Protein 8OPR (pdb70)

B-factor: mean 55.08, std 34.84, range [9.9, 179.02]

Secondary structure (DSSP, 8-state):
----EEEEEEEEETTEEEEEEESGGG--GGGEEETTEE-SEEEE-TTSSEEEEE-SS-B-TTSEEEEEETTEEEEEE-------EEE---EEESS-SS-B--EEETT-SS---HHHHHHTTEEEEEEEEETTSSB---BTTTBSEESS-BBPSS--SEEEEEEEEEEETTS-EEEEEEEEEEE--S--EEEEEEEEEEE-TT-SS---SSS---TT-EE-SSSEEETT-EEEEEEEEEEETTEEEE--GGGEEEEES-TTTEEEETTEEEE-SSEEEEEEEEETTEEEEEEEEEES----EEEEEEESSEEEEEBT-EEEEEEEEEETTS-B----TTT-EEE--TT-SS-TT--------TT-TTEEEEEEEB-SSEEEEEEEE-TT--EEEEEEEEEE-----EEEEEEGGGTT-TT----EEEETTT-SEEEEEEEEE-TT--EEEEPP-TT-EEEES-TTTEEEEEETTEEEEEE-SSEEEEEEEEETTEEEEEEEEEEE-----EEEE-PPP---B-STT-EESHHHHS-EE--SSSEEESSEEESS--SSEEEE--SSTTTTEEEEESS-SSSS-TTPEEEEEEEEEE-TT-B-TT--S-TTSSEE--TT-EEEEEEEEES-TT-GGGEEEEEEEEEE-------/--EEEEE----PPTT--EEEEEEEESS-GGGSEEEEEEE-TTS-EEEEEEE-TTS-EEE-TTTTTTEEEEEETTTTEEEEEE-S--GGG-EEEEEEEE-BTTSS-TT-------EEE---/--EEEEE------TTEEEEEEEEEESS-GGGS-EEEEEE-TTS--EEEEEE-TTSS-EEE-TTTTTTEEEEEETTTTEEEEEEEEE-GGG-EEEEEEEESSTT--S-TT-GGGEEEE---EEE--

Structure (mmCIF, N/CA/C/O backbone):
data_8OPR
#
_entry.id   8OPR
#
_cell.length_a   72.927
_cell.length_b   74.297
_cell.length_c   87.649
_cell.angle_alpha   107.85
_cell.angle_beta   101.14
_cell.angle_gamma   112.42
#
_symmetry.space_group_name_H-M   'P 1'
#
loop_
_entity.id
_entity.type
_entity.pdbx_description
1 polymer 'S-layer protein EA1'
2 polymer 'Nanobody 643'
3 polymer 'Nanobody 632'
4 non-polymer 'ACETATE ION'
5 non-polymer 'CALCIUM ION'
6 non-polymer 'SULFATE ION'
7 water water
#
loop_
_atom_site.group_PDB
_atom_site.id
_atom_site.type_symbol
_atom_site.label_atom_id
_atom_site.label_alt_id
_atom_site.label_comp_id
_atom_site.label_asym_id
_atom_site.label_entity_id
_atom_site.label_seq_id
_atom_site.pdbx_PDB_ins_code
_atom_site.Cartn_x
_atom_site.Cartn_y
_atom_site.Cartn_z
_atom_site.occupancy
_atom_site.B_iso_or_equiv
_atom_site.auth_seq_id
_atom_site.auth_comp_id
_atom_site.auth_asym_id
_atom_site.auth_atom_id
_atom_site.pdbx_PDB_model_num
ATOM 1 N N . GLY A 1 15 ? -10.241 44.347 36.691 1 41.86 212 GLY A N 1
ATOM 2 C CA . GLY A 1 15 ? -10.803 43.116 36.14 1 42.28 212 GLY A CA 1
ATOM 3 C C . GLY A 1 15 ? -9.808 42.282 35.35 1 42.03 212 GLY A C 1
ATOM 4 O O . GLY A 1 15 ? -8.606 42.536 35.407 1 42.21 212 GLY A O 1
ATOM 5 N N . GLN A 1 16 ? -10.294 41.295 34.592 1 41.16 213 GLN A N 1
ATOM 6 C CA . GLN A 1 16 ? -9.417 40.414 33.821 1 40.89 213 GLN A CA 1
ATOM 7 C C . GLN A 1 16 ? -8.819 41.102 32.601 1 39.27 213 GLN A C 1
ATOM 8 O O . GLN A 1 16 ? -9.499 41.876 31.916 1 39.06 213 GLN A O 1
ATOM 14 N N . MET A 1 17 ? -7.539 40.827 32.342 1 37.63 214 MET A N 1
ATOM 15 C CA . MET A 1 17 ? -6.843 41.377 31.182 1 36.29 214 MET A CA 1
ATOM 16 C C . MET A 1 17 ? -7.402 40.708 29.917 1 35.57 214 MET A C 1
ATOM 17 O O . MET A 1 17 ? -7.213 39.507 29.709 1 36.64 214 MET A O 1
ATOM 22 N N . ALA A 1 18 ? -8.138 41.461 29.114 1 34.13 215 ALA A N 1
ATOM 23 C CA . ALA A 1 18 ? -8.639 40.969 27.838 1 33.45 215 ALA A CA 1
ATOM 24 C C . ALA A 1 18 ? -7.977 41.882 26.819 1 32.22 215 ALA A C 1
ATOM 25 O O . ALA A 1 18 ? -8.177 43.103 26.87 1 33.1 215 ALA A O 1
ATOM 27 N N . TYR A 1 19 ? -7.134 41.318 25.937 1 29.65 216 TYR A N 1
ATOM 28 C CA . TYR A 1 19 ? -6.392 42.139 24.983 1 27.28 216 TYR A CA 1
ATOM 29 C C . TYR A 1 19 ? -6.707 41.779 23.518 1 25.53 216 TYR A C 1
ATOM 30 O O . TYR A 1 19 ? -6.489 40.651 23.082 1 25.34 216 TYR A O 1
ATOM 39 N N . VAL A 1 20 ? -7.214 42.749 22.769 1 24.37 217 VAL A N 1
ATOM 40 C CA . VAL A 1 20 ? -7.573 42.551 21.384 1 24.5 217 VAL A CA 1
ATOM 41 C C . VAL A 1 20 ? -6.424 43.002 20.504 1 24.74 217 VAL A C 1
ATOM 42 O O . VAL A 1 20 ? -5.978 44.145 20.615 1 25.03 217 VAL A O 1
ATOM 46 N N . THR A 1 21 ? -5.932 42.106 19.658 1 24.63 218 THR A N 1
ATOM 47 C CA . THR A 1 21 ? -4.873 42.413 18.708 1 26.96 218 THR A CA 1
ATOM 48 C C . THR A 1 21 ? -5.407 42.674 17.27 1 29.01 218 THR A C 1
ATOM 49 O O . THR A 1 21 ? -4.689 43.25 16.447 1 29.58 218 THR A O 1
ATOM 53 N N . ASP A 1 22 ? -6.635 42.228 16.957 1 29.32 219 ASP A N 1
ATOM 54 C CA . ASP A 1 22 ? -7.202 42.433 15.631 1 30.54 219 ASP A CA 1
ATOM 55 C C . ASP A 1 22 ? -8.725 42.377 15.67 1 31.35 219 ASP A C 1
ATOM 56 O O . ASP A 1 22 ? -9.288 41.531 16.356 1 30.69 219 ASP A O 1
ATOM 61 N N . VAL A 1 23 ? -9.377 43.287 14.936 1 32.56 220 VAL A N 1
ATOM 62 C CA . VAL A 1 23 ? -10.837 43.39 14.781 1 34.48 220 VAL A CA 1
ATOM 63 C C . VAL A 1 23 ? -11.14 43.305 13.282 1 35.97 220 VAL A C 1
ATOM 64 O O . VAL A 1 23 ? -10.571 44.051 12.501 1 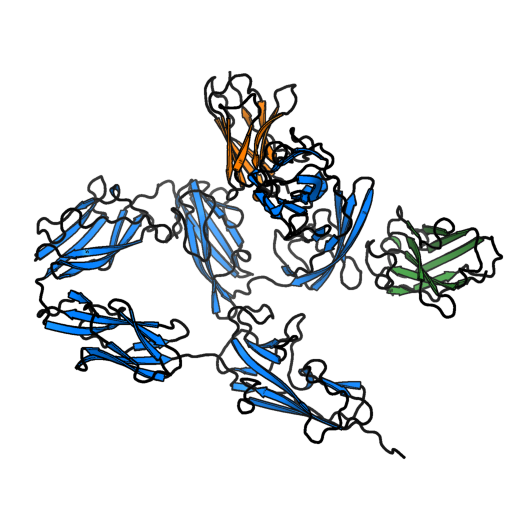35.87 220 VAL A O 1
ATOM 68 N N . LYS A 1 24 ? -12.007 42.39 12.882 1 37.56 221 LYS A N 1
ATOM 69 C CA . LYS A 1 24 ? -12.372 42.226 11.475 1 39.6 221 LYS A CA 1
ATOM 70 C C . LYS A 1 24 ? -13.894 41.982 11.364 1 40.86 221 LYS A C 1
ATOM 71 O O . LYS A 1 24 ? -14.43 41.188 12.123 1 40.29 221 LYS A O 1
ATOM 77 N N . VAL A 1 25 ? -14.588 42.667 10.439 1 42 222 VAL A N 1
ATOM 78 C CA . VAL A 1 25 ? -16.024 42.425 10.232 1 43.26 222 VAL A CA 1
ATOM 79 C C . VAL A 1 25 ? -16.075 41.25 9.265 1 44.52 222 VAL A C 1
ATOM 80 O O . VAL A 1 25 ? -15.686 41.396 8.111 1 44.88 222 VAL A O 1
ATOM 84 N N . SER A 1 26 ? -16.405 40.059 9.76 1 44.96 223 SER A N 1
ATOM 85 C CA . SER A 1 26 ? -16.365 38.854 8.922 1 45.99 223 SER A CA 1
ATOM 86 C C . SER A 1 26 ? -17.67 38.543 8.184 1 46.87 223 SER A C 1
ATOM 87 O O . SER A 1 26 ? -17.679 37.762 7.235 1 47.5 223 SER A O 1
ATOM 90 N N . GLU A 1 27 ? -18.755 39.162 8.609 1 46.72 224 GLU A N 1
ATOM 91 C CA . GLU A 1 27 ? -20.096 38.938 8.103 1 47.06 224 GLU A CA 1
ATOM 92 C C . GLU A 1 27 ? -20.903 40.219 8.281 1 46.92 224 GLU A C 1
ATOM 93 O O . GLU A 1 27 ? -20.575 41.044 9.142 1 46.77 224 GLU A O 1
ATOM 99 N N . PRO A 1 28 ? -22.022 40.379 7.544 1 46.77 225 PRO A N 1
ATOM 100 C CA . PRO A 1 28 ? -22.839 41.592 7.715 1 46.58 225 PRO A CA 1
ATOM 101 C C . PRO A 1 28 ? -23.21 41.911 9.158 1 46.55 225 PRO A C 1
ATOM 102 O O . PRO A 1 28 ? -23.299 43.085 9.51 1 46.97 225 PRO A O 1
ATOM 106 N N . THR A 1 29 ? -23.397 40.878 10.01 1 45.86 226 THR A N 1
ATOM 107 C CA . THR A 1 29 ? -23.783 41.114 11.401 1 46 226 THR A CA 1
ATOM 108 C C . THR A 1 29 ? -22.734 40.718 12.449 1 45.65 226 THR A C 1
ATOM 109 O O . THR A 1 29 ? -23.045 40.775 13.639 1 46.49 226 THR A O 1
ATOM 113 N N . LYS A 1 30 ? -21.536 40.267 12.042 1 44.27 227 LYS A N 1
ATOM 114 C CA . LYS A 1 30 ? -20.564 39.789 13.03 1 43.1 227 LYS A CA 1
ATOM 115 C C . LYS A 1 30 ? -19.127 40.295 12.891 1 41.43 227 LYS A C 1
ATOM 116 O O . LYS A 1 30 ? -18.593 40.423 11.789 1 41.42 227 LYS A O 1
ATOM 122 N N . LEU A 1 31 ? -18.493 40.534 14.05 1 39.55 228 LEU A N 1
ATOM 123 C CA . LEU A 1 31 ? -17.084 40.895 14.16 1 37.85 228 LEU A CA 1
ATOM 124 C C . LEU A 1 31 ? -16.332 39.679 14.643 1 36.5 228 LEU A C 1
ATOM 125 O O . LEU A 1 31 ? -16.833 38.967 15.512 1 36.32 228 LEU A O 1
ATOM 130 N N . THR A 1 32 ? -15.081 39.512 14.201 1 35.36 229 THR A N 1
ATOM 131 C CA . THR A 1 32 ? -14.21 38.489 14.745 1 35.51 229 THR A CA 1
ATOM 132 C C . THR A 1 32 ? -13.029 39.206 15.395 1 34.16 229 THR A C 1
ATOM 133 O O . THR A 1 32 ? -12.363 40.018 14.754 1 33.66 229 THR A O 1
ATOM 137 N N . LEU A 1 33 ? -12.839 38.975 16.69 1 33.29 230 LEU A N 1
ATOM 138 C CA . LEU A 1 33 ? -11.755 39.563 17.458 1 32.55 230 LEU A CA 1
ATOM 139 C C . LEU A 1 33 ? -10.666 38.516 17.627 1 31.39 230 LEU A C 1
ATOM 140 O O . LEU A 1 33 ? -10.951 37.344 17.789 1 31.68 230 LEU A O 1
ATOM 145 N N . THR A 1 34 ? -9.422 38.945 17.598 1 30.08 231 THR A N 1
ATOM 146 C CA . THR A 1 34 ? -8.26 38.1 17.826 1 29.25 231 THR A CA 1
ATOM 147 C C . THR A 1 34 ? -7.569 38.702 19.035 1 28.68 231 THR A C 1
ATOM 148 O O . THR A 1 34 ? -7.572 39.922 19.187 1 28.76 231 THR A O 1
ATOM 152 N N . GLY A 1 35 ? -7.013 37.872 19.899 1 28.57 232 GLY A N 1
ATOM 153 C CA . GLY A 1 35 ? -6.313 38.369 21.074 1 29.49 232 GLY A CA 1
ATOM 154 C C . GLY A 1 35 ? -6.152 37.351 22.17 1 31.2 232 GLY A C 1
ATOM 155 O O . GLY A 1 35 ? -5.997 36.162 21.907 1 31.69 232 GLY A O 1
ATOM 156 N N . THR A 1 36 ? -6.109 37.819 23.41 1 31.82 233 THR A N 1
ATOM 157 C CA . THR A 1 36 ? -5.93 36.94 24.563 1 32.59 233 THR A CA 1
ATOM 158 C C . THR A 1 36 ? -6.946 37.269 25.636 1 33.22 233 THR A C 1
ATOM 159 O O . THR A 1 36 ? -7.305 38.433 25.816 1 33.74 233 THR A O 1
ATOM 163 N N . GLY A 1 37 ? -7.368 36.254 26.373 1 33.61 234 GLY A N 1
ATOM 164 C CA . GLY A 1 37 ? -8.328 36.425 27.456 1 33.89 234 GLY A CA 1
ATOM 165 C C . GLY A 1 37 ? -9.682 36.897 26.974 1 33.98 234 GLY A C 1
ATOM 166 O O . GLY A 1 37 ? -10.406 37.548 27.731 1 34.4 234 GLY A O 1
ATOM 167 N N . LEU A 1 38 ? -10.034 36.591 25.71 1 33.29 235 LEU A N 1
ATOM 168 C CA . LEU A 1 38 ? -11.315 37.053 25.163 1 33.63 235 LEU A CA 1
ATOM 169 C C . LEU A 1 38 ? -12.524 36.295 25.763 1 35.04 235 LEU A C 1
ATOM 170 O O . LEU A 1 38 ? -13.646 36.78 25.652 1 35.39 235 LEU A O 1
ATOM 175 N N . ASP A 1 39 ? -12.286 35.164 26.462 1 35.77 236 ASP A N 1
ATOM 176 C CA . ASP A 1 39 ? -13.32 34.43 27.22 1 36.68 236 ASP A CA 1
ATOM 177 C C . ASP A 1 39 ? -13.847 35.249 28.416 1 37.57 236 ASP A C 1
ATOM 178 O O . ASP A 1 39 ? -14.902 34.937 28.957 1 37.71 236 ASP A O 1
ATOM 183 N N . LYS A 1 40 ? -13.097 36.268 28.849 1 38.35 237 LYS A N 1
ATOM 184 C CA . LYS A 1 40 ? -13.485 37.155 29.937 1 40 237 LYS A CA 1
ATOM 185 C C . LYS A 1 40 ? -14.208 38.407 29.446 1 41.21 237 LYS A C 1
ATOM 186 O O . LYS A 1 40 ? -14.49 39.293 30.258 1 41.76 237 LYS A O 1
ATOM 192 N N . LEU A 1 41 ? -14.492 38.513 28.128 1 41.16 238 LEU A N 1
ATOM 193 C CA . LEU A 1 41 ? -15.202 39.664 27.61 1 41.94 238 LEU A CA 1
ATOM 194 C C . LEU A 1 41 ? -16.687 39.37 27.612 1 43.06 238 LEU A C 1
ATOM 195 O O . LEU A 1 41 ? -17.101 38.283 27.182 1 43.52 238 LEU A O 1
ATOM 200 N N . SER A 1 42 ? -17.489 40.34 28.043 1 42.94 239 SER A N 1
ATOM 201 C CA . SER A 1 42 ? -18.935 40.216 27.927 1 43.76 239 SER A CA 1
ATOM 202 C C . SER A 1 42 ? -19.368 41.01 26.666 1 44.12 239 SER A C 1
ATOM 203 O O . SER A 1 42 ? -18.622 41.869 26.172 1 43.69 239 SER A O 1
ATOM 206 N N . ALA A 1 43 ? -20.589 40.758 26.165 1 44.52 240 ALA A N 1
ATOM 207 C CA . ALA A 1 43 ? -21.131 41.465 25.003 1 44.57 240 ALA A CA 1
ATOM 208 C C . ALA A 1 43 ? -21.098 42.993 25.207 1 44.68 240 ALA A C 1
ATOM 209 O O . ALA A 1 43 ? -20.722 43.723 24.282 1 44.53 240 ALA A O 1
ATOM 211 N N . ASP A 1 44 ? -21.39 43.446 26.451 1 44.56 241 ASP A N 1
ATOM 212 C CA . ASP A 1 44 ? -21.408 44.851 26.892 1 45.49 241 ASP A CA 1
ATOM 213 C C . ASP A 1 44 ? -20.059 45.551 26.789 1 44.48 241 ASP A C 1
ATOM 214 O O . ASP A 1 44 ? -20.004 46.787 26.775 1 44.46 241 ASP A O 1
ATOM 219 N N . ASP A 1 45 ? -18.964 44.775 26.787 1 43.26 242 ASP A N 1
ATOM 220 C CA . ASP A 1 45 ? -17.621 45.339 26.683 1 42.39 242 ASP A CA 1
ATOM 221 C C . ASP A 1 45 ? -17.282 45.826 25.263 1 41.82 242 ASP A C 1
ATOM 222 O O . ASP A 1 45 ? -16.337 46.602 25.107 1 41.76 242 ASP A O 1
ATOM 227 N N . VAL A 1 46 ? -18.038 45.361 24.238 1 41.25 243 VAL A N 1
ATOM 228 C CA . VAL A 1 46 ? -17.806 45.679 22.827 1 41.67 243 VAL A CA 1
ATOM 229 C C . VAL A 1 46 ? -18.894 46.612 22.288 1 43.07 243 VAL A C 1
ATOM 230 O O . VAL A 1 46 ? -20.086 46.333 22.444 1 43.26 243 VAL A O 1
ATOM 234 N N . THR A 1 47 ? -18.492 47.761 21.728 1 43.51 244 THR A N 1
ATOM 235 C CA . THR A 1 47 ? -19.442 48.716 21.179 1 44.69 244 THR A CA 1
ATOM 236 C C . THR A 1 47 ? -19.034 49.084 19.753 1 45.47 244 THR A C 1
ATOM 237 O O . THR A 1 47 ? -17.877 49.405 19.506 1 44.93 244 THR A O 1
ATOM 241 N N . LEU A 1 48 ? -19.973 49.01 18.817 1 46.43 245 LEU A N 1
ATOM 242 C CA . LEU A 1 48 ? -19.716 49.39 17.433 1 48.06 245 LEU A CA 1
ATOM 243 C C . LEU A 1 48 ? -20.664 50.524 17.103 1 49.71 245 LEU A C 1
ATOM 244 O O . LEU A 1 48 ? -21.878 50.401 17.325 1 50.02 245 LEU A O 1
ATOM 249 N N . GLU A 1 49 ? -20.101 51.655 16.648 1 50.43 246 GLU A N 1
ATOM 250 C CA . GLU A 1 49 ? -20.839 52.878 16.299 1 51.29 246 GLU A CA 1
ATOM 251 C C . GLU A 1 49 ? -21.879 53.322 17.352 1 51.47 246 GLU A C 1
ATOM 252 O O . GLU A 1 49 ? -22.912 53.89 16.995 1 51.71 246 GLU A O 1
ATOM 258 N N . GLY A 1 50 ? -21.586 53.081 18.632 1 50.77 247 GLY A N 1
ATOM 259 C CA . GLY A 1 50 ? -22.463 53.497 19.718 1 50.5 247 GLY A CA 1
ATOM 260 C C . GLY A 1 50 ? -23.378 52.431 20.288 1 50 247 GLY A C 1
ATOM 261 O O . GLY A 1 50 ? -24.039 52.661 21.309 1 50.23 247 GLY A O 1
ATOM 262 N N . ASP A 1 51 ? -23.439 51.263 19.64 1 49.01 248 ASP A N 1
ATOM 263 C CA . ASP A 1 51 ? -24.294 50.18 20.121 1 48.66 248 ASP A CA 1
ATOM 264 C C . ASP A 1 51 ? -23.477 49.035 20.7 1 47.55 248 ASP A C 1
ATOM 265 O O . ASP A 1 51 ? -22.541 48.56 20.056 1 47.11 248 ASP A O 1
ATOM 270 N N . LYS A 1 52 ? -23.856 48.565 21.891 1 46.64 249 LYS A N 1
ATOM 271 C CA . LYS A 1 52 ? -23.197 47.413 22.481 1 46.99 249 LYS A CA 1
ATOM 272 C C . LYS A 1 52 ? -23.56 46.164 21.655 1 46.42 249 LYS A C 1
ATOM 273 O O . LYS A 1 52 ? -24.629 46.108 21.023 1 46.47 249 LYS A O 1
ATOM 279 N N . ALA A 1 53 ? -22.646 45.196 21.605 1 45.3 250 ALA A N 1
ATOM 280 C CA . ALA A 1 53 ? -22.897 43.944 20.9 1 45.3 250 ALA A CA 1
ATOM 281 C C . ALA A 1 53 ? -24.041 43.18 21.604 1 45.67 250 ALA A C 1
ATOM 282 O O . ALA A 1 53 ? -24.301 43.409 22.798 1 45.89 250 ALA A O 1
ATOM 284 N N . VAL A 1 54 ? -24.727 42.288 20.875 1 45.3 251 VAL A N 1
ATOM 285 C CA . VAL A 1 54 ? -25.835 41.551 21.478 1 45.5 251 VAL A CA 1
ATOM 286 C C . VAL A 1 54 ? -25.396 40.16 21.991 1 45.37 251 VAL A C 1
ATOM 287 O O . VAL A 1 54 ? -25.944 39.678 22.977 1 45.75 251 VAL A O 1
ATOM 291 N N . ALA A 1 55 ? -24.374 39.563 21.382 1 44.48 252 ALA A N 1
ATOM 292 C CA . ALA A 1 55 ? -23.854 38.281 21.82 1 44.24 252 ALA A CA 1
ATOM 293 C C . ALA A 1 55 ? -22.343 38.195 21.551 1 44.24 252 ALA A C 1
ATOM 294 O O . ALA A 1 55 ? -21.826 38.878 20.672 1 44.04 252 ALA A O 1
ATOM 296 N N . ILE A 1 56 ? -21.636 37.4 22.345 1 43.89 253 ILE A N 1
ATOM 297 C CA . ILE A 1 56 ? -20.206 37.185 22.188 1 44.16 253 ILE A CA 1
ATOM 298 C C . ILE A 1 56 ? -19.931 35.717 22.453 1 45.85 253 ILE A C 1
ATOM 299 O O . ILE A 1 56 ? -20.4 35.162 23.447 1 46.29 253 ILE A O 1
ATOM 304 N N . GLU A 1 57 ? -19.224 35.078 21.54 1 46.53 254 GLU A N 1
ATOM 305 C CA . GLU A 1 57 ? -18.881 33.679 21.661 1 47.79 254 GLU A CA 1
ATOM 306 C C . GLU A 1 57 ? -17.375 33.525 21.478 1 47.94 254 GLU A C 1
ATOM 307 O O . GLU A 1 57 ? -16.877 33.523 20.354 1 47.69 254 GLU A O 1
ATOM 313 N N . ALA A 1 58 ? -16.649 33.418 22.592 1 47.92 255 ALA A N 1
ATOM 314 C CA . ALA A 1 58 ? -15.205 33.246 22.556 1 47.86 255 ALA A CA 1
ATOM 315 C C . ALA A 1 58 ? -14.84 31.786 22.343 1 49.08 255 ALA A C 1
ATOM 316 O O . ALA A 1 58 ? -15.621 30.895 22.688 1 49.82 255 ALA A O 1
ATOM 318 N N . SER A 1 59 ? -13.634 31.527 21.811 1 49.02 256 SER A N 1
ATOM 319 C CA . SER A 1 59 ? -13.125 30.162 21.692 1 49.6 256 SER A CA 1
ATOM 320 C C . SER A 1 59 ? -12.728 29.658 23.114 1 50.28 256 SER A C 1
ATOM 321 O O . SER A 1 59 ? -12.69 30.465 24.054 1 49.82 256 SER A O 1
ATOM 324 N N . THR A 1 60 ? -12.453 28.34 23.29 1 51.21 257 THR A N 1
ATOM 325 C CA . THR A 1 60 ? -12.101 27.829 24.632 1 52.29 257 THR A CA 1
ATOM 326 C C . THR A 1 60 ? -10.748 28.39 25.112 1 50.93 257 THR A C 1
ATOM 327 O O . THR A 1 60 ? -10.617 28.717 26.292 1 50.98 257 THR A O 1
ATOM 331 N N . ASP A 1 61 ? -9.774 28.565 24.196 1 49.38 258 ASP A N 1
ATOM 332 C CA . ASP A 1 61 ? -8.482 29.152 24.573 1 48.46 258 ASP A CA 1
ATOM 333 C C . ASP A 1 61 ? -8.521 30.697 24.782 1 46.78 258 ASP A C 1
ATOM 334 O O . ASP A 1 61 ? -7.513 31.29 25.176 1 46.94 258 ASP A O 1
ATOM 339 N N . GLY A 1 62 ? -9.655 31.321 24.469 1 44.76 259 GLY A N 1
ATOM 340 C CA . GLY A 1 62 ? -9.854 32.76 24.575 1 43.67 259 GLY A CA 1
ATOM 341 C C . GLY A 1 62 ? -9.047 33.577 23.575 1 41.92 259 GLY A C 1
ATOM 342 O O . GLY A 1 62 ? -8.821 34.766 23.81 1 41.7 259 GLY A O 1
ATOM 343 N N . THR A 1 63 ? -8.553 32.954 22.488 1 40.44 260 THR A N 1
ATOM 344 C CA . THR A 1 63 ? -7.743 33.694 21.508 1 40.11 260 THR A CA 1
ATOM 345 C C . THR A 1 63 ? -8.561 34.352 20.376 1 40.1 260 THR A C 1
ATOM 346 O O . THR A 1 63 ? -8.023 35.152 19.605 1 39.65 260 THR A O 1
ATOM 350 N N . SER A 1 64 ? -9.829 33.986 20.251 1 40.37 261 SER A N 1
ATOM 351 C CA . SER A 1 64 ? -10.737 34.576 19.275 1 41.27 261 SER A CA 1
ATOM 352 C C . SER A 1 64 ? -12.152 34.621 19.84 1 41.39 261 SER A C 1
ATOM 353 O O . SER A 1 64 ? -12.459 33.936 20.826 1 41.88 261 SER A O 1
ATOM 356 N N . ALA A 1 65 ? -12.995 35.467 19.256 1 40.48 262 ALA A N 1
ATOM 357 C CA . ALA A 1 65 ? -14.36 35.643 19.701 1 40.23 262 ALA A CA 1
ATOM 358 C C . ALA A 1 65 ? -15.204 36.171 18.558 1 40.02 262 ALA A C 1
ATOM 359 O O . ALA A 1 65 ? -14.78 37.065 17.818 1 40.02 262 ALA A O 1
ATOM 361 N N . VAL A 1 66 ? -16.404 35.619 18.411 1 39.45 263 VAL A N 1
ATOM 362 C CA . VAL A 1 66 ? -17.346 36.085 17.404 1 39.06 263 VAL A CA 1
ATOM 363 C C . VAL A 1 66 ? -18.337 36.955 18.131 1 38.35 263 VAL A C 1
ATOM 364 O O . VAL A 1 66 ? -18.904 36.558 19.145 1 37.85 263 VAL A O 1
ATOM 368 N N . VAL A 1 67 ? -18.473 38.184 17.67 1 38.21 264 VAL A N 1
ATOM 369 C CA . VAL A 1 67 ? -19.329 39.163 18.297 1 38.04 264 VAL A CA 1
ATOM 370 C C . VAL A 1 67 ? -20.516 39.413 17.382 1 39.4 264 VAL A C 1
ATOM 371 O O . VAL A 1 67 ? -20.33 39.806 16.233 1 40.05 264 VAL A O 1
ATOM 375 N N . THR A 1 68 ? -21.732 39.152 17.874 1 39.35 265 THR A N 1
ATOM 376 C CA . THR A 1 68 ? -22.95 39.385 17.111 1 39.77 265 THR A CA 1
ATOM 377 C C . THR A 1 68 ? -23.427 40.808 17.385 1 38.97 265 THR A C 1
ATOM 378 O O . THR A 1 68 ? -23.56 41.202 18.538 1 38.33 265 THR A O 1
ATOM 382 N N . LEU A 1 69 ? -23.635 41.583 16.32 1 38.66 266 LEU A N 1
ATOM 383 C CA . LEU A 1 69 ? -24.095 42.961 16.388 1 39.23 266 LEU A CA 1
ATOM 384 C C . LEU A 1 69 ? -25.63 43.012 16.275 1 39.56 266 LEU A C 1
ATOM 385 O O . LEU A 1 69 ? -26.234 42.146 15.635 1 39.88 266 LEU A O 1
ATOM 390 N N . GLY A 1 70 ? -26.234 44.053 16.831 1 39.1 267 GLY A N 1
ATOM 391 C CA . GLY A 1 70 ? -27.673 44.266 16.721 1 39.7 267 GLY A CA 1
ATOM 392 C C . GLY A 1 70 ? -28.1 44.913 15.405 1 40.04 267 GLY A C 1
ATOM 393 O O . GLY A 1 70 ? -28.881 45.864 15.397 1 39.99 267 GLY A O 1
ATOM 394 N N . GLY A 1 71 ? -27.596 44.399 14.284 1 39.77 268 GLY A N 1
ATOM 395 C CA . GLY A 1 71 ? -27.925 44.927 12.968 1 39.96 268 GLY A CA 1
ATOM 396 C C . GLY A 1 71 ? -26.932 44.523 11.897 1 40.36 268 GLY A C 1
ATOM 397 O O . GLY A 1 71 ? -25.996 43.757 12.157 1 40.11 268 GLY A O 1
ATOM 398 N N . LYS A 1 72 ? -27.156 45.002 10.659 1 40.34 269 LYS A N 1
ATOM 399 C CA . LYS A 1 72 ? -26.244 44.738 9.55 1 40.69 269 LYS A CA 1
ATOM 400 C C . LYS A 1 72 ? -25.339 45.956 9.351 1 41.85 269 LYS A C 1
ATOM 401 O O . LYS A 1 72 ? -25.704 47.072 9.75 1 41.41 269 LYS A O 1
ATOM 407 N N . VAL A 1 73 ? -24.13 45.742 8.79 1 43.11 270 VAL A N 1
ATOM 408 C CA . VAL A 1 73 ? -23.219 46.869 8.555 1 44.54 270 VAL A CA 1
ATOM 409 C C . VAL A 1 73 ? -23.153 47.197 7.053 1 45.62 270 VAL A C 1
ATOM 410 O O . VAL A 1 73 ? -23.298 46.315 6.206 1 45.37 270 VAL A O 1
ATOM 414 N N . ALA A 1 74 ? -22.93 48.471 6.74 1 46.79 271 ALA A N 1
ATOM 415 C CA . ALA A 1 74 ? -22.768 48.945 5.365 1 47.91 271 ALA A CA 1
ATOM 416 C C . ALA A 1 74 ? -21.322 48.685 4.994 1 49.57 271 ALA A C 1
ATOM 417 O O . ALA A 1 74 ? -20.427 49.111 5.724 1 49.62 271 ALA A O 1
ATOM 419 N N . PRO A 1 75 ? -21.062 47.926 3.917 1 50.69 272 PRO A N 1
ATOM 420 C CA . PRO A 1 75 ? -19.662 47.649 3.533 1 51.3 272 PRO A CA 1
ATOM 421 C C . PRO A 1 75 ? -18.916 48.91 3.086 1 51.63 272 PRO A C 1
ATOM 422 O O . PRO A 1 75 ? -19.548 49.867 2.627 1 51.68 272 PRO A O 1
ATOM 426 N N . ASN A 1 76 ? -17.567 48.909 3.241 1 51.41 273 ASN A N 1
ATOM 427 C CA . ASN A 1 76 ? -16.662 50.012 2.865 1 51.23 273 ASN A CA 1
ATOM 428 C C . ASN A 1 76 ? -16.986 51.338 3.581 1 50.28 273 ASN A C 1
ATOM 429 O O . ASN A 1 76 ? -16.79 52.412 3.02 1 50.49 273 ASN A O 1
ATOM 431 N N . LYS A 1 77 ? -17.474 51.257 4.817 1 49 274 LYS A N 1
ATOM 432 C CA . LYS A 1 77 ? -17.753 52.44 5.626 1 48.76 274 LYS A CA 1
ATOM 433 C C . LYS A 1 77 ? -16.964 52.318 6.949 1 47.81 274 LYS A C 1
ATOM 434 O O . LYS A 1 77 ? -16.919 51.236 7.55 1 46.67 274 LYS A O 1
ATOM 440 N N . ASP A 1 78 ? -16.322 53.415 7.376 1 47.4 275 ASP A N 1
ATOM 441 C CA . ASP A 1 78 ? -15.521 53.43 8.594 1 47.28 275 ASP A CA 1
ATOM 442 C C . ASP A 1 78 ? -16.346 53.136 9.826 1 46.5 275 ASP A C 1
ATOM 443 O O . ASP A 1 78 ? -17.289 53.87 10.121 1 46.69 275 ASP A O 1
ATOM 448 N N . LEU A 1 79 ? -15.95 52.091 10.582 1 45.24 276 LEU A N 1
ATOM 449 C CA . LEU A 1 79 ? -16.649 51.687 11.795 1 44.32 276 LEU A CA 1
ATOM 450 C C . LEU A 1 79 ? -15.716 51.829 12.985 1 43.27 276 LEU A C 1
ATOM 451 O O . LEU A 1 79 ? -14.591 51.341 12.935 1 42.9 276 LEU A O 1
ATOM 456 N N . THR A 1 80 ? -16.183 52.465 14.062 1 42.56 277 THR A N 1
ATOM 457 C CA . THR A 1 80 ? -15.384 52.579 15.277 1 42.67 277 THR A CA 1
ATOM 458 C C . THR A 1 80 ? -15.83 51.478 16.226 1 41.61 277 THR A C 1
ATOM 459 O O . THR A 1 80 ? -17.003 51.396 16.586 1 41.54 277 THR A O 1
ATOM 463 N N . VAL A 1 81 ? -14.909 50.604 16.588 1 40.72 278 VAL A N 1
ATOM 464 C CA . VAL A 1 81 ? -15.186 49.502 17.482 1 40.18 278 VAL A CA 1
ATOM 465 C C . VAL A 1 81 ? -14.385 49.745 18.752 1 40.81 278 VAL A C 1
ATOM 466 O O . VAL A 1 81 ? -13.188 50.028 18.691 1 41.05 278 VAL A O 1
ATOM 470 N N . LYS A 1 82 ? -15.039 49.657 19.901 1 40.65 279 LYS A N 1
ATOM 471 C CA . LYS A 1 82 ? -14.376 49.838 21.189 1 41.05 279 LYS A CA 1
ATOM 472 C C . LYS A 1 82 ? -14.533 48.571 21.96 1 40.53 279 LYS A C 1
ATOM 473 O O . LYS A 1 82 ? -15.632 48.038 22.032 1 40.95 279 LYS A O 1
ATOM 479 N N . VAL A 1 83 ? -13.437 48.055 22.524 1 39.54 280 VAL A N 1
ATOM 480 C CA . VAL A 1 83 ? -13.495 46.865 23.368 1 38.69 280 VAL A CA 1
ATOM 481 C C . VAL A 1 83 ? -12.785 47.319 24.633 1 38.73 280 VAL A C 1
ATOM 482 O O . VAL A 1 83 ? -11.588 47.587 24.569 1 38.5 280 VAL A O 1
ATOM 486 N N . LYS A 1 84 ? -13.532 47.534 25.749 1 38.74 281 LYS A N 1
ATOM 487 C CA . LYS A 1 84 ? -12.988 48.065 27.005 1 39.05 281 LYS A CA 1
ATOM 488 C C . LYS A 1 84 ? -12.253 49.42 26.726 1 39.81 281 LYS A C 1
ATOM 489 O O . LYS A 1 84 ? -12.837 50.256 26.04 1 40.05 281 LYS A O 1
ATOM 495 N N . ASN A 1 85 ? -10.987 49.617 27.148 1 40.32 282 ASN A N 1
ATOM 496 C CA . ASN A 1 85 ? -10.268 50.866 26.868 1 40.85 282 ASN A CA 1
ATOM 497 C C . ASN A 1 85 ? -9.615 50.906 25.471 1 40.55 282 ASN A C 1
ATOM 498 O O . ASN A 1 85 ? -9.025 51.93 25.106 1 41.03 282 ASN A O 1
ATOM 500 N N . GLN A 1 86 ? -9.733 49.822 24.672 1 39.39 283 GLN A N 1
ATOM 501 C CA . GLN A 1 86 ? -9.126 49.799 23.338 1 38.58 283 GLN A CA 1
ATOM 502 C C . GLN A 1 86 ? -10.072 50.266 22.268 1 38.5 283 GLN A C 1
ATOM 503 O O . GLN A 1 86 ? -11.262 49.971 22.332 1 39.21 283 GLN A O 1
ATOM 509 N N . SER A 1 87 ? -9.546 50.953 21.264 1 37.95 284 SER A N 1
ATOM 510 C CA . SER A 1 87 ? -10.358 51.478 20.17 1 38.54 284 SER A CA 1
ATOM 511 C C . SER A 1 87 ? -9.754 51.113 18.795 1 37.14 284 SER A C 1
ATOM 512 O O . SER A 1 87 ? -8.542 51.147 18.629 1 36.74 284 SER A O 1
ATOM 515 N N . PHE A 1 88 ? -10.609 50.765 17.825 1 36.25 285 PHE A N 1
ATOM 516 C CA . PHE A 1 88 ? -10.216 50.345 16.487 1 36.27 285 PHE A CA 1
ATOM 517 C C . PHE A 1 88 ? -11.091 50.977 15.42 1 37.68 285 PHE A C 1
ATOM 518 O O . PHE A 1 88 ? -12.28 51.18 15.625 1 37.64 285 PHE A O 1
ATOM 526 N N . VAL A 1 89 ? -10.511 51.247 14.267 1 38.67 286 VAL A N 1
ATOM 527 C CA . VAL A 1 89 ? -11.25 51.731 13.116 1 39.65 286 VAL A CA 1
ATOM 528 C C . VAL A 1 89 ? -11.127 50.647 12.068 1 39.62 286 VAL A C 1
ATOM 529 O O . VAL A 1 89 ? -10.021 50.285 11.701 1 39.87 286 VAL A O 1
ATOM 533 N N . THR A 1 90 ? -12.245 50.073 11.651 1 39.39 287 THR A N 1
ATOM 534 C CA . THR A 1 90 ? -12.244 49.015 10.651 1 39.76 287 THR A CA 1
ATOM 535 C C . THR A 1 90 ? -13.26 49.345 9.517 1 40.67 287 THR A C 1
ATOM 536 O O . THR A 1 90 ? -13.943 50.365 9.563 1 41.12 287 THR A O 1
ATOM 540 N N . LYS A 1 91 ? -13.293 48.52 8.476 1 41.11 288 LYS A N 1
ATOM 541 C CA . LYS A 1 91 ? -14.18 48.644 7.327 1 42.07 288 LYS A CA 1
ATOM 542 C C . LYS A 1 91 ? -14.556 47.236 6.911 1 43.24 288 LYS A C 1
ATOM 543 O O . LYS A 1 91 ? -13.698 46.343 6.865 1 43.15 288 LYS A O 1
ATOM 549 N N . PHE A 1 92 ? -15.834 47.022 6.603 1 44.16 289 PHE A N 1
ATOM 550 C CA . PHE A 1 92 ? -16.279 45.704 6.153 1 45 289 PHE A CA 1
ATOM 551 C C . PHE A 1 92 ? -16.04 45.555 4.638 1 46.67 289 PHE A C 1
ATOM 552 O O . PHE A 1 92 ? -16.691 46.234 3.834 1 46.78 289 PHE A O 1
ATOM 560 N N . VAL A 1 93 ? -15.101 44.679 4.261 1 47.76 290 VAL A N 1
ATOM 561 C CA . VAL A 1 93 ? -14.894 44.396 2.85 1 49.95 290 VAL A CA 1
ATOM 562 C C . VAL A 1 93 ? -15.541 43.041 2.553 1 50.67 290 VAL A C 1
ATOM 563 O O . VAL A 1 93 ? -15.002 41.992 2.906 1 51.15 290 VAL A O 1
ATOM 567 N N . TYR A 1 94 ? -16.78 43.083 2.041 1 50.69 291 TYR A N 1
ATOM 568 C CA . TYR A 1 94 ? -17.527 41.867 1.768 1 51.39 291 TYR A CA 1
ATOM 569 C C . TYR A 1 94 ? -16.931 41.139 0.587 1 51.92 291 TYR A C 1
ATOM 570 O O . TYR A 1 94 ? -17.119 41.563 -0.56 1 52.98 291 TYR A O 1
ATOM 579 N N . GLU A 1 95 ? -16.217 40.052 0.854 1 51.12 292 GLU A N 1
ATOM 580 C CA . GLU A 1 95 ? -15.624 39.279 -0.217 1 51.5 292 GLU A CA 1
ATOM 581 C C . GLU A 1 95 ? -16.31 37.937 -0.324 1 51.78 292 GLU A C 1
ATOM 582 O O . GLU A 1 95 ? -16.133 37.071 0.537 1 52.23 292 GLU A O 1
ATOM 584 N N . VAL A 1 96 ? -17.117 37.771 -1.367 1 51.38 293 VAL A N 1
ATOM 585 C CA . VAL A 1 96 ? -17.776 36.503 -1.61 1 51.76 293 VAL A CA 1
ATOM 586 C C . VAL A 1 96 ? -16.733 35.591 -2.261 1 52.2 293 VAL A C 1
ATOM 587 O O . VAL A 1 96 ? -16.192 35.92 -3.315 1 52.13 293 VAL A O 1
ATOM 591 N N . LYS A 1 97 ? -16.376 34.505 -1.571 1 52.11 294 LYS A N 1
ATOM 592 C CA . LYS A 1 97 ? -15.374 33.542 -2.016 1 52.42 294 LYS A CA 1
ATOM 593 C C . LYS A 1 97 ? -16.061 32.243 -2.47 1 52.82 294 LYS A C 1
ATOM 594 O O . LYS A 1 97 ? -15.644 31.628 -3.456 1 52.94 294 LYS A O 1
ATOM 596 N N . LYS A 1 98 ? -17.114 31.826 -1.748 1 52.59 295 LYS A N 1
ATOM 597 C CA . LYS A 1 98 ? -17.842 30.606 -2.076 1 52.56 295 LYS A CA 1
ATOM 598 C C . LYS A 1 98 ? -19.358 30.771 -1.883 1 51.85 295 LYS A C 1
ATOM 599 O O . LYS A 1 98 ? -19.823 31.723 -1.253 1 51.28 295 LYS A O 1
ATOM 605 N N . LEU A 1 99 ? -20.118 29.83 -2.427 1 51.67 296 LEU A N 1
ATOM 606 C CA . LEU A 1 99 ? -21.568 29.872 -2.417 1 52.13 296 LEU A CA 1
ATOM 607 C C . LEU A 1 99 ? -22.111 28.445 -2.382 1 51.94 296 LEU A C 1
ATOM 608 O O . LEU A 1 99 ? -21.559 27.561 -3.031 1 51.69 296 LEU A O 1
ATOM 613 N N . ALA A 1 100 ? -23.215 28.229 -1.671 1 52.23 297 ALA A N 1
ATOM 614 C CA . ALA A 1 100 ? -23.858 26.917 -1.621 1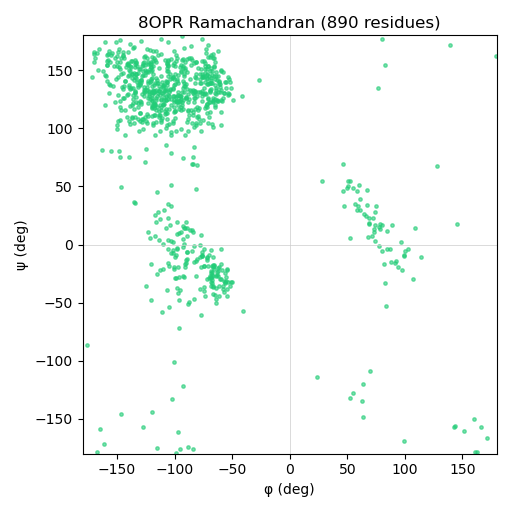 53.09 297 ALA A CA 1
ATOM 615 C C . ALA A 1 100 ? -25.371 27.054 -1.863 1 53.65 297 ALA A C 1
ATOM 616 O O . ALA A 1 100 ? -26.05 27.758 -1.125 1 53.35 297 ALA A O 1
ATOM 618 N N . VAL A 1 101 ? -25.891 26.385 -2.893 1 54.09 298 VAL A N 1
ATOM 619 C CA . VAL A 1 101 ? -27.319 26.421 -3.198 1 55.06 298 VAL A CA 1
ATOM 620 C C . VAL A 1 101 ? -28.001 25.319 -2.382 1 56.98 298 VAL A C 1
ATOM 621 O O . VAL A 1 101 ? -27.583 24.16 -2.466 1 57.64 298 VAL A O 1
ATOM 625 N N . GLU A 1 102 ? -29.02 25.662 -1.579 1 57.82 299 GLU A N 1
ATOM 626 C CA . GLU A 1 102 ? -29.696 24.662 -0.76 1 59.31 299 GLU A CA 1
ATOM 627 C C . GLU A 1 102 ? -30.507 23.654 -1.553 1 61.13 299 GLU A C 1
ATOM 628 O O . GLU A 1 102 ? -31.173 24.014 -2.523 1 61.19 299 GLU A O 1
ATOM 634 N N . LYS A 1 103 ? -30.44 22.376 -1.142 1 62.27 300 LYS A N 1
ATOM 635 C CA . LYS A 1 103 ? -31.177 21.294 -1.792 1 63.87 300 LYS A CA 1
ATOM 636 C C . LYS A 1 103 ? -32.578 21.27 -1.186 1 65.15 300 LYS A C 1
ATOM 637 O O . LYS A 1 103 ? -32.92 20.358 -0.432 1 65.75 300 LYS A O 1
ATOM 643 N N . LEU A 1 104 ? -33.38 22.301 -1.484 1 65.49 301 LEU A N 1
ATOM 644 C CA . LEU A 1 104 ? -34.713 22.453 -0.913 1 66.1 301 LEU A CA 1
ATOM 645 C C . LEU A 1 104 ? -35.817 21.847 -1.753 1 67.2 301 LEU A C 1
ATOM 646 O O . LEU A 1 104 ? -35.644 21.632 -2.951 1 67.44 301 LEU A O 1
ATOM 651 N N . THR A 1 105 ? -36.964 21.581 -1.114 1 67.83 302 THR A N 1
ATOM 652 C CA . THR A 1 105 ? -38.157 21.085 -1.78 1 69.04 302 THR A CA 1
ATOM 653 C C . THR A 1 105 ? -39.222 22.177 -1.694 1 69.93 302 THR A C 1
ATOM 654 O O . THR A 1 105 ? -39.431 22.768 -0.632 1 70.07 302 THR A O 1
ATOM 658 N N . PHE A 1 106 ? -39.855 22.477 -2.827 1 70.33 303 PHE A N 1
ATOM 659 C CA . PHE A 1 106 ? -40.873 23.513 -2.942 1 71.11 303 PHE A CA 1
ATOM 660 C C . PHE A 1 106 ? -42.231 22.935 -3.382 1 72.18 303 PHE A C 1
ATOM 661 O O . PHE A 1 106 ? -42.314 21.789 -3.831 1 72.46 303 PHE A O 1
ATOM 669 N N . ASP A 1 107 ? -43.298 23.742 -3.242 1 72.43 304 ASP A N 1
ATOM 670 C CA . ASP A 1 107 ? -44.656 23.388 -3.636 1 72.88 304 ASP A CA 1
ATOM 671 C C . ASP A 1 107 ? -44.885 23.803 -5.094 1 73.18 304 ASP A C 1
ATOM 672 O O . ASP A 1 107 ? -44.333 24.807 -5.558 1 72.93 304 ASP A O 1
ATOM 677 N N . ASP A 1 108 ? -45.72 23.045 -5.811 1 73.58 305 ASP A N 1
ATOM 678 C CA . ASP A 1 108 ? -46.036 23.352 -7.21 1 74.41 305 ASP A CA 1
ATOM 679 C C . ASP A 1 108 ? -47.019 24.524 -7.392 1 74.46 305 ASP A C 1
ATOM 680 O O . ASP A 1 108 ? -47.203 24.989 -8.514 1 74.81 305 ASP A O 1
ATOM 685 N N . ASP A 1 109 ? -47.632 25.007 -6.3 1 73.94 306 ASP A N 1
ATOM 686 C CA . ASP A 1 109 ? -48.582 26.117 -6.319 1 73.78 306 ASP A CA 1
ATOM 687 C C . ASP A 1 109 ? -48.605 26.787 -4.937 1 72.81 306 ASP A C 1
ATOM 688 O O . ASP A 1 109 ? -49.483 26.485 -4.124 1 73.13 306 ASP A O 1
ATOM 693 N N . ARG A 1 110 ? -47.615 27.655 -4.65 1 71.25 307 ARG A N 1
ATOM 694 C CA . ARG A 1 110 ? -47.531 28.362 -3.365 1 69.76 307 ARG A CA 1
ATOM 695 C C . ARG A 1 110 ? -46.785 29.686 -3.531 1 67.93 307 ARG A C 1
ATOM 696 O O . ARG A 1 110 ? -45.785 29.752 -4.243 1 68.17 307 ARG A O 1
ATOM 704 N N . ALA A 1 111 ? -47.297 30.75 -2.915 1 65.98 308 ALA A N 1
ATOM 705 C CA . ALA A 1 111 ? -46.674 32.069 -3.003 1 64.43 308 ALA A CA 1
ATOM 706 C C . ALA A 1 111 ? -45.635 32.259 -1.881 1 62.52 308 ALA A C 1
ATOM 707 O O . ALA A 1 111 ? -45.662 31.544 -0.875 1 62.66 308 ALA A O 1
ATOM 709 N N . GLY A 1 112 ? -44.715 33.198 -2.071 1 60.66 309 GLY A N 1
ATOM 710 C CA . GLY A 1 112 ? -43.686 33.475 -1.08 1 59.5 309 GLY A CA 1
ATOM 711 C C . GLY A 1 112 ? -42.572 32.444 -1.007 1 57.76 309 GLY A C 1
ATOM 712 O O . GLY A 1 112 ? -42.021 32.205 0.069 1 58.01 309 GLY A O 1
ATOM 713 N N . GLN A 1 113 ? -42.214 31.842 -2.144 1 55.84 310 GLN A N 1
ATOM 714 C CA . GLN A 1 113 ? -41.131 30.864 -2.187 1 54.77 310 GLN A CA 1
ATOM 715 C C . GLN A 1 113 ? -39.931 31.442 -2.929 1 53.96 310 GLN A C 1
ATOM 716 O O . GLN A 1 113 ? -40.109 32.065 -3.965 1 54.61 310 GLN A O 1
ATOM 722 N N . ALA A 1 114 ? -38.719 31.264 -2.399 1 52.48 311 ALA A N 1
ATOM 723 C CA . ALA A 1 114 ? -37.514 31.765 -3.059 1 51.48 311 ALA A CA 1
ATOM 724 C C . ALA A 1 114 ? -36.375 30.74 -2.987 1 50.68 311 ALA A C 1
ATOM 725 O O . ALA A 1 114 ? -36.339 29.905 -2.078 1 50.82 311 ALA A O 1
ATOM 727 N N . ILE A 1 115 ? -35.464 30.787 -3.963 1 49.53 312 ILE A N 1
ATOM 728 C CA . ILE A 1 115 ? -34.301 29.912 -4.007 1 48.85 312 ILE A CA 1
ATOM 729 C C . ILE A 1 115 ? -33.375 30.395 -2.907 1 48.34 312 ILE A C 1
ATOM 730 O O . ILE A 1 115 ? -32.975 31.569 -2.909 1 48.32 312 ILE A O 1
ATOM 735 N N . ALA A 1 116 ? -33.059 29.504 -1.951 1 47.44 313 ALA A N 1
ATOM 736 C CA . ALA A 1 116 ? -32.166 29.861 -0.862 1 47.09 313 ALA A CA 1
ATOM 737 C C . ALA A 1 116 ? -30.722 29.471 -1.181 1 46.24 313 ALA A C 1
ATOM 738 O O . ALA A 1 116 ? -30.476 28.504 -1.904 1 45.74 313 ALA A O 1
ATOM 740 N N . PHE A 1 117 ? -29.774 30.242 -0.646 1 45.75 314 PHE A N 1
ATOM 741 C CA . PHE A 1 117 ? -28.344 29.989 -0.812 1 45.77 314 PHE A CA 1
ATOM 742 C C . PHE A 1 117 ? -27.54 30.615 0.333 1 45.88 314 PHE A C 1
ATOM 743 O O . PHE A 1 117 ? -28.019 31.528 1.008 1 45.92 314 PHE A O 1
ATOM 751 N N . LYS A 1 118 ? -26.333 30.098 0.581 1 45.55 315 LYS A N 1
ATOM 752 C CA . LYS A 1 118 ? -25.484 30.623 1.646 1 45.44 315 LYS A CA 1
ATOM 753 C C . LYS A 1 118 ? -24.151 31.054 1.073 1 44.82 315 LYS A C 1
ATOM 754 O O . LYS A 1 118 ? -23.599 30.376 0.212 1 44.4 315 LYS A O 1
ATOM 760 N N . LEU A 1 119 ? -23.627 32.167 1.568 1 44.86 316 LEU A N 1
ATOM 761 C CA . LEU A 1 119 ? -22.345 32.671 1.122 1 45.96 316 LEU A CA 1
ATOM 762 C C . LEU A 1 119 ? -21.255 32.343 2.125 1 46.81 316 LEU A C 1
ATOM 763 O O . LEU A 1 119 ? -21.506 32.37 3.328 1 46.72 316 LEU A O 1
ATOM 768 N N . ASN A 1 120 ? -20.039 32.048 1.631 1 47.13 317 ASN A N 1
ATOM 769 C CA . ASN A 1 120 ? -18.872 31.787 2.466 1 47.83 317 ASN A CA 1
ATOM 770 C C . ASN A 1 120 ? -19.174 30.699 3.545 1 49.31 317 ASN A C 1
ATOM 771 O O . ASN A 1 120 ? -19.744 29.672 3.173 1 49.75 317 ASN A O 1
ATOM 776 N N . ASP A 1 121 ? -18.837 30.906 4.841 1 49.63 318 ASP A N 1
ATOM 777 C CA . ASP A 1 121 ? -19.177 29.93 5.88 1 51 318 ASP A CA 1
ATOM 778 C C . ASP A 1 121 ? -20.276 30.514 6.778 1 52.17 318 ASP A C 1
ATOM 779 O O . ASP A 1 121 ? -20.319 30.209 7.974 1 52.85 318 ASP A O 1
ATOM 784 N N . GLU A 1 122 ? -21.138 31.384 6.226 1 51.82 319 GLU A N 1
ATOM 785 C CA . GLU A 1 122 ? -22.186 32.01 7.003 1 51.93 319 GLU A CA 1
ATOM 786 C C . GLU A 1 122 ? -23.253 31.005 7.335 1 52.09 319 GLU A C 1
ATOM 787 O O . GLU A 1 122 ? -23.53 30.084 6.554 1 51.79 319 GLU A O 1
ATOM 793 N N . LYS A 1 123 ? -23.84 31.188 8.509 1 52.32 320 LYS A N 1
ATOM 794 C CA . LYS A 1 123 ? -24.981 30.419 8.96 1 53.36 320 LYS A CA 1
ATOM 795 C C . LYS A 1 123 ? -26.192 31.221 8.471 1 53.79 320 LYS A C 1
ATOM 796 O O . LYS A 1 123 ? -26.202 32.473 8.524 1 54.36 320 LYS A O 1
ATOM 802 N N . GLY A 1 124 ? -27.185 30.516 7.963 1 52.98 321 GLY A N 1
ATOM 803 C CA . GLY A 1 124 ? -28.382 31.188 7.473 1 52.7 321 GLY A CA 1
ATOM 804 C C . GLY A 1 124 ? -28.253 31.717 6.064 1 51.52 321 GLY A C 1
ATOM 805 O O . GLY A 1 124 ? -27.157 32.005 5.578 1 51.99 321 GLY A O 1
ATOM 806 N N . ASN A 1 125 ? -29.389 31.843 5.412 1 50 322 ASN A N 1
ATOM 807 C CA . ASN A 1 125 ? -29.491 32.258 4.029 1 49.3 322 ASN A CA 1
ATOM 808 C C . ASN A 1 125 ? -29.044 33.689 3.736 1 47.63 322 ASN A C 1
ATOM 809 O O . ASN A 1 125 ? -29.195 34.591 4.566 1 47.31 322 ASN A O 1
ATOM 814 N N . ALA A 1 126 ? -28.447 33.868 2.548 1 46.18 323 ALA A N 1
ATOM 815 C CA . ALA A 1 126 ? -28.037 35.168 2.045 1 45.82 323 ALA A CA 1
ATOM 816 C C . ALA A 1 126 ? -29.305 35.996 1.729 1 44.96 323 ALA A C 1
ATOM 817 O O . ALA A 1 126 ? -30.336 35.454 1.298 1 43.93 323 ALA A O 1
ATOM 819 N N . ASP A 1 127 ? -29.219 37.302 1.995 1 44.54 324 ASP A N 1
ATOM 820 C CA . ASP A 1 127 ? -30.308 38.232 1.774 1 44.87 324 ASP A CA 1
ATOM 821 C C . ASP A 1 127 ? -29.973 38.973 0.468 1 43.93 324 ASP A C 1
ATOM 822 O O . ASP A 1 127 ? -29.064 39.795 0.465 1 43.9 324 ASP A O 1
ATOM 827 N N . VAL A 1 128 ? -30.681 38.662 -0.642 1 43.08 325 VAL A N 1
ATOM 828 C CA . VAL A 1 128 ? -30.429 39.262 -1.959 1 42.82 325 VAL A CA 1
ATOM 829 C C . VAL A 1 128 ? -30.527 40.786 -1.929 1 42.88 325 VAL A C 1
ATOM 830 O O . VAL A 1 128 ? -29.667 41.46 -2.48 1 42.21 325 VAL A O 1
ATOM 834 N N . GLU A 1 129 ? -31.511 41.324 -1.202 1 43.79 326 GLU A N 1
ATOM 835 C CA . GLU A 1 129 ? -31.687 42.768 -1.019 1 44.99 326 GLU A CA 1
ATOM 836 C C . GLU A 1 129 ? -30.46 43.358 -0.319 1 45.24 326 GLU A C 1
ATOM 837 O O . GLU A 1 129 ? -29.945 44.375 -0.775 1 44.99 326 GLU A O 1
ATOM 843 N N . TYR A 1 130 ? -29.945 42.682 0.74 1 45.6 327 TYR A N 1
ATOM 844 C CA . TYR A 1 130 ? -28.736 43.146 1.429 1 46.18 327 TYR A CA 1
ATOM 845 C C . TYR A 1 130 ? -27.519 43.073 0.489 1 45.8 327 TYR A C 1
ATOM 846 O O . TYR A 1 130 ? -26.727 44.012 0.443 1 45.53 327 TYR A O 1
ATOM 855 N N . LEU A 1 131 ? -27.383 41.974 -0.27 1 45.77 328 LEU A N 1
ATOM 856 C CA . LEU A 1 131 ? -26.306 41.807 -1.249 1 46.39 328 LEU A CA 1
ATOM 857 C C . LEU A 1 131 ? -26.327 42.921 -2.281 1 46.81 328 LEU A C 1
ATOM 858 O O . LEU A 1 131 ? -25.269 43.415 -2.626 1 47.2 328 LEU A O 1
ATOM 863 N N . ASN A 1 132 ? -27.525 43.372 -2.718 1 46.85 329 ASN A N 1
ATOM 864 C CA . ASN A 1 132 ? -27.676 44.496 -3.649 1 47.45 329 ASN A CA 1
ATOM 865 C C . ASN A 1 132 ? -27.154 45.795 -3.004 1 48.17 329 ASN A C 1
ATOM 866 O O . ASN A 1 132 ? -26.371 46.506 -3.631 1 48.29 329 ASN A O 1
ATOM 871 N N . LEU A 1 133 ? -27.534 46.071 -1.743 1 48.56 330 LEU A N 1
ATOM 872 C CA . LEU A 1 133 ? -27.029 47.232 -0.994 1 49.99 330 LEU A CA 1
ATOM 873 C C . LEU A 1 133 ? -25.496 47.124 -0.752 1 50.86 330 LEU A C 1
ATOM 874 O O . LEU A 1 133 ? -24.835 48.146 -0.58 1 51.26 330 LEU A O 1
ATOM 879 N N . ALA A 1 134 ? -24.949 45.89 -0.71 1 50.94 331 ALA A N 1
ATOM 880 C CA . ALA A 1 134 ? -23.521 45.613 -0.517 1 51.9 331 ALA A CA 1
ATOM 881 C C . ALA A 1 134 ? -22.733 45.541 -1.848 1 52.65 331 ALA A C 1
ATOM 882 O O . ALA A 1 134 ? -21.629 44.981 -1.885 1 52.48 331 ALA A O 1
ATOM 884 N N . ASN A 1 135 ? -23.311 46.123 -2.925 1 52.84 332 ASN A N 1
ATOM 885 C CA . ASN A 1 135 ? -22.779 46.226 -4.279 1 53.12 332 ASN A CA 1
ATOM 886 C C . ASN A 1 135 ? -22.531 44.883 -4.953 1 52.52 332 ASN A C 1
ATOM 887 O O . ASN A 1 135 ? -21.584 44.74 -5.718 1 52.63 332 ASN A O 1
ATOM 892 N N . HIS A 1 136 ? -23.43 43.926 -4.733 1 51.78 333 HIS A N 1
ATOM 893 C CA . HIS A 1 136 ? -23.347 42.609 -5.359 1 51.41 333 HIS A CA 1
ATOM 894 C C . HIS A 1 136 ? -24.658 42.296 -6.091 1 50.48 333 HIS A C 1
ATOM 895 O O . HIS A 1 136 ? -25.733 42.443 -5.513 1 51.26 333 HIS A O 1
ATOM 902 N N . ASP A 1 137 ? -24.575 41.852 -7.34 1 48.58 334 ASP A N 1
ATOM 903 C CA . ASP A 1 137 ? -25.757 41.459 -8.098 1 47.73 334 ASP A CA 1
ATOM 904 C C . ASP A 1 137 ? -25.915 39.942 -8.091 1 46.13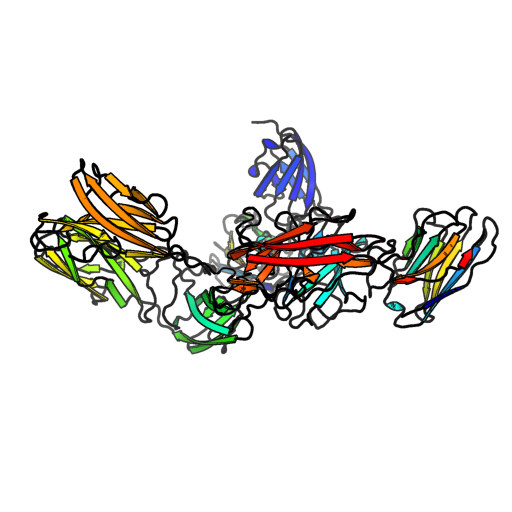 334 ASP A C 1
ATOM 905 O O . ASP A 1 137 ? -24.918 39.212 -8.058 1 45.96 334 ASP A O 1
ATOM 910 N N . VAL A 1 138 ? -27.163 39.46 -8.097 1 44.6 335 VAL A N 1
ATOM 911 C CA . VAL A 1 138 ? -27.402 38.016 -8.045 1 43.79 335 VAL A CA 1
ATOM 912 C C . VAL A 1 138 ? -28.215 37.547 -9.251 1 43.52 335 VAL A C 1
ATOM 913 O O . VAL A 1 138 ? -29.216 38.173 -9.595 1 43.88 335 VAL A O 1
ATOM 917 N N . LYS A 1 139 ? -27.78 36.47 -9.909 1 43.08 336 LYS A N 1
ATOM 918 C CA . LYS A 1 139 ? -28.503 35.927 -11.05 1 43.85 336 LYS A CA 1
ATOM 919 C C . LYS A 1 139 ? -28.781 34.458 -10.828 1 44.4 336 LYS A C 1
ATOM 920 O O . LYS A 1 139 ? -27.917 33.726 -10.383 1 44.7 336 LYS A O 1
ATOM 926 N N . PHE A 1 140 ? -30.004 34.044 -11.076 1 44.57 337 PHE A N 1
ATOM 927 C CA . PHE A 1 140 ? -30.438 32.679 -10.875 1 45.24 337 PHE A CA 1
ATOM 928 C C . PHE A 1 140 ? -30.761 32.082 -12.24 1 47.63 337 PHE A C 1
ATOM 929 O O . PHE A 1 140 ? -31.338 32.771 -13.091 1 48.33 337 PHE A O 1
ATOM 937 N N . VAL A 1 141 ? -30.336 30.833 -12.49 1 48.46 338 VAL A N 1
ATOM 938 C CA . VAL A 1 141 ? -30.607 30.182 -13.768 1 49.84 338 VAL A CA 1
ATOM 939 C C . VAL A 1 141 ? -31.191 28.806 -13.516 1 51.68 338 VAL A C 1
ATOM 940 O O . VAL A 1 141 ? -30.493 27.944 -12.989 1 52.08 338 VAL A O 1
ATOM 944 N N . ALA A 1 142 ? -32.462 28.591 -13.869 1 52.74 339 ALA A N 1
ATOM 945 C CA . ALA A 1 142 ? -33.09 27.288 -13.664 1 54.32 339 ALA A CA 1
ATOM 946 C C . ALA A 1 142 ? -32.926 26.411 -14.892 1 56.27 339 ALA A C 1
ATOM 947 O O . ALA A 1 142 ? -32.903 26.902 -16.019 1 56.38 339 ALA A O 1
ATOM 949 N N . ASN A 1 143 ? -32.797 25.108 -14.673 1 57.46 340 ASN A N 1
ATOM 950 C CA . ASN A 1 143 ? -32.621 24.155 -15.756 1 59.13 340 ASN A CA 1
ATOM 951 C C . ASN A 1 143 ? -33.278 22.844 -15.41 1 60.77 340 ASN A C 1
ATOM 952 O O . ASN A 1 143 ? -33.265 22.424 -14.255 1 60.88 340 ASN A O 1
ATOM 957 N N . ASN A 1 144 ? -33.804 22.16 -16.416 1 62.19 341 ASN A N 1
ATOM 958 C CA . ASN A 1 144 ? -34.306 20.803 -16.241 1 64.31 341 ASN A CA 1
ATOM 959 C C . ASN A 1 144 ? -33.038 19.923 -16.138 1 66.11 341 ASN A C 1
ATOM 960 O O . ASN A 1 144 ? -31.969 20.336 -16.608 1 66.47 341 ASN A O 1
ATOM 965 N N . LEU A 1 145 ? -33.13 18.723 -15.536 1 66.97 342 LEU A N 1
ATOM 966 C CA . LEU A 1 145 ? -31.943 17.867 -15.385 1 67.99 342 LEU A CA 1
ATOM 967 C C . LEU A 1 145 ? -31.238 17.575 -16.728 1 68.78 342 LEU A C 1
ATOM 968 O O . LEU A 1 145 ? -30.012 17.477 -16.759 1 69.05 342 LEU A O 1
ATOM 973 N N . ASP A 1 146 ? -31.991 17.581 -17.844 1 69.11 343 ASP A N 1
ATOM 974 C CA . ASP A 1 146 ? -31.418 17.386 -19.184 1 69.89 343 ASP A CA 1
ATOM 975 C C . ASP A 1 146 ? -30.697 18.62 -19.764 1 70.05 343 ASP A C 1
ATOM 976 O O . ASP A 1 146 ? -30.342 18.618 -20.938 1 70.2 343 ASP A O 1
ATOM 981 N N . GLY A 1 147 ? -30.511 19.657 -18.958 1 69.9 344 GLY A N 1
ATOM 982 C CA . GLY A 1 147 ? -29.812 20.867 -19.369 1 70.06 344 GLY A CA 1
ATOM 983 C C . GLY A 1 147 ? -30.637 21.96 -20.019 1 69.81 344 GLY A C 1
ATOM 984 O O . GLY A 1 147 ? -30.147 23.079 -20.164 1 69.93 344 GLY A O 1
ATOM 985 N N . SER A 1 148 ? -31.863 21.659 -20.454 1 69.4 345 SER A N 1
ATOM 986 C CA . SER A 1 148 ? -32.713 22.658 -21.117 1 69.51 345 SER A CA 1
ATOM 987 C C . SER A 1 148 ? -33.283 23.685 -20.113 1 69.18 345 SER A C 1
ATOM 988 O O . SER A 1 148 ? -33.431 23.353 -18.937 1 69.25 345 SER A O 1
ATOM 991 N N . PRO A 1 149 ? -33.62 24.925 -20.536 1 68.52 346 PRO A N 1
ATOM 992 C CA . PRO A 1 149 ? -34.164 25.901 -19.574 1 68.32 346 PRO A CA 1
ATOM 993 C C . PRO A 1 149 ? -35.459 25.463 -18.874 1 68.31 346 PRO A C 1
ATOM 994 O O . PRO A 1 149 ? -36.264 24.721 -19.438 1 68.59 346 PRO A O 1
ATOM 998 N N . ALA A 1 150 ? -35.654 25.917 -17.634 1 67.66 347 ALA A N 1
ATOM 999 C CA . ALA A 1 150 ? -36.854 25.593 -16.871 1 67.42 347 ALA A CA 1
ATOM 1000 C C . ALA A 1 150 ? -37.556 26.885 -16.446 1 66.84 347 ALA A C 1
ATOM 1001 O O . ALA A 1 150 ? -36.951 27.702 -15.765 1 67.18 347 ALA A O 1
ATOM 1003 N N . ASN A 1 151 ? -38.82 27.078 -16.838 1 65.77 348 ASN A N 1
ATOM 1004 C CA . ASN A 1 151 ? -39.565 28.292 -16.487 1 64.97 348 ASN A CA 1
ATOM 1005 C C . ASN A 1 151 ? -40.205 28.217 -15.084 1 63.74 348 ASN A C 1
ATOM 1006 O O . ASN A 1 151 ? -41.431 28.155 -14.959 1 63.74 348 ASN A O 1
ATOM 1011 N N . ILE A 1 152 ? -39.374 28.246 -14.027 1 62.4 349 ILE A N 1
ATOM 1012 C CA . ILE A 1 152 ? -39.877 28.129 -12.661 1 61.38 349 ILE A CA 1
ATOM 1013 C C . ILE A 1 152 ? -39.866 29.435 -11.868 1 59.8 349 ILE A C 1
ATOM 1014 O O . ILE A 1 152 ? -40.501 29.498 -10.821 1 59.69 349 ILE A O 1
ATOM 1019 N N . PHE A 1 153 ? -39.137 30.452 -12.326 1 58.71 350 PHE A N 1
ATOM 1020 C CA . PHE A 1 153 ? -39.091 31.739 -11.637 1 58.2 350 PHE A CA 1
ATOM 1021 C C . PHE A 1 153 ? -40.303 32.596 -11.976 1 58.22 350 PHE A C 1
ATOM 1022 O O . PHE A 1 153 ? -40.926 32.415 -13.025 1 58.22 350 PHE A O 1
ATOM 1030 N N . GLU A 1 154 ? -40.621 33.559 -11.086 1 57.76 351 GLU A N 1
ATOM 1031 C CA . GLU A 1 154 ? -41.716 34.524 -11.201 1 57.7 351 GLU A CA 1
ATOM 1032 C C . GLU A 1 154 ? -41.85 35.083 -12.621 1 57.17 351 GLU A C 1
ATOM 1033 O O . GLU A 1 154 ? -40.847 35.475 -13.227 1 57.08 351 GLU A O 1
ATOM 1039 N N . GLY A 1 155 ? -43.062 35 -13.167 1 56.38 352 GLY A N 1
ATOM 1040 C CA . GLY A 1 155 ? -43.334 35.418 -14.537 1 56.24 352 GLY A CA 1
ATOM 1041 C C . GLY A 1 155 ? -43.138 34.317 -15.566 1 56 352 GLY A C 1
ATOM 1042 O O . GLY A 1 155 ? -43.044 34.605 -16.756 1 56.48 352 GLY A O 1
ATOM 1043 N N . GLY A 1 156 ? -43.084 33.058 -15.117 1 55.57 353 GLY A N 1
ATOM 1044 C CA . GLY A 1 156 ? -42.864 31.896 -15.978 1 55.25 353 GLY A CA 1
ATOM 1045 C C . GLY A 1 156 ? -41.532 31.992 -16.69 1 54.43 353 GLY A C 1
ATOM 1046 O O . GLY A 1 156 ? -41.466 31.896 -17.918 1 54.78 353 GLY A O 1
ATOM 1047 N N . GLU A 1 157 ? -40.461 32.24 -15.923 1 53.2 354 GLU A N 1
ATOM 1048 C CA . GLU A 1 157 ? -39.145 32.484 -16.488 1 52.61 354 GLU A CA 1
ATOM 1049 C C . GLU A 1 157 ? -38.051 31.527 -16.054 1 52.61 354 GLU A C 1
ATOM 1050 O O . GLU A 1 157 ? -38.131 30.899 -14.994 1 52.96 354 GLU A O 1
ATOM 1056 N N . ALA A 1 158 ? -37.013 31.425 -16.885 1 52.08 355 ALA A N 1
ATOM 1057 C CA . ALA A 1 158 ? -35.854 30.582 -16.606 1 51.6 355 ALA A CA 1
ATOM 1058 C C . ALA A 1 158 ? -34.758 31.333 -15.86 1 50.75 355 ALA A C 1
ATOM 1059 O O . ALA A 1 158 ? -33.89 30.686 -15.289 1 51.11 355 ALA A O 1
ATOM 1061 N N . THR A 1 159 ? -34.757 32.684 -15.884 1 49.65 356 THR A N 1
ATOM 1062 C CA . THR A 1 159 ? -33.775 33.445 -15.113 1 49.03 356 THR A CA 1
ATOM 1063 C C . THR A 1 159 ? -34.463 34.373 -14.079 1 47.9 356 THR A C 1
ATOM 1064 O O . THR A 1 159 ? -35.667 34.652 -14.18 1 48.17 356 THR A O 1
ATOM 1068 N N . SER A 1 160 ? -33.693 34.816 -13.064 1 46.19 357 SER A N 1
ATOM 1069 C CA . SER A 1 160 ? -34.186 35.689 -12 1 44.77 357 SER A CA 1
ATOM 1070 C C . SER A 1 160 ? -33.074 36.539 -11.409 1 44.08 357 SER A C 1
ATOM 1071 O O . SER A 1 160 ? -31.905 36.148 -11.437 1 44.51 357 SER A O 1
ATOM 1074 N N . THR A 1 161 ? -33.431 37.698 -10.868 1 43.13 358 THR A N 1
ATOM 1075 C CA . THR A 1 161 ? -32.488 38.561 -10.142 1 42.87 358 THR A CA 1
ATOM 1076 C C . THR A 1 161 ? -32.8 38.585 -8.631 1 42.53 358 THR A C 1
ATOM 1077 O O . THR A 1 161 ? -32.136 39.315 -7.896 1 42.73 358 THR A O 1
ATOM 1081 N N . THR A 1 162 ? -33.836 37.84 -8.177 1 41.99 359 THR A N 1
ATOM 1082 C CA . THR A 1 162 ? -34.302 37.829 -6.799 1 42.29 359 THR A CA 1
ATOM 1083 C C . THR A 1 162 ? -34.337 36.417 -6.198 1 42.59 359 THR A C 1
ATOM 1084 O O . THR A 1 162 ? -34.124 36.252 -5.002 1 42.25 359 THR A O 1
ATOM 1088 N N . GLY A 1 163 ? -34.67 35.433 -7.027 1 43.19 360 GLY A N 1
ATOM 1089 C CA . GLY A 1 163 ? -34.802 34.039 -6.625 1 44.4 360 GLY A CA 1
ATOM 1090 C C . GLY A 1 163 ? -36.232 33.583 -6.391 1 45.82 360 GLY A C 1
ATOM 1091 O O . GLY A 1 163 ? -36.479 32.395 -6.152 1 45.69 360 GLY A O 1
ATOM 1092 N N . LYS A 1 164 ? -37.192 34.514 -6.461 1 46.92 361 LYS A N 1
ATOM 1093 C CA . LYS A 1 164 ? -38.602 34.22 -6.236 1 48.48 361 LYS A CA 1
ATOM 1094 C C . LYS A 1 164 ? -39.188 33.271 -7.288 1 49.85 361 LYS A C 1
ATOM 1095 O O . LYS A 1 164 ? -38.989 33.453 -8.494 1 49.88 361 LYS A O 1
ATOM 1101 N N . LEU A 1 165 ? -39.868 32.224 -6.817 1 50.69 362 LEU A N 1
ATOM 1102 C CA . LEU A 1 165 ? -40.464 31.232 -7.693 1 52.46 362 LEU A CA 1
ATOM 1103 C C . LEU A 1 165 ? -41.892 31.583 -8.071 1 54.85 362 LEU A C 1
ATOM 1104 O O . LEU A 1 165 ? -42.623 32.18 -7.286 1 55.12 362 LEU A O 1
ATOM 1109 N N . ALA A 1 166 ? -42.295 31.16 -9.261 1 56.42 363 ALA A N 1
ATOM 1110 C CA . ALA A 1 166 ? -43.625 31.367 -9.814 1 58.53 363 ALA A CA 1
ATOM 1111 C C . ALA A 1 166 ? -44.689 30.548 -9.054 1 61.12 363 ALA A C 1
ATOM 1112 O O . ALA A 1 166 ? -44.357 29.611 -8.318 1 61.38 363 ALA A O 1
ATOM 1114 N N . VAL A 1 167 ? -45.966 30.928 -9.194 1 62.82 364 VAL A N 1
ATOM 1115 C CA . VAL A 1 167 ? -47.055 30.194 -8.556 1 64.87 364 VAL A CA 1
ATOM 1116 C C . VAL A 1 167 ? -47.694 29.378 -9.669 1 67.18 364 VAL A C 1
ATOM 1117 O O . VAL A 1 167 ? -48.499 29.899 -10.444 1 67.57 364 VAL A O 1
ATOM 1121 N N . GLY A 1 168 ? -47.249 28.133 -9.796 1 68.5 365 GLY A N 1
ATOM 1122 C CA . GLY A 1 168 ? -47.699 27.234 -10.85 1 70.02 365 GLY A CA 1
ATOM 1123 C C . GLY A 1 168 ? -46.516 26.644 -11.586 1 71.39 365 GLY A C 1
ATOM 1124 O O . GLY A 1 168 ? -46.283 26.959 -12.753 1 71.77 365 GLY A O 1
ATOM 1125 N N . ILE A 1 169 ? -45.745 25.799 -10.895 1 72.1 366 ILE A N 1
ATOM 1126 C CA . ILE A 1 169 ? -44.545 25.174 -11.444 1 73.3 366 ILE A CA 1
ATOM 1127 C C . ILE A 1 169 ? -44.799 23.702 -11.795 1 74.04 366 ILE A C 1
ATOM 1128 O O . ILE A 1 169 ? -45.379 22.988 -10.987 1 74.32 366 ILE A O 1
ATOM 1133 N N . LYS A 1 170 ? -44.366 23.244 -12.988 1 74.26 367 LYS A N 1
ATOM 1134 C CA . LYS A 1 170 ? -44.526 21.842 -13.398 1 74.8 367 LYS A CA 1
ATOM 1135 C C . LYS A 1 170 ? -43.655 20.989 -12.48 1 74.74 367 LYS A C 1
ATOM 1136 O O . LYS A 1 170 ? -42.47 21.277 -12.349 1 74.77 367 LYS A O 1
ATOM 1142 N N . GLN A 1 171 ? -44.235 19.989 -11.806 1 74.41 368 GLN A N 1
ATOM 1143 C CA . GLN A 1 171 ? -43.48 19.148 -10.876 1 74.48 368 GLN A CA 1
ATOM 1144 C C . GLN A 1 171 ? -42.292 18.385 -11.503 1 73.83 368 GLN A C 1
ATOM 1145 O O . GLN A 1 171 ? -42.309 18.03 -12.685 1 73.71 368 GLN A O 1
ATOM 1151 N N . GLY A 1 172 ? -41.278 18.146 -10.678 1 73 369 GLY A N 1
ATOM 1152 C CA . GLY A 1 172 ? -40.07 17.44 -11.073 1 72.64 369 GLY A CA 1
ATOM 1153 C C . GLY A 1 172 ? -38.858 17.878 -10.276 1 71.79 369 GLY A C 1
ATOM 1154 O O . GLY A 1 172 ? -38.99 18.428 -9.181 1 71.77 369 GLY A O 1
ATOM 1155 N N . ASP A 1 173 ? -37.663 17.615 -10.809 1 70.61 370 ASP A N 1
ATOM 1156 C CA . ASP A 1 173 ? -36.421 18.042 -10.177 1 69.76 370 ASP A CA 1
ATOM 1157 C C . ASP A 1 173 ? -35.776 19.116 -11.051 1 68.2 370 ASP A C 1
ATOM 1158 O O . ASP A 1 173 ? -35.896 19.067 -12.284 1 68.44 370 ASP A O 1
ATOM 1163 N N . TYR A 1 174 ? -35.11 20.101 -10.429 1 66.46 371 TYR A N 1
ATOM 1164 C CA . TYR A 1 174 ? -34.482 21.184 -11.189 1 65.25 371 TYR A CA 1
ATOM 1165 C C . TYR A 1 174 ? -33.068 21.485 -10.735 1 63.59 371 TYR A C 1
ATOM 1166 O O . TYR A 1 174 ? -32.767 21.393 -9.549 1 63.87 371 TYR A O 1
ATOM 1175 N N . LYS A 1 175 ? -32.213 21.89 -11.674 1 61.91 372 LYS A N 1
ATOM 1176 C CA . LYS A 1 175 ? -30.843 22.285 -11.375 1 60.82 372 LYS A CA 1
ATOM 1177 C C . LYS A 1 175 ? -30.8 23.797 -11.469 1 58.34 372 LYS A C 1
ATOM 1178 O O . LYS A 1 175 ? -31.043 24.343 -12.539 1 58.3 372 LYS A O 1
ATOM 1184 N N . VAL A 1 176 ? -30.519 24.474 -10.359 1 56.03 373 VAL A N 1
ATOM 1185 C CA . VAL A 1 176 ? -30.489 25.929 -10.333 1 54.54 373 VAL A CA 1
ATOM 1186 C C . VAL A 1 176 ? -29.085 26.431 -10.044 1 52.72 373 VAL A C 1
ATOM 1187 O O . VAL A 1 176 ? -28.404 25.897 -9.172 1 52.75 373 VAL A O 1
ATOM 1191 N N . GLU A 1 177 ? -28.664 27.479 -10.741 1 51.22 374 GLU A N 1
ATOM 1192 C CA . GLU A 1 177 ? -27.359 28.078 -10.509 1 50.39 374 GLU A CA 1
ATOM 1193 C C . GLU A 1 177 ? -27.507 29.479 -9.945 1 49.51 374 GLU A C 1
ATOM 1194 O O . GLU A 1 177 ? -28.266 30.272 -10.491 1 49.66 374 GLU A O 1
ATOM 1200 N N . VAL A 1 178 ? -26.771 29.796 -8.88 1 48.38 375 VAL A N 1
ATOM 1201 C CA . VAL A 1 178 ? -26.779 31.143 -8.324 1 47.96 375 VAL A CA 1
ATOM 1202 C C . VAL A 1 178 ? -25.427 31.774 -8.632 1 48.43 375 VAL A C 1
ATOM 1203 O O . VAL A 1 178 ? -24.401 31.17 -8.344 1 49.14 375 VAL A O 1
ATOM 1207 N N . GLN A 1 179 ? -25.417 32.958 -9.24 1 47.93 376 GLN A N 1
ATOM 1208 C CA . GLN A 1 179 ? -24.189 33.673 -9.561 1 48.15 376 GLN A CA 1
ATOM 1209 C C . GLN A 1 179 ? -24.211 35.013 -8.84 1 48.88 376 GLN A C 1
ATOM 1210 O O . GLN A 1 179 ? -25.091 35.834 -9.092 1 48.85 376 GLN A O 1
ATOM 1216 N N . VAL A 1 180 ? -23.253 35.239 -7.948 1 49.1 377 VAL A N 1
ATOM 1217 C CA . VAL A 1 180 ? -23.154 36.497 -7.219 1 49.7 377 VAL A CA 1
ATOM 1218 C C . VAL A 1 180 ? -21.941 37.238 -7.752 1 50.71 377 VAL A C 1
ATOM 1219 O O . VAL A 1 180 ? -20.841 36.701 -7.709 1 50.77 377 VAL A O 1
ATOM 1223 N N . THR A 1 181 ? -22.133 38.448 -8.28 1 51.43 378 THR A N 1
ATOM 1224 C CA . THR A 1 181 ? -21.021 39.21 -8.837 1 52.7 378 THR A CA 1
ATOM 1225 C C . THR A 1 181 ? -20.876 40.568 -8.147 1 54.27 378 THR A C 1
ATOM 1226 O O . THR A 1 181 ? -21.835 41.318 -8.031 1 54.31 378 THR A O 1
ATOM 1230 N N . LYS A 1 182 ? -19.665 40.862 -7.674 1 55.65 379 LYS A N 1
ATOM 1231 C CA . LYS A 1 182 ? -19.306 42.143 -7.069 1 57.47 379 LYS A CA 1
ATOM 1232 C C . LYS A 1 182 ? -19.333 43.174 -8.217 1 58.98 379 LYS A C 1
ATOM 1233 O O . LYS A 1 182 ? -18.804 42.879 -9.29 1 58.77 379 LYS A O 1
ATOM 1239 N N . ARG A 1 183 ? -19.991 44.338 -8.029 1 60.08 380 ARG A N 1
ATOM 1240 C CA . ARG A 1 183 ? -20.09 45.349 -9.089 1 61.62 380 ARG A CA 1
ATOM 1241 C C . ARG A 1 183 ? -18.709 45.842 -9.531 1 63.28 380 ARG A C 1
ATOM 1242 O O . ARG A 1 183 ? -17.964 46.42 -8.737 1 63.68 380 ARG A O 1
ATOM 1250 N N . GLY A 1 184 ? -18.361 45.527 -10.778 1 64.04 381 GLY A N 1
ATOM 1251 C CA . GLY A 1 184 ? -17.051 45.829 -11.349 1 65.17 381 GLY A CA 1
ATOM 1252 C C . GLY A 1 184 ? -15.941 44.887 -10.904 1 65.98 381 GLY A C 1
ATOM 1253 O O . GLY A 1 184 ? -14.76 45.19 -11.093 1 66.59 381 GLY A O 1
ATOM 1254 N N . GLY A 1 185 ? -16.323 43.741 -10.33 1 65.77 382 GLY A N 1
ATOM 1255 C CA . GLY A 1 185 ? -15.424 42.714 -9.816 1 66.11 382 GLY A CA 1
ATOM 1256 C C . GLY A 1 185 ? -15.714 41.325 -10.354 1 66.39 382 GLY A C 1
ATOM 1257 O O . GLY A 1 185 ? -16.319 41.185 -11.416 1 66.48 382 GLY A O 1
ATOM 1258 N N . LEU A 1 186 ? -15.292 40.278 -9.63 1 66.38 383 LEU A N 1
ATOM 1259 C CA . LEU A 1 186 ? -15.461 38.899 -10.106 1 66.72 383 LEU A CA 1
ATOM 1260 C C . LEU A 1 186 ? -16.782 38.223 -9.668 1 65.54 383 LEU A C 1
ATOM 1261 O O . LEU A 1 186 ? -17.416 38.639 -8.7 1 65.6 383 LEU A O 1
ATOM 1266 N N . THR A 1 187 ? -17.202 37.195 -10.43 1 64.25 384 THR A N 1
ATOM 1267 C CA . THR A 1 187 ? -18.427 36.436 -10.191 1 63.32 384 THR A CA 1
ATOM 1268 C C . THR A 1 187 ? -18.086 35.133 -9.497 1 62.53 384 THR A C 1
ATOM 1269 O O . THR A 1 187 ? -17.126 34.464 -9.872 1 62.41 384 THR A O 1
ATOM 1273 N N . VAL A 1 188 ? -18.884 34.77 -8.489 1 61.78 385 VAL A N 1
ATOM 1274 C CA . VAL A 1 188 ? -18.766 33.526 -7.743 1 61.32 385 VAL A CA 1
ATOM 1275 C C . VAL A 1 188 ? -20.076 32.797 -7.942 1 61.3 385 VAL A C 1
ATOM 1276 O O . VAL A 1 188 ? -21.136 33.359 -7.687 1 61.11 385 VAL A O 1
ATOM 1280 N N . SER A 1 189 ? -20.013 31.571 -8.453 1 61.38 386 SER A N 1
ATOM 1281 C CA . SER A 1 189 ? -21.211 30.811 -8.763 1 61.87 386 SER A CA 1
ATOM 1282 C C . SER A 1 189 ? -21.117 29.347 -8.394 1 61.97 386 SER A C 1
ATOM 1283 O O . SER A 1 189 ? -20.045 28.751 -8.433 1 62.2 386 SER A O 1
ATOM 1286 N N . ASN A 1 190 ? -22.257 28.763 -8.059 1 61.67 387 ASN A N 1
ATOM 1287 C CA . ASN A 1 190 ? -22.363 27.348 -7.746 1 61.88 387 ASN A CA 1
ATOM 1288 C C . ASN A 1 190 ? -23.752 26.84 -8.132 1 62.63 387 ASN A C 1
ATOM 1289 O O . ASN A 1 190 ? -24.682 27.624 -8.326 1 62.66 387 ASN A O 1
ATOM 1294 N N . THR A 1 191 ? -23.883 25.526 -8.253 1 63.06 388 THR A N 1
ATOM 1295 C CA . THR A 1 191 ? -25.119 24.892 -8.657 1 63.91 388 THR A CA 1
ATOM 1296 C C . THR A 1 191 ? -25.753 24.074 -7.517 1 64.6 388 THR A C 1
ATOM 1297 O O . THR A 1 191 ? -25.11 23.785 -6.501 1 64.77 388 THR A O 1
ATOM 1301 N N . GLY A 1 192 ? -27.028 23.745 -7.679 1 64.9 389 GLY A N 1
ATOM 1302 C CA . GLY A 1 192 ? -27.769 22.974 -6.691 1 65.84 389 GLY A CA 1
ATOM 1303 C C . GLY A 1 192 ? -28.986 22.291 -7.277 1 66.91 389 GLY A C 1
ATOM 1304 O O . GLY A 1 192 ? -29.483 22.71 -8.32 1 67.21 389 GLY A O 1
ATOM 1305 N N . ILE A 1 193 ? -29.471 21.226 -6.629 1 67.56 390 ILE A N 1
ATOM 1306 C CA . ILE A 1 193 ? -30.655 20.519 -7.109 1 68.87 390 ILE A CA 1
ATOM 1307 C C . ILE A 1 193 ? -31.818 20.713 -6.156 1 70.15 390 ILE A C 1
ATOM 1308 O O . ILE A 1 193 ? -31.752 20.318 -4.988 1 70.27 390 ILE A O 1
ATOM 1313 N N . ILE A 1 194 ? -32.892 21.32 -6.665 1 70.86 391 ILE A N 1
ATOM 1314 C CA . ILE A 1 194 ? -34.115 21.543 -5.912 1 71.85 391 ILE A CA 1
ATOM 1315 C C . ILE A 1 194 ? -35.205 20.579 -6.403 1 72.91 391 ILE A C 1
ATOM 1316 O O . ILE A 1 194 ? -35.15 20.085 -7.533 1 72.91 391 ILE A O 1
ATOM 1321 N N . THR A 1 195 ? -36.19 20.306 -5.551 1 73.59 392 THR A N 1
ATOM 1322 C CA . THR A 1 195 ? -37.281 19.407 -5.903 1 74.85 392 THR A CA 1
ATOM 1323 C C . THR A 1 195 ? -38.617 20.158 -5.872 1 75.92 392 THR A C 1
ATOM 1324 O O . THR A 1 195 ? -38.894 20.862 -4.911 1 75.88 392 THR A O 1
ATOM 1328 N N . VAL A 1 196 ? -39.434 20.034 -6.923 1 76.61 393 VAL A N 1
ATOM 1329 C CA . VAL A 1 196 ? -40.762 20.648 -6.946 1 77.58 393 VAL A CA 1
ATOM 1330 C C . VAL A 1 196 ? -41.797 19.536 -6.768 1 78.72 393 VAL A C 1
ATOM 1331 O O . VAL A 1 196 ? -42.042 18.737 -7.675 1 78.97 393 VAL A O 1
ATOM 1335 N N . LYS A 1 197 ? -42.337 19.448 -5.557 1 79.12 394 LYS A N 1
ATOM 1336 C CA . LYS A 1 197 ? -43.292 18.422 -5.161 1 80.11 394 LYS A CA 1
ATOM 1337 C C . LYS A 1 197 ? -44.673 19.051 -4.831 1 80.99 394 LYS A C 1
ATOM 1338 O O . LYS A 1 197 ? -44.892 20.249 -5.055 1 81.14 394 LYS A O 1
ATOM 1344 N N . ASN A 1 198 ? -45.62 18.224 -4.352 1 81.11 395 ASN A N 1
ATOM 1345 C CA . ASN A 1 198 ? -46.932 18.674 -3.933 1 81.49 395 ASN A CA 1
ATOM 1346 C C . ASN A 1 198 ? -46.881 18.677 -2.414 1 81.11 395 ASN A C 1
ATOM 1347 O O . ASN A 1 198 ? -47.317 17.711 -1.785 1 81.5 395 ASN A O 1
ATOM 1352 N N . LEU A 1 199 ? -46.257 19.72 -1.825 1 80.18 396 LEU A N 1
ATOM 1353 C CA . LEU A 1 199 ? -46.132 19.84 -0.365 1 79.49 396 LEU A CA 1
ATOM 1354 C C . LEU A 1 199 ? -47.514 19.932 0.288 1 78.16 396 LEU A C 1
ATOM 1355 O O . LEU A 1 199 ? -47.705 19.387 1.384 1 78.52 396 LEU A O 1
ATOM 1360 N N . ASP A 1 200 ? -48.475 20.617 -0.408 1 76.17 397 ASP A N 1
ATOM 1361 C CA . ASP A 1 200 ? -49.883 20.842 -0.053 1 74.68 397 ASP A CA 1
ATOM 1362 C C . ASP A 1 200 ? -50.478 19.774 0.856 1 72.21 397 ASP A C 1
ATOM 1363 O O . ASP A 1 200 ? -50.185 18.578 0.709 1 72.18 397 ASP A O 1
ATOM 1368 N N . THR A 1 201 ? -51.317 20.212 1.798 1 69.7 398 THR A N 1
ATOM 1369 C CA . THR A 1 201 ? -51.996 19.285 2.692 1 67.47 398 THR A CA 1
ATOM 1370 C C . THR A 1 201 ? -53.084 18.566 1.87 1 64.16 398 THR A C 1
ATOM 1371 O O . THR A 1 201 ? -53.937 19.227 1.26 1 64.06 398 THR A O 1
ATOM 1375 N N . PRO A 1 202 ? -52.992 17.217 1.764 1 60.84 399 PRO A N 1
ATOM 1376 C CA . PRO A 1 202 ? -53.972 16.473 0.947 1 58.41 399 PRO A CA 1
ATOM 1377 C C . PRO A 1 202 ? -55.272 16.263 1.717 1 55.05 399 PRO A C 1
ATOM 1378 O O . PRO A 1 202 ? -55.597 15.139 2.138 1 55.43 399 PRO A O 1
ATOM 1382 N N . ALA A 1 203 ? -56 17.361 1.948 1 51.32 400 ALA A N 1
ATOM 1383 C CA . ALA A 1 203 ? -57.201 17.311 2.748 1 48.13 400 ALA A CA 1
ATOM 1384 C C . ALA A 1 203 ? -58.405 16.947 1.93 1 45.46 400 ALA A C 1
ATOM 1385 O O . ALA A 1 203 ? -58.513 17.331 0.769 1 45.62 400 ALA A O 1
ATOM 1387 N N . SER A 1 204 ? -59.297 16.164 2.525 1 43.27 401 SER A N 1
ATOM 1388 C CA . SER A 1 204 ? -60.562 15.773 1.909 1 41.56 401 SER A CA 1
ATOM 1389 C C . SER A 1 204 ? -61.748 16.625 2.455 1 39.88 401 SER A C 1
ATOM 1390 O O . SER A 1 204 ? -62.796 16.682 1.815 1 40.06 401 SER A O 1
ATOM 1393 N N . ALA A 1 205 ? -61.592 17.237 3.647 1 38.15 402 ALA A N 1
ATOM 1394 C CA . ALA A 1 205 ? -62.625 18.057 4.28 1 37.65 402 ALA A CA 1
ATOM 1395 C C . ALA A 1 205 ? -62.015 19.009 5.291 1 37.47 402 ALA A C 1
ATOM 1396 O O . ALA A 1 205 ? -60.976 18.706 5.865 1 37.68 402 ALA A O 1
ATOM 1398 N N . ILE A 1 206 ? -62.687 20.14 5.552 1 36.6 403 ILE A N 1
ATOM 1399 C CA . ILE A 1 206 ? -62.296 21.079 6.594 1 36 403 ILE A CA 1
ATOM 1400 C C . ILE A 1 206 ? -63.363 20.972 7.676 1 37.05 403 ILE A C 1
ATOM 1401 O O . ILE A 1 206 ? -64.552 21.103 7.401 1 37.9 403 ILE A O 1
ATOM 1406 N N . LYS A 1 207 ? -62.951 20.617 8.868 1 37.06 404 LYS A N 1
ATOM 1407 C CA . LYS A 1 207 ? -63.841 20.464 9.995 1 38.22 404 LYS A CA 1
ATOM 1408 C C . LYS A 1 207 ? -63.868 21.823 10.741 1 39.15 404 LYS A C 1
ATOM 1409 O O . LYS A 1 207 ? -64.172 22.844 10.126 1 40.43 404 LYS A O 1
ATOM 1415 N N . ASN A 1 208 ? -63.507 21.853 12.01 1 38.6 405 ASN A N 1
ATOM 1416 C CA . ASN A 1 208 ? -63.469 23.016 12.868 1 38.35 405 ASN A CA 1
ATOM 1417 C C . ASN A 1 208 ? -62.491 24.099 12.392 1 36.59 405 ASN A C 1
ATOM 1418 O O . ASN A 1 208 ? -61.343 23.804 12.111 1 36.23 405 ASN A O 1
ATOM 1423 N N . VAL A 1 209 ? -62.946 25.358 12.334 1 35.51 406 VAL A N 1
ATOM 1424 C CA . VAL A 1 209 ? -62.112 26.512 12.007 1 34.6 406 VAL A CA 1
ATOM 1425 C C . VAL A 1 209 ? -62.261 27.446 13.189 1 33.51 406 VAL A C 1
ATOM 1426 O O . VAL A 1 209 ? -63.355 27.972 13.421 1 34.86 406 VAL A O 1
ATOM 1430 N N . VAL A 1 210 ? -61.203 27.61 13.976 1 30.27 407 VAL A N 1
ATOM 1431 C CA . VAL A 1 210 ? -61.263 28.444 15.156 1 27.53 407 VAL A CA 1
ATOM 1432 C C . VAL A 1 210 ? -60.485 29.713 14.964 1 25.64 407 VAL A C 1
ATOM 1433 O O . VAL A 1 210 ? -59.263 29.686 14.841 1 24.36 407 VAL A O 1
ATOM 1437 N N . PHE A 1 211 ? -61.206 30.842 14.962 1 24.89 408 PHE A N 1
ATOM 1438 C CA . PHE A 1 211 ? -60.604 32.168 14.89 1 23.92 408 PHE A CA 1
ATOM 1439 C C . PHE A 1 211 ? -60.432 32.693 16.302 1 21.18 408 PHE A C 1
ATOM 1440 O O . PHE A 1 211 ? -61.211 32.359 17.188 1 21.98 408 PHE A O 1
ATOM 1448 N N . ALA A 1 212 ? -59.41 33.489 16.523 1 18.66 409 ALA A N 1
ATOM 1449 C CA . ALA A 1 212 ? -59.146 34.101 17.799 1 17.96 409 ALA A CA 1
ATOM 1450 C C . ALA A 1 212 ? -58.924 35.578 17.613 1 18.68 409 ALA A C 1
ATOM 1451 O O . ALA A 1 212 ? -58.224 35.984 16.691 1 19.18 409 ALA A O 1
ATOM 1453 N N . LEU A 1 213 ? -59.498 36.389 18.503 1 18.73 410 LEU A N 1
ATOM 1454 C CA . LEU A 1 213 ? -59.313 37.824 18.481 1 18.48 410 LEU A CA 1
ATOM 1455 C C . LEU A 1 213 ? -57.923 38.179 18.991 1 19.29 410 LEU A C 1
ATOM 1456 O O . LEU A 1 213 ? -57.533 37.72 20.056 1 19.35 410 LEU A O 1
ATOM 1461 N N . ASP A 1 214 ? -57.232 39.07 18.312 1 19.68 411 ASP A N 1
ATOM 1462 C CA . ASP A 1 214 ? -55.988 39.637 18.807 1 20.09 411 ASP A CA 1
ATOM 1463 C C . ASP A 1 214 ? -56.482 40.773 19.706 1 21.21 411 ASP A C 1
ATOM 1464 O O . ASP A 1 214 ? -56.492 41.951 19.305 1 20.78 411 ASP A O 1
ATOM 1469 N N . ALA A 1 215 ? -56.981 40.401 20.887 1 22.73 412 ALA A N 1
ATOM 1470 C CA . ALA A 1 215 ? -57.638 41.32 21.803 1 23.85 412 ALA A CA 1
ATOM 1471 C C . ALA A 1 215 ? -56.743 42.376 22.389 1 26.51 412 ALA A C 1
ATOM 1472 O O . ALA A 1 215 ? -57.236 43.434 22.752 1 27.71 412 ALA A O 1
ATOM 1474 N N . ASP A 1 216 ? -55.445 42.106 22.504 1 27.58 413 ASP A N 1
ATOM 1475 C CA . ASP A 1 216 ? -54.508 43.116 22.999 1 28.96 413 ASP A CA 1
ATOM 1476 C C . ASP A 1 216 ? -53.8 43.875 21.862 1 30.07 413 ASP A C 1
ATOM 1477 O O . ASP A 1 216 ? -52.841 44.588 22.128 1 31.13 413 ASP A O 1
ATOM 1482 N N . ASN A 1 217 ? -54.236 43.695 20.601 1 29.84 414 ASN A N 1
ATOM 1483 C CA . ASN A 1 217 ? -53.698 44.359 19.431 1 29.93 414 ASN A CA 1
ATOM 1484 C C . ASN A 1 217 ? -52.138 44.344 19.395 1 30.99 414 ASN A C 1
ATOM 1485 O O . ASN A 1 217 ? -51.521 45.372 19.154 1 32.2 414 ASN A O 1
ATOM 1490 N N . ASP A 1 218 ? -51.51 43.186 19.669 1 30.09 415 ASP A N 1
ATOM 1491 C CA . ASP A 1 218 ? -50.053 43.086 19.67 1 30.05 415 ASP A CA 1
ATOM 1492 C C . ASP A 1 218 ? -49.463 42.41 18.401 1 30.69 415 ASP A C 1
ATOM 1493 O O . ASP A 1 218 ? -48.247 42.215 18.335 1 31.02 415 ASP A O 1
ATOM 1498 N N . GLY A 1 219 ? -50.316 42.055 17.435 1 30 416 GLY A N 1
ATOM 1499 C CA . GLY A 1 219 ? -49.888 41.386 16.214 1 30.36 416 GLY A CA 1
ATOM 1500 C C . GLY A 1 219 ? -49.596 39.903 16.375 1 30.54 416 GLY A C 1
ATOM 1501 O O . GLY A 1 219 ? -49.224 39.236 15.41 1 31.38 416 GLY A O 1
ATOM 1502 N N . VAL A 1 220 ? -49.732 39.367 17.587 1 29.45 417 VAL A N 1
ATOM 1503 C CA . VAL A 1 220 ? -49.46 37.962 17.861 1 28.79 417 VAL A CA 1
ATOM 1504 C C . VAL A 1 220 ? -50.751 37.242 18.2 1 27.45 417 VAL A C 1
ATOM 1505 O O . VAL A 1 220 ? -51.407 37.631 19.162 1 27.3 417 VAL A O 1
ATOM 1509 N N . VAL A 1 221 ? -51.078 36.151 17.472 1 26.3 418 VAL A N 1
ATOM 1510 C CA . VAL A 1 221 ? -52.216 35.286 17.787 1 26.16 418 VAL A CA 1
ATOM 1511 C C . VAL A 1 221 ? -51.671 33.895 17.664 1 26.66 418 VAL A C 1
ATOM 1512 O O . VAL A 1 221 ? -51.366 33.46 16.543 1 26.7 418 VAL A O 1
ATOM 1516 N N . ASN A 1 222 ? -51.512 33.188 18.806 1 26.64 419 ASN A N 1
ATOM 1517 C CA . ASN A 1 222 ? -50.972 31.84 18.764 1 27.1 419 ASN A CA 1
ATOM 1518 C C . ASN A 1 222 ? -51.862 30.888 18.006 1 27.57 419 ASN A C 1
ATOM 1519 O O . ASN A 1 222 ? -53.092 30.919 18.13 1 28.16 419 ASN A O 1
ATOM 1524 N N . TYR A 1 223 ? -51.22 30.007 17.26 1 26.99 420 TYR A N 1
ATOM 1525 C CA . TYR A 1 223 ? -51.833 28.941 16.499 1 27.74 420 TYR A CA 1
ATOM 1526 C C . TYR A 1 223 ? -51.291 27.615 17.068 1 30.33 420 TYR A C 1
ATOM 1527 O O . TYR A 1 223 ? -50.087 27.505 17.325 1 30.92 420 TYR A O 1
ATOM 1536 N N . GLY A 1 224 ? -52.173 26.628 17.24 1 31.1 421 GLY A N 1
ATOM 1537 C CA . GLY A 1 224 ? -51.821 25.29 17.694 1 32.5 421 GLY A CA 1
ATOM 1538 C C . GLY A 1 224 ? -51.41 25.177 19.149 1 34.77 421 GLY A C 1
ATOM 1539 O O . GLY A 1 224 ? -50.987 24.108 19.604 1 35.93 421 GLY A O 1
ATOM 1540 N N . SER A 1 225 ? -51.552 26.268 19.899 1 34.86 422 SER A N 1
ATOM 1541 C CA . SER A 1 225 ? -51.237 26.274 21.307 1 35.39 422 SER A CA 1
ATOM 1542 C C . SER A 1 225 ? -52.176 27.258 22.049 1 35.22 422 SER A C 1
ATOM 1543 O O . SER A 1 225 ? -53.016 27.925 21.432 1 35.29 422 SER A O 1
ATOM 1546 N N . LYS A 1 226 ? -52.056 27.319 23.371 1 34.55 423 LYS A N 1
ATOM 1547 C CA . LYS A 1 226 ? -52.846 28.214 24.188 1 34.36 423 LYS A CA 1
ATOM 1548 C C . LYS A 1 226 ? -52.562 29.679 23.806 1 32.49 423 LYS A C 1
ATOM 1549 O O . LYS A 1 226 ? -51.417 30.06 23.549 1 32.84 423 LYS A O 1
ATOM 1555 N N . LEU A 1 227 ? -53.614 30.474 23.732 1 29.77 424 LEU A N 1
ATOM 1556 C CA . LEU A 1 227 ? -53.516 31.884 23.435 1 27.43 424 LEU A CA 1
ATOM 1557 C C . LEU A 1 227 ? -52.788 32.626 24.563 1 27.23 424 LEU A C 1
ATOM 1558 O O . LEU A 1 227 ? -52.678 32.125 25.672 1 26.95 424 LEU A O 1
ATOM 1563 N N . SER A 1 228 ? -52.277 33.805 24.269 1 27.18 425 SER A N 1
ATOM 1564 C CA . SER A 1 228 ? -51.492 34.58 25.222 1 27.57 425 SER A CA 1
ATOM 1565 C C . SER A 1 228 ? -52.082 35.978 25.373 1 26.91 425 SER A C 1
ATOM 1566 O O . SER A 1 228 ? -52.826 36.437 24.51 1 27.41 425 SER A O 1
ATOM 1569 N N . GLY A 1 229 ? -51.727 36.663 26.441 1 25.94 426 GLY A N 1
ATOM 1570 C CA . GLY A 1 229 ? -52.238 37.998 26.703 1 25.99 426 GLY A CA 1
ATOM 1571 C C . GLY A 1 229 ? -53.748 37.991 26.9 1 25.96 426 GLY A C 1
ATOM 1572 O O . GLY A 1 229 ? -54.299 37.087 27.549 1 25.75 426 GLY A O 1
ATOM 1573 N N . LYS A 1 230 ? -54.427 38.95 26.244 1 25.03 427 LYS A N 1
ATOM 1574 C CA . LYS A 1 230 ? -55.88 39.111 26.287 1 24.06 427 LYS A CA 1
ATOM 1575 C C . LYS A 1 230 ? -56.618 38.296 25.197 1 23.15 427 LYS A C 1
ATOM 1576 O O . LYS A 1 230 ? -57.845 38.256 25.223 1 24.56 427 LYS A O 1
ATOM 1582 N N . ASP A 1 231 ? -55.896 37.652 24.277 1 20.97 428 ASP A N 1
ATOM 1583 C CA . ASP A 1 231 ? -56.476 36.875 23.187 1 20.49 428 ASP A CA 1
ATOM 1584 C C . ASP A 1 231 ? -57.429 35.776 23.604 1 21.14 428 ASP A C 1
ATOM 1585 O O . ASP A 1 231 ? -57.197 35.06 24.58 1 21.55 428 ASP A O 1
ATOM 1590 N N . PHE A 1 232 ? -58.514 35.633 22.839 1 20.49 429 PHE A N 1
ATOM 1591 C CA . PHE A 1 232 ? -59.51 34.612 23.119 1 19.4 429 PHE A CA 1
ATOM 1592 C C . PHE A 1 232 ? -60.044 34.022 21.834 1 19.38 429 PHE A C 1
ATOM 1593 O O . PHE A 1 232 ? -60.055 34.689 20.792 1 19.05 429 PHE A O 1
ATOM 1601 N N . ALA A 1 233 ? -60.495 32.773 21.905 1 19.11 430 ALA A N 1
ATOM 1602 C CA . ALA A 1 233 ? -61.037 32.108 20.736 1 18.96 430 ALA A CA 1
ATOM 1603 C C . ALA A 1 233 ? -62.485 32.558 20.609 1 18.72 430 ALA A C 1
ATOM 1604 O O . ALA A 1 233 ? -63.217 32.574 21.598 1 20.42 430 ALA A O 1
ATOM 1606 N N . LEU A 1 234 ? -62.879 32.966 19.428 1 17.03 431 LEU A N 1
ATOM 1607 C CA . LEU A 1 234 ? -64.241 33.396 19.184 1 17.37 431 LEU A CA 1
ATOM 1608 C C . LEU A 1 234 ? -65.136 32.169 19.122 1 18.21 431 LEU A C 1
ATOM 1609 O O . LEU A 1 234 ? -64.768 31.134 18.554 1 18.86 431 LEU A O 1
ATOM 1614 N N . ASN A 1 235 ? -66.332 32.325 19.605 1 18.19 432 ASN A N 1
ATOM 1615 C CA . ASN A 1 235 ? -67.403 31.342 19.474 1 19.12 432 ASN A CA 1
ATOM 1616 C C . ASN A 1 235 ? -68.268 31.712 18.244 1 20.67 432 ASN A C 1
ATOM 1617 O O . ASN A 1 235 ? -68.652 30.833 17.47 1 22.6 432 ASN A O 1
ATOM 1622 N N . SER A 1 236 ? -68.504 33.016 18.044 1 18.83 433 SER A N 1
ATOM 1623 C CA . SER A 1 236 ? -69.297 33.59 16.963 1 19.15 433 SER A CA 1
ATOM 1624 C C . SER A 1 236 ? -68.465 34.002 15.72 1 19.9 433 SER A C 1
ATOM 1625 O O . SER A 1 236 ? -67.233 33.87 15.677 1 19.34 433 SER A O 1
ATOM 1628 N N . GLN A 1 237 ? -69.168 34.523 14.696 1 21.39 434 GLN A N 1
ATOM 1629 C CA . GLN A 1 237 ? -68.537 35.033 13.496 1 21.8 434 GLN A CA 1
ATOM 1630 C C . GLN A 1 237 ? -68.815 36.531 13.42 1 21.47 434 GLN A C 1
ATOM 1631 O O . GLN A 1 237 ? -69.2 37.036 12.361 1 21.29 434 GLN A O 1
ATOM 1637 N N . ASN A 1 238 ? -68.64 37.244 14.562 1 19.86 435 ASN A N 1
ATOM 1638 C CA . ASN A 1 238 ? -68.83 38.686 14.612 1 19.25 435 ASN A CA 1
ATOM 1639 C C . ASN A 1 238 ? -67.538 39.362 15.011 1 18.6 435 ASN A C 1
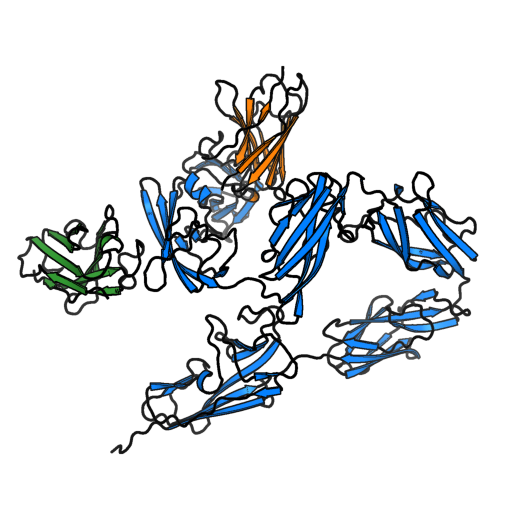ATOM 1640 O O . ASN A 1 238 ? -66.91 38.963 15.998 1 19.27 435 ASN A O 1
ATOM 1645 N N . LEU A 1 239 ? -67.16 40.406 14.278 1 16.65 436 LEU A N 1
ATOM 1646 C CA . LEU A 1 239 ? -66.068 41.265 14.694 1 16.25 436 LEU A CA 1
ATOM 1647 C C . LEU A 1 239 ? -66.676 42.663 14.942 1 17.18 436 LEU A C 1
ATOM 1648 O O . LEU A 1 239 ? -67.727 43.009 14.4 1 17.88 436 LEU A O 1
ATOM 1653 N N . VAL A 1 240 ? -66.015 43.464 15.745 1 16.36 437 VAL A N 1
ATOM 1654 C CA . VAL A 1 240 ? -66.377 44.857 15.915 1 16.03 437 VAL A CA 1
ATOM 1655 C C . VAL A 1 240 ? -65.372 45.595 15.047 1 17.38 437 VAL A C 1
ATOM 1656 O O . VAL A 1 240 ? -64.193 45.237 14.972 1 15.9 437 VAL A O 1
ATOM 1660 N N . VAL A 1 241 ? -65.819 46.662 14.376 1 19.22 438 VAL A N 1
ATOM 1661 C CA . VAL A 1 241 ? -64.948 47.479 13.533 1 20.4 438 VAL A CA 1
ATOM 1662 C C . VAL A 1 241 ? -63.673 47.905 14.31 1 20.14 438 VAL A C 1
ATOM 1663 O O . VAL A 1 241 ? -63.754 48.152 15.513 1 19.75 438 VAL A O 1
ATOM 1667 N N . GLY A 1 242 ? -62.512 47.779 13.679 1 19.99 439 GLY A N 1
ATOM 1668 C CA . GLY A 1 242 ? -61.255 48.061 14.353 1 19.96 439 GLY A CA 1
ATOM 1669 C C . GLY A 1 242 ? -60.597 46.844 14.969 1 19.98 439 GLY A C 1
ATOM 1670 O O . GLY A 1 242 ? -59.405 46.901 15.245 1 21.46 439 GLY A O 1
ATOM 1671 N N . GLU A 1 243 ? -61.342 45.73 15.211 1 18 440 GLU A N 1
ATOM 1672 C CA . GLU A 1 243 ? -60.721 44.526 15.756 1 16.97 440 GLU A CA 1
ATOM 1673 C C . GLU A 1 243 ? -59.93 43.767 14.709 1 18.21 440 GLU A C 1
ATOM 1674 O O . GLU A 1 243 ? -60.153 43.914 13.516 1 18.33 440 GLU A O 1
ATOM 1680 N N . LYS A 1 244 ? -58.982 42.951 15.18 1 19.2 441 LYS A N 1
ATOM 1681 C CA . LYS A 1 244 ? -58.122 42.096 14.377 1 19.46 441 LYS A CA 1
ATOM 1682 C C . LYS A 1 244 ? -58.227 40.671 14.925 1 18.58 441 LYS A C 1
ATOM 1683 O O . LYS A 1 244 ? -58.452 40.472 16.108 1 17.43 441 LYS A O 1
ATOM 1689 N N . ALA A 1 245 ? -58.071 39.691 14.049 1 18.57 442 ALA A N 1
ATOM 1690 C CA . ALA A 1 245 ? -58.223 38.292 14.414 1 18.55 442 ALA A CA 1
ATOM 1691 C C . ALA A 1 245 ? -57.308 37.393 13.539 1 20.15 442 ALA A C 1
ATOM 1692 O O . ALA A 1 245 ? -56.767 37.828 12.513 1 19.7 442 ALA A O 1
ATOM 1694 N N . SER A 1 246 ? -57.116 36.146 13.95 1 21.41 443 SER A N 1
ATOM 1695 C CA . SER A 1 246 ? -56.284 35.173 13.216 1 22.78 443 SER A CA 1
ATOM 1696 C C . SER A 1 246 ? -56.703 33.745 13.644 1 23.17 443 SER A C 1
ATOM 1697 O O . SER A 1 246 ? -57.351 33.608 14.672 1 23.15 443 SER A O 1
ATOM 1700 N N . LEU A 1 247 ? -56.358 32.694 12.891 1 23.88 444 LEU A N 1
ATOM 1701 C CA . LEU A 1 247 ? -56.705 31.322 13.323 1 24.71 444 LEU A CA 1
ATOM 1702 C C . LEU A 1 247 ? -55.895 30.849 14.546 1 25.58 444 LEU A C 1
ATOM 1703 O O . LEU A 1 247 ? -54.723 31.149 14.672 1 26.21 444 LEU A O 1
ATOM 1708 N N . ASN A 1 248 ? -56.544 30.17 15.48 1 26.06 445 ASN A N 1
ATOM 1709 C CA . ASN A 1 248 ? -55.867 29.514 16.596 1 26.54 445 ASN A CA 1
ATOM 1710 C C . ASN A 1 248 ? -55.719 28.005 16.221 1 27.11 445 ASN A C 1
ATOM 1711 O O . ASN A 1 248 ? -54.77 27.368 16.67 1 27.97 445 ASN A O 1
ATOM 1716 N N . LYS A 1 249 ? -56.641 27.451 15.389 1 26.07 446 LYS A N 1
ATOM 1717 C CA . LYS A 1 249 ? -56.58 26.103 14.864 1 26.31 446 LYS A CA 1
ATOM 1718 C C . LYS A 1 249 ? -57.552 25.887 13.719 1 26.14 446 LYS A C 1
ATOM 1719 O O . LYS A 1 249 ? -58.58 26.541 13.637 1 26.35 446 LYS A O 1
ATOM 1725 N N . LEU A 1 250 ? -57.196 25.005 12.81 1 25.31 447 LEU A N 1
ATOM 1726 C CA . LEU A 1 250 ? -58.055 24.567 11.74 1 25.97 447 LEU A CA 1
ATOM 1727 C C . LEU A 1 250 ? -57.863 23.04 11.683 1 27.37 447 LEU A C 1
ATOM 1728 O O . LEU A 1 250 ? -56.73 22.538 11.592 1 26.75 447 LEU A O 1
ATOM 1733 N N . VAL A 1 251 ? -58.971 22.305 11.769 1 27.94 448 VAL A N 1
ATOM 1734 C CA . VAL A 1 251 ? -58.926 20.86 11.685 1 28.73 448 VAL A CA 1
ATOM 1735 C C . VAL A 1 251 ? -59.349 20.465 10.308 1 29.97 448 VAL A C 1
ATOM 1736 O O . VAL A 1 251 ? -60.382 20.923 9.847 1 30.62 448 VAL A O 1
ATOM 1740 N N . ALA A 1 252 ? -58.556 19.649 9.625 1 30.51 449 ALA A N 1
ATOM 1741 C CA . ALA A 1 252 ? -58.943 19.104 8.336 1 32.16 449 ALA A CA 1
ATOM 1742 C C . ALA A 1 252 ? -58.79 17.563 8.361 1 33.95 449 ALA A C 1
ATOM 1743 O O . ALA A 1 252 ? -58.016 17.02 9.161 1 33.26 449 ALA A O 1
ATOM 1745 N N . THR A 1 253 ? -59.532 16.869 7.482 1 35.32 450 THR A N 1
ATOM 1746 C CA . THR A 1 253 ? -59.406 15.434 7.359 1 37.35 450 THR A CA 1
ATOM 1747 C C . THR A 1 253 ? -58.303 15.154 6.346 1 38.38 450 THR A C 1
ATOM 1748 O O . THR A 1 253 ? -58.467 15.429 5.156 1 38.54 450 THR A O 1
ATOM 1752 N N . ILE A 1 254 ? -57.148 14.681 6.829 1 38.7 451 ILE A N 1
ATOM 1753 C CA . ILE A 1 254 ? -56.02 14.344 5.968 1 39.34 451 ILE A CA 1
ATOM 1754 C C . ILE A 1 254 ? -55.754 12.842 5.988 1 40.24 451 ILE A C 1
ATOM 1755 O O . ILE A 1 254 ? -55.368 12.292 7.034 1 39.95 451 ILE A O 1
ATOM 1760 N N . ALA A 1 255 ? -55.961 12.19 4.815 1 40.61 452 ALA A N 1
ATOM 1761 C CA . ALA A 1 255 ? -55.805 10.742 4.607 1 40.75 452 ALA A CA 1
ATOM 1762 C C . ALA A 1 255 ? -56.572 9.944 5.668 1 40.58 452 ALA A C 1
ATOM 1763 O O . ALA A 1 255 ? -56.009 9.089 6.352 1 40.75 452 ALA A O 1
ATOM 1765 N N . GLY A 1 256 ? -57.837 10.299 5.829 1 40.08 453 GLY A N 1
ATOM 1766 C CA . GLY A 1 256 ? -58.756 9.63 6.733 1 39.95 453 GLY A CA 1
ATOM 1767 C C . GLY A 1 256 ? -58.677 9.998 8.193 1 39.71 453 GLY A C 1
ATOM 1768 O O . GLY A 1 256 ? -59.487 9.506 8.97 1 40.39 453 GLY A O 1
ATOM 1769 N N . GLU A 1 257 ? -57.712 10.823 8.594 1 39.1 454 GLU A N 1
ATOM 1770 C CA . GLU A 1 257 ? -57.585 11.235 9.99 1 39.65 454 GLU A CA 1
ATOM 1771 C C . GLU A 1 257 ? -57.769 12.768 10.174 1 39.79 454 GLU A C 1
ATOM 1772 O O . GLU A 1 257 ? -57.252 13.546 9.378 1 40.03 454 GLU A O 1
ATOM 1778 N N . ASP A 1 258 ? -58.476 13.197 11.219 1 39.36 455 ASP A N 1
ATOM 1779 C CA . ASP A 1 258 ? -58.657 14.63 11.487 1 39.33 455 ASP A CA 1
ATOM 1780 C C . ASP A 1 258 ? -57.406 15.145 12.163 1 38.59 455 ASP A C 1
ATOM 1781 O O . ASP A 1 258 ? -56.918 14.502 13.088 1 39.44 455 ASP A O 1
ATOM 1786 N N . LYS A 1 259 ? -56.854 16.264 11.69 1 36.98 456 LYS A N 1
ATOM 1787 C CA . LYS A 1 259 ? -55.615 16.787 12.271 1 36.3 456 LYS A CA 1
ATOM 1788 C C . LYS A 1 259 ? -55.561 18.314 12.233 1 34.87 456 LYS A C 1
ATOM 1789 O O . LYS A 1 259 ? -56.197 18.929 11.386 1 34.33 456 LYS A O 1
ATOM 1791 N N . VAL A 1 260 ? -54.763 18.916 13.118 1 34.11 457 VAL A N 1
ATOM 1792 C CA . VAL A 1 260 ? -54.556 20.35 13.107 1 34.1 457 VAL A CA 1
ATOM 1793 C C . VAL A 1 260 ? -53.533 20.625 11.989 1 34.88 457 VAL A C 1
ATOM 1794 O O . VAL A 1 260 ? -52.376 20.224 12.067 1 35.75 457 VAL A O 1
ATOM 1798 N N . VAL A 1 261 ? -53.994 21.249 10.925 1 34.09 458 VAL A N 1
ATOM 1799 C CA . VAL A 1 261 ? -53.227 21.605 9.747 1 34.07 458 VAL A CA 1
ATOM 1800 C C . VAL A 1 261 ? -52.13 22.6 10.073 1 34.07 458 VAL A C 1
ATOM 1801 O O . VAL A 1 261 ? -52.31 23.436 10.945 1 34.05 458 VAL A O 1
ATOM 1805 N N . ASP A 1 262 ? -50.983 22.499 9.392 1 34.36 459 ASP A N 1
ATOM 1806 C CA . ASP A 1 262 ? -49.881 23.444 9.556 1 35.13 459 ASP A CA 1
ATOM 1807 C C . ASP A 1 262 ? -50.332 24.794 8.997 1 34.02 459 ASP A C 1
ATOM 1808 O O . ASP A 1 262 ? -50.906 24.853 7.905 1 33.04 459 ASP A O 1
ATOM 1813 N N . PRO A 1 263 ? -50.083 25.883 9.743 1 33.91 460 PRO A N 1
ATOM 1814 C CA . PRO A 1 263 ? -50.539 27.209 9.283 1 34.15 460 PRO A CA 1
ATOM 1815 C C . PRO A 1 263 ? -50.029 27.592 7.896 1 35.02 460 PRO A C 1
ATOM 1816 O O . PRO A 1 263 ? -50.771 28.183 7.102 1 35.03 460 PRO A O 1
ATOM 1820 N N . GLY A 1 264 ? -48.809 27.149 7.566 1 34.99 461 GLY A N 1
ATOM 1821 C CA . GLY A 1 264 ? -48.213 27.398 6.259 1 34.76 461 GLY A CA 1
ATOM 1822 C C . GLY A 1 264 ? -49.001 26.837 5.093 1 34.85 461 GLY A C 1
ATOM 1823 O O . GLY A 1 264 ? -48.792 27.247 3.958 1 35.57 461 GLY A O 1
ATOM 1824 N N . SER A 1 265 ? -49.925 25.923 5.35 1 34.73 462 SER A N 1
ATOM 1825 C CA . SER A 1 265 ? -50.755 25.318 4.306 1 35.62 462 SER A CA 1
ATOM 1826 C C . SER A 1 265 ? -52.131 25.976 4.185 1 34.95 462 SER A C 1
ATOM 1827 O O . SER A 1 265 ? -52.913 25.572 3.323 1 35.74 462 SER A O 1
ATOM 1830 N N . ILE A 1 266 ? -52.462 26.952 5.05 1 33.28 463 ILE A N 1
ATOM 1831 C CA . ILE A 1 266 ? -53.767 27.591 5.011 1 31.67 463 ILE A CA 1
ATOM 1832 C C . ILE A 1 266 ? -53.701 28.878 4.233 1 31.45 463 ILE A C 1
ATOM 1833 O O . ILE A 1 266 ? -52.762 29.65 4.391 1 31.79 463 ILE A O 1
ATOM 1838 N N . SER A 1 267 ? -54.727 29.136 3.422 1 30.99 464 SER A N 1
ATOM 1839 C CA . SER A 1 267 ? -54.909 30.393 2.709 1 30.65 464 SER A CA 1
ATOM 1840 C C . SER A 1 267 ? -56.26 30.978 3.148 1 30.06 464 SER A C 1
ATOM 1841 O O . SER A 1 267 ? -57.229 30.242 3.295 1 29.74 464 SER A O 1
ATOM 1844 N N . ILE A 1 268 ? -56.332 32.305 3.349 1 29.66 465 ILE A N 1
ATOM 1845 C CA . ILE A 1 268 ? -57.585 32.969 3.743 1 28.7 465 ILE A CA 1
ATOM 1846 C C . ILE A 1 268 ? -57.843 34.154 2.818 1 28.11 465 ILE A C 1
ATOM 1847 O O . ILE A 1 268 ? -56.99 35.034 2.708 1 28.39 465 ILE A O 1
ATOM 1852 N N . LYS A 1 269 ? -58.989 34.165 2.111 1 26.8 466 LYS A N 1
ATOM 1853 C CA . LYS A 1 269 ? -59.367 35.302 1.271 1 25.34 466 LYS A CA 1
ATOM 1854 C C . LYS A 1 269 ? -60.71 35.929 1.69 1 23.62 466 LYS A C 1
ATOM 1855 O O . LYS A 1 269 ? -61.635 35.211 2.022 1 23.3 466 LYS A O 1
ATOM 1861 N N . SER A 1 270 ? -60.831 37.265 1.609 1 23.18 467 SER A N 1
ATOM 1862 C CA . SER A 1 270 ? -62.061 37.988 1.928 1 22.71 467 SER A CA 1
ATOM 1863 C C . SER A 1 270 ? -62.823 38.332 0.656 1 23.1 467 SER A C 1
ATOM 1864 O O . SER A 1 270 ? -62.234 38.799 -0.296 1 22.9 467 SER A O 1
ATOM 1867 N N . SER A 1 271 ? -64.146 38.174 0.669 1 23.41 468 SER A N 1
ATOM 1868 C CA . SER A 1 271 ? -64.976 38.526 -0.483 1 23.1 468 SER A CA 1
ATOM 1869 C C . SER A 1 271 ? -65.153 40.057 -0.633 1 23.32 468 SER A C 1
ATOM 1870 O O . SER A 1 271 ? -65.608 40.51 -1.665 1 23.33 468 SER A O 1
ATOM 1873 N N . ASN A 1 272 ? -64.906 40.838 0.427 1 23.21 469 ASN A N 1
ATOM 1874 C CA . ASN A 1 272 ? -65.112 42.286 0.431 1 22.57 469 ASN A CA 1
ATOM 1875 C C . ASN A 1 272 ? -64.003 42.923 1.256 1 21.15 469 ASN A C 1
ATOM 1876 O O . ASN A 1 272 ? -64.16 42.994 2.466 1 21.59 469 ASN A O 1
ATOM 1881 N N . HIS A 1 273 ? -62.895 43.378 0.622 1 19.55 470 HIS A N 1
ATOM 1882 C CA . HIS A 1 273 ? -61.73 43.932 1.325 1 19.51 470 HIS A CA 1
ATOM 1883 C C . HIS A 1 273 ? -62.002 45.201 2.107 1 18.94 470 HIS A C 1
ATOM 1884 O O . HIS A 1 273 ? -61.266 45.513 3.031 1 19.34 470 HIS A O 1
ATOM 1891 N N . GLY A 1 274 ? -63.034 45.928 1.735 1 18.57 471 GLY A N 1
ATOM 1892 C CA . GLY A 1 274 ? -63.459 47.126 2.458 1 18.19 471 GLY A CA 1
ATOM 1893 C C . GLY A 1 274 ? -64.192 46.807 3.752 1 17.57 471 GLY A C 1
ATOM 1894 O O . GLY A 1 274 ? -64.419 47.703 4.563 1 17.37 471 GLY A O 1
ATOM 1895 N N . ILE A 1 275 ? -64.538 45.525 3.987 1 16.65 472 ILE A N 1
ATOM 1896 C CA . ILE A 1 275 ? -65.206 45.111 5.212 1 16.4 472 ILE A CA 1
ATOM 1897 C C . ILE A 1 275 ? -64.203 44.393 6.109 1 16.64 472 ILE A C 1
ATOM 1898 O O . ILE A 1 275 ? -64.031 44.777 7.256 1 16.58 472 ILE A O 1
ATOM 1903 N N . ILE A 1 276 ? -63.529 43.363 5.571 1 16.31 473 ILE A N 1
ATOM 1904 C CA . ILE A 1 276 ? -62.503 42.597 6.251 1 16.33 473 ILE A CA 1
ATOM 1905 C C . ILE A 1 276 ? -61.37 42.415 5.25 1 17.25 473 ILE A C 1
ATOM 1906 O O . ILE A 1 276 ? -61.586 41.872 4.177 1 17.81 473 ILE A O 1
ATOM 1911 N N . SER A 1 277 ? -60.169 42.865 5.59 1 17.37 474 SER A N 1
ATOM 1912 C CA . SER A 1 277 ? -59.004 42.687 4.759 1 17.74 474 SER A CA 1
ATOM 1913 C C . SER A 1 277 ? -58.084 41.605 5.405 1 18.59 474 SER A C 1
ATOM 1914 O O . SER A 1 277 ? -58.167 41.346 6.612 1 17.72 474 SER A O 1
ATOM 1917 N N . VAL A 1 278 ? -57.301 40.886 4.584 1 19.22 475 VAL A N 1
ATOM 1918 C CA . VAL A 1 278 ? -56.469 39.779 5.085 1 21.17 475 VAL A CA 1
ATOM 1919 C C . VAL A 1 278 ? -54.991 39.937 4.684 1 23.89 475 VAL A C 1
ATOM 1920 O O . VAL A 1 278 ? -54.682 40.255 3.519 1 23.84 475 VAL A O 1
ATOM 1924 N N . VAL A 1 279 ? -54.083 39.794 5.653 1 24.84 476 VAL A N 1
ATOM 1925 C CA . VAL A 1 279 ? -52.65 39.832 5.39 1 26.19 476 VAL A CA 1
ATOM 1926 C C . VAL A 1 279 ? -52.043 38.617 6.053 1 27.43 476 VAL A C 1
ATOM 1927 O O . VAL A 1 279 ? -51.961 38.605 7.279 1 26.87 476 VAL A O 1
ATOM 1931 N N . ASN A 1 280 ? -51.637 37.593 5.269 1 28.89 477 ASN A N 1
ATOM 1932 C CA . ASN A 1 280 ? -51.019 36.372 5.821 1 30.95 477 ASN A CA 1
ATOM 1933 C C . ASN A 1 280 ? -51.916 35.713 6.877 1 30 477 ASN A C 1
ATOM 1934 O O . ASN A 1 280 ? -51.469 35.444 8.004 1 30.43 477 ASN A O 1
ATOM 1939 N N . ASN A 1 281 ? -53.204 35.541 6.54 1 28.78 478 ASN A N 1
ATOM 1940 C CA . ASN A 1 281 ? -54.187 34.931 7.429 1 28.41 478 ASN A CA 1
ATOM 1941 C C . ASN A 1 281 ? -54.533 35.774 8.692 1 25.44 478 ASN A C 1
ATOM 1942 O O . ASN A 1 281 ? -55.286 35.314 9.547 1 25.17 478 ASN A O 1
ATOM 1947 N N . TYR A 1 282 ? -54.027 37.007 8.789 1 23.28 479 TYR A N 1
ATOM 1948 C CA . TYR A 1 282 ? -54.36 37.915 9.892 1 21.95 479 TYR A CA 1
ATOM 1949 C C . TYR A 1 282 ? -55.418 38.882 9.338 1 21.21 479 TYR A C 1
ATOM 1950 O O . TYR A 1 282 ? -55.171 39.561 8.333 1 20.94 479 TYR A O 1
ATOM 1959 N N . ILE A 1 283 ? -56.631 38.877 9.926 1 20.19 480 ILE A N 1
ATOM 1960 C CA . ILE A 1 283 ? -57.741 39.649 9.405 1 19.27 480 ILE A CA 1
ATOM 1961 C C . ILE A 1 283 ? -57.996 40.943 10.197 1 19.47 480 ILE A C 1
ATOM 1962 O O . ILE A 1 283 ? -57.789 40.982 11.408 1 19.48 480 ILE A O 1
ATOM 1967 N N . THR A 1 284 ? -58.382 42.025 9.483 1 19.13 481 THR A N 1
ATOM 1968 C CA . THR A 1 284 ? -58.664 43.331 10.09 1 19.89 481 THR A CA 1
ATOM 1969 C C . THR A 1 284 ? -60.089 43.716 9.74 1 20.16 481 THR A C 1
ATOM 1970 O O . THR A 1 284 ? -60.445 43.649 8.563 1 20.92 481 THR A O 1
ATOM 1974 N N . ALA A 1 285 ? -60.909 44.102 10.74 1 19.29 482 ALA A N 1
ATOM 1975 C CA . ALA A 1 285 ? -62.279 44.542 10.476 1 18.15 482 ALA A CA 1
ATOM 1976 C C . ALA A 1 285 ? -62.198 46.042 10.077 1 17.73 482 ALA A C 1
ATOM 1977 O O . ALA A 1 285 ? -62.006 46.916 10.93 1 17.62 482 ALA A O 1
ATOM 1979 N N . GLU A 1 286 ? -62.278 46.303 8.772 1 16.73 483 GLU A N 1
ATOM 1980 C CA . GLU A 1 286 ? -62.14 47.597 8.148 1 16.79 483 GLU A CA 1
ATOM 1981 C C . GLU A 1 286 ? -63.329 48.532 8.313 1 17.67 483 GLU A C 1
ATOM 1982 O O . GLU A 1 286 ? -63.144 49.751 8.362 1 18.91 483 GLU A O 1
ATOM 1988 N N . ALA A 1 287 ? -64.554 47.987 8.285 1 16.3 484 ALA A N 1
ATOM 1989 C CA . ALA A 1 287 ? -65.791 48.776 8.32 1 16.18 484 ALA A CA 1
ATOM 1990 C C . ALA A 1 287 ? -66.958 47.831 8.524 1 15.74 484 ALA A C 1
ATOM 1991 O O . ALA A 1 287 ? -66.85 46.642 8.232 1 15.88 484 ALA A O 1
ATOM 1993 N N . ALA A 1 288 ? -68.05 48.346 9.026 1 15.53 485 ALA A N 1
ATOM 1994 C CA . ALA A 1 288 ? -69.26 47.59 9.345 1 16.87 485 ALA A CA 1
ATOM 1995 C C . ALA A 1 288 ? -69.898 47.009 8.096 1 19.28 485 ALA A C 1
ATOM 1996 O O . ALA A 1 288 ? -69.894 47.643 7.043 1 18.94 485 ALA A O 1
ATOM 1998 N N . GLY A 1 289 ? -70.431 45.805 8.218 1 20.28 486 GLY A N 1
ATOM 1999 C CA . GLY A 1 289 ? -71.047 45.131 7.083 1 21.38 486 GLY A CA 1
ATOM 2000 C C . GLY A 1 289 ? -70.766 43.646 7.095 1 22.05 486 GLY A C 1
ATOM 2001 O O . GLY A 1 289 ? -70.486 43.074 8.148 1 21.71 486 GLY A O 1
ATOM 2002 N N . GLU A 1 290 ? -70.854 43.004 5.939 1 22.2 487 GLU A N 1
ATOM 2003 C CA . GLU A 1 290 ? -70.626 41.569 5.817 1 23.09 487 GLU A CA 1
ATOM 2004 C C . GLU A 1 290 ? -69.52 41.21 4.859 1 23.07 487 GLU A C 1
ATOM 2005 O O . GLU A 1 290 ? -69.238 41.938 3.904 1 24.21 487 GLU A O 1
ATOM 2011 N N . ALA A 1 291 ? -68.867 40.081 5.111 1 22.22 488 ALA A N 1
ATOM 2012 C CA . ALA A 1 291 ? -67.821 39.564 4.245 1 21.93 488 ALA A CA 1
ATOM 2013 C C . ALA A 1 291 ? -67.651 38.073 4.498 1 22.84 488 ALA A C 1
ATOM 2014 O O . ALA A 1 291 ? -67.713 37.61 5.645 1 22.85 488 ALA A O 1
ATOM 2016 N N . THR A 1 292 ? -67.437 37.319 3.419 1 23.32 489 THR A N 1
ATOM 2017 C CA . THR A 1 292 ? -67.222 35.889 3.509 1 24.19 489 THR A CA 1
ATOM 2018 C C . THR A 1 292 ? -65.731 35.605 3.407 1 24.08 489 THR A C 1
ATOM 2019 O O . THR A 1 292 ? -65.044 36.13 2.531 1 23.87 489 THR A O 1
ATOM 2023 N N . LEU A 1 293 ? -65.221 34.857 4.372 1 24.28 490 LEU A N 1
ATOM 2024 C CA . LEU A 1 293 ? -63.843 34.427 4.352 1 25.2 490 LEU A CA 1
ATOM 2025 C C . LEU A 1 293 ? -63.81 33.004 3.755 1 25.66 490 LEU A C 1
ATOM 2026 O O . LEU A 1 293 ? -64.506 32.107 4.237 1 25.28 490 LEU A O 1
ATOM 2031 N N . THR A 1 294 ? -63.049 32.825 2.691 1 25.9 491 THR A N 1
ATOM 2032 C CA . THR A 1 294 ? -62.872 31.517 2.077 1 26.89 491 THR A CA 1
ATOM 2033 C C . THR A 1 294 ? -61.552 30.993 2.579 1 27.13 491 THR A C 1
ATOM 2034 O O . THR A 1 294 ? -60.506 31.597 2.35 1 27.06 491 THR A O 1
ATOM 2038 N N . ILE A 1 295 ? -61.617 29.928 3.336 1 27.78 492 ILE A N 1
ATOM 2039 C CA . ILE A 1 295 ? -60.434 29.297 3.885 1 29.22 492 ILE A CA 1
ATOM 2040 C C . ILE A 1 295 ? -60.099 28.101 2.989 1 30.52 492 ILE A C 1
ATOM 2041 O O . ILE A 1 295 ? -60.96 27.271 2.698 1 30.63 492 ILE A O 1
ATOM 2046 N N . LYS A 1 296 ? -58.877 28.087 2.468 1 30.98 493 LYS A N 1
ATOM 2047 C CA . LYS A 1 296 ? -58.422 27.067 1.552 1 32.13 493 LYS A CA 1
ATOM 2048 C C . LYS A 1 296 ? -57.293 26.264 2.151 1 32.36 493 LYS A C 1
ATOM 2049 O O . LYS A 1 296 ? -56.301 26.822 2.628 1 31.24 493 LYS A O 1
ATOM 2055 N N . VAL A 1 297 ? -57.471 24.942 2.159 1 33.67 494 VAL A N 1
ATOM 2056 C CA . VAL A 1 297 ? -56.457 23.97 2.589 1 35.22 494 VAL A CA 1
ATOM 2057 C C . VAL A 1 297 ? -56.313 22.988 1.415 1 36.19 494 VAL A C 1
ATOM 2058 O O . VAL A 1 297 ? -57.263 22.288 1.085 1 35.7 494 VAL A O 1
ATOM 2062 N N . GLY A 1 298 ? -55.183 23.038 0.723 1 37.28 495 GLY A N 1
ATOM 2063 C CA . GLY A 1 298 ? -54.96 22.204 -0.449 1 38.88 495 GLY A CA 1
ATOM 2064 C C . GLY A 1 298 ? -55.839 22.637 -1.6 1 40.53 495 GLY A C 1
ATOM 2065 O O . GLY A 1 298 ? -55.637 23.714 -2.168 1 40.83 495 GLY A O 1
ATOM 2066 N N . ASP A 1 299 ? -56.849 21.812 -1.931 1 41.15 496 ASP A N 1
ATOM 2067 C CA . ASP A 1 299 ? -57.847 22.116 -2.968 1 41.76 496 ASP A CA 1
ATOM 2068 C C . ASP A 1 299 ? -59.292 22.071 -2.413 1 42.26 496 ASP A C 1
ATOM 2069 O O . ASP A 1 299 ? -60.251 22.123 -3.179 1 43.06 496 ASP A O 1
ATOM 2071 N N . VAL A 1 300 ? -59.448 21.989 -1.088 1 41.58 497 VAL A N 1
ATOM 2072 C CA . VAL A 1 300 ? -60.738 21.979 -0.423 1 41.34 497 VAL A CA 1
ATOM 2073 C C . VAL A 1 300 ? -60.948 23.365 0.265 1 40.49 497 VAL A C 1
ATOM 2074 O O . VAL A 1 300 ? -59.982 23.979 0.74 1 40.84 497 VAL A O 1
ATOM 2078 N N . THR A 1 301 ? -62.169 23.907 0.199 1 38.92 498 THR A N 1
ATOM 2079 C CA . THR A 1 301 ? -62.451 25.23 0.768 1 38.24 498 THR A CA 1
ATOM 2080 C C . THR A 1 301 ? -63.632 25.221 1.732 1 37.12 498 THR A C 1
ATOM 2081 O O . THR A 1 301 ? -64.492 24.337 1.678 1 37.4 498 THR A O 1
ATOM 2085 N N . LYS A 1 302 ? -63.67 26.218 2.633 1 35.52 499 LYS A N 1
ATOM 2086 C CA . LYS A 1 302 ? -64.781 26.416 3.558 1 33.64 499 LYS A CA 1
ATOM 2087 C C . LYS A 1 302 ? -65.103 27.921 3.594 1 31.98 499 LYS A C 1
ATOM 2088 O O . LYS A 1 302 ? -64.199 28.74 3.75 1 31.64 499 LYS A O 1
ATOM 2094 N N . ASP A 1 303 ? -66.367 28.278 3.398 1 30.67 500 ASP A N 1
ATOM 2095 C CA . ASP A 1 303 ? -66.787 29.676 3.461 1 30.25 500 ASP A CA 1
ATOM 2096 C C . ASP A 1 303 ? -67.313 30.031 4.866 1 28.83 500 ASP A C 1
ATOM 2097 O O . ASP A 1 303 ? -68.152 29.327 5.419 1 29.58 500 ASP A O 1
ATOM 2102 N N . VAL A 1 304 ? -66.748 31.065 5.479 1 26.94 501 VAL A N 1
ATOM 2103 C CA . VAL A 1 304 ? -67.15 31.506 6.809 1 25.45 501 VAL A CA 1
ATOM 2104 C C . VAL A 1 304 ? -67.677 32.936 6.679 1 23.85 501 VAL A C 1
ATOM 2105 O O . VAL A 1 304 ? -66.926 33.847 6.368 1 23.44 501 VAL A O 1
ATOM 2109 N N . LYS A 1 305 ? -68.975 33.118 6.875 1 23.29 502 LYS A N 1
ATOM 2110 C CA . LYS A 1 305 ? -69.646 34.412 6.768 1 23.4 502 LYS A CA 1
ATOM 2111 C C . LYS A 1 305 ? -69.521 35.186 8.075 1 22.26 502 LYS A C 1
ATOM 2112 O O . LYS A 1 305 ? -70.038 34.77 9.108 1 23.35 502 LYS A O 1
ATOM 2114 N N . PHE A 1 306 ? -68.801 36.293 8.029 1 21.16 503 PHE A N 1
ATOM 2115 C CA . PHE A 1 306 ? -68.563 37.164 9.164 1 20.75 503 PHE A CA 1
ATOM 2116 C C . PHE A 1 306 ? -69.378 38.437 9.051 1 20.41 503 PHE A C 1
ATOM 2117 O O . PHE A 1 306 ? -69.674 38.919 7.954 1 20.64 503 PHE A O 1
ATOM 2125 N N . LYS A 1 307 ? -69.655 39.029 10.193 1 19.59 504 LYS A N 1
ATOM 2126 C CA . LYS A 1 307 ? -70.36 40.27 10.301 1 19.88 504 LYS A CA 1
ATOM 2127 C C . LYS A 1 307 ? -69.479 41.244 11.087 1 19.89 504 LYS A C 1
ATOM 2128 O O . LYS A 1 307 ? -68.887 40.853 12.09 1 21.3 504 LYS A O 1
ATOM 2132 N N . VAL A 1 308 ? -69.318 42.476 10.604 1 18.45 505 VAL A N 1
ATOM 2133 C CA . VAL A 1 308 ? -68.554 43.514 11.292 1 17.46 505 VAL A CA 1
ATOM 2134 C C . VAL A 1 308 ? -69.557 44.526 11.832 1 17.74 505 VAL A C 1
ATOM 2135 O O . VAL A 1 308 ? -70.294 45.107 11.072 1 19.24 505 VAL A O 1
ATOM 2139 N N . THR A 1 309 ? -69.648 44.683 13.131 1 17.35 506 THR A N 1
ATOM 2140 C CA . THR A 1 309 ? -70.627 45.547 13.798 1 16.6 506 THR A CA 1
ATOM 2141 C C . THR A 1 309 ? -69.95 46.834 14.319 1 16.72 506 THR A C 1
ATOM 2142 O O . THR A 1 309 ? -68.728 46.978 14.246 1 17.05 506 THR A O 1
ATOM 2146 N N . THR A 1 310 ? -70.736 47.771 14.844 1 17.85 507 THR A N 1
ATOM 2147 C CA . THR A 1 310 ? -70.21 48.964 15.497 1 18.95 507 THR A CA 1
ATOM 2148 C C . THR A 1 310 ? -70.576 48.942 17.003 1 19.73 507 THR A C 1
ATOM 2149 O O . THR A 1 310 ? -70.742 50.004 17.596 1 22.12 507 THR A O 1
ATOM 2153 N N . ASP A 1 311 ? -70.74 47.766 17.609 1 18.22 508 ASP A N 1
ATOM 2154 C CA . ASP A 1 311 ? -71.132 47.665 19.019 1 17.69 508 ASP A CA 1
ATOM 2155 C C . ASP A 1 311 ? -70.065 46.964 19.825 1 18.04 508 ASP A C 1
ATOM 2156 O O . ASP A 1 311 ? -69.898 45.753 19.714 1 18.79 508 ASP A O 1
ATOM 2161 N N . SER A 1 312 ? -69.306 47.712 20.609 1 17.65 509 SER A N 1
ATOM 2162 C CA . SER A 1 312 ? -68.229 47.149 21.435 1 18.48 509 SER A CA 1
ATOM 2163 C C . SER A 1 312 ? -68.706 46.015 22.336 1 17.94 509 SER A C 1
ATOM 2164 O O . SER A 1 312 ? -69.82 46.052 22.824 1 17.38 509 SER A O 1
ATOM 2167 N N . ARG A 1 313 ? -67.859 45.01 22.532 1 17.93 510 ARG A N 1
ATOM 2168 C CA . ARG A 1 313 ? -68.147 43.858 23.357 1 18.33 510 ARG A CA 1
ATOM 2169 C C . ARG A 1 313 ? -68.337 44.291 24.781 1 19.16 510 ARG A C 1
ATOM 2170 O O . ARG A 1 313 ? -67.475 44.949 25.363 1 20.55 510 ARG A O 1
ATOM 2178 N N . LYS A 1 314 ? -69.481 43.945 25.329 1 18.43 511 LYS A N 1
ATOM 2179 C CA . LYS A 1 314 ? -69.814 44.237 26.709 1 19.11 511 LYS A CA 1
ATOM 2180 C C . LYS A 1 314 ? -70.161 42.911 27.421 1 19.37 511 LYS A C 1
ATOM 2181 O O . LYS A 1 314 ? -70.717 41.998 26.797 1 18.88 511 LYS A O 1
ATOM 2187 N N . LEU A 1 315 ? -69.89 42.819 28.735 1 19.43 512 LEU A N 1
ATOM 2188 C CA . LEU A 1 315 ? -70.202 41.601 29.483 1 18.96 512 LEU A CA 1
ATOM 2189 C C . LEU A 1 315 ? -71.726 41.473 29.674 1 18.32 512 LEU A C 1
ATOM 2190 O O . LEU A 1 315 ? -72.32 42.377 30.231 1 17.86 512 LEU A O 1
ATOM 2195 N N . VAL A 1 316 ? -72.36 40.376 29.195 1 18.31 513 VAL A N 1
ATOM 2196 C CA . VAL A 1 316 ? -73.814 40.21 29.373 1 18.88 513 VAL A CA 1
ATOM 2197 C C . VAL A 1 316 ? -74.229 38.946 30.164 1 20.49 513 VAL A C 1
ATOM 2198 O O . VAL A 1 316 ? -75.379 38.831 30.591 1 21.39 513 VAL A O 1
ATOM 2202 N N . SER A 1 317 ? -73.334 37.988 30.302 1 20.94 514 SER A N 1
ATOM 2203 C CA . SER A 1 317 ? -73.671 36.702 30.874 1 21.8 514 SER A CA 1
ATOM 2204 C C . SER A 1 317 ? -72.544 36.114 31.707 1 21.68 514 SER A C 1
ATOM 2205 O O . SER A 1 317 ? -71.395 36.102 31.268 1 21.91 514 SER A O 1
ATOM 2208 N N . VAL A 1 318 ? -72.901 35.621 32.899 1 20.97 515 VAL A N 1
ATOM 2209 C CA . VAL A 1 318 ? -72.043 34.897 33.842 1 21.87 515 VAL A CA 1
ATOM 2210 C C . VAL A 1 318 ? -72.729 33.55 34.138 1 21.96 515 VAL A C 1
ATOM 2211 O O . VAL A 1 318 ? -73.795 33.541 34.747 1 22.23 515 VAL A O 1
ATOM 2215 N N . LYS A 1 319 ? -72.206 32.449 33.59 1 22.2 516 LYS A N 1
ATOM 2216 C CA . LYS A 1 319 ? -72.809 31.134 33.807 1 23.34 516 LYS A CA 1
ATOM 2217 C C . LYS A 1 319 ? -71.935 30.24 34.699 1 23.31 516 LYS A C 1
ATOM 2218 O O . LYS A 1 319 ? -70.734 30.168 34.487 1 22.59 516 LYS A O 1
ATOM 2224 N N . ALA A 1 320 ? -72.546 29.527 35.669 1 23.78 517 ALA A N 1
ATOM 2225 C CA . ALA A 1 320 ? -71.84 28.624 36.59 1 23.29 517 ALA A CA 1
ATOM 2226 C C . ALA A 1 320 ? -72.102 27.143 36.26 1 24.21 517 ALA A C 1
ATOM 2227 O O . ALA A 1 320 ? -73.227 26.767 35.935 1 24.5 517 ALA A O 1
ATOM 2229 N N . ASN A 1 321 ? -71.06 26.314 36.296 1 24.69 518 ASN A N 1
ATOM 2230 C CA . ASN A 1 321 ? -71.176 24.859 36.128 1 25.96 518 ASN A CA 1
ATOM 2231 C C . ASN A 1 321 ? -70.448 24.227 37.316 1 25.49 518 ASN A C 1
ATOM 2232 O O . ASN A 1 321 ? -69.232 24.311 37.389 1 24.75 518 ASN A O 1
ATOM 2237 N N . PRO A 1 322 ? -71.177 23.637 38.283 1 25.83 519 PRO A N 1
ATOM 2238 C CA . PRO A 1 322 ? -72.643 23.485 38.312 1 25.93 519 PRO A CA 1
ATOM 2239 C C . PRO A 1 322 ? -73.356 24.772 38.702 1 25.88 519 PRO A C 1
ATOM 2240 O O . PRO A 1 322 ? -72.764 25.598 39.399 1 25.98 519 PRO A O 1
ATOM 2244 N N . ASP A 1 323 ? -74.6 24.985 38.225 1 26.47 520 ASP A N 1
ATOM 2245 C CA . ASP A 1 323 ? -75.356 26.19 38.632 1 28.05 520 ASP A CA 1
ATOM 2246 C C . ASP A 1 323 ? -76.12 26.022 39.984 1 28.54 520 ASP A C 1
ATOM 2247 O O . ASP A 1 323 ? -76.723 26.995 40.491 1 29.47 520 ASP A O 1
ATOM 2252 N N . LYS A 1 324 ? -76.101 24.795 40.555 1 27.5 521 LYS A N 1
ATOM 2253 C CA . LYS A 1 324 ? -76.718 24.477 41.853 1 28.2 521 LYS A CA 1
ATOM 2254 C C . LYS A 1 324 ? -75.667 23.715 42.621 1 27.61 521 LYS A C 1
ATOM 2255 O O . LYS A 1 324 ? -75.309 22.623 42.21 1 29.46 521 LYS A O 1
ATOM 2261 N N . LEU A 1 325 ? -75.074 24.33 43.643 1 25.24 522 LEU A N 1
ATOM 2262 C CA . LEU A 1 325 ? -73.982 23.72 44.385 1 24.11 522 LEU A CA 1
ATOM 2263 C C . LEU A 1 325 ? -74.454 23.251 45.752 1 24.18 522 LEU A C 1
ATOM 2264 O O . LEU A 1 325 ? -75.007 24.049 46.498 1 24.58 522 LEU A O 1
ATOM 2269 N N . GLN A 1 326 ? -74.247 21.977 46.077 1 23.87 523 GLN A N 1
ATOM 2270 C CA . GLN A 1 326 ? -74.564 21.423 47.398 1 23.9 523 GLN A CA 1
ATOM 2271 C C . GLN A 1 326 ? -73.19 21.186 48.031 1 23.35 523 GLN A C 1
ATOM 2272 O O . GLN A 1 326 ? -72.391 20.441 47.488 1 23.49 523 GLN A O 1
ATOM 2278 N N . VAL A 1 327 ? -72.862 21.948 49.065 1 22.7 524 VAL A N 1
ATOM 2279 C CA . VAL A 1 327 ? -71.538 21.9 49.665 1 22.17 524 VAL A CA 1
ATOM 2280 C C . VAL A 1 327 ? -71.662 21.729 51.183 1 22.87 524 VAL A C 1
ATOM 2281 O O . VAL A 1 327 ? -72.562 22.295 51.798 1 23.35 524 VAL A O 1
ATOM 2285 N N . VAL A 1 328 ? -70.807 20.908 51.768 1 22.73 525 VAL A N 1
ATOM 2286 C CA . VAL A 1 328 ? -70.797 20.71 53.212 1 22.49 525 VAL A CA 1
ATOM 2287 C C . VAL A 1 328 ? -70.155 21.962 53.877 1 22.84 525 VAL A C 1
ATOM 2288 O O . VAL A 1 328 ? -69.219 22.55 53.335 1 23.18 525 VAL A O 1
ATOM 2292 N N . GLN A 1 329 ? -70.643 22.361 55.045 1 23.27 526 GLN A N 1
ATOM 2293 C CA . GLN A 1 329 ? -70.137 23.494 55.83 1 23.5 526 GLN A CA 1
ATOM 2294 C C . GLN A 1 329 ? -68.631 23.372 56.054 1 23.63 526 GLN A C 1
ATOM 2295 O O . GLN A 1 329 ? -68.142 22.308 56.411 1 23.92 526 GLN A O 1
ATOM 2301 N N . ASN A 1 330 ? -67.915 24.44 55.75 1 23.87 527 ASN A N 1
ATOM 2302 C CA . ASN A 1 330 ? -66.466 24.563 55.861 1 24.42 527 ASN A CA 1
ATOM 2303 C C . ASN A 1 330 ? -65.695 23.802 54.785 1 24.77 527 ASN A C 1
ATOM 2304 O O . ASN A 1 330 ? -64.459 23.86 54.769 1 25.87 527 ASN A O 1
ATOM 2309 N N . LYS A 1 331 ? -66.396 23.165 53.829 1 23.71 528 LYS A N 1
ATOM 2310 C CA . LYS A 1 331 ? -65.712 22.473 52.728 1 22.28 528 LYS A CA 1
ATOM 2311 C C . LYS A 1 331 ? -65.755 23.331 51.453 1 22.42 528 LYS A C 1
ATOM 2312 O O . LYS A 1 331 ? -66.629 24.17 51.297 1 22.01 528 LYS A O 1
ATOM 2318 N N . THR A 1 332 ? -64.786 23.12 50.573 1 23 529 THR A N 1
ATOM 2319 C CA . THR A 1 332 ? -64.625 23.845 49.309 1 23.09 529 THR A CA 1
ATOM 2320 C C . THR A 1 332 ? -64.891 22.969 48.09 1 23.56 529 THR A C 1
ATOM 2321 O O . THR A 1 332 ? -64.345 21.877 47.987 1 24.06 529 THR A O 1
ATOM 2325 N N . LEU A 1 333 ? -65.727 23.449 47.158 1 23.47 530 LEU A N 1
ATOM 2326 C CA . LEU A 1 333 ? -66.033 22.735 45.912 1 23.17 530 LEU A CA 1
ATOM 2327 C C . LEU A 1 333 ? -65.819 23.643 44.705 1 22.48 530 LEU A C 1
ATOM 2328 O O . LEU A 1 333 ? -66.138 24.822 44.776 1 21.82 530 LEU A O 1
ATOM 2333 N N . PRO A 1 334 ? -65.343 23.078 43.579 1 22.46 531 PRO A N 1
ATOM 2334 C CA . PRO A 1 334 ? -65.106 23.897 42.383 1 23.09 531 PRO A CA 1
ATOM 2335 C C . PRO A 1 334 ? -66.366 24.26 41.599 1 23.29 531 PRO A C 1
ATOM 2336 O O . PRO A 1 334 ? -67.326 23.48 41.484 1 24.44 531 PRO A O 1
ATOM 2340 N N . VAL A 1 335 ? -66.405 25.495 41.155 1 22.06 532 VAL A N 1
ATOM 2341 C CA . VAL A 1 335 ? -67.471 25.964 40.283 1 21.24 532 VAL A CA 1
ATOM 2342 C C . VAL A 1 335 ? -66.754 26.574 39.052 1 20.79 532 VAL A C 1
ATOM 2343 O O . VAL A 1 335 ? -65.858 27.401 39.23 1 20.68 532 VAL A O 1
ATOM 2347 N N . THR A 1 336 ? -67.118 26.167 37.836 1 20.35 533 THR A N 1
ATOM 2348 C CA . THR A 1 336 ? -66.524 26.768 36.628 1 20.28 533 THR A CA 1
ATOM 2349 C C . THR A 1 336 ? -67.438 27.876 36.146 1 20.39 533 THR A C 1
ATOM 2350 O O . THR A 1 336 ? -68.622 27.641 35.954 1 20.41 533 THR A O 1
ATOM 2354 N N . PHE A 1 337 ? -66.905 29.091 36.015 1 19.68 534 PHE A N 1
ATOM 2355 C CA . PHE A 1 337 ? -67.665 30.241 35.582 1 19.25 534 PHE A CA 1
ATOM 2356 C C . PHE A 1 337 ? -67.245 30.611 34.156 1 18.61 534 PHE A C 1
ATOM 2357 O O . PHE A 1 337 ? -66.048 30.642 33.855 1 18.07 534 PHE A O 1
ATOM 2365 N N . VAL A 1 338 ? -68.233 30.857 33.284 1 18.13 535 VAL A N 1
ATOM 2366 C CA . VAL A 1 338 ? -68.03 31.223 31.875 1 19.01 535 VAL A CA 1
ATOM 2367 C C . VAL A 1 338 ? -68.659 32.593 31.68 1 20.21 535 VAL A C 1
ATOM 2368 O O . VAL A 1 338 ? -69.852 32.783 31.948 1 20.89 535 VAL A O 1
ATOM 2372 N N . THR A 1 339 ? -67.839 33.576 31.329 1 20.05 536 THR A N 1
ATOM 2373 C CA . THR A 1 339 ? -68.302 34.952 31.145 1 20.43 536 THR A CA 1
ATOM 2374 C C . THR A 1 339 ? -68.25 35.262 29.641 1 20.85 536 THR A C 1
ATOM 2375 O O . THR A 1 339 ? -67.307 34.871 28.923 1 20.84 536 THR A O 1
ATOM 2379 N N . THR A 1 340 ? -69.312 35.925 29.165 1 21.17 537 THR A N 1
ATOM 2380 C CA . THR A 1 340 ? -69.6 36.085 27.749 1 21.01 537 THR A CA 1
ATOM 2381 C C . THR A 1 340 ? -70.152 37.462 27.405 1 19.16 537 THR A C 1
ATOM 2382 O O . THR A 1 340 ? -70.724 38.173 28.25 1 18.67 537 THR A O 1
ATOM 2386 N N . ASP A 1 341 ? -69.956 37.848 26.138 1 18.46 538 ASP A N 1
ATOM 2387 C CA . ASP A 1 341 ? -70.417 39.12 25.611 1 18.39 538 ASP A CA 1
ATOM 2388 C C . ASP A 1 341 ? -71.742 38.957 24.839 1 19.67 538 ASP A C 1
ATOM 2389 O O . ASP A 1 341 ? -72.237 37.826 24.706 1 20.61 538 ASP A O 1
ATOM 2394 N N . GLN A 1 342 ? -72.288 40.063 24.279 1 18.3 539 GLN A N 1
ATOM 2395 C CA . GLN A 1 342 ? -73.548 40.038 23.551 1 18.03 539 GLN A CA 1
ATOM 2396 C C . GLN A 1 342 ? -73.53 39.12 22.297 1 18.79 539 GLN A C 1
ATOM 2397 O O . GLN A 1 342 ? -74.581 38.681 21.824 1 19.11 539 GLN A O 1
ATOM 2403 N N . TYR A 1 343 ? -72.342 38.79 21.799 1 18.52 540 TYR A N 1
ATOM 2404 C CA . TYR A 1 343 ? -72.18 37.904 20.644 1 18.46 540 TYR A CA 1
ATOM 2405 C C . TYR A 1 343 ? -71.996 36.413 21.045 1 19.3 540 TYR A C 1
ATOM 2406 O O . TYR A 1 343 ? -71.889 35.554 20.166 1 19.79 540 TYR A O 1
ATOM 2415 N N . GLY A 1 344 ? -71.955 36.128 22.351 1 19.58 541 GLY A N 1
ATOM 2416 C CA . GLY A 1 344 ? -71.702 34.802 22.898 1 19.66 541 GLY A CA 1
ATOM 2417 C C . GLY A 1 344 ? -70.217 34.462 22.901 1 20.3 541 GLY A C 1
ATOM 2418 O O . GLY A 1 344 ? -69.845 33.295 23.034 1 21.92 541 GLY A O 1
ATOM 2419 N N . ASP A 1 345 ? -69.344 35.469 22.766 1 18.91 542 ASP A N 1
ATOM 2420 C CA . ASP A 1 345 ? -67.9 35.276 22.732 1 17.98 542 ASP A CA 1
ATOM 2421 C C . ASP A 1 345 ? -67.292 35.447 24.123 1 17.33 542 ASP A C 1
ATOM 2422 O O . ASP A 1 345 ? -67.852 36.159 24.959 1 16.39 542 ASP A O 1
ATOM 2427 N N . PRO A 1 346 ? -66.125 34.829 24.395 1 17.2 543 PRO A N 1
ATOM 2428 C CA . PRO A 1 346 ? -65.478 35.031 25.699 1 17.25 543 PRO A CA 1
ATOM 2429 C C . PRO A 1 346 ? -65.287 36.499 26.097 1 18.47 543 PRO A C 1
ATOM 2430 O O . PRO A 1 346 ? -64.941 37.315 25.259 1 19.26 543 PRO A O 1
ATOM 2434 N N . PHE A 1 347 ? -65.507 36.828 27.38 1 18.3 544 PHE A N 1
ATOM 2435 C CA . PHE A 1 347 ? -65.247 38.155 27.875 1 18.56 544 PHE A CA 1
ATOM 2436 C C . PHE A 1 347 ? -64.397 38.064 29.167 1 20.16 544 PHE A C 1
ATOM 2437 O O . PHE A 1 347 ? -64.818 37.438 30.137 1 21.45 544 PHE A O 1
ATOM 2445 N N . GLY A 1 348 ? -63.244 38.719 29.185 1 20.14 545 GLY A N 1
ATOM 2446 C CA . GLY A 1 348 ? -62.377 38.769 30.356 1 21.06 545 GLY A CA 1
ATOM 2447 C C . GLY A 1 348 ? -62.881 39.749 31.402 1 22.2 545 GLY A C 1
ATOM 2448 O O . GLY A 1 348 ? -62.788 40.977 31.249 1 22.7 545 GLY A O 1
ATOM 2449 N N . ALA A 1 349 ? -63.457 39.21 32.467 1 21.99 546 ALA A N 1
ATOM 2450 C CA . ALA A 1 349 ? -64.039 39.998 33.528 1 22.37 546 ALA A CA 1
ATOM 2451 C C . ALA A 1 349 ? -63.074 40.137 34.699 1 23.76 546 ALA A C 1
ATOM 2452 O O . ALA A 1 349 ? -62.6 39.144 35.243 1 23.44 546 ALA A O 1
ATOM 2454 N N . ASN A 1 350 ? -62.755 41.376 35.056 1 24.83 547 ASN A N 1
ATOM 2455 C CA . ASN A 1 350 ? -61.871 41.623 36.182 1 26.61 547 ASN A CA 1
ATOM 2456 C C . ASN A 1 350 ? -62.718 41.718 37.48 1 27.87 547 ASN A C 1
ATOM 2457 O O . ASN A 1 350 ? -63.945 41.498 37.444 1 27.93 547 ASN A O 1
ATOM 2462 N N . THR A 1 351 ? -62.094 42.068 38.621 1 28.55 548 THR A N 1
ATOM 2463 C CA . THR A 1 351 ? -62.812 42.182 39.893 1 29.34 548 THR A CA 1
ATOM 2464 C C . THR A 1 351 ? -64.002 43.115 39.817 1 29.06 548 THR A C 1
ATOM 2465 O O . THR A 1 351 ? -65.082 42.773 40.301 1 29.36 548 THR A O 1
ATOM 2469 N N . ALA A 1 352 ? -63.822 44.285 39.173 1 28.26 549 ALA A N 1
ATOM 2470 C CA . ALA A 1 352 ? -64.896 45.266 39.135 1 27.3 549 ALA A CA 1
ATOM 2471 C C . ALA A 1 352 ? -66.015 44.952 38.148 1 27.03 549 ALA A C 1
ATOM 2472 O O . ALA A 1 352 ? -67.095 45.482 38.308 1 26.91 549 ALA A O 1
ATOM 2474 N N . ALA A 1 353 ? -65.776 44.088 37.155 1 27.16 550 ALA A N 1
ATOM 2475 C CA . ALA A 1 353 ? -66.773 43.775 36.13 1 27.21 550 ALA A CA 1
ATOM 2476 C C . ALA A 1 353 ? -68.025 43.079 36.682 1 27.28 550 ALA A C 1
ATOM 2477 O O . ALA A 1 353 ? -69.134 43.309 36.188 1 27.04 550 ALA A O 1
ATOM 2479 N N . ILE A 1 354 ? -67.844 42.196 37.668 1 27.06 551 ILE A N 1
ATOM 2480 C CA . ILE A 1 354 ? -68.959 41.46 38.241 1 27.39 551 ILE A CA 1
ATOM 2481 C C . ILE A 1 354 ? -69.084 41.764 39.726 1 28.03 551 ILE A C 1
ATOM 2482 O O . ILE A 1 354 ? -68.105 41.674 40.468 1 28.37 551 ILE A O 1
ATOM 2487 N N . LYS A 1 355 ? -70.28 42.143 40.155 1 28.12 552 LYS A N 1
ATOM 2488 C CA . LYS A 1 355 ? -70.561 42.369 41.561 1 28.81 552 LYS A CA 1
ATOM 2489 C C . LYS A 1 355 ? -71.266 41.104 42.031 1 27.81 552 LYS A C 1
ATOM 2490 O O . LYS A 1 355 ? -72.34 40.755 41.522 1 26.6 552 LYS A O 1
ATOM 2496 N N . GLU A 1 356 ? -70.615 40.376 42.947 1 27.46 553 GLU A N 1
ATOM 2497 C CA . GLU A 1 356 ? -71.181 39.138 43.44 1 27.3 553 GLU A CA 1
ATOM 2498 C C . GLU A 1 356 ? -72.073 39.446 44.64 1 27.1 553 GLU A C 1
ATOM 2499 O O . GLU A 1 356 ? -71.579 39.676 45.737 1 27.52 553 GLU A O 1
ATOM 2505 N N . VAL A 1 357 ? -73.382 39.547 44.404 1 26.4 554 VAL A N 1
ATOM 2506 C CA . VAL A 1 357 ? -74.365 39.874 45.455 1 26.35 554 VAL A CA 1
ATOM 2507 C C . VAL A 1 357 ? -74.703 38.628 46.245 1 26.65 554 VAL A C 1
ATOM 2508 O O . VAL A 1 357 ? -75.438 37.782 45.761 1 27.32 554 VAL A O 1
ATOM 2512 N N . LEU A 1 358 ? -74.139 38.493 47.443 1 26.47 555 LEU A N 1
ATOM 2513 C CA . LEU A 1 358 ? -74.299 37.323 48.312 1 26.52 555 LEU A CA 1
ATOM 2514 C C . LEU A 1 358 ? -75.608 37.276 49.04 1 27.31 555 LEU A C 1
ATOM 2515 O O . LEU A 1 358 ? -76.076 38.302 49.518 1 27.91 555 LEU A O 1
ATOM 2520 N N . PRO A 1 359 ? -76.231 36.092 49.147 1 27.71 556 PRO A N 1
ATOM 2521 C CA . PRO A 1 359 ? -77.525 36.016 49.856 1 28.55 556 PRO A CA 1
ATOM 2522 C C . PRO A 1 359 ? -77.365 36.294 51.354 1 30.54 556 PRO A C 1
ATOM 2523 O O . PRO A 1 359 ? -76.314 36.004 51.939 1 31.17 556 PRO A O 1
ATOM 2527 N N . LYS A 1 360 ? -78.404 36.866 51.973 1 31.2 557 LYS A N 1
ATOM 2528 C CA . LYS A 1 360 ? -78.348 37.207 53.385 1 32.15 557 LYS A CA 1
ATOM 2529 C C . LYS A 1 360 ? -78.399 35.964 54.305 1 31.66 557 LYS A C 1
ATOM 2530 O O . LYS A 1 360 ? -78.008 36.078 55.48 1 31.9 557 LYS A O 1
ATOM 2536 N N . THR A 1 361 ? -78.706 34.753 53.759 1 30.44 558 THR A N 1
ATOM 2537 C CA . THR A 1 361 ? -78.61 33.527 54.579 1 29.06 558 THR A CA 1
ATOM 2538 C C . THR A 1 361 ? -77.153 33.149 54.907 1 28.22 558 THR A C 1
ATOM 2539 O O . THR A 1 361 ? -76.931 32.252 55.717 1 28.9 558 THR A O 1
ATOM 2543 N N . GLY A 1 362 ? -76.172 33.815 54.294 1 26.64 559 GLY A N 1
ATOM 2544 C CA . GLY A 1 362 ? -74.772 33.582 54.628 1 25.8 559 GLY A CA 1
ATOM 2545 C C . GLY A 1 362 ? -74.154 32.298 54.121 1 25.16 559 GLY A C 1
ATOM 2546 O O . GLY A 1 362 ? -73.087 31.917 54.607 1 25.49 559 GLY A O 1
ATOM 2547 N N . VAL A 1 363 ? -74.781 31.631 53.132 1 24.24 560 VAL A N 1
ATOM 2548 C CA . VAL A 1 363 ? -74.223 30.399 52.531 1 24.26 560 VAL A CA 1
ATOM 2549 C C . VAL A 1 363 ? -72.805 30.618 51.954 1 23.76 560 VAL A C 1
ATOM 2550 O O . VAL A 1 363 ? -71.98 29.722 52.004 1 23.98 560 VAL A O 1
ATOM 2554 N N . VAL A 1 364 ? -72.512 31.819 51.466 1 23.29 561 VAL A N 1
ATOM 2555 C CA . VAL A 1 364 ? -71.179 32.177 51.001 1 23.51 561 VAL A CA 1
ATOM 2556 C C . VAL A 1 364 ? -70.724 33.352 51.893 1 24.27 561 VAL A C 1
ATOM 2557 O O . VAL A 1 364 ? -71.487 34.302 52.092 1 23.95 561 VAL A O 1
ATOM 2561 N N . ALA A 1 365 ? -69.51 33.267 52.454 1 25.16 562 ALA A N 1
ATOM 2562 C CA . ALA A 1 365 ? -68.928 34.29 53.32 1 26.08 562 ALA A CA 1
ATOM 2563 C C . ALA A 1 365 ? -68.609 35.558 52.545 1 28.3 562 ALA A C 1
ATOM 2564 O O . ALA A 1 365 ? -68.251 35.476 51.374 1 28.16 562 ALA A O 1
ATOM 2566 N N . GLU A 1 366 ? -68.624 36.727 53.225 1 29.76 563 GLU A N 1
ATOM 2567 C CA . GLU A 1 366 ? -68.251 38.02 52.639 1 31.46 563 GLU A CA 1
ATOM 2568 C C . GLU A 1 366 ? -66.825 37.928 52.086 1 32.98 563 GLU A C 1
ATOM 2569 O O . GLU A 1 366 ? -65.95 37.344 52.739 1 33.89 563 GLU A O 1
ATOM 2571 N N . GLY A 1 367 ? -66.642 38.36 50.838 1 32.83 564 GLY A N 1
ATOM 2572 C CA . GLY A 1 367 ? -65.365 38.257 50.137 1 32.94 564 GLY A CA 1
ATOM 2573 C C . GLY A 1 367 ? -64.996 36.85 49.689 1 33.28 564 GLY A C 1
ATOM 2574 O O . GLY A 1 367 ? -63.849 36.595 49.304 1 34.37 564 GLY A O 1
ATOM 2575 N N . GLY A 1 368 ? -65.956 35.931 49.725 1 32.07 565 GLY A N 1
ATOM 2576 C CA . GLY A 1 368 ? -65.715 34.53 49.407 1 31.42 565 GLY A CA 1
ATOM 2577 C C . GLY A 1 368 ? -65.879 34.134 47.954 1 30.71 565 GLY A C 1
ATOM 2578 O O . GLY A 1 368 ? -65.597 32.983 47.611 1 31.35 565 GLY A O 1
ATOM 2579 N N . LEU A 1 369 ? -66.349 35.053 47.09 1 28.74 566 LEU A N 1
ATOM 2580 C CA . LEU A 1 369 ? -66.529 34.735 45.676 1 27.75 566 LEU A CA 1
ATOM 2581 C C . LEU A 1 369 ? -66.294 35.945 44.778 1 27.28 566 LEU A C 1
ATOM 2582 O O . LEU A 1 369 ? -67.078 36.88 44.777 1 27.66 566 LEU A O 1
ATOM 2587 N N . ASP A 1 370 ? -65.177 35.953 44.059 1 27 567 ASP A N 1
ATOM 2588 C CA . ASP A 1 370 ? -64.855 37.006 43.095 1 26.27 567 ASP A CA 1
ATOM 2589 C C . ASP A 1 370 ? -64.62 36.317 41.745 1 25.58 567 ASP A C 1
ATOM 2590 O O . ASP A 1 370 ? -63.616 35.651 41.579 1 26.3 567 ASP A O 1
ATOM 2595 N N . VAL A 1 371 ? -65.578 36.402 40.816 1 24.67 568 VAL A N 1
ATOM 2596 C CA . VAL A 1 371 ? -65.472 35.776 39.487 1 23.98 568 VAL A CA 1
ATOM 2597 C C . VAL A 1 371 ? -64.555 36.603 38.56 1 25.1 568 VAL A C 1
ATOM 2598 O O . VAL A 1 371 ? -64.994 37.625 38.009 1 24.77 568 VAL A O 1
ATOM 2602 N N . VAL A 1 372 ? -63.273 36.189 38.451 1 25.16 569 VAL A N 1
ATOM 2603 C CA . VAL A 1 372 ? -62.227 36.833 37.67 1 25.65 569 VAL A CA 1
ATOM 2604 C C . VAL A 1 372 ? -61.804 35.867 36.573 1 26.82 569 VAL A C 1
ATOM 2605 O O . VAL A 1 372 ? -61.531 34.688 36.805 1 27.17 569 VAL A O 1
ATOM 2609 N N . THR A 1 373 ? -61.879 36.345 35.342 1 26.87 570 THR A N 1
ATOM 2610 C CA . THR A 1 373 ? -61.821 35.49 34.175 1 26.8 570 THR A CA 1
ATOM 2611 C C . THR A 1 373 ? -60.86 36.073 33.091 1 26.23 570 THR A C 1
ATOM 2612 O O . THR A 1 373 ? -60.974 35.844 31.868 1 25.26 570 THR A O 1
ATOM 2616 N N . THR A 1 374 ? -59.794 36.693 33.589 1 26.71 571 THR A N 1
ATOM 2617 C CA . THR A 1 374 ? -58.781 37.358 32.786 1 27.31 571 THR A CA 1
ATOM 2618 C C . THR A 1 374 ? -57.486 36.587 32.663 1 28.51 571 THR A C 1
ATOM 2619 O O . THR A 1 374 ? -56.479 37.192 32.29 1 29.18 571 THR A O 1
ATOM 2623 N N . ASP A 1 375 ? -57.475 35.277 32.969 1 28.6 572 ASP A N 1
ATOM 2624 C CA . ASP A 1 375 ? -56.248 34.509 32.882 1 29.47 572 ASP A CA 1
ATOM 2625 C C . ASP A 1 375 ? -55.886 34.232 31.446 1 30.42 572 ASP A C 1
ATOM 2626 O O . ASP A 1 375 ? -56.683 33.635 30.719 1 29.84 572 ASP A O 1
ATOM 2631 N N . SER A 1 376 ? -54.621 34.532 31.056 1 31.36 573 SER A N 1
ATOM 2632 C CA . SER A 1 376 ? -54.122 34.248 29.706 1 31.47 573 SER A CA 1
ATOM 2633 C C . SER A 1 376 ? -54.291 32.771 29.363 1 29.79 573 SER A C 1
ATOM 2634 O O . SER A 1 376 ? -54.167 31.922 30.243 1 30.27 573 SER A O 1
ATOM 2637 N N . GLY A 1 377 ? -54.681 32.494 28.128 1 27.56 574 GLY A N 1
ATOM 2638 C CA . GLY A 1 377 ? -54.929 31.129 27.685 1 26.13 574 GLY A CA 1
ATOM 2639 C C . GLY A 1 377 ? -56.296 30.612 28.068 1 24.61 574 GLY A C 1
ATOM 2640 O O . GLY A 1 377 ? -56.77 29.64 27.477 1 24.53 574 GLY A O 1
ATOM 2641 N N . SER A 1 378 ? -56.961 31.282 29.029 1 24.05 575 SER A N 1
ATOM 2642 C CA . SER A 1 378 ? -58.271 30.882 29.517 1 23.94 575 SER A CA 1
ATOM 2643 C C . SER A 1 378 ? -59.229 32.06 29.664 1 23.41 575 SER A C 1
ATOM 2644 O O . SER A 1 378 ? -60.047 32.082 30.597 1 23.25 575 SER A O 1
ATOM 2647 N N . ILE A 1 379 ? -59.158 33.051 28.731 1 23.2 576 ILE A N 1
ATOM 2648 C CA . ILE A 1 379 ? -60.039 34.232 28.834 1 22.41 576 ILE A CA 1
ATOM 2649 C C . ILE A 1 379 ? -61.538 33.84 28.867 1 21.87 576 ILE A C 1
ATOM 2650 O O . ILE A 1 379 ? -61.969 33.007 28.074 1 21.43 576 ILE A O 1
ATOM 2655 N N . GLY A 1 380 ? -62.292 34.382 29.835 1 21.41 577 GLY A N 1
ATOM 2656 C CA . GLY A 1 380 ? -63.713 34.099 29.922 1 21.44 577 GLY A CA 1
ATOM 2657 C C . GLY A 1 380 ? -64.097 32.831 30.664 1 22.48 577 GLY A C 1
ATOM 2658 O O . GLY A 1 380 ? -65.285 32.559 30.776 1 23.27 577 GLY A O 1
ATOM 2659 N N . THR A 1 381 ? -63.123 32.013 31.131 1 22.13 578 THR A N 1
ATOM 2660 C CA . THR A 1 381 ? -63.422 30.788 31.872 1 22.65 578 THR A CA 1
ATOM 2661 C C . THR A 1 381 ? -62.473 30.637 33.059 1 23.14 578 THR A C 1
ATOM 2662 O O . THR A 1 381 ? -61.257 30.786 32.915 1 23.11 578 THR A O 1
ATOM 2666 N N . LYS A 1 382 ? -63.02 30.289 34.235 1 23.53 579 LYS A N 1
ATOM 2667 C CA . LYS A 1 382 ? -62.212 30.11 35.424 1 23.02 579 LYS A CA 1
ATOM 2668 C C . LYS A 1 382 ? -62.944 29.206 36.398 1 22.53 579 LYS A C 1
ATOM 2669 O O . LYS A 1 382 ? -64.124 29.427 36.666 1 22.98 579 LYS A O 1
ATOM 2675 N N . THR A 1 383 ? -62.261 28.187 36.91 1 21.85 580 THR A N 1
ATOM 2676 C CA . THR A 1 383 ? -62.806 27.3 37.936 1 22.78 580 THR A CA 1
ATOM 2677 C C . THR A 1 383 ? -62.33 27.864 39.284 1 23.46 580 THR A C 1
ATOM 2678 O O . THR A 1 383 ? -61.127 27.999 39.496 1 23.92 580 THR A O 1
ATOM 2682 N N . ILE A 1 384 ? -63.269 28.269 40.137 1 23.17 581 ILE A N 1
ATOM 2683 C CA . ILE A 1 384 ? -63.032 28.899 41.44 1 23.63 581 ILE A CA 1
ATOM 2684 C C . ILE A 1 384 ? -63.676 28.047 42.558 1 24.03 581 ILE A C 1
ATOM 2685 O O . ILE A 1 384 ? -64.779 27.511 42.384 1 24.22 581 ILE A O 1
ATOM 2690 N N . GLY A 1 385 ? -62.977 27.93 43.683 1 23.23 582 GLY A N 1
ATOM 2691 C CA . GLY A 1 385 ? -63.482 27.187 44.825 1 23.12 582 GLY A CA 1
ATOM 2692 C C . GLY A 1 385 ? -64.534 27.975 45.577 1 23.06 582 GLY A C 1
ATOM 2693 O O . GLY A 1 385 ? -64.363 29.173 45.831 1 23.51 582 GLY A O 1
ATOM 2694 N N . VAL A 1 386 ? -65.667 27.34 45.858 1 22.49 583 VAL A N 1
ATOM 2695 C CA . VAL A 1 386 ? -66.722 27.968 46.647 1 23.16 583 VAL A CA 1
ATOM 2696 C C . VAL A 1 386 ? -66.798 27.209 47.979 1 23.5 583 VAL A C 1
ATOM 2697 O O . VAL A 1 386 ? -66.99 25.996 47.992 1 22.63 583 VAL A O 1
ATOM 2701 N N . THR A 1 387 ? -66.582 27.927 49.096 1 24.17 584 THR A N 1
ATOM 2702 C CA . THR A 1 387 ? -66.588 27.338 50.44 1 24.27 584 THR A CA 1
ATOM 2703 C C . THR A 1 387 ? -67.944 27.525 51.119 1 24.71 584 THR A C 1
ATOM 2704 O O . THR A 1 387 ? -68.463 28.648 51.166 1 25.38 584 THR A O 1
ATOM 2708 N N . GLY A 1 388 ? -68.498 26.429 51.631 1 24.61 585 GLY A N 1
ATOM 2709 C CA . GLY A 1 388 ? -69.754 26.44 52.374 1 24.81 585 GLY A CA 1
ATOM 2710 C C . GLY A 1 388 ? -69.568 27.185 53.67 1 25.26 585 GLY A C 1
ATOM 2711 O O . GLY A 1 388 ? -68.669 26.863 54.445 1 25.52 585 GLY A O 1
ATOM 2712 N N . ASN A 1 389 ? -70.36 28.233 53.889 1 25.79 586 ASN A N 1
ATOM 2713 C CA . ASN A 1 389 ? -70.223 29.06 55.088 1 26.76 586 ASN A CA 1
ATOM 2714 C C . ASN A 1 389 ? -71.297 28.661 56.119 1 27.59 586 ASN A C 1
ATOM 2715 O O . ASN A 1 389 ? -71.128 27.614 56.745 1 28.18 586 ASN A O 1
ATOM 2720 N N . ASP A 1 390 ? -72.4 29.417 56.263 1 27.32 587 ASP A N 1
ATOM 2721 C CA . ASP A 1 390 ? -73.48 29.06 57.164 1 26.87 587 ASP A CA 1
ATOM 2722 C C . ASP A 1 390 ? -74.378 28.058 56.462 1 26.86 587 ASP A C 1
ATOM 2723 O O . ASP A 1 390 ? -74.595 28.173 55.247 1 26.76 587 ASP A O 1
ATOM 2728 N N . VAL A 1 391 ? -74.919 27.091 57.235 1 26.14 588 VAL A N 1
ATOM 2729 C CA . VAL A 1 391 ? -75.83 26.045 56.773 1 25.99 588 VAL A CA 1
ATOM 2730 C C . VAL A 1 391 ? -77.143 26.699 56.297 1 25.7 588 VAL A C 1
ATOM 2731 O O . VAL A 1 391 ? -77.63 27.642 56.915 1 25.89 588 VAL A O 1
ATOM 2735 N N . GLY A 1 392 ? -77.672 26.236 55.168 1 25.26 589 GLY A N 1
ATOM 2736 C CA . GLY A 1 392 ? -78.902 26.791 54.613 1 24.95 589 GLY A CA 1
ATOM 2737 C C . GLY A 1 392 ? -78.884 26.829 53.091 1 23.66 589 GLY A C 1
ATOM 2738 O O . GLY A 1 392 ? -78.211 26.022 52.459 1 22.9 589 GLY A O 1
ATOM 2739 N N . GLU A 1 393 ? -79.661 27.709 52.499 1 23.19 590 GLU A N 1
ATOM 2740 C CA . GLU A 1 393 ? -79.731 27.844 51.049 1 24.44 590 GLU A CA 1
ATOM 2741 C C . GLU A 1 393 ? -79.817 29.302 50.674 1 23.7 590 GLU A C 1
ATOM 2742 O O . GLU A 1 393 ? -80.216 30.153 51.478 1 22.49 590 GLU A O 1
ATOM 2748 N N . GLY A 1 394 ? -79.378 29.601 49.459 1 23.89 591 GLY A N 1
ATOM 2749 C CA . GLY A 1 394 ? -79.374 30.974 48.977 1 24.16 591 GLY A CA 1
ATOM 2750 C C . GLY A 1 394 ? -78.815 31.084 47.58 1 23.54 591 GLY A C 1
ATOM 2751 O O . GLY A 1 394 ? -78.194 30.148 47.092 1 23.57 591 GLY A O 1
ATOM 2752 N N . THR A 1 395 ? -79.093 32.197 46.9 1 23.72 592 THR A N 1
ATOM 2753 C CA . THR A 1 395 ? -78.627 32.386 45.54 1 23.5 592 THR A CA 1
ATOM 2754 C C . THR A 1 395 ? -77.74 33.61 45.452 1 24.14 592 THR A C 1
ATOM 2755 O O . THR A 1 395 ? -78.137 34.733 45.851 1 24.62 592 THR A O 1
ATOM 2759 N N . VAL A 1 396 ? -76.54 33.398 44.918 1 22.95 593 VAL A N 1
ATOM 2760 C CA . VAL A 1 396 ? -75.646 34.5 44.642 1 23.27 593 VAL A CA 1
ATOM 2761 C C . VAL A 1 396 ? -76.109 35.07 43.284 1 22.92 593 VAL A C 1
ATOM 2762 O O . VAL A 1 396 ? -76.341 34.293 42.361 1 23.08 593 VAL A O 1
ATOM 2766 N N . HIS A 1 397 ? -76.28 36.397 43.162 1 22.89 594 HIS A N 1
ATOM 2767 C CA . HIS A 1 397 ? -76.646 37.009 41.878 1 23.93 594 HIS A CA 1
ATOM 2768 C C . HIS A 1 397 ? -75.431 37.763 41.348 1 23.93 594 HIS A C 1
ATOM 2769 O O . HIS A 1 397 ? -74.747 38.445 42.099 1 24.41 594 HIS A O 1
ATOM 2776 N N . PHE A 1 398 ? -75.114 37.577 40.084 1 23.97 595 PHE A N 1
ATOM 2777 C CA . PHE A 1 398 ? -73.964 38.228 39.457 1 24.26 595 PHE A CA 1
ATOM 2778 C C . PHE A 1 398 ? -74.48 39.459 38.76 1 25.5 595 PHE A C 1
ATOM 2779 O O . PHE A 1 398 ? -75.34 39.344 37.899 1 26.22 595 PHE A O 1
ATOM 2787 N N . GLN A 1 399 ? -74.044 40.636 39.189 1 25.77 596 GLN A N 1
ATOM 2788 C CA . GLN A 1 399 ? -74.531 41.875 38.592 1 26.76 596 GLN A CA 1
ATOM 2789 C C . GLN A 1 399 ? -73.434 42.7 37.918 1 27.17 596 GLN A C 1
ATOM 2790 O O . GLN A 1 399 ? -72.258 42.525 38.22 1 26.65 596 GLN A O 1
ATOM 2796 N N . ASN A 1 400 ? -73.824 43.606 37.017 1 27.78 597 ASN A N 1
ATOM 2797 C CA . ASN A 1 400 ? -72.876 44.559 36.458 1 30.04 597 ASN A CA 1
ATOM 2798 C C . ASN A 1 400 ? -72.967 45.889 37.283 1 33.32 597 ASN A C 1
ATOM 2799 O O . ASN A 1 400 ? -73.672 45.933 38.285 1 34.22 597 ASN A O 1
ATOM 2804 N N . GLY A 1 401 ? -72.242 46.928 36.893 1 34.92 598 GLY A N 1
ATOM 2805 C CA . GLY A 1 401 ? -72.264 48.205 37.6 1 36.37 598 GLY A CA 1
ATOM 2806 C C . GLY A 1 401 ? -73.639 48.827 37.685 1 37.87 598 GLY A C 1
ATOM 2807 O O . GLY A 1 401 ? -73.992 49.408 38.71 1 39.26 598 GLY A O 1
ATOM 2808 N N . ASN A 1 402 ? -74.452 48.662 36.648 1 37.76 599 ASN A N 1
ATOM 2809 C CA . ASN A 1 402 ? -75.793 49.221 36.617 1 38.65 599 ASN A CA 1
ATOM 2810 C C . ASN A 1 402 ? -76.882 48.353 37.306 1 37.67 599 ASN A C 1
ATOM 2811 O O . ASN A 1 402 ? -78.077 48.62 37.15 1 38.32 599 ASN A O 1
ATOM 2816 N N . GLY A 1 403 ? -76.465 47.344 38.062 1 35.69 600 GLY A N 1
ATOM 2817 C CA . GLY A 1 403 ? -77.381 46.467 38.768 1 34.34 600 GLY A CA 1
ATOM 2818 C C . GLY A 1 403 ? -78.15 45.468 37.929 1 33.4 600 GLY A C 1
ATOM 2819 O O . GLY A 1 403 ? -79.062 44.837 38.451 1 34.19 600 GLY A O 1
ATOM 2820 N N . ALA A 1 404 ? -77.799 45.281 36.633 1 31.65 601 ALA A N 1
ATOM 2821 C CA . ALA A 1 404 ? -78.485 44.284 35.796 1 30.06 601 ALA A CA 1
ATOM 2822 C C . ALA A 1 404 ? -77.968 42.889 36.174 1 28.91 601 ALA A C 1
ATOM 2823 O O . ALA A 1 404 ? -76.796 42.749 36.512 1 28.9 601 ALA A O 1
ATOM 2825 N N . THR A 1 405 ? -78.833 41.868 36.148 1 28.07 602 THR A N 1
ATOM 2826 C CA . THR A 1 405 ? -78.46 40.5 36.512 1 27.41 602 THR A CA 1
ATOM 2827 C C . THR A 1 405 ? -77.875 39.777 35.329 1 26.74 602 THR A C 1
ATOM 2828 O O . THR A 1 405 ? -78.566 39.574 34.33 1 27.97 602 THR A O 1
ATOM 2832 N N . LEU A 1 406 ? -76.594 39.401 35.427 1 24.4 603 LEU A N 1
ATOM 2833 C CA . LEU A 1 406 ? -75.858 38.682 34.374 1 22.57 603 LEU A CA 1
ATOM 2834 C C . LEU A 1 406 ? -75.957 37.156 34.522 1 21.42 603 LEU A C 1
ATOM 2835 O O . LEU A 1 406 ? -75.597 36.448 33.591 1 21.55 603 LEU A O 1
ATOM 2840 N N . GLY A 1 407 ? -76.363 36.678 35.7 1 20.66 604 GLY A N 1
ATOM 2841 C CA . GLY A 1 407 ? -76.468 35.266 36.021 1 20.4 604 GLY A CA 1
ATOM 2842 C C . GLY A 1 407 ? -76.545 34.994 37.511 1 19.97 604 GLY A C 1
ATOM 2843 O O . GLY A 1 407 ? -76.571 35.926 38.325 1 19.65 604 GLY A O 1
ATOM 2844 N N . SER A 1 408 ? -76.616 33.719 37.884 1 19.98 605 SER A N 1
ATOM 2845 C CA . SER A 1 408 ? -76.763 33.351 39.285 1 21.21 605 SER A CA 1
ATOM 2846 C C . SER A 1 408 ? -76.251 31.96 39.609 1 21.28 605 SER A C 1
ATOM 2847 O O . SER A 1 408 ? -76.069 31.119 38.713 1 21.08 605 SER A O 1
ATOM 2850 N N . LEU A 1 409 ? -76.032 31.709 40.923 1 20.89 606 LEU A N 1
ATOM 2851 C CA . LEU A 1 409 ? -75.56 30.423 41.411 1 20.42 606 LEU A CA 1
ATOM 2852 C C . LEU A 1 409 ? -76.323 30.083 42.688 1 19.79 606 LEU A C 1
ATOM 2853 O O . LEU A 1 409 ? -76.308 30.862 43.634 1 19.81 606 LEU A O 1
ATOM 2858 N N . TYR A 1 410 ? -77.049 28.976 42.679 1 19.73 607 TYR A N 1
ATOM 2859 C CA . TYR A 1 410 ? -77.761 28.517 43.874 1 20.78 607 TYR A CA 1
ATOM 2860 C C . TYR A 1 410 ? -76.758 27.72 44.728 1 21 607 TYR A C 1
ATOM 2861 O O . TYR A 1 410 ? -76.02 26.892 44.199 1 19.95 607 TYR A O 1
ATOM 2870 N N . VAL A 1 411 ? -76.707 27.993 46.045 1 22.38 608 VAL A N 1
ATOM 2871 C CA . VAL A 1 411 ? -75.802 27.305 46.974 1 22.54 608 VAL A CA 1
ATOM 2872 C C . VAL A 1 411 ? -76.582 26.784 48.175 1 23.02 608 VAL A C 1
ATOM 2873 O O . VAL A 1 411 ? -77.221 27.548 48.889 1 22.67 608 VAL A O 1
ATOM 2877 N N . ASN A 1 412 ? -76.507 25.487 48.397 1 23.84 609 ASN A N 1
ATOM 2878 C CA . ASN A 1 412 ? -77.105 24.797 49.526 1 24.43 609 ASN A CA 1
ATOM 2879 C C . ASN A 1 412 ? -75.95 24.292 50.442 1 24.83 609 ASN A C 1
ATOM 2880 O O . ASN A 1 412 ? -75.246 23.356 50.08 1 25.23 609 ASN A O 1
ATOM 2885 N N . VAL A 1 413 ? -75.781 24.905 51.627 1 24.5 610 VAL A N 1
ATOM 2886 C CA . VAL A 1 413 ? -74.778 24.532 52.611 1 24.22 610 VAL A CA 1
ATOM 2887 C C . VAL A 1 413 ? -75.368 23.547 53.63 1 25.09 610 VAL A C 1
ATOM 2888 O O . VAL A 1 413 ? -76.39 23.776 54.259 1 24.9 610 VAL A O 1
ATOM 2892 N N . THR A 1 414 ? -74.734 22.415 53.711 1 25.24 611 THR A N 1
ATOM 2893 C CA . THR A 1 414 ? -75.17 21.255 54.438 1 25.54 611 THR A CA 1
ATOM 2894 C C . THR A 1 414 ? -74.33 21.046 55.72 1 25.09 611 THR A C 1
ATOM 2895 O O . THR A 1 414 ? -73.174 21.498 55.793 1 24.28 611 THR A O 1
ATOM 2899 N N . GLU A 1 415 ? -74.915 20.34 56.745 1 24.33 612 GLU A N 1
ATOM 2900 C CA . GLU A 1 415 ? -74.207 20.015 57.978 1 23.14 612 GLU A CA 1
ATOM 2901 C C . GLU A 1 415 ? -73.148 18.936 57.713 1 22.46 612 GLU A C 1
ATOM 2902 O O . GLU A 1 415 ? -73.339 18.041 56.874 1 22.38 612 GLU A O 1
ATOM 2908 N N . GLY A 1 416 ? -72.014 19.049 58.397 1 21.57 613 GLY A N 1
ATOM 2909 C CA . GLY A 1 416 ? -70.927 18.107 58.196 1 21.14 613 GLY A CA 1
ATOM 2910 C C . GLY A 1 416 ? -70.73 17.057 59.268 1 20.9 613 GLY A C 1
ATOM 2911 O O . GLY A 1 416 ? -70.855 17.338 60.444 1 19.82 613 GLY A O 1
ATOM 2912 N N . ASN A 1 417 ? -70.379 15.847 58.822 1 21.02 614 ASN A N 1
ATOM 2913 C CA . ASN A 1 417 ? -69.932 14.656 59.534 1 20.89 614 ASN A CA 1
ATOM 2914 C C . ASN A 1 417 ? -69.353 13.667 58.45 1 22.64 614 ASN A C 1
ATOM 2915 O O . ASN A 1 417 ? -69.315 14.003 57.259 1 22.19 614 ASN A O 1
ATOM 2920 N N . VAL A 1 418 ? -68.897 12.483 58.846 1 23.43 615 VAL A N 1
ATOM 2921 C CA . VAL A 1 418 ? -68.392 11.477 57.925 1 23.69 615 VAL A CA 1
ATOM 2922 C C . VAL A 1 418 ? -69.071 10.147 58.251 1 24.59 615 VAL A C 1
ATOM 2923 O O . VAL A 1 418 ? -68.868 9.6 59.331 1 24.22 615 VAL A O 1
ATOM 2927 N N . ALA A 1 419 ? -69.911 9.646 57.347 1 24.98 616 ALA A N 1
ATOM 2928 C CA . ALA A 1 419 ? -70.562 8.343 57.537 1 25.15 616 ALA A CA 1
ATOM 2929 C C . ALA A 1 419 ? -70.063 7.301 56.524 1 26.37 616 ALA A C 1
ATOM 2930 O O . ALA A 1 419 ? -70.201 6.101 56.769 1 26.23 616 ALA A O 1
ATOM 2932 N N . PHE A 1 420 ? -69.495 7.758 55.372 1 26.87 617 PHE A N 1
ATOM 2933 C CA . PHE A 1 420 ? -68.999 6.873 54.321 1 27.78 617 PHE A CA 1
ATOM 2934 C C . PHE A 1 420 ? -67.684 7.387 53.748 1 27.94 617 PHE A C 1
ATOM 2935 O O . PHE A 1 420 ? -67.473 8.595 53.655 1 27.58 617 PHE A O 1
ATOM 2943 N N . LYS A 1 421 ? -66.799 6.455 53.367 1 27.84 618 LYS A N 1
ATOM 2944 C CA . LYS A 1 421 ? -65.558 6.759 52.648 1 27.84 618 LYS A CA 1
ATOM 2945 C C . LYS A 1 421 ? -65.529 5.863 51.426 1 27.61 618 LYS A C 1
ATOM 2946 O O . LYS A 1 421 ? -65.343 4.655 51.557 1 27.7 618 LYS A O 1
ATOM 2952 N N . ASN A 1 422 ? -65.792 6.438 50.235 1 27.37 619 ASN A N 1
ATOM 2953 C CA . ASN A 1 422 ? -65.846 5.633 49.017 1 27.48 619 ASN A CA 1
ATOM 2954 C C . ASN A 1 422 ? -64.685 5.893 48.074 1 26.81 619 ASN A C 1
ATOM 2955 O O . ASN A 1 422 ? -64.421 7.045 47.758 1 26.53 619 ASN A O 1
ATOM 2960 N N . PHE A 1 423 ? -64.008 4.826 47.609 1 26.88 620 PHE A N 1
ATOM 2961 C CA . PHE A 1 423 ? -62.924 4.925 46.624 1 28.09 620 PHE A CA 1
ATOM 2962 C C . PHE A 1 423 ? -63.58 5.276 45.301 1 28.04 620 PHE A C 1
ATOM 2963 O O . PHE A 1 423 ? -64.459 4.561 44.843 1 28.32 620 PHE A O 1
ATOM 2971 N N . GLU A 1 424 ? -63.234 6.424 44.738 1 28.21 621 GLU A N 1
ATOM 2972 C CA . GLU A 1 424 ? -63.886 6.928 43.532 1 28.48 621 GLU A CA 1
ATOM 2973 C C . GLU A 1 424 ? -62.896 7.414 42.508 1 29.99 621 GLU A C 1
ATOM 2974 O O . GLU A 1 424 ? -61.822 7.902 42.861 1 30.48 621 GLU A O 1
ATOM 2980 N N . LEU A 1 425 ? -63.317 7.426 41.234 1 30.21 622 LEU A N 1
ATOM 2981 C CA . LEU A 1 425 ? -62.532 8.03 40.164 1 30.65 622 LEU A CA 1
ATOM 2982 C C . LEU A 1 425 ? -62.602 9.531 40.394 1 30.75 622 LEU A C 1
ATOM 2983 O O . LEU A 1 425 ? -63.677 10.04 40.71 1 30.91 622 LEU A O 1
ATOM 2988 N N . VAL A 1 426 ? -61.493 10.251 40.227 1 30.38 623 VAL A N 1
ATOM 2989 C CA . VAL A 1 426 ? -61.5 11.707 40.38 1 30.48 623 VAL A CA 1
ATOM 2990 C C . VAL A 1 426 ? -62.468 12.361 39.351 1 32.08 623 VAL A C 1
ATOM 2991 O O . VAL A 1 426 ? -63.108 13.375 39.648 1 32.9 623 VAL A O 1
ATOM 2995 N N . SER A 1 427 ? -62.642 11.728 38.176 1 32.45 624 SER A N 1
ATOM 2996 C CA . SER A 1 427 ? -63.553 12.192 37.119 1 32.92 624 SER A CA 1
ATOM 2997 C C . SER A 1 427 ? -65.039 12.015 37.476 1 33.16 624 SER A C 1
ATOM 2998 O O . SER A 1 427 ? -65.896 12.646 36.845 1 33.95 624 SER A O 1
ATOM 3001 N N . LYS A 1 428 ? -65.34 11.151 38.461 1 32.31 625 LYS A N 1
ATOM 3002 C CA . LYS A 1 428 ? -66.684 10.891 38.984 1 32.31 625 LYS A CA 1
ATOM 3003 C C . LYS A 1 428 ? -66.808 11.288 40.476 1 32 625 LYS A C 1
ATOM 3004 O O . LYS A 1 428 ? -67.652 10.732 41.196 1 31.35 625 LYS A O 1
ATOM 3010 N N . VAL A 1 429 ? -65.97 12.241 40.938 1 31.74 626 VAL A N 1
ATOM 3011 C CA . VAL A 1 429 ? -65.969 12.711 42.334 1 31.79 626 VAL A CA 1
ATOM 3012 C C . VAL A 1 429 ? -67.355 13.178 42.809 1 30.68 626 VAL A C 1
ATOM 3013 O O . VAL A 1 429 ? -68.006 13.983 42.14 1 30.64 626 VAL A O 1
ATOM 3017 N N . GLY A 1 430 ? -67.8 12.664 43.95 1 29.88 627 GLY A N 1
ATOM 3018 C CA . GLY A 1 430 ? -69.073 13.091 44.501 1 29.58 627 GLY A CA 1
ATOM 3019 C C . GLY A 1 430 ? -70.295 12.485 43.865 1 29.76 627 GLY A C 1
ATOM 3020 O O . GLY A 1 430 ? -71.396 12.965 44.104 1 30.74 627 GLY A O 1
ATOM 3021 N N . GLN A 1 431 ? -70.141 11.384 43.137 1 29.49 628 GLN A N 1
ATOM 3022 C CA . GLN A 1 431 ? -71.281 10.686 42.551 1 30.3 628 GLN A CA 1
ATOM 3023 C C . GLN A 1 431 ? -71.461 9.435 43.344 1 31.65 628 GLN A C 1
ATOM 3024 O O . GLN A 1 431 ? -70.859 8.418 43.05 1 31.45 628 GLN A O 1
ATOM 3030 N N . TYR A 1 432 ? -72.204 9.548 44.448 1 33.25 629 TYR A N 1
ATOM 3031 C CA . TYR A 1 432 ? -72.419 8.458 45.394 1 34.51 629 TYR A CA 1
ATOM 3032 C C . TYR A 1 432 ? -72.852 7.128 44.76 1 35.75 629 TYR A C 1
ATOM 3033 O O . TYR A 1 432 ? -73.863 7.077 44.063 1 37.26 629 TYR A O 1
ATOM 3042 N N . GLY A 1 433 ? -72.108 6.068 45.023 1 35.37 630 GLY A N 1
ATOM 3043 C CA . GLY A 1 433 ? -72.462 4.745 44.526 1 36.78 630 GLY A CA 1
ATOM 3044 C C . GLY A 1 433 ? -71.951 4.392 43.144 1 38.5 630 GLY A C 1
ATOM 3045 O O . GLY A 1 433 ? -72.148 3.266 42.685 1 39.54 630 GLY A O 1
ATOM 3046 N N . GLN A 1 434 ? -71.291 5.335 42.463 1 38.65 631 GLN A N 1
ATOM 3047 C CA . GLN A 1 434 ? -70.736 5.067 41.146 1 39.65 631 GLN A CA 1
ATOM 3048 C C . GLN A 1 434 ? -69.568 4.105 41.319 1 40.05 631 GLN A C 1
ATOM 3049 O O . GLN A 1 434 ? -68.807 4.215 42.286 1 40.47 631 GLN A O 1
ATOM 3055 N N . SER A 1 435 ? -69.453 3.137 40.414 1 39.54 632 SER A N 1
ATOM 3056 C CA . SER A 1 435 ? -68.389 2.152 40.499 1 38.9 632 SER A CA 1
ATOM 3057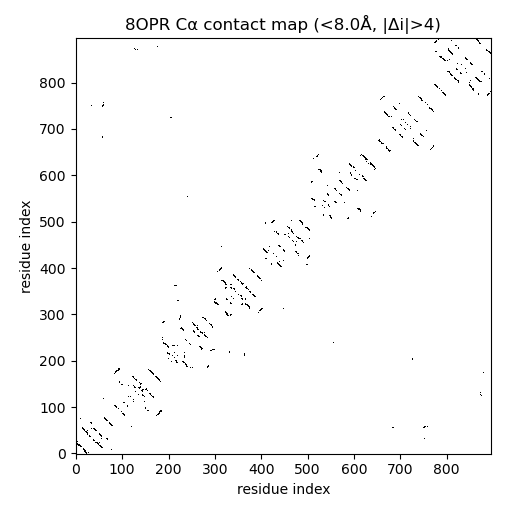 C C . SER A 1 435 ? -67.043 2.824 40.26 1 37.92 632 SER A C 1
ATOM 3058 O O . SER A 1 435 ? -66.952 3.7 39.411 1 38.43 632 SER A O 1
ATOM 3061 N N . PRO A 1 436 ? -65.992 2.466 41.018 1 36.57 633 PRO A N 1
ATOM 3062 C CA . PRO A 1 436 ? -64.663 3.009 40.714 1 36.12 633 PRO A CA 1
ATOM 3063 C C . PRO A 1 436 ? -64.008 2.28 39.512 1 36.61 633 PRO A C 1
ATOM 3064 O O . PRO A 1 436 ? -62.97 2.735 39.024 1 36.06 633 PRO A O 1
ATOM 3068 N N . ASP A 1 437 ? -64.581 1.132 39.046 1 36.84 634 ASP A N 1
ATOM 3069 C CA . ASP A 1 437 ? -64.024 0.358 37.928 1 37.03 634 ASP A CA 1
ATOM 3070 C C . ASP A 1 437 ? -64.036 1.15 36.615 1 37.52 634 ASP A C 1
ATOM 3071 O O . ASP A 1 437 ? -65.056 1.751 36.271 1 37.51 634 ASP A O 1
ATOM 3076 N N . THR A 1 438 ? -62.895 1.148 35.885 1 37.51 635 THR A N 1
ATOM 3077 C CA . THR A 1 438 ? -62.773 1.923 34.666 1 38.66 635 THR A CA 1
ATOM 3078 C C . THR A 1 438 ? -61.917 1.249 33.561 1 40.29 635 THR A C 1
ATOM 3079 O O . THR A 1 438 ? -61.186 0.293 33.817 1 40.65 635 THR A O 1
ATOM 3083 N N . LYS A 1 439 ? -62.016 1.772 32.332 1 41.11 636 LYS A N 1
ATOM 3084 C CA . LYS A 1 439 ? -61.211 1.33 31.195 1 42.29 636 LYS A CA 1
ATOM 3085 C C . LYS A 1 439 ? -60.192 2.444 30.92 1 42.05 636 LYS A C 1
ATOM 3086 O O . LYS A 1 439 ? -60.586 3.6 30.759 1 42.63 636 LYS A O 1
ATOM 3088 N N . LEU A 1 440 ? -58.899 2.117 30.907 1 41.15 637 LEU A N 1
ATOM 3089 C CA . LEU A 1 440 ? -57.863 3.102 30.6 1 40.62 637 LEU A CA 1
ATOM 3090 C C . LEU A 1 440 ? -57.194 2.751 29.245 1 40.99 637 LEU A C 1
ATOM 3091 O O . LEU A 1 440 ? -56.505 1.736 29.137 1 41.42 637 LEU A O 1
ATOM 3096 N N . ASP A 1 441 ? -57.417 3.578 28.225 1 40.68 638 ASP A N 1
ATOM 3097 C CA . ASP A 1 441 ? -56.837 3.416 26.888 1 41.23 638 ASP A CA 1
ATOM 3098 C C . ASP A 1 441 ? -55.481 4.14 26.852 1 41.99 638 ASP A C 1
ATOM 3099 O O . ASP A 1 441 ? -55.438 5.362 26.991 1 42.04 638 ASP A O 1
ATOM 3104 N N . LEU A 1 442 ? -54.376 3.396 26.683 1 42.65 639 LEU A N 1
ATOM 3105 C CA . LEU A 1 442 ? -53.044 3.998 26.679 1 44.23 639 LEU A CA 1
ATOM 3106 C C . LEU A 1 442 ? -52.757 4.937 25.48 1 46.09 639 LEU A C 1
ATOM 3107 O O . LEU A 1 442 ? -51.745 5.646 25.502 1 47.13 639 LEU A O 1
ATOM 3112 N N . ASN A 1 443 ? -53.63 4.965 24.448 1 46.09 640 ASN A N 1
ATOM 3113 C CA . ASN A 1 443 ? -53.42 5.87 23.312 1 46.52 640 ASN A CA 1
ATOM 3114 C C . ASN A 1 443 ? -53.907 7.296 23.611 1 47.54 640 ASN A C 1
ATOM 3115 O O . ASN A 1 443 ? -53.433 8.258 22.99 1 47.73 640 ASN A O 1
ATOM 3120 N N . VAL A 1 444 ? -54.897 7.422 24.511 1 47.69 641 VAL A N 1
ATOM 3121 C CA . VAL A 1 444 ? -55.479 8.704 24.913 1 48.03 641 VAL A CA 1
ATOM 3122 C C . VAL A 1 444 ? -54.802 9.169 26.195 1 47.86 641 VAL A C 1
ATOM 3123 O O . VAL A 1 444 ? -54.333 10.308 26.272 1 48.22 641 VAL A O 1
ATOM 3127 N N . SER A 1 445 ? -54.683 8.266 27.17 1 47.21 642 SER A N 1
ATOM 3128 C CA . SER A 1 445 ? -54.043 8.619 28.426 1 46.85 642 SER A CA 1
ATOM 3129 C C . SER A 1 445 ? -53.27 7.465 29.006 1 45.72 642 SER A C 1
ATOM 3130 O O . SER A 1 445 ? -53.674 6.316 28.85 1 45.44 642 SER A O 1
ATOM 3133 N N . THR A 1 446 ? -52.167 7.766 29.703 1 45.2 643 THR A N 1
ATOM 3134 C CA . THR A 1 446 ? -51.387 6.734 30.395 1 45.48 643 THR A CA 1
ATOM 3135 C C . THR A 1 446 ? -51.767 6.64 31.908 1 44.89 643 THR A C 1
ATOM 3136 O O . THR A 1 446 ? -51.48 5.629 32.545 1 45.04 643 THR A O 1
ATOM 3140 N N . THR A 1 447 ? -52.402 7.684 32.478 1 43.85 644 THR A N 1
ATOM 3141 C CA . THR A 1 447 ? -52.792 7.648 33.895 1 43.41 644 THR A CA 1
ATOM 3142 C C . THR A 1 447 ? -54.292 7.809 34.144 1 42.23 644 THR A C 1
ATOM 3143 O O . THR A 1 447 ? -55.01 8.417 33.344 1 42.23 644 THR A O 1
ATOM 3147 N N . VAL A 1 448 ? -54.754 7.243 35.271 1 41.38 645 VAL A N 1
ATOM 3148 C CA . VAL A 1 448 ? -56.116 7.374 35.787 1 40.28 645 VAL A CA 1
ATOM 3149 C C . VAL A 1 448 ? -56.009 7.672 37.285 1 38.47 645 VAL A C 1
ATOM 3150 O O . VAL A 1 448 ? -55.199 7.072 37.984 1 37.7 645 VAL A O 1
ATOM 3154 N N . GLU A 1 449 ? -56.747 8.683 37.752 1 37.91 646 GLU A N 1
ATOM 3155 C CA . GLU A 1 449 ? -56.684 9.127 39.136 1 37.17 646 GLU A CA 1
ATOM 3156 C C . GLU A 1 449 ? -57.91 8.746 39.926 1 35.47 646 GLU A C 1
ATOM 3157 O O . GLU A 1 449 ? -59.043 8.82 39.444 1 34.28 646 GLU A O 1
ATOM 3163 N N . TYR A 1 450 ? -57.656 8.359 41.173 1 35.21 647 TYR A N 1
ATOM 3164 C CA . TYR A 1 450 ? -58.645 7.993 42.172 1 34.53 647 TYR A CA 1
ATOM 3165 C C . TYR A 1 450 ? -58.469 8.852 43.42 1 34.56 647 TYR A C 1
ATOM 3166 O O . TYR A 1 450 ? -57.466 9.553 43.567 1 35.4 647 TYR A O 1
ATOM 3175 N N . GLN A 1 451 ? -59.455 8.794 44.318 1 33.18 648 GLN A N 1
ATOM 3176 C CA . GLN A 1 451 ? -59.43 9.43 45.626 1 32.17 648 GLN A CA 1
ATOM 3177 C C . GLN A 1 451 ? -60.357 8.664 46.584 1 32.35 648 GLN A C 1
ATOM 3178 O O . GLN A 1 451 ? -61.153 7.82 46.146 1 32.77 648 GLN A O 1
ATOM 3184 N N . LEU A 1 452 ? -60.218 8.908 47.904 1 31.1 649 LEU A N 1
ATOM 3185 C CA . LEU A 1 452 ? -61.107 8.299 48.871 1 29.61 649 LEU A CA 1
ATOM 3186 C C . LEU A 1 452 ? -62.027 9.427 49.27 1 29.26 649 LEU A C 1
ATOM 3187 O O . LEU A 1 452 ? -61.621 10.356 49.97 1 30.06 649 LEU A O 1
ATOM 3192 N N . SER A 1 453 ? -63.244 9.404 48.744 1 27.21 650 SER A N 1
ATOM 3193 C CA . SER A 1 453 ? -64.209 10.458 48.943 1 25.41 650 SER A CA 1
ATOM 3194 C C . SER A 1 453 ? -64.984 10.341 50.256 1 24.83 650 SER A C 1
ATOM 3195 O O . SER A 1 453 ? -65.542 9.28 50.551 1 24.71 650 SER A O 1
ATOM 3198 N N . LYS A 1 454 ? -65.041 11.432 51.035 1 23.97 651 LYS A N 1
ATOM 3199 C CA . LYS A 1 454 ? -65.804 11.422 52.292 1 24.36 651 LYS A CA 1
ATOM 3200 C C . LYS A 1 454 ? -67.24 11.891 52.063 1 24.83 651 LYS A C 1
ATOM 3201 O O . LYS A 1 454 ? -67.485 12.832 51.316 1 25.14 651 LYS A O 1
ATOM 3207 N N . TYR A 1 455 ? -68.18 11.199 52.665 1 24.79 652 TYR A N 1
ATOM 3208 C CA . TYR A 1 455 ? -69.587 11.534 52.568 1 25 652 TYR A CA 1
ATOM 3209 C C . TYR A 1 455 ? -70.169 11.64 53.957 1 24.8 652 TYR A C 1
ATOM 3210 O O . TYR A 1 455 ? -69.82 10.909 54.86 1 24.39 652 TYR A O 1
ATOM 3219 N N . THR A 1 456 ? -71.095 12.537 54.066 1 24.75 653 THR A N 1
ATOM 3220 C CA . THR A 1 456 ? -71.915 12.855 55.207 1 25.97 653 THR A CA 1
ATOM 3221 C C . THR A 1 456 ? -72.946 11.693 55.388 1 26.96 653 THR A C 1
ATOM 3222 O O . THR A 1 456 ? -73.128 10.88 54.454 1 26.95 653 THR A O 1
ATOM 3226 N N . SER A 1 457 ? -73.618 11.606 56.575 1 26.72 654 SER A N 1
ATOM 3227 C CA . SER A 1 457 ? -74.659 10.594 56.811 1 26.79 654 SER A CA 1
ATOM 3228 C C . SER A 1 457 ? -75.926 10.806 55.933 1 27.39 654 SER A C 1
ATOM 3229 O O . SER A 1 457 ? -76.718 9.892 55.719 1 28.09 654 SER A O 1
ATOM 3232 N N . ASP A 1 458 ? -76.079 11.986 55.392 1 27.53 655 ASP A N 1
ATOM 3233 C CA . ASP A 1 458 ? -77.109 12.326 54.411 1 28.05 655 ASP A CA 1
ATOM 3234 C C . ASP A 1 458 ? -76.638 12.076 52.949 1 29.43 655 ASP A C 1
ATOM 3235 O O . ASP A 1 458 ? -77.358 12.427 52.022 1 30.38 655 ASP A O 1
ATOM 3240 N N . ARG A 1 459 ? -75.453 11.451 52.756 1 29.53 656 ARG A N 1
ATOM 3241 C CA . ARG A 1 459 ? -74.869 11.077 51.472 1 29.66 656 ARG A CA 1
ATOM 3242 C C . ARG A 1 459 ? -74.479 12.285 50.623 1 28.18 656 ARG A C 1
ATOM 3243 O O . ARG A 1 459 ? -74.489 12.217 49.395 1 29.66 656 ARG A O 1
ATOM 3251 N N . VAL A 1 460 ? -74.04 13.356 51.283 1 25.42 657 VAL A N 1
ATOM 3252 C CA . VAL A 1 460 ? -73.571 14.559 50.634 1 23.57 657 VAL A CA 1
ATOM 3253 C C . VAL A 1 460 ? -72.036 14.491 50.559 1 23 657 VAL A C 1
ATOM 3254 O O . VAL A 1 460 ? -71.366 14.338 51.592 1 22.26 657 VAL A O 1
ATOM 3258 N N . TYR A 1 461 ? -71.468 14.608 49.324 1 21.44 658 TYR A N 1
ATOM 3259 C CA . TYR A 1 461 ? -70.031 14.617 49.149 1 20.74 658 TYR A CA 1
ATOM 3260 C C . TYR A 1 461 ? -69.398 15.788 49.921 1 21.2 658 TYR A C 1
ATOM 3261 O O . TYR A 1 461 ? -69.767 16.963 49.768 1 21.08 658 TYR A O 1
ATOM 3270 N N . SER A 1 462 ? -68.46 15.44 50.773 1 21.66 659 SER A N 1
ATOM 3271 C CA . SER A 1 462 ? -67.79 16.396 51.623 1 22.41 659 SER A CA 1
ATOM 3272 C C . SER A 1 462 ? -66.443 16.886 51.026 1 23.3 659 SER A C 1
ATOM 3273 O O . SER A 1 462 ? -66.346 18.038 50.597 1 24.11 659 SER A O 1
ATOM 3276 N N . ASP A 1 463 ? -65.428 16.026 51.018 1 22.8 660 ASP A N 1
ATOM 3277 C CA . ASP A 1 463 ? -64.061 16.338 50.627 1 24.03 660 ASP A CA 1
ATOM 3278 C C . ASP A 1 463 ? -63.235 15.046 50.5 1 24.93 660 ASP A C 1
ATOM 3279 O O . ASP A 1 463 ? -63.699 13.977 50.904 1 24.58 660 ASP A O 1
ATOM 3284 N N . PRO A 1 464 ? -62.057 15.088 49.843 1 25.93 661 PRO A N 1
ATOM 3285 C CA . PRO A 1 464 ? -61.237 13.877 49.775 1 27.18 661 PRO A CA 1
ATOM 3286 C C . PRO A 1 464 ? -60.582 13.614 51.127 1 29.47 661 PRO A C 1
ATOM 3287 O O . PRO A 1 464 ? -60.332 14.532 51.914 1 29.83 661 PRO A O 1
ATOM 3291 N N . GLU A 1 465 ? -60.341 12.348 51.409 1 30.59 662 GLU A N 1
ATOM 3292 C CA . GLU A 1 465 ? -59.663 11.936 52.618 1 32.71 662 GLU A CA 1
ATOM 3293 C C . GLU A 1 465 ? -58.158 12.23 52.463 1 35.52 662 GLU A C 1
ATOM 3294 O O . GLU A 1 465 ? -57.597 12.122 51.361 1 34.74 662 GLU A O 1
ATOM 3300 N N . ASN A 1 466 ? -57.524 12.634 53.572 1 38.3 663 ASN A N 1
ATOM 3301 C CA . ASN A 1 466 ? -56.091 12.868 53.652 1 41.12 663 ASN A CA 1
ATOM 3302 C C . ASN A 1 466 ? -55.451 11.464 53.566 1 43 663 ASN A C 1
ATOM 3303 O O . ASN A 1 466 ? -55.801 10.579 54.353 1 43.27 663 ASN A O 1
ATOM 3308 N N . LEU A 1 467 ? -54.571 11.248 52.587 1 44.33 664 LEU A N 1
ATOM 3309 C CA . LEU A 1 467 ? -53.972 9.937 52.38 1 46.3 664 LEU A CA 1
ATOM 3310 C C . LEU A 1 467 ? -52.68 9.696 53.175 1 49.25 664 LEU A C 1
ATOM 3311 O O . LEU A 1 467 ? -51.995 8.697 52.926 1 49.7 664 LEU A O 1
ATOM 3316 N N . GLU A 1 468 ? -52.391 10.552 54.18 1 50.76 665 GLU A N 1
ATOM 3317 C CA . GLU A 1 468 ? -51.253 10.359 55.09 1 52.13 665 GLU A CA 1
ATOM 3318 C C . GLU A 1 468 ? -51.546 9.106 55.912 1 51.73 665 GLU A C 1
ATOM 3319 O O . GLU A 1 468 ? -52.627 9 56.489 1 52.17 665 GLU A O 1
ATOM 3325 N N . GLY A 1 469 ? -50.623 8.154 55.925 1 50.82 666 GLY A N 1
ATOM 3326 C CA . GLY A 1 469 ? -50.82 6.922 56.684 1 50.1 666 GLY A CA 1
ATOM 3327 C C . GLY A 1 469 ? -51.441 5.784 55.895 1 49.34 666 GLY A C 1
ATOM 3328 O O . GLY A 1 469 ? -51.449 4.642 56.355 1 49.7 666 GLY A O 1
ATOM 3329 N N . TYR A 1 470 ? -51.999 6.088 54.711 1 48.2 667 TYR A N 1
ATOM 3330 C CA . TYR A 1 470 ? -52.575 5.095 53.802 1 47.02 667 TYR A CA 1
ATOM 3331 C C . TYR A 1 470 ? -51.46 4.554 52.885 1 47.78 667 TYR A C 1
ATOM 3332 O O . TYR A 1 470 ? -50.425 5.201 52.708 1 47.85 667 TYR A O 1
ATOM 3341 N N . GLU A 1 471 ? -51.688 3.384 52.281 1 48.2 668 GLU A N 1
ATOM 3342 C CA . GLU A 1 471 ? -50.79 2.794 51.275 1 49.19 668 GLU A CA 1
ATOM 3343 C C . GLU A 1 471 ? -51.634 2.331 50.069 1 50.13 668 GLU A C 1
ATOM 3344 O O . GLU A 1 471 ? -52.808 2.013 50.234 1 50.47 668 GLU A O 1
ATOM 3350 N N . VAL A 1 472 ? -51.047 2.273 48.874 1 50.4 669 VAL A N 1
ATOM 3351 C CA . VAL A 1 472 ? -51.75 1.777 47.684 1 51.3 669 VAL A CA 1
ATOM 3352 C C . VAL A 1 472 ? -50.887 0.718 46.986 1 53.11 669 VAL A C 1
ATOM 3353 O O . VAL A 1 472 ? -49.659 0.825 46.972 1 53.16 669 VAL A O 1
ATOM 3357 N N . GLU A 1 473 ? -51.525 -0.337 46.469 1 54.11 670 GLU A N 1
ATOM 3358 C CA . GLU A 1 473 ? -50.814 -1.429 45.825 1 55.25 670 GLU A CA 1
ATOM 3359 C C . GLU A 1 473 ? -51.478 -1.886 44.53 1 55.83 670 GLU A C 1
ATOM 3360 O O . GLU A 1 473 ? -52.685 -2.104 44.495 1 56.26 670 GLU A O 1
ATOM 3366 N N . SER A 1 474 ? -50.669 -2.085 43.486 1 55.74 671 SER A N 1
ATOM 3367 C CA . SER A 1 474 ? -51.086 -2.665 42.222 1 56.01 671 SER A CA 1
ATOM 3368 C C . SER A 1 474 ? -50.924 -4.188 42.393 1 56.6 671 SER A C 1
ATOM 3369 O O . SER A 1 474 ? -49.878 -4.648 42.856 1 56.44 671 SER A O 1
ATOM 3372 N N . LYS A 1 475 ? -51.967 -4.963 42.074 1 56.99 672 LYS A N 1
ATOM 3373 C CA . LYS A 1 475 ? -51.904 -6.416 42.219 1 57.97 672 LYS A CA 1
ATOM 3374 C C . LYS A 1 475 ? -51.446 -7.151 40.933 1 59.07 672 LYS A C 1
ATOM 3375 O O . LYS A 1 475 ? -51.602 -8.367 40.826 1 59.53 672 LYS A O 1
ATOM 3381 N N . ASN A 1 476 ? -50.854 -6.405 39.985 1 59.1 673 ASN A N 1
ATOM 3382 C CA . ASN A 1 476 ? -50.337 -6.874 38.704 1 59.47 673 ASN A CA 1
ATOM 3383 C C . ASN A 1 476 ? -49.418 -5.76 38.215 1 58.99 673 ASN A C 1
ATOM 3384 O O . ASN A 1 476 ? -49.846 -4.913 37.439 1 58.89 673 ASN A O 1
ATOM 3389 N N . LEU A 1 477 ? -48.173 -5.72 38.726 1 58.84 674 LEU A N 1
ATOM 3390 C CA . LEU A 1 477 ? -47.195 -4.671 38.411 1 59.19 674 LEU A CA 1
ATOM 3391 C C . LEU A 1 477 ? -46.838 -4.537 36.927 1 59.1 674 LEU A C 1
ATOM 3392 O O . LEU A 1 477 ? -46.366 -3.477 36.513 1 59.39 674 LEU A O 1
ATOM 3397 N N . ALA A 1 478 ? -47.054 -5.595 36.126 1 58.47 675 ALA A N 1
ATOM 3398 C CA . ALA A 1 478 ? -46.742 -5.54 34.699 1 58.3 675 ALA A CA 1
ATOM 3399 C C . ALA A 1 478 ? -47.813 -4.772 33.932 1 57.47 675 ALA A C 1
ATOM 3400 O O . ALA A 1 478 ? -47.489 -4.026 32.998 1 57.75 675 ALA A O 1
ATOM 3402 N N . VAL A 1 479 ? -49.09 -4.953 34.321 1 56.1 676 VAL A N 1
ATOM 3403 C CA . VAL A 1 479 ? -50.195 -4.256 33.666 1 55.35 676 VAL A CA 1
ATOM 3404 C C . VAL A 1 479 ? -50.221 -2.775 34.06 1 54.69 676 VAL A C 1
ATOM 3405 O O . VAL A 1 479 ? -50.353 -1.924 33.188 1 54.84 676 VAL A O 1
ATOM 3409 N N . ALA A 1 480 ? -50.051 -2.458 35.355 1 54.16 677 ALA A N 1
ATOM 3410 C CA . ALA A 1 480 ? -50.055 -1.061 35.804 1 54.04 677 ALA A CA 1
ATOM 3411 C C . ALA A 1 480 ? -49.335 -0.86 37.145 1 53.43 677 ALA A C 1
ATOM 3412 O O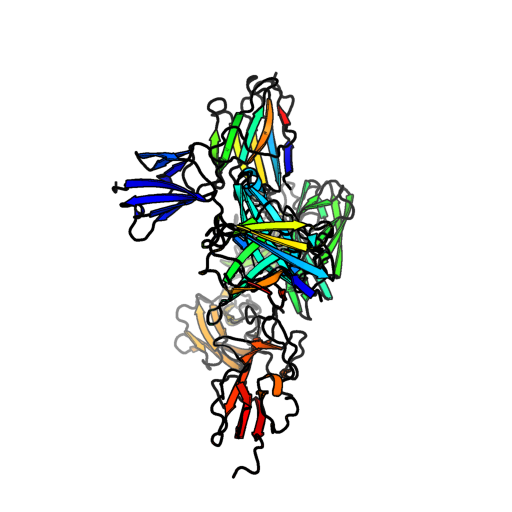 . ALA A 1 480 ? -49.158 -1.807 37.909 1 53.36 677 ALA A O 1
ATOM 3414 N N . ASP A 1 481 ? -48.91 0.38 37.418 1 52.78 678 ASP A N 1
ATOM 3415 C CA . ASP A 1 481 ? -48.322 0.78 38.696 1 52.69 678 ASP A CA 1
ATOM 3416 C C . ASP A 1 481 ? -49.347 1.677 39.435 1 51.73 678 ASP A C 1
ATOM 3417 O O . ASP A 1 481 ? -50.223 2.264 38.791 1 51.91 678 ASP A O 1
ATOM 3422 N N . ALA A 1 482 ? -49.224 1.811 40.76 1 50.65 679 ALA A N 1
ATOM 3423 C CA . ALA A 1 482 ? -50.128 2.677 41.512 1 50.29 679 ALA A CA 1
ATOM 3424 C C . ALA A 1 482 ? -49.399 3.347 42.66 1 49.89 679 ALA A C 1
ATOM 3425 O O . ALA A 1 482 ? -48.782 2.658 43.472 1 50.18 679 ALA A O 1
ATOM 3427 N N . LYS A 1 483 ? -49.463 4.684 42.743 1 49.19 680 LYS A N 1
ATOM 3428 C CA . LYS A 1 483 ? -48.801 5.408 43.836 1 49.13 680 LYS A CA 1
ATOM 3429 C C . LYS A 1 483 ? -49.704 6.49 44.469 1 48.37 680 LYS A C 1
ATOM 3430 O O . LYS A 1 483 ? -50.653 6.946 43.844 1 47.64 680 LYS A O 1
ATOM 3436 N N . ILE A 1 484 ? -49.398 6.905 45.706 1 48.15 681 ILE A N 1
ATOM 3437 C CA . ILE A 1 484 ? -50.141 7.979 46.362 1 48.3 681 ILE A CA 1
ATOM 3438 C C . ILE A 1 484 ? -49.423 9.321 46.131 1 48.77 681 ILE A C 1
ATOM 3439 O O . ILE A 1 484 ? -48.273 9.495 46.551 1 49.52 681 ILE A O 1
ATOM 3444 N N . VAL A 1 485 ? -50.084 10.24 45.416 1 47.84 682 VAL A N 1
ATOM 3445 C CA . VAL A 1 485 ? -49.584 11.585 45.156 1 47.36 682 VAL A CA 1
ATOM 3446 C C . VAL A 1 485 ? -50.569 12.526 45.849 1 46.92 682 VAL A C 1
ATOM 3447 O O . VAL A 1 485 ? -51.701 12.681 45.38 1 46.97 682 VAL A O 1
ATOM 3451 N N . GLY A 1 486 ? -50.158 13.099 46.978 1 45.97 683 GLY A N 1
ATOM 3452 C CA . GLY A 1 486 ? -51.004 13.986 47.768 1 45.48 683 GLY A CA 1
ATOM 3453 C C . GLY A 1 486 ? -52.207 13.235 48.291 1 44.91 683 GLY A C 1
ATOM 3454 O O . GLY A 1 486 ? -52.049 12.21 48.961 1 45.74 683 GLY A O 1
ATOM 3455 N N . ASN A 1 487 ? -53.409 13.678 47.919 1 43.97 684 ASN A N 1
ATOM 3456 C CA . ASN A 1 487 ? -54.627 12.973 48.318 1 44.04 684 ASN A CA 1
ATOM 3457 C C . ASN A 1 487 ? -55.267 12.189 47.161 1 43.99 684 ASN A C 1
ATOM 3458 O O . ASN A 1 487 ? -56.447 11.862 47.211 1 43.93 684 ASN A O 1
ATOM 3463 N N . LYS A 1 488 ? -54.478 11.852 46.14 1 44 685 LYS A N 1
ATOM 3464 C CA . LYS A 1 488 ? -54.965 11.069 45.017 1 44.42 685 LYS A CA 1
ATOM 3465 C C . LYS A 1 488 ? -54.16 9.794 44.864 1 45 685 LYS A C 1
ATOM 3466 O O . LYS A 1 488 ? -53.006 9.719 45.279 1 45.45 685 LYS A O 1
ATOM 3472 N N . VAL A 1 489 ? -54.772 8.783 44.259 1 44.7 686 VAL A N 1
ATOM 3473 C CA . VAL A 1 489 ? -54.085 7.575 43.887 1 44.24 686 VAL A CA 1
ATOM 3474 C C . VAL A 1 489 ? -53.886 7.728 42.372 1 44.21 686 VAL A C 1
ATOM 3475 O O . VAL A 1 489 ? -54.847 7.889 41.621 1 43.42 686 VAL A O 1
ATOM 3479 N N . VAL A 1 490 ? -52.638 7.724 41.937 1 44.85 687 VAL A N 1
ATOM 3480 C CA . VAL A 1 490 ? -52.305 7.801 40.531 1 45.73 687 VAL A CA 1
ATOM 3481 C C . VAL A 1 490 ? -51.958 6.406 40.013 1 45.59 687 VAL A C 1
ATOM 3482 O O . VAL A 1 490 ? -51.003 5.787 40.474 1 44.95 687 VAL A O 1
ATOM 3486 N N . VAL A 1 491 ? -52.793 5.883 39.112 1 46.11 688 VAL A N 1
ATOM 3487 C CA . VAL A 1 491 ? -52.558 4.589 38.488 1 46.83 688 VAL A CA 1
ATOM 3488 C C . VAL A 1 491 ? -51.902 4.869 37.121 1 47.75 688 VAL A C 1
ATOM 3489 O O . VAL A 1 491 ? -52.445 5.63 36.321 1 46.96 688 VAL A O 1
ATOM 3493 N N . THR A 1 492 ? -50.719 4.288 36.879 1 48.95 689 THR A N 1
ATOM 3494 C CA . THR A 1 492 ? -49.97 4.463 35.628 1 50.46 689 THR A CA 1
ATOM 3495 C C . THR A 1 492 ? -50.033 3.169 34.808 1 51.21 689 THR A C 1
ATOM 3496 O O . THR A 1 492 ? -49.509 2.148 35.242 1 51.31 689 THR A O 1
ATOM 3500 N N . GLY A 1 493 ? -50.706 3.206 33.665 1 51.63 690 GLY A N 1
ATOM 3501 C CA . GLY A 1 493 ? -50.853 2.027 32.822 1 53.1 690 GLY A CA 1
ATOM 3502 C C . GLY A 1 493 ? -49.622 1.696 31.99 1 54.36 690 GLY A C 1
ATOM 3503 O O . GLY A 1 493 ? -49.066 2.57 31.317 1 54.24 690 GLY A O 1
ATOM 3504 N N . LYS A 1 494 ? -49.191 0.422 32.015 1 55.04 691 LYS A N 1
ATOM 3505 C CA . LYS A 1 494 ? -48.027 -0.014 31.231 1 56.13 691 LYS A CA 1
ATOM 3506 C C . LYS A 1 494 ? -48.389 -0.957 30.056 1 57.06 691 LYS A C 1
ATOM 3507 O O . LYS A 1 494 ? -48.064 -0.639 28.921 1 57.59 691 LYS A O 1
ATOM 3513 N N . THR A 1 495 ? -49.035 -2.113 30.32 1 57.16 692 THR A N 1
ATOM 3514 C CA . THR A 1 495 ? -49.397 -3.074 29.268 1 57.66 692 THR A CA 1
ATOM 3515 C C . THR A 1 495 ? -50.882 -3.451 29.322 1 57.78 692 THR A C 1
ATOM 3516 O O . THR A 1 495 ? -51.448 -3.469 30.407 1 58.02 692 THR A O 1
ATOM 3520 N N . PRO A 1 496 ? -51.507 -3.868 28.201 1 57.34 693 PRO A N 1
ATOM 3521 C CA . PRO A 1 496 ? -52.923 -4.277 28.264 1 56.89 693 PRO A CA 1
ATOM 3522 C C . PRO A 1 496 ? -53.222 -5.421 29.244 1 56.37 693 PRO A C 1
ATOM 3523 O O . PRO A 1 496 ? -52.372 -6.281 29.491 1 56.66 693 PRO A O 1
ATOM 3527 N N . GLY A 1 497 ? -54.421 -5.394 29.822 1 55.44 694 GLY A N 1
ATOM 3528 C CA . GLY A 1 497 ? -54.867 -6.385 30.8 1 55.02 694 GLY A CA 1
ATOM 3529 C C . GLY A 1 497 ? -55.635 -5.785 31.968 1 54.23 694 GLY A C 1
ATOM 3530 O O . GLY A 1 497 ? -55.692 -4.567 32.112 1 54.25 694 GLY A O 1
ATOM 3531 N N . LYS A 1 498 ? -56.23 -6.628 32.825 1 53.44 695 LYS A N 1
ATOM 3532 C CA . LYS A 1 498 ? -56.982 -6.15 33.987 1 52.71 695 LYS A CA 1
ATOM 3533 C C . LYS A 1 498 ? -56.138 -6.157 35.268 1 51.36 695 LYS A C 1
ATOM 3534 O O . LYS A 1 498 ? -55.485 -7.153 35.566 1 51.41 695 LYS A O 1
ATOM 3540 N N . VAL A 1 499 ? -56.147 -5.042 36.024 1 49.95 696 VAL A N 1
ATOM 3541 C CA . VAL A 1 499 ? -55.362 -4.916 37.254 1 48.95 696 VAL A CA 1
ATOM 3542 C C . VAL A 1 499 ? -56.204 -4.4 38.443 1 48.84 696 VAL A C 1
ATOM 3543 O O . VAL A 1 499 ? -57.036 -3.499 38.289 1 48.79 696 VAL A O 1
ATOM 3547 N N . ASP A 1 500 ? -55.997 -4.995 39.62 1 48.27 697 ASP A N 1
ATOM 3548 C CA . ASP A 1 500 ? -56.694 -4.595 40.829 1 48.43 697 ASP A CA 1
ATOM 3549 C C . ASP A 1 500 ? -55.84 -3.612 41.619 1 48.22 697 ASP A C 1
ATOM 3550 O O . ASP A 1 500 ? -54.662 -3.885 41.864 1 48.53 697 ASP A O 1
ATOM 3555 N N . ILE A 1 501 ? -56.42 -2.45 41.982 1 46.89 698 ILE A N 1
ATOM 3556 C CA . ILE A 1 501 ? -55.729 -1.43 42.757 1 46.5 698 ILE A CA 1
ATOM 3557 C C . ILE A 1 501 ? -56.323 -1.463 44.169 1 46.47 698 ILE A C 1
ATOM 3558 O O . ILE A 1 501 ? -57.541 -1.375 44.306 1 46.3 698 ILE A O 1
ATOM 3563 N N . HIS A 1 502 ? -55.48 -1.649 45.207 1 46.34 699 HIS A N 1
ATOM 3564 C CA . HIS A 1 502 ? -55.944 -1.74 46.591 1 46.94 699 HIS A CA 1
ATOM 3565 C C . HIS A 1 502 ? -55.391 -0.627 47.466 1 45.89 699 HIS A C 1
ATOM 3566 O O . HIS A 1 502 ? -54.174 -0.482 47.59 1 46.32 699 HIS A O 1
ATOM 3573 N N . LEU A 1 503 ? -56.29 0.154 48.073 1 44.15 700 LEU A N 1
ATOM 3574 C CA . LEU A 1 503 ? -55.963 1.233 48.996 1 43.03 700 LEU A CA 1
ATOM 3575 C C . LEU A 1 503 ? -56.152 0.674 50.401 1 42.57 700 LEU A C 1
ATOM 3576 O O . LEU A 1 503 ? -57.19 0.084 50.691 1 42.63 700 LEU A O 1
ATOM 3581 N N . THR A 1 504 ? -55.14 0.796 51.255 1 42.03 701 THR A N 1
ATOM 3582 C CA . THR A 1 504 ? -55.203 0.24 52.605 1 42.28 701 THR A CA 1
ATOM 3583 C C . THR A 1 504 ? -54.667 1.21 53.67 1 41.84 701 THR A C 1
ATOM 3584 O O . THR A 1 504 ? -54.036 2.208 53.341 1 41.76 701 THR A O 1
ATOM 3588 N N . LYS A 1 505 ? -54.891 0.893 54.943 1 41.65 702 LYS A N 1
ATOM 3589 C CA . LYS A 1 505 ? -54.307 1.634 56.046 1 42.39 702 LYS A CA 1
ATOM 3590 C C . LYS A 1 505 ? -54.062 0.641 57.144 1 42.93 702 LYS A C 1
ATOM 3591 O O . LYS A 1 505 ? -55.012 0.011 57.628 1 42.86 702 LYS A O 1
ATOM 3597 N N . ASN A 1 506 ? -52.781 0.425 57.489 1 43.44 703 ASN A N 1
ATOM 3598 C CA . ASN A 1 506 ? -52.404 -0.537 58.523 1 43.96 703 ASN A CA 1
ATOM 3599 C C . ASN A 1 506 ? -52.939 -1.948 58.211 1 45.43 703 ASN A C 1
ATOM 3600 O O . ASN A 1 506 ? -53.361 -2.66 59.124 1 46.19 703 ASN A O 1
ATOM 3605 N N . GLY A 1 507 ? -52.984 -2.304 56.925 1 46.01 704 GLY A N 1
ATOM 3606 C CA . GLY A 1 507 ? -53.47 -3.61 56.492 1 47.14 704 GLY A CA 1
ATOM 3607 C C . GLY A 1 507 ? -54.979 -3.791 56.466 1 48.12 704 GLY A C 1
ATOM 3608 O O . GLY A 1 507 ? -55.469 -4.921 56.394 1 48.97 704 GLY A O 1
ATOM 3609 N N . ALA A 1 508 ? -55.739 -2.697 56.569 1 47.55 705 ALA A N 1
ATOM 3610 C CA . ALA A 1 508 ? -57.197 -2.756 56.491 1 46.91 705 ALA A CA 1
ATOM 3611 C C . ALA A 1 508 ? -57.574 -2.175 55.137 1 46.06 705 ALA A C 1
ATOM 3612 O O . ALA A 1 508 ? -56.966 -1.194 54.712 1 45.59 705 ALA A O 1
ATOM 3614 N N . THR A 1 509 ? -58.56 -2.767 54.45 1 45.95 706 THR A N 1
ATOM 3615 C CA . THR A 1 509 ? -58.964 -2.258 53.13 1 46.2 706 THR A CA 1
ATOM 3616 C C . THR A 1 509 ? -59.792 -0.988 53.246 1 45.47 706 THR A C 1
ATOM 3617 O O . THR A 1 509 ? -60.767 -0.955 54 1 46.06 706 THR A O 1
ATOM 3621 N N . ALA A 1 510 ? -59.39 0.066 52.522 1 44 707 ALA A N 1
ATOM 3622 C CA . ALA A 1 510 ? -60.144 1.319 52.45 1 43.19 707 ALA A CA 1
ATOM 3623 C C . ALA A 1 510 ? -60.777 1.512 51.048 1 43.01 707 ALA A C 1
ATOM 3624 O O . ALA A 1 510 ? -61.731 2.277 50.913 1 42.61 707 ALA A O 1
ATOM 3626 N N . GLY A 1 511 ? -60.246 0.827 50.024 1 43 708 GLY A N 1
ATOM 3627 C CA . GLY A 1 511 ? -60.777 0.927 48.674 1 43.78 708 GLY A CA 1
ATOM 3628 C C . GLY A 1 511 ? -60.203 -0.051 47.669 1 44.35 708 GLY A C 1
ATOM 3629 O O . GLY A 1 511 ? -59.026 -0.388 47.727 1 44.43 708 GLY A O 1
ATOM 3630 N N . LYS A 1 512 ? -61.043 -0.531 46.742 1 44.59 709 LYS A N 1
ATOM 3631 C CA . LYS A 1 512 ? -60.642 -1.456 45.676 1 45.08 709 LYS A CA 1
ATOM 3632 C C . LYS A 1 512 ? -61.24 -0.978 44.357 1 44.88 709 LYS A C 1
ATOM 3633 O O . LYS A 1 512 ? -62.358 -0.473 44.323 1 44.35 709 LYS A O 1
ATOM 3639 N N . ALA A 1 513 ? -60.496 -1.153 43.266 1 45.14 710 ALA A N 1
ATOM 3640 C CA . ALA A 1 513 ? -60.926 -0.758 41.931 1 45.28 710 ALA A CA 1
ATOM 3641 C C . ALA A 1 513 ? -60.264 -1.673 40.922 1 45.82 710 ALA A C 1
ATOM 3642 O O . ALA A 1 513 ? -59.115 -2.068 41.108 1 46.06 710 ALA A O 1
ATOM 3644 N N . THR A 1 514 ? -60.988 -2.039 39.87 1 45.97 711 THR A N 1
ATOM 3645 C CA . THR A 1 514 ? -60.424 -2.865 38.803 1 46.43 711 THR A CA 1
ATOM 3646 C C . THR A 1 514 ? -60.333 -1.982 37.578 1 46.42 711 THR A C 1
ATOM 3647 O O . THR A 1 514 ? -61.322 -1.358 37.186 1 46.15 711 THR A O 1
ATOM 3651 N N . VAL A 1 515 ? -59.139 -1.887 36.998 1 46.61 712 VAL A N 1
ATOM 3652 C CA . VAL A 1 515 ? -58.947 -1.064 35.816 1 47.29 712 VAL A CA 1
ATOM 3653 C C . VAL A 1 515 ? -58.497 -1.948 34.626 1 48.28 712 VAL A C 1
ATOM 3654 O O . VAL A 1 515 ? -57.509 -2.685 34.712 1 48.14 712 VAL A O 1
ATOM 3658 N N . GLU A 1 516 ? -59.298 -1.922 33.549 1 48.86 713 GLU A N 1
ATOM 3659 C CA . GLU A 1 516 ? -58.996 -2.66 32.336 1 49.97 713 GLU A CA 1
ATOM 3660 C C . GLU A 1 516 ? -58.124 -1.774 31.476 1 50.01 713 GLU A C 1
ATOM 3661 O O . GLU A 1 516 ? -58.592 -0.742 31.003 1 50.21 713 GLU A O 1
ATOM 3667 N N . ILE A 1 517 ? -56.854 -2.143 31.305 1 49.79 714 ILE A N 1
ATOM 3668 C CA . ILE A 1 517 ? -55.926 -1.378 30.475 1 50.32 714 ILE A CA 1
ATOM 3669 C C . ILE A 1 517 ? -55.991 -1.906 29.033 1 49.81 714 ILE A C 1
ATOM 3670 O O . ILE A 1 517 ? -55.843 -3.112 28.806 1 49.6 714 ILE A O 1
ATOM 3675 N N . VAL A 1 518 ? -56.24 -1.02 28.064 1 49.19 715 VAL A N 1
ATOM 3676 C CA . VAL A 1 518 ? -56.269 -1.433 26.658 1 48.97 715 VAL A CA 1
ATOM 3677 C C . VAL A 1 518 ? -55.308 -0.603 25.817 1 48.71 715 VAL A C 1
ATOM 3678 O O . VAL A 1 518 ? -55.08 0.58 26.106 1 48.24 715 VAL A O 1
ATOM 3682 N N . GLN A 1 519 ? -54.741 -1.225 24.766 1 48.65 716 GLN A N 1
ATOM 3683 C CA . GLN A 1 519 ? -53.888 -0.502 23.829 1 48.5 716 GLN A CA 1
ATOM 3684 C C . GLN A 1 519 ? -53.945 -1.103 22.436 1 48.48 716 GLN A C 1
ATOM 3685 O O . GLN A 1 519 ? -53.306 -2.117 22.166 1 49.21 716 GLN A O 1
ATOM 3691 N N . GLU A 1 520 ? -54.733 -0.493 21.562 1 47.35 717 GLU A N 1
ATOM 3692 C CA . GLU A 1 520 ? -54.87 -0.958 20.193 1 46.79 717 GLU A CA 1
ATOM 3693 C C . GLU A 1 520 ? -53.801 -0.287 19.355 1 44.54 717 GLU A C 1
ATOM 3694 O O . GLU A 1 520 ? -53.733 0.937 19.316 1 44.67 717 GLU A O 1
ATOM 3700 N N . THR A 1 521 ? -52.956 -1.079 18.702 1 42.15 718 THR A N 1
ATOM 3701 C CA . THR A 1 521 ? -51.908 -0.537 17.855 1 40.58 718 THR A CA 1
ATOM 3702 C C . THR A 1 521 ? -51.914 -1.294 16.547 1 37.85 718 THR A C 1
ATOM 3703 O O . THR A 1 521 ? -51.837 -2.523 16.58 1 38.23 718 THR A O 1
ATOM 3707 N N . ILE A 1 522 ? -51.992 -0.585 15.408 1 34.73 719 ILE A N 1
ATOM 3708 C CA . ILE A 1 522 ? -51.936 -1.2 14.079 1 33.01 719 ILE A CA 1
ATOM 3709 C C . ILE A 1 522 ? -50.636 -2.059 13.921 1 30.85 719 ILE A C 1
ATOM 3710 O O . ILE A 1 522 ? -49.551 -1.666 14.362 1 30.67 719 ILE A O 1
ATOM 3715 N N . ALA A 1 523 ? -50.789 -3.257 13.382 1 28.74 720 ALA A N 1
ATOM 3716 C CA . ALA A 1 523 ? -49.687 -4.205 13.252 1 27.54 720 ALA A CA 1
ATOM 3717 C C . ALA A 1 523 ? -49.738 -4.919 11.863 1 27.43 720 ALA A C 1
ATOM 3718 O O . ALA A 1 523 ? -50.698 -4.744 11.124 1 28.06 720 ALA A O 1
ATOM 3720 N N . ILE A 1 524 ? -48.718 -5.706 11.505 1 26.62 721 ILE A N 1
ATOM 3721 C CA . ILE A 1 524 ? -48.754 -6.476 10.265 1 25.74 721 ILE A CA 1
ATOM 3722 C C . ILE A 1 524 ? -49.555 -7.758 10.556 1 26.04 721 ILE A C 1
ATOM 3723 O O . ILE A 1 524 ? -49.247 -8.49 11.483 1 25.1 721 ILE A O 1
ATOM 3728 N N . LYS A 1 525 ? -50.57 -8.018 9.762 1 26.9 722 LYS A N 1
ATOM 3729 C CA . LYS A 1 525 ? -51.368 -9.232 9.834 1 28.13 722 LYS A CA 1
ATOM 3730 C C . LYS A 1 525 ? -50.641 -10.317 8.937 1 28.61 722 LYS A C 1
ATOM 3731 O O . LYS A 1 525 ? -50.363 -11.428 9.393 1 29.36 722 LYS A O 1
ATOM 3737 N N . SER A 1 526 ? -50.283 -9.962 7.686 1 27.66 723 SER A N 1
ATOM 3738 C CA . SER A 1 526 ? -49.634 -10.909 6.775 1 27.2 723 SER A CA 1
ATOM 3739 C C . SER A 1 526 ? -48.849 -10.185 5.68 1 26.2 723 SER A C 1
ATOM 3740 O O . SER A 1 526 ? -49.032 -8.979 5.46 1 26.18 723 SER A O 1
ATOM 3743 N N . VAL A 1 527 ? -47.96 -10.918 4.994 1 25.2 724 VAL A N 1
ATOM 3744 C CA . VAL A 1 527 ? -47.156 -10.345 3.916 1 24.54 724 VAL A CA 1
ATOM 3745 C C . VAL A 1 527 ? -47.392 -11.102 2.619 1 25.41 724 VAL A C 1
ATOM 3746 O O . VAL A 1 527 ? -47.331 -12.328 2.626 1 26.52 724 VAL A O 1
ATOM 3750 N N . ASN A 1 528 ? -47.657 -10.384 1.521 1 24.75 725 ASN A N 1
ATOM 3751 C CA . ASN A 1 528 ? -47.757 -10.952 0.187 1 25.4 725 ASN A CA 1
ATOM 3752 C C . ASN A 1 528 ? -46.443 -10.65 -0.538 1 25.21 725 ASN A C 1
ATOM 3753 O O . ASN A 1 528 ? -46.209 -9.515 -0.955 1 25.44 725 ASN A O 1
ATOM 3758 N N . PHE A 1 529 ? -45.578 -11.655 -0.682 1 25.02 726 PHE A N 1
ATOM 3759 C CA . PHE A 1 529 ? -44.316 -11.488 -1.421 1 24.99 726 PHE A CA 1
ATOM 3760 C C . PHE A 1 529 ? -44.554 -11.692 -2.933 1 26.53 726 PHE A C 1
ATOM 3761 O O . PHE A 1 529 ? -45.538 -12.31 -3.337 1 27.88 726 PHE A O 1
ATOM 3769 N N . LYS A 1 530 ? -43.657 -11.169 -3.772 1 26.22 727 LYS A N 1
ATOM 3770 C CA . LYS A 1 530 ? -43.724 -11.37 -5.211 1 26.75 727 LYS A CA 1
ATOM 3771 C C . LYS A 1 530 ? -43.335 -12.811 -5.49 1 28.99 727 LYS A C 1
ATOM 3772 O O . LYS A 1 530 ? -42.563 -13.416 -4.713 1 28.08 727 LYS A O 1
ATOM 3778 N N . PRO A 1 531 ? -43.881 -13.396 -6.589 1 31.07 728 PRO A N 1
ATOM 3779 C CA . PRO A 1 531 ? -43.461 -14.748 -6.985 1 32.33 728 PRO A CA 1
ATOM 3780 C C . PRO A 1 531 ? -42.024 -14.64 -7.466 1 34.89 728 PRO A C 1
ATOM 3781 O O . PRO A 1 531 ? -41.667 -13.719 -8.221 1 35.89 728 PRO A O 1
ATOM 3785 N N . VAL A 1 532 ? -41.188 -15.511 -6.971 1 36.14 729 VAL A N 1
ATOM 3786 C CA . VAL A 1 532 ? -39.759 -15.468 -7.294 1 37.55 729 VAL A CA 1
ATOM 3787 C C . VAL A 1 532 ? -39.321 -16.71 -8.138 1 36.22 729 VAL A C 1
ATOM 3788 O O . VAL A 1 532 ? -40.02 -17.707 -8.175 1 34.84 729 VAL A O 1
ATOM 3792 N N . GLN A 1 533 ? -38.283 -16.563 -8.973 1 36.8 730 GLN A N 1
ATOM 3793 C CA . GLN A 1 533 ? -37.793 -17.676 -9.821 1 37.07 730 GLN A CA 1
ATOM 3794 C C . GLN A 1 533 ? -36.309 -17.891 -9.538 1 35.81 730 GLN A C 1
ATOM 3795 O O . GLN A 1 533 ? -35.649 -16.997 -9.009 1 36.71 730 GLN A O 1
ATOM 3797 N N . THR A 1 534 ? -35.78 -19.061 -9.881 1 33.85 731 THR A N 1
ATOM 3798 C CA . THR A 1 534 ? -34.375 -19.342 -9.718 1 32.52 731 THR A CA 1
ATOM 3799 C C . THR A 1 534 ? -33.544 -18.416 -10.616 1 30.28 731 THR A C 1
ATOM 3800 O O . THR A 1 534 ? -33.924 -18.16 -11.767 1 30.07 731 THR A O 1
ATOM 3804 N N . GLU A 1 535 ? -32.47 -17.842 -10.066 1 28.22 732 GLU A N 1
ATOM 3805 C CA . GLU A 1 535 ? -31.587 -16.993 -10.848 1 26.71 732 GLU A CA 1
ATOM 3806 C C . GLU A 1 535 ? -30.486 -17.854 -11.48 1 25.67 732 GLU A C 1
ATOM 3807 O O . GLU A 1 535 ? -29.564 -18.257 -10.784 1 24.85 732 GLU A O 1
ATOM 3809 N N . ASN A 1 536 ? -30.574 -18.119 -12.81 1 25.68 733 ASN A N 1
ATOM 3810 C CA . ASN A 1 536 ? -29.584 -18.921 -13.531 1 25.54 733 ASN A CA 1
ATOM 3811 C C . ASN A 1 536 ? -28.535 -18.106 -14.282 1 25.25 733 ASN A C 1
ATOM 3812 O O . ASN A 1 536 ? -27.643 -18.682 -14.875 1 24.45 733 ASN A O 1
ATOM 3817 N N . PHE A 1 537 ? -28.651 -16.772 -14.283 1 25.54 734 PHE A N 1
ATOM 3818 C CA . PHE A 1 537 ? -27.792 -15.892 -15.08 1 25.06 734 PHE A CA 1
ATOM 3819 C C . PHE A 1 537 ? -26.914 -14.933 -14.267 1 24.74 734 PHE A C 1
ATOM 3820 O O . PHE A 1 537 ? -27.228 -14.592 -13.123 1 24.31 734 PHE A O 1
ATOM 3828 N N . VAL A 1 538 ? -25.832 -14.454 -14.904 1 23.74 735 VAL A N 1
ATOM 3829 C CA . VAL A 1 538 ? -24.937 -13.497 -14.277 1 22.76 735 VAL A CA 1
ATOM 3830 C C . VAL A 1 538 ? -25.45 -12.064 -14.471 1 22.83 735 VAL A C 1
ATOM 3831 O O . VAL A 1 538 ?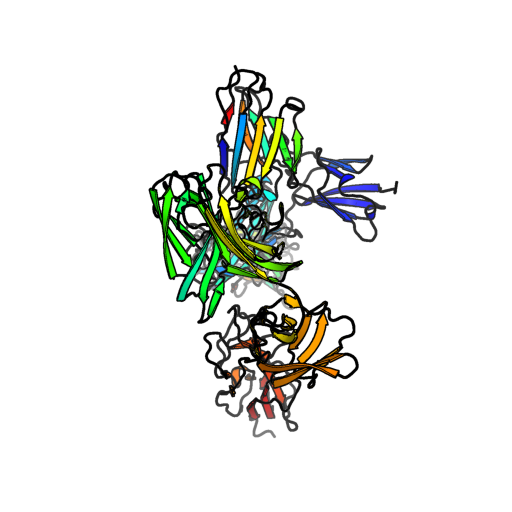 -26.314 -11.802 -15.316 1 23.53 735 VAL A O 1
ATOM 3835 N N . GLU A 1 539 ? -24.962 -11.153 -13.622 1 22.81 736 GLU A N 1
ATOM 3836 C CA . GLU A 1 539 ? -25.278 -9.739 -13.636 1 24.08 736 GLU A CA 1
ATOM 3837 C C . GLU A 1 539 ? -26.712 -9.403 -13.239 1 25.25 736 GLU A C 1
ATOM 3838 O O . GLU A 1 539 ? -27.189 -8.313 -13.558 1 25.31 736 GLU A O 1
ATOM 3844 N N . LYS A 1 540 ? -27.381 -10.3 -12.501 1 25.75 737 LYS A N 1
ATOM 3845 C CA . LYS A 1 540 ? -28.726 -10.028 -12.03 1 26.5 737 LYS A CA 1
ATOM 3846 C C . LYS A 1 540 ? -28.632 -9.478 -10.631 1 26.25 737 LYS A C 1
ATOM 3847 O O . LYS A 1 540 ? -27.955 -10.062 -9.792 1 25.19 737 LYS A O 1
ATOM 3853 N N . LYS A 1 541 ? -29.264 -8.321 -10.397 1 26.53 738 LYS A N 1
ATOM 3854 C CA . LYS A 1 541 ? -29.245 -7.71 -9.089 1 27.37 738 LYS A CA 1
ATOM 3855 C C . LYS A 1 541 ? -30.365 -8.32 -8.268 1 27.2 738 LYS A C 1
ATOM 3856 O O . LYS A 1 541 ? -31.499 -8.432 -8.735 1 27.63 738 LYS A O 1
ATOM 3858 N N . ILE A 1 542 ? -30.054 -8.719 -7.051 1 26.38 739 ILE A N 1
ATOM 3859 C CA . ILE A 1 542 ? -31.053 -9.239 -6.111 1 26.88 739 ILE A CA 1
ATOM 3860 C C . ILE A 1 542 ? -31.078 -8.327 -4.887 1 26.79 739 ILE A C 1
ATOM 3861 O O . ILE A 1 542 ? -30.024 -7.96 -4.377 1 27.74 739 ILE A O 1
ATOM 3866 N N . ASN A 1 543 ? -32.264 -7.927 -4.455 1 25.15 740 ASN A N 1
ATOM 3867 C CA . ASN A 1 543 ? -32.424 -7.049 -3.31 1 25.02 740 ASN A CA 1
ATOM 3868 C C . ASN A 1 543 ? -33.876 -7.156 -2.796 1 25.08 740 ASN A C 1
ATOM 3869 O O . ASN A 1 543 ? -34.629 -8.019 -3.26 1 25.71 740 ASN A O 1
ATOM 3874 N N . ILE A 1 544 ? -34.284 -6.286 -1.844 1 24.15 741 ILE A N 1
ATOM 3875 C CA . ILE A 1 544 ? -35.619 -6.262 -1.279 1 22.5 741 ILE A CA 1
ATOM 3876 C C . ILE A 1 544 ? -36.7 -6.199 -2.364 1 22.78 741 ILE A C 1
ATOM 3877 O O . ILE A 1 544 ? -37.736 -6.84 -2.231 1 23.35 741 ILE A O 1
ATOM 3882 N N . GLY A 1 545 ? -36.432 -5.479 -3.45 1 22.62 742 GLY A N 1
ATOM 3883 C CA . GLY A 1 545 ? -37.361 -5.349 -4.559 1 23.49 742 GLY A CA 1
ATOM 3884 C C . GLY A 1 545 ? -37.612 -6.631 -5.331 1 24.27 742 GLY A C 1
ATOM 3885 O O . GLY A 1 545 ? -38.63 -6.739 -6.006 1 25.14 742 GLY A O 1
ATOM 3886 N N . THR A 1 546 ? -36.725 -7.63 -5.218 1 23.8 743 THR A N 1
ATOM 3887 C CA . THR A 1 546 ? -36.936 -8.934 -5.854 1 23.61 743 THR A CA 1
ATOM 3888 C C . THR A 1 546 ? -38.107 -9.677 -5.17 1 23.55 743 THR A C 1
ATOM 3889 O O . THR A 1 546 ? -38.898 -10.323 -5.852 1 24.52 743 THR A O 1
ATOM 3893 N N . VAL A 1 547 ? -38.258 -9.531 -3.851 1 22.41 744 VAL A N 1
ATOM 3894 C CA . VAL A 1 547 ? -39.309 -10.238 -3.115 1 22.62 744 VAL A CA 1
ATOM 3895 C C . VAL A 1 547 ? -40.521 -9.369 -2.675 1 23.17 744 VAL A C 1
ATOM 3896 O O . VAL A 1 547 ? -41.583 -9.908 -2.359 1 22.71 744 VAL A O 1
ATOM 3900 N N . LEU A 1 548 ? -40.365 -8.042 -2.646 1 23.19 745 LEU A N 1
ATOM 3901 C CA . LEU A 1 548 ? -41.443 -7.17 -2.206 1 22.7 745 LEU A CA 1
ATOM 3902 C C . LEU A 1 548 ? -41.735 -6.113 -3.254 1 23.7 745 LEU A C 1
ATOM 3903 O O . LEU A 1 548 ? -40.817 -5.508 -3.807 1 23.75 745 LEU A O 1
ATOM 3908 N N . GLU A 1 549 ? -43.011 -5.929 -3.569 1 24.44 746 GLU A N 1
ATOM 3909 C CA . GLU A 1 549 ? -43.418 -4.957 -4.579 1 25.64 746 GLU A CA 1
ATOM 3910 C C . GLU A 1 549 ? -43.21 -3.562 -4.003 1 25.6 746 GLU A C 1
ATOM 3911 O O . GLU A 1 549 ? -43.871 -3.212 -3.035 1 25.49 746 GLU A O 1
ATOM 3917 N N . LEU A 1 550 ? -42.272 -2.796 -4.551 1 25.55 747 LEU A N 1
ATOM 3918 C CA . LEU A 1 550 ? -41.982 -1.45 -4.078 1 26.93 747 LEU A CA 1
ATOM 3919 C C . LEU A 1 550 ? -42.527 -0.376 -5.037 1 28.75 747 LEU A C 1
ATOM 3920 O O . LEU A 1 550 ? -42.572 -0.585 -6.252 1 29.25 747 LEU A O 1
ATOM 3925 N N . GLU A 1 551 ? -42.895 0.791 -4.493 1 29.69 748 GLU A N 1
ATOM 3926 C CA . GLU A 1 551 ? -43.219 1.962 -5.31 1 31.33 748 GLU A CA 1
ATOM 3927 C C . GLU A 1 551 ? -42.075 2.878 -4.974 1 32.89 748 GLU A C 1
ATOM 3928 O O . GLU A 1 551 ? -41.94 3.31 -3.835 1 33.78 748 GLU A O 1
ATOM 3934 N N . LYS A 1 552 ? -41.158 3.019 -5.901 1 33.87 749 LYS A N 1
ATOM 3935 C CA . LYS A 1 552 ? -39.935 3.785 -5.728 1 35.34 749 LYS A CA 1
ATOM 3936 C C . LYS A 1 552 ? -40.125 5.227 -5.238 1 35.86 749 LYS A C 1
ATOM 3937 O O . LYS A 1 552 ? -41.046 5.927 -5.653 1 35.39 749 LYS A O 1
ATOM 3943 N N . SER A 1 553 ? -39.219 5.666 -4.377 1 36.29 750 SER A N 1
ATOM 3944 C CA . SER A 1 553 ? -39.219 7.024 -3.864 1 37.33 750 SER A CA 1
ATOM 3945 C C . SER A 1 553 ? -37.775 7.562 -3.831 1 38.57 750 SER A C 1
ATOM 3946 O O . SER A 1 553 ? -36.806 6.794 -3.84 1 38.19 750 SER A O 1
ATOM 3949 N N . ASN A 1 554 ? -37.637 8.887 -3.823 1 39.36 751 ASN A N 1
ATOM 3950 C CA . ASN A 1 554 ? -36.329 9.526 -3.681 1 40.15 751 ASN A CA 1
ATOM 3951 C C . ASN A 1 554 ? -35.85 9.348 -2.239 1 40.31 751 ASN A C 1
ATOM 3952 O O . ASN A 1 554 ? -34.655 9.248 -2.016 1 41.8 751 ASN A O 1
ATOM 3954 N N . LEU A 1 555 ? -36.779 9.265 -1.265 1 39.14 752 LEU A N 1
ATOM 3955 C CA . LEU A 1 555 ? -36.508 9.014 0.148 1 38.35 752 LEU A CA 1
ATOM 3956 C C . LEU A 1 555 ? -36.847 7.509 0.462 1 36.13 752 LEU A C 1
ATOM 3957 O O . LEU A 1 555 ? -36.439 6.666 -0.33 1 36.37 752 LEU A O 1
ATOM 3962 N N . ASP A 1 556 ? -37.583 7.162 1.556 1 34.02 753 ASP A N 1
ATOM 3963 C CA . ASP A 1 556 ? -37.944 5.767 1.865 1 31.79 753 ASP A CA 1
ATOM 3964 C C . ASP A 1 556 ? -39.051 5.278 0.904 1 30.38 753 ASP A C 1
ATOM 3965 O O . ASP A 1 556 ? -40.044 5.971 0.727 1 30 753 ASP A O 1
ATOM 3970 N N . ASP A 1 557 ? -38.872 4.098 0.273 1 29.28 754 ASP A N 1
ATOM 3971 C CA . ASP A 1 557 ? -39.835 3.548 -0.693 1 28.25 754 ASP A CA 1
ATOM 3972 C C . ASP A 1 557 ? -41.142 3.07 -0.035 1 28.39 754 ASP A C 1
ATOM 3973 O O . ASP A 1 557 ? -41.125 2.612 1.105 1 27.43 754 ASP A O 1
ATOM 3978 N N . ILE A 1 558 ? -42.248 3.07 -0.802 1 28.59 755 ILE A N 1
ATOM 3979 C CA . ILE A 1 558 ? -43.515 2.507 -0.337 1 28.74 755 ILE A CA 1
ATOM 3980 C C . ILE A 1 558 ? -43.477 0.976 -0.56 1 29.17 755 ILE A C 1
ATOM 3981 O O . ILE A 1 558 ? -42.994 0.519 -1.598 1 29.96 755 ILE A O 1
ATOM 3986 N N . VAL A 1 559 ? -43.974 0.191 0.402 1 28.79 756 VAL A N 1
ATOM 3987 C CA . VAL A 1 559 ? -44.016 -1.254 0.271 1 28.94 756 VAL A CA 1
ATOM 3988 C C . VAL A 1 559 ? -45.457 -1.709 0.052 1 29.92 756 VAL A C 1
ATOM 3989 O O . VAL A 1 559 ? -46.354 -1.372 0.838 1 30.45 756 VAL A O 1
ATOM 3993 N N . LYS A 1 560 ? -45.682 -2.507 -0.999 1 29.94 757 LYS A N 1
ATOM 3994 C CA . LYS A 1 560 ? -47.011 -3.072 -1.25 1 29.81 757 LYS A CA 1
ATOM 3995 C C . LYS A 1 560 ? -47.024 -4.519 -0.759 1 29.47 757 LYS A C 1
ATOM 3996 O O . LYS A 1 560 ? -45.969 -5.154 -0.618 1 30.06 757 LYS A O 1
ATOM 4002 N N . GLY A 1 561 ? -48.202 -5.016 -0.45 1 28.45 758 GLY A N 1
ATOM 4003 C CA . GLY A 1 561 ? -48.347 -6.38 0.036 1 28.07 758 GLY A CA 1
ATOM 4004 C C . GLY A 1 561 ? -48.135 -6.548 1.524 1 27.55 758 GLY A C 1
ATOM 4005 O O . GLY A 1 561 ? -47.991 -7.675 1.978 1 27.85 758 GLY A O 1
ATOM 4006 N N . ILE A 1 562 ? -48.073 -5.454 2.298 1 26.85 759 ILE A N 1
ATOM 4007 C CA . ILE A 1 562 ? -47.949 -5.553 3.76 1 26.95 759 ILE A CA 1
ATOM 4008 C C . ILE A 1 562 ? -49.354 -5.363 4.336 1 28.99 759 ILE A C 1
ATOM 4009 O O . ILE A 1 562 ? -49.8 -4.232 4.494 1 29.87 759 ILE A O 1
ATOM 4014 N N . ASN A 1 563 ? -50.054 -6.458 4.661 1 29.19 760 ASN A N 1
ATOM 4015 C CA . ASN A 1 563 ? -51.43 -6.404 5.15 1 28.9 760 ASN A CA 1
ATOM 4016 C C . ASN A 1 563 ? -51.46 -6.069 6.611 1 28.97 760 ASN A C 1
ATOM 4017 O O . ASN A 1 563 ? -50.749 -6.679 7.388 1 28.43 760 ASN A O 1
ATOM 4022 N N . LEU A 1 564 ? -52.237 -5.051 6.982 1 29.34 761 LEU A N 1
ATOM 4023 C CA . LEU A 1 564 ? -52.288 -4.586 8.36 1 30.46 761 LEU A CA 1
ATOM 4024 C C . LEU A 1 564 ? -53.54 -5.045 9.108 1 31.49 761 LEU A C 1
ATOM 4025 O O . LEU A 1 564 ? -54.552 -5.397 8.495 1 32.35 761 LEU A O 1
ATOM 4030 N N . THR A 1 565 ? -53.47 -5.027 10.436 1 31.26 762 THR A N 1
ATOM 4031 C CA . THR A 1 565 ? -54.59 -5.403 11.277 1 32.36 762 THR A CA 1
ATOM 4032 C C . THR A 1 565 ? -55.721 -4.379 11.273 1 34.32 762 THR A C 1
ATOM 4033 O O . THR A 1 565 ? -56.794 -4.686 11.779 1 35.23 762 THR A O 1
ATOM 4037 N N . LYS A 1 566 ? -55.502 -3.171 10.726 1 34.74 763 LYS A N 1
ATOM 4038 C CA . LYS A 1 566 ? -56.538 -2.149 10.716 1 35.6 763 LYS A CA 1
ATOM 4039 C C . LYS A 1 566 ? -56.551 -1.375 9.419 1 36.28 763 LYS A C 1
ATOM 4040 O O . LYS A 1 566 ? -55.554 -1.344 8.689 1 36.2 763 LYS A O 1
ATOM 4042 N N . GLU A 1 567 ? -57.706 -0.789 9.104 1 36.9 764 GLU A N 1
ATOM 4043 C CA . GLU A 1 567 ? -57.879 0.036 7.919 1 37.55 764 GLU A CA 1
ATOM 4044 C C . GLU A 1 567 ? -57.068 1.323 8.099 1 36.97 764 GLU A C 1
ATOM 4045 O O . GLU A 1 567 ? -56.947 1.836 9.205 1 37.12 764 GLU A O 1
ATOM 4047 N N . THR A 1 568 ? -56.449 1.788 7.037 1 36.52 765 THR A N 1
ATOM 4048 C CA . THR A 1 568 ? -55.642 3.003 7.053 1 36.83 765 THR A CA 1
ATOM 4049 C C . THR A 1 568 ? -55.439 3.492 5.648 1 37.45 765 THR A C 1
ATOM 4050 O O . THR A 1 568 ? -55.415 2.708 4.697 1 38.71 765 THR A O 1
ATOM 4054 N N . GLN A 1 569 ? -55.317 4.8 5.494 1 36.64 766 GLN A N 1
ATOM 4055 C CA . GLN A 1 569 ? -54.985 5.4 4.206 1 35.54 766 GLN A CA 1
ATOM 4056 C C . GLN A 1 569 ? -53.486 5.752 4.138 1 34.39 766 GLN A C 1
ATOM 4057 O O . GLN A 1 569 ? -53.003 6.092 3.062 1 34.94 766 GLN A O 1
ATOM 4063 N N . HIS A 1 570 ? -52.752 5.688 5.272 1 33.38 767 HIS A N 1
ATOM 4064 C CA . HIS A 1 570 ? -51.322 5.957 5.294 1 33.24 767 HIS A CA 1
ATOM 4065 C C . HIS A 1 570 ? -50.567 4.822 4.597 1 33.36 767 HIS A C 1
ATOM 4066 O O . HIS A 1 570 ? -51.033 3.674 4.552 1 34.03 767 HIS A O 1
ATOM 4073 N N . LYS A 1 571 ? -49.402 5.147 4.058 1 32.31 768 LYS A N 1
ATOM 4074 C CA . LYS A 1 571 ? -48.595 4.189 3.335 1 31.37 768 LYS A CA 1
ATOM 4075 C C . LYS A 1 571 ? -47.607 3.466 4.23 1 30.32 768 LYS A C 1
ATOM 4076 O O . LYS A 1 571 ? -47.152 4.025 5.231 1 30.45 768 LYS A O 1
ATOM 4082 N N . VAL A 1 572 ? -47.251 2.222 3.852 1 29.04 769 VAL A N 1
ATOM 4083 C CA . VAL A 1 572 ? -46.224 1.48 4.566 1 27.8 769 VAL A CA 1
ATOM 4084 C C . VAL A 1 572 ? -44.933 1.723 3.823 1 26.81 769 VAL A C 1
ATOM 4085 O O . VAL A 1 572 ? -44.891 1.608 2.612 1 26.26 769 VAL A O 1
ATOM 4089 N N . ARG A 1 573 ? -43.903 2.154 4.534 1 26.42 770 ARG A N 1
ATOM 4090 C CA . ARG A 1 573 ? -42.61 2.41 3.936 1 25.64 770 ARG A CA 1
ATOM 4091 C C . ARG A 1 573 ? -41.551 1.546 4.601 1 25.86 770 ARG A C 1
ATOM 4092 O O . ARG A 1 573 ? -41.819 0.892 5.601 1 25.13 770 ARG A O 1
ATOM 4100 N N . VAL A 1 574 ? -40.359 1.476 3.986 1 26.06 771 VAL A N 1
ATOM 4101 C CA . VAL A 1 574 ? -39.239 0.773 4.54 1 26.47 771 VAL A CA 1
ATOM 4102 C C . VAL A 1 574 ? -38.063 1.757 4.57 1 27.96 771 VAL A C 1
ATOM 4103 O O . VAL A 1 574 ? -37.819 2.448 3.586 1 28.86 771 VAL A O 1
ATOM 4107 N N . VAL A 1 575 ? -37.325 1.803 5.68 1 28.6 772 VAL A N 1
ATOM 4108 C CA . VAL A 1 575 ? -36.154 2.667 5.787 1 29.28 772 VAL A CA 1
ATOM 4109 C C . VAL A 1 575 ? -35.082 2.213 4.801 1 31.08 772 VAL A C 1
ATOM 4110 O O . VAL A 1 575 ? -34.607 1.069 4.855 1 31.47 772 VAL A O 1
ATOM 4114 N N . LYS A 1 576 ? -34.748 3.108 3.864 1 32.09 773 LYS A N 1
ATOM 4115 C CA . LYS A 1 576 ? -33.791 2.887 2.785 1 32.76 773 LYS A CA 1
ATOM 4116 C C . LYS A 1 576 ? -32.353 2.705 3.214 1 34.52 773 LYS A C 1
ATOM 4117 O O . LYS A 1 576 ? -31.676 1.861 2.634 1 34.8 773 LYS A O 1
ATOM 4123 N N . SER A 1 577 ? -31.856 3.51 4.169 1 35.75 774 SER A N 1
ATOM 4124 C CA . SER A 1 577 ? -30.442 3.436 4.542 1 37.89 774 SER A CA 1
ATOM 4125 C C . SER A 1 577 ? -30.162 3.751 6.009 1 40.14 774 SER A C 1
ATOM 4126 O O . SER A 1 577 ? -31.056 4.177 6.742 1 41.03 774 SER A O 1
ATOM 4129 N N . GLY A 1 578 ? -28.943 3.46 6.452 1 41.14 775 GLY A N 1
ATOM 4130 C CA . GLY A 1 578 ? -28.543 3.699 7.827 1 42.49 775 GLY A CA 1
ATOM 4131 C C . GLY A 1 578 ? -28.601 2.456 8.69 1 43.9 775 GLY A C 1
ATOM 4132 O O . GLY A 1 578 ? -28.728 1.335 8.179 1 44.79 775 GLY A O 1
ATOM 4133 N N . ALA A 1 579 ? -28.47 2.641 10.011 1 43.5 776 ALA A N 1
ATOM 4134 C CA . ALA A 1 579 ? -28.515 1.524 10.947 1 43.36 776 ALA A CA 1
ATOM 4135 C C . ALA A 1 579 ? -29.917 0.921 11.049 1 42.59 776 ALA A C 1
ATOM 4136 O O . ALA A 1 579 ? -30.059 -0.268 11.334 1 43.37 776 ALA A O 1
ATOM 4138 N N . GLU A 1 580 ? -30.947 1.73 10.819 1 41.21 777 GLU A N 1
ATOM 4139 C CA . GLU A 1 580 ? -32.317 1.256 10.876 1 40.12 777 GLU A CA 1
ATOM 4140 C C . GLU A 1 580 ? -32.833 0.759 9.53 1 36.42 777 GLU A C 1
ATOM 4141 O O . GLU A 1 580 ? -34.019 0.52 9.418 1 36.11 777 GLU A O 1
ATOM 4147 N N . GLN A 1 581 ? -31.951 0.525 8.53 1 34.2 778 GLN A N 1
ATOM 4148 C CA . GLN A 1 581 ? -32.352 0.016 7.212 1 32.38 778 GLN A CA 1
ATOM 4149 C C . GLN A 1 581 ? -33.178 -1.266 7.34 1 31.2 778 GLN A C 1
ATOM 4150 O O . GLN A 1 581 ? -32.792 -2.178 8.069 1 31.13 778 GLN A O 1
ATOM 4156 N N . GLY A 1 582 ? -34.313 -1.303 6.66 1 29.84 779 GLY A N 1
ATOM 4157 C CA . GLY A 1 582 ? -35.185 -2.457 6.716 1 29.24 779 GLY A CA 1
ATOM 4158 C C . GLY A 1 582 ? -36.347 -2.307 7.66 1 29.17 779 GLY A C 1
ATOM 4159 O O . GLY A 1 582 ? -37.229 -3.158 7.658 1 29.65 779 GLY A O 1
ATOM 4160 N N . LYS A 1 583 ? -36.368 -1.239 8.49 1 28.34 780 LYS A N 1
ATOM 4161 C CA . LYS A 1 583 ? -37.48 -0.985 9.379 1 27.08 780 LYS A CA 1
ATOM 4162 C C . LYS A 1 583 ? -38.719 -0.634 8.556 1 25.77 780 LYS A C 1
ATOM 4163 O O . LYS A 1 583 ? -38.694 0.291 7.749 1 25.97 780 LYS A O 1
ATOM 4169 N N . LEU A 1 584 ? -39.802 -1.378 8.749 1 24.94 781 LEU A N 1
ATOM 4170 C CA . LEU A 1 584 ? -41.07 -1.099 8.091 1 24.59 781 LEU A CA 1
ATOM 4171 C C . LEU A 1 584 ? -41.846 -0.205 9.034 1 25.61 781 LEU A C 1
ATOM 4172 O O . LEU A 1 584 ? -41.86 -0.446 10.241 1 25.9 781 LEU A O 1
ATOM 4177 N N . TYR A 1 585 ? -42.518 0.8 8.491 1 26.35 782 TYR A N 1
ATOM 4178 C CA . TYR A 1 585 ? -43.283 1.715 9.314 1 27.53 782 TYR A CA 1
ATOM 4179 C C . TYR A 1 585 ? -44.476 2.289 8.589 1 28.85 782 TYR A C 1
ATOM 4180 O O . TYR A 1 585 ? -44.477 2.41 7.365 1 29.12 782 TYR A O 1
ATOM 4189 N N . LEU A 1 586 ? -45.493 2.673 9.359 1 29.45 783 LEU A N 1
ATOM 4190 C CA . LEU A 1 586 ? -46.658 3.329 8.804 1 30 783 LEU A CA 1
ATOM 4191 C C . LEU A 1 586 ? -46.324 4.829 8.81 1 30.21 783 LEU A C 1
ATOM 4192 O O . LEU A 1 586 ? -46.072 5.409 9.861 1 30.35 783 LEU A O 1
ATOM 4197 N N . ASP A 1 587 ? -46.239 5.418 7.637 1 30.41 784 ASP A N 1
ATOM 4198 C CA . ASP A 1 587 ? -45.872 6.811 7.483 1 31.36 784 ASP A CA 1
ATOM 4199 C C . ASP A 1 587 ? -47.106 7.699 7.688 1 32.36 784 ASP A C 1
ATOM 4200 O O . ASP A 1 587 ? -47.79 8.071 6.741 1 32.32 784 ASP A O 1
ATOM 4205 N N . ARG A 1 588 ? -47.398 7.987 8.952 1 33.27 785 ARG A N 1
ATOM 4206 C CA . ARG A 1 588 ? -48.594 8.707 9.364 1 34.91 785 ARG A CA 1
ATOM 4207 C C . ARG A 1 588 ? -48.628 10.2 8.948 1 36.87 785 ARG A C 1
ATOM 4208 O O . ARG A 1 588 ? -49.718 10.752 8.801 1 36.61 785 ARG A O 1
ATOM 4216 N N . ASN A 1 589 ? -47.466 10.827 8.724 1 38.29 786 ASN A N 1
ATOM 4217 C CA . ASN A 1 589 ? -47.43 12.212 8.243 1 40.11 786 ASN A CA 1
ATOM 4218 C C . ASN A 1 589 ? -47.137 12.331 6.721 1 41.59 786 ASN A C 1
ATOM 4219 O O . ASN A 1 589 ? -47.272 13.422 6.164 1 43.46 786 ASN A O 1
ATOM 4224 N N . GLY A 1 590 ? -46.803 11.219 6.058 1 40.22 787 GLY A N 1
ATOM 4225 C CA . GLY A 1 590 ? -46.629 11.153 4.615 1 39.87 787 GLY A CA 1
ATOM 4226 C C . GLY A 1 590 ? -45.394 11.805 4.032 1 39.96 787 GLY A C 1
ATOM 4227 O O . GLY A 1 590 ? -45.369 12.096 2.839 1 39.52 787 GLY A O 1
ATOM 4228 N N . ASP A 1 591 ? -44.338 11.972 4.832 1 40.51 788 ASP A N 1
ATOM 4229 C CA . ASP A 1 591 ? -43.126 12.641 4.37 1 41.47 788 ASP A CA 1
ATOM 4230 C C . ASP A 1 591 ? -41.965 11.721 3.911 1 41.85 788 ASP A C 1
ATOM 4231 O O . ASP A 1 591 ? -40.86 12.23 3.682 1 42.25 788 ASP A O 1
ATOM 4236 N N . ALA A 1 592 ? -42.202 10.387 3.796 1 41.27 789 ALA A N 1
ATOM 4237 C CA . ALA A 1 592 ? -41.23 9.367 3.363 1 41.2 789 ALA A CA 1
ATOM 4238 C C . ALA A 1 592 ? -39.971 9.297 4.213 1 41.36 789 ALA A C 1
ATOM 4239 O O . ALA A 1 592 ? -38.911 8.942 3.712 1 41.82 789 ALA A O 1
ATOM 4241 N N . VAL A 1 593 ? -40.088 9.628 5.495 1 41.48 790 VAL A N 1
ATOM 4242 C CA . VAL A 1 593 ? -39.009 9.591 6.49 1 41.92 790 VAL A CA 1
ATOM 4243 C C . VAL A 1 593 ? -39.61 9.05 7.787 1 41.45 790 VAL A C 1
ATOM 4244 O O . VAL A 1 593 ? -40.732 9.415 8.121 1 41.93 790 VAL A O 1
ATOM 4248 N N . PH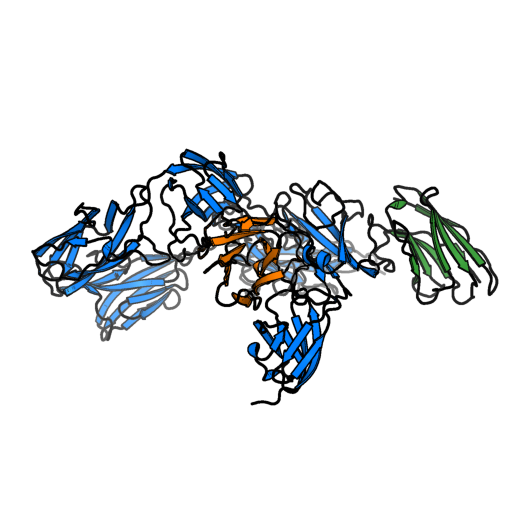E A 1 594 ? -38.898 8.147 8.5 1 40.68 791 PHE A N 1
ATOM 4249 C CA . PHE A 1 594 ? -39.408 7.615 9.764 1 40.51 791 PHE A CA 1
ATOM 4250 C C . PHE A 1 594 ? -39.181 8.65 10.863 1 42.2 791 PHE A C 1
ATOM 4251 O O . PHE A 1 594 ? -38.034 8.973 11.18 1 42.61 791 PHE A O 1
ATOM 4259 N N . ASN A 1 595 ? -40.261 9.148 11.455 1 43.03 792 ASN A N 1
ATOM 4260 C CA . ASN A 1 595 ? -40.161 10.197 12.47 1 44.45 792 ASN A CA 1
ATOM 4261 C C . ASN A 1 595 ? -41.484 10.335 13.27 1 46.4 792 ASN A C 1
ATOM 4262 O O . ASN A 1 595 ? -42.252 9.372 13.356 1 47.14 792 ASN A O 1
ATOM 4267 N N . ALA A 1 596 ? -41.689 11.518 13.906 1 46.74 793 ALA A N 1
ATOM 4268 C CA . ALA A 1 596 ? -42.865 12.05 14.586 1 46.58 793 ALA A CA 1
ATOM 4269 C C . ALA A 1 596 ? -43.86 10.92 15.104 1 46.27 793 ALA A C 1
ATOM 4270 O O . ALA A 1 596 ? -43.432 10.196 15.992 1 47.36 793 ALA A O 1
ATOM 4272 N N . GLY A 1 597 ? -45.1 10.75 14.613 1 44.82 794 GLY A N 1
ATOM 4273 C CA . GLY A 1 597 ? -46.013 9.74 15.125 1 43.47 794 GLY A CA 1
ATOM 4274 C C . GLY A 1 597 ? -46.161 8.561 14.19 1 42.08 794 GLY A C 1
ATOM 4275 O O . GLY A 1 597 ? -47.257 8.021 14.048 1 42.47 794 GLY A O 1
ATOM 4276 N N . ASP A 1 598 ? -45.074 8.194 13.498 1 40.23 795 ASP A N 1
ATOM 4277 C CA . ASP A 1 598 ? -45.076 7.027 12.621 1 38.83 795 ASP A CA 1
ATOM 4278 C C . ASP A 1 598 ? -45.062 5.792 13.502 1 37.72 795 ASP A C 1
ATOM 4279 O O . ASP A 1 598 ? -44.493 5.81 14.6 1 38.41 795 ASP A O 1
ATOM 4284 N N . VAL A 1 599 ? -45.689 4.718 13.037 1 36.18 796 VAL A N 1
ATOM 4285 C CA . VAL A 1 599 ? -45.743 3.474 13.814 1 34.7 796 VAL A CA 1
ATOM 4286 C C . VAL A 1 599 ? -44.772 2.477 13.245 1 33.44 796 VAL A C 1
ATOM 4287 O O . VAL A 1 599 ? -44.923 2.138 12.087 1 33.42 796 VAL A O 1
ATOM 4291 N N . LYS A 1 600 ? -43.85 1.927 14.052 1 32.13 797 LYS A N 1
ATOM 4292 C CA . LYS A 1 600 ? -42.978 0.86 13.579 1 31.13 797 LYS A CA 1
ATOM 4293 C C . LYS A 1 600 ? -43.842 -0.388 13.428 1 30.36 797 LYS A C 1
ATOM 4294 O O . LYS A 1 600 ? -44.504 -0.771 14.376 1 29.58 797 LYS A O 1
ATOM 4300 N N . LEU A 1 601 ? -43.841 -1.009 12.235 1 29.82 798 LEU A N 1
ATOM 4301 C CA . LEU A 1 601 ? -44.611 -2.218 11.935 1 28.97 798 LEU A CA 1
ATOM 4302 C C . LEU A 1 601 ? -43.73 -3.497 12.002 1 29.26 798 LEU A C 1
ATOM 4303 O O . LEU A 1 601 ? -44.235 -4.58 12.3 1 29.67 798 LEU A O 1
ATOM 4308 N N . GLY A 1 602 ? -42.43 -3.363 11.72 1 28.91 799 GLY A N 1
ATOM 4309 C CA . GLY A 1 602 ? -41.527 -4.5 11.739 1 28.91 799 GLY A CA 1
ATOM 4310 C C . GLY A 1 602 ? -40.176 -4.29 11.086 1 28.45 799 GLY A C 1
ATOM 4311 O O . GLY A 1 602 ? -39.694 -3.167 10.988 1 28.59 799 GLY A O 1
ATOM 4312 N N . ASP A 1 603 ? -39.53 -5.382 10.675 1 27.47 800 ASP A N 1
ATOM 4313 C CA . ASP A 1 603 ? -38.242 -5.326 10.026 1 27.04 800 ASP A CA 1
ATOM 4314 C C . ASP A 1 603 ? -38.124 -6.323 8.896 1 25.71 800 ASP A C 1
ATOM 4315 O O . ASP A 1 603 ? -38.583 -7.461 8.991 1 25.3 800 ASP A O 1
ATOM 4320 N N . VAL A 1 604 ? -37.409 -5.91 7.858 1 24.55 801 VAL A N 1
ATOM 4321 C CA . VAL A 1 604 ? -37.037 -6.761 6.755 1 24.31 801 VAL A CA 1
ATOM 4322 C C . VAL A 1 604 ? -35.551 -7.094 6.93 1 25.14 801 VAL A C 1
ATOM 4323 O O . VAL A 1 604 ? -34.731 -6.207 7.159 1 26.33 801 VAL A O 1
ATOM 4327 N N . THR A 1 605 ? -35.218 -8.372 6.896 1 24.18 802 THR A N 1
ATOM 4328 C CA . THR A 1 605 ? -33.837 -8.812 6.977 1 24.63 802 THR A CA 1
ATOM 4329 C C . THR A 1 605 ? -33.521 -9.736 5.807 1 25.03 802 THR A C 1
ATOM 4330 O O . THR A 1 605 ? -34.423 -10.279 5.173 1 25.41 802 THR A O 1
ATOM 4334 N N . VAL A 1 606 ? -32.238 -9.913 5.514 1 25.08 803 VAL A N 1
ATOM 4335 C CA . VAL A 1 606 ? -31.794 -10.887 4.531 1 24.8 803 VAL A CA 1
ATOM 4336 C C . VAL A 1 606 ? -30.587 -11.659 5.081 1 25.71 803 VAL A C 1
ATOM 4337 O O . VAL A 1 606 ? -29.734 -11.091 5.761 1 26.29 803 VAL A O 1
ATOM 4341 N N . SER A 1 607 ? -30.53 -12.959 4.808 1 25.95 804 SER A N 1
ATOM 4342 C CA . SER A 1 607 ? -29.382 -13.796 5.124 1 27.27 804 SER A CA 1
ATOM 4343 C C . SER A 1 607 ? -29.181 -14.837 4.021 1 27.49 804 SER A C 1
ATOM 4344 O O . SER A 1 607 ? -30.072 -15.046 3.196 1 27.97 804 SER A O 1
ATOM 4347 N N . GLN A 1 608 ? -27.984 -15.412 3.931 1 26.89 805 GLN A N 1
ATOM 4348 C CA . GLN A 1 608 ? -27.741 -16.512 3.008 1 26.66 805 GLN A CA 1
ATOM 4349 C C . GLN A 1 608 ? -27.873 -17.796 3.835 1 26.13 805 GLN A C 1
ATOM 4350 O O . GLN A 1 608 ? -27.64 -17.792 5.065 1 26.44 805 GLN A O 1
ATOM 4356 N N . THR A 1 609 ? -28.382 -18.877 3.211 1 25.16 806 THR A N 1
ATOM 4357 C CA . THR A 1 609 ? -28.537 -20.145 3.963 1 23.48 806 THR A CA 1
ATOM 4358 C C . THR A 1 609 ? -27.167 -20.72 4.287 1 24.6 806 THR A C 1
ATOM 4359 O O . THR A 1 609 ? -26.161 -20.341 3.664 1 24.22 806 THR A O 1
ATOM 4363 N N . SER A 1 610 ? -27.129 -21.658 5.256 1 25.81 807 SER A N 1
ATOM 4364 C CA . SER A 1 610 ? -25.916 -22.329 5.691 1 27.32 807 SER A CA 1
ATOM 4365 C C . SER A 1 610 ? -25.167 -23.01 4.55 1 28.34 807 SER A C 1
ATOM 4366 O O . SER A 1 610 ? -23.952 -23.066 4.618 1 29.07 807 SER A O 1
ATOM 4369 N N . ASP A 1 611 ? -25.857 -23.514 3.51 1 28.17 808 ASP A N 1
ATOM 4370 C CA . ASP A 1 611 ? -25.166 -24.203 2.412 1 29.32 808 ASP A CA 1
ATOM 4371 C C . ASP A 1 611 ? -24.762 -23.304 1.225 1 29.59 808 ASP A C 1
ATOM 4372 O O . ASP A 1 611 ? -24.425 -23.814 0.158 1 29.41 808 ASP A O 1
ATOM 4377 N N . SER A 1 612 ? -24.805 -21.977 1.405 1 29.45 809 SER A N 1
ATOM 4378 C CA . SER A 1 612 ? -24.562 -21.047 0.311 1 29.18 809 SER A CA 1
ATOM 4379 C C . SER A 1 612 ? -23.121 -20.767 -0.032 1 30.88 809 SER A C 1
ATOM 4380 O O . SER A 1 612 ? -22.264 -20.707 0.837 1 32.22 809 SER A O 1
ATOM 4383 N N . ALA A 1 613 ? -22.876 -20.531 -1.322 1 30.8 810 ALA A N 1
ATOM 4384 C CA . ALA A 1 613 ? -21.588 -20.188 -1.867 1 30.82 810 ALA A CA 1
ATOM 4385 C C . ALA A 1 613 ? -21.746 -18.882 -2.655 1 30.95 810 ALA A C 1
ATOM 4386 O O . ALA A 1 613 ? -21.749 -18.866 -3.89 1 31.13 810 ALA A O 1
ATOM 4388 N N . LEU A 1 614 ? -21.956 -17.786 -1.917 1 30.95 811 LEU A N 1
ATOM 4389 C CA . LEU A 1 614 ? -22.191 -16.439 -2.457 1 30.92 811 LEU A CA 1
ATOM 4390 C C . LEU A 1 614 ? -21.16 -15.483 -1.832 1 32.32 811 LEU A C 1
ATOM 4391 O O . LEU A 1 614 ? -21.452 -14.809 -0.859 1 31.21 811 LEU A O 1
ATOM 4396 N N . PRO A 1 615 ? -19.927 -15.441 -2.373 1 34.32 812 PRO A N 1
ATOM 4397 C CA . PRO A 1 615 ? -18.874 -14.603 -1.766 1 35.29 812 PRO A CA 1
ATOM 4398 C C . PRO A 1 615 ? -19.125 -13.094 -1.763 1 35.82 812 PRO A C 1
ATOM 4399 O O . PRO A 1 615 ? -18.623 -12.395 -0.883 1 36.88 812 PRO A O 1
ATOM 4403 N N . ASN A 1 616 ? -19.921 -12.592 -2.707 1 35.09 813 ASN A N 1
ATOM 4404 C CA . ASN A 1 616 ? -20.248 -11.179 -2.791 1 34.99 813 ASN A CA 1
ATOM 4405 C C . ASN A 1 616 ? -21.589 -10.805 -2.068 1 33.86 813 ASN A C 1
ATOM 4406 O O . ASN A 1 616 ? -22.073 -9.676 -2.196 1 33.63 813 ASN A O 1
ATOM 4411 N N . PHE A 1 617 ? -22.164 -11.729 -1.288 1 33.11 814 PHE A N 1
ATOM 4412 C CA . PHE A 1 617 ? -23.38 -11.459 -0.532 1 32.69 814 PHE A CA 1
ATOM 4413 C C . PHE A 1 617 ? -23.154 -10.312 0.46 1 33.97 814 PHE A C 1
ATOM 4414 O O . PHE A 1 617 ? -22.134 -10.296 1.148 1 35.15 814 PHE A O 1
ATOM 4422 N N . LYS A 1 618 ? -24.127 -9.411 0.577 1 33.36 815 LYS A N 1
ATOM 4423 C CA . LYS A 1 618 ? -24.127 -8.341 1.563 1 33.46 815 LYS A CA 1
ATOM 4424 C C . LYS A 1 618 ? -25.489 -8.301 2.229 1 33.05 815 LYS A C 1
ATOM 4425 O O . LYS A 1 618 ? -26.512 -8.428 1.544 1 31.96 815 LYS A O 1
ATOM 4431 N N . ALA A 1 619 ? -25.52 -8.078 3.566 1 33.49 816 ALA A N 1
ATOM 4432 C CA . ALA A 1 619 ? -26.783 -7.96 4.307 1 33.9 816 ALA A CA 1
ATOM 4433 C C . ALA A 1 619 ? -27.574 -6.679 3.96 1 34.43 816 ALA A C 1
ATOM 4434 O O . ALA A 1 619 ? -28.71 -6.518 4.392 1 35.61 816 ALA A O 1
ATOM 4436 N N . ASP A 1 620 ? -27.007 -5.799 3.134 1 33.39 817 ASP A N 1
ATOM 4437 C CA . ASP A 1 620 ? -27.671 -4.599 2.657 1 32.84 817 ASP A CA 1
ATOM 4438 C C . ASP A 1 620 ? -28.902 -5.004 1.824 1 31.31 817 ASP A C 1
ATOM 4439 O O . ASP A 1 620 ? -28.772 -5.727 0.836 1 31.24 817 ASP A O 1
ATOM 4444 N N . LEU A 1 621 ? -30.073 -4.518 2.207 1 29.58 818 LEU A N 1
ATOM 4445 C CA . LEU A 1 621 ? -31.308 -4.824 1.495 1 28.68 818 LEU A CA 1
ATOM 4446 C C . LEU A 1 621 ? -31.395 -4.247 0.109 1 28.47 818 LEU A C 1
ATOM 4447 O O . LEU A 1 621 ? -32.232 -4.691 -0.664 1 28.67 818 LEU A O 1
ATOM 4452 N N . TYR A 1 622 ? -30.587 -3.236 -0.215 1 28.75 819 TYR A N 1
ATOM 4453 C CA . TYR A 1 622 ? -30.637 -2.62 -1.542 1 29.28 819 TYR A CA 1
ATOM 4454 C C . TYR A 1 622 ? -29.491 -3.05 -2.473 1 31.06 819 TYR A C 1
ATOM 4455 O O . TYR A 1 622 ? -29.522 -2.726 -3.647 1 31.63 819 TYR A O 1
ATOM 4464 N N . ASP A 1 623 ? -28.518 -3.794 -1.97 1 31.62 820 ASP A N 1
ATOM 4465 C CA . ASP A 1 623 ? -27.37 -4.238 -2.763 1 32.76 820 ASP A CA 1
ATOM 4466 C C . ASP A 1 623 ? -26.964 -5.626 -2.249 1 31.18 820 ASP A C 1
ATOM 4467 O O . ASP A 1 623 ? -25.821 -5.851 -1.87 1 31.99 820 ASP A O 1
ATOM 4472 N N . THR A 1 624 ? -27.945 -6.525 -2.136 1 29.51 821 THR A N 1
ATOM 4473 C CA . THR A 1 624 ? -27.764 -7.84 -1.526 1 28.49 821 THR A CA 1
ATOM 4474 C C . THR A 1 624 ? -26.782 -8.709 -2.32 1 27.21 821 THR A C 1
ATOM 4475 O O . THR A 1 624 ? -25.869 -9.331 -1.757 1 27.05 821 THR A O 1
ATOM 4479 N N . LEU A 1 625 ? -27.018 -8.784 -3.617 1 26.35 822 LEU A N 1
ATOM 4480 C CA . LEU A 1 625 ? -26.201 -9.601 -4.491 1 26.18 822 LEU A CA 1
ATOM 4481 C C . LEU A 1 625 ? -26.339 -9.157 -5.917 1 25.98 822 LEU A C 1
ATOM 4482 O O . LEU A 1 625 ? -27.4 -8.771 -6.332 1 25.96 822 LEU A O 1
ATOM 4487 N N . THR A 1 626 ? -25.266 -9.246 -6.678 1 26.48 823 THR A N 1
ATOM 4488 C CA . THR A 1 626 ? -25.244 -9.095 -8.122 1 25.86 823 THR A CA 1
ATOM 4489 C C . THR A 1 626 ? -24.605 -10.401 -8.545 1 24.92 823 THR A C 1
ATOM 4490 O O . THR A 1 626 ? -23.457 -10.658 -8.168 1 25.35 823 THR A O 1
ATOM 4494 N N . THR A 1 627 ? -25.362 -11.278 -9.222 1 24.18 824 THR A N 1
ATOM 4495 C CA . THR A 1 627 ? -24.86 -12.614 -9.559 1 24.64 824 THR A CA 1
ATOM 4496 C C . THR A 1 627 ? -23.65 -12.582 -10.453 1 27.17 824 THR A C 1
ATOM 4497 O O . THR A 1 627 ? -23.522 -11.728 -11.323 1 27.78 824 THR A O 1
ATOM 4501 N N . LYS A 1 628 ? -22.715 -13.461 -10.164 1 27.95 825 LYS A N 1
ATOM 4502 C CA . LYS A 1 628 ? -21.452 -13.608 -10.875 1 28.87 825 LYS A CA 1
ATOM 4503 C C . LYS A 1 628 ? -21.239 -15.089 -11.097 1 29.79 825 LYS A C 1
ATOM 4504 O O . LYS A 1 628 ? -21.958 -15.914 -10.511 1 28.89 825 LYS A O 1
ATOM 4510 N N . TYR A 1 629 ? -20.232 -15.444 -11.928 1 30.86 826 TYR A N 1
ATOM 4511 C CA . TYR A 1 629 ? -19.936 -16.826 -12.228 1 31.83 826 TYR A CA 1
ATOM 4512 C C . TYR A 1 629 ? -19.625 -17.65 -11.025 1 36.26 826 TYR A C 1
ATOM 4513 O O . TYR A 1 629 ? -18.815 -17.348 -10.152 1 36.87 826 TYR A O 1
ATOM 4522 N N . LEU A 1 630 ? -20.426 -18.709 -11.04 1 38.04 827 LEU A N 1
ATOM 4523 C CA . LEU A 1 630 ? -20.744 -19.854 -10.275 1 38.77 827 LEU A CA 1
ATOM 4524 C C . LEU A 1 630 ? -21.203 -19.533 -8.871 1 36.93 827 LEU A C 1
ATOM 4525 O O . LEU A 1 630 ? -20.909 -20.258 -7.935 1 38.4 827 LEU A O 1
ATOM 4530 N N . ASP A 1 631 ? -22.096 -18.553 -8.772 1 33.69 828 ASP A N 1
ATOM 4531 C CA . ASP A 1 631 ? -22.787 -18.263 -7.53 1 31.13 828 ASP A CA 1
ATOM 4532 C C . ASP A 1 631 ? -23.841 -19.341 -7.405 1 28.88 828 ASP A C 1
ATOM 4533 O O . ASP A 1 631 ? -24.538 -19.644 -8.378 1 28.2 828 ASP A O 1
ATOM 4538 N N . LYS A 1 632 ? -23.929 -19.957 -6.231 1 27.8 829 LYS A N 1
ATOM 4539 C CA . LYS A 1 632 ? -24.932 -20.958 -5.967 1 27.46 829 LYS A CA 1
ATOM 4540 C C . LYS A 1 632 ? -25.3 -20.872 -4.499 1 27.41 829 LYS A C 1
ATOM 4541 O O . LYS A 1 632 ? -24.433 -20.903 -3.647 1 27.92 829 LYS A O 1
ATOM 4547 N N . GLY A 1 633 ? -26.568 -20.684 -4.221 1 26.65 830 GLY A N 1
ATOM 4548 C CA . GLY A 1 633 ? -27.041 -20.553 -2.858 1 26.02 830 GLY A CA 1
ATOM 4549 C C . GLY A 1 633 ? -28.483 -20.142 -2.767 1 25.31 830 GLY A C 1
ATOM 4550 O O . GLY A 1 633 ? -29.236 -20.255 -3.731 1 24.52 830 GLY A O 1
ATOM 4551 N N . THR A 1 634 ? -28.89 -19.73 -1.573 1 25.1 831 THR A N 1
ATOM 4552 C CA . THR A 1 634 ? -30.263 -19.302 -1.304 1 24.98 831 THR A CA 1
ATOM 4553 C C . THR A 1 634 ? -30.242 -18.115 -0.374 1 23.86 831 THR A C 1
ATOM 4554 O O . THR A 1 634 ? -29.579 -18.143 0.659 1 22.27 831 THR A O 1
ATOM 4558 N N . LEU A 1 635 ? -30.944 -17.049 -0.751 1 24.26 832 LEU A N 1
ATOM 4559 C CA . LEU A 1 635 ? -31.086 -15.874 0.115 1 23.85 832 LEU A CA 1
ATOM 4560 C C . LEU A 1 635 ? -32.453 -15.947 0.75 1 24.35 832 LEU A C 1
ATOM 4561 O O . LEU A 1 635 ? -33.417 -16.177 0.047 1 25.45 832 LEU A O 1
ATOM 4566 N N . VAL A 1 636 ? -32.555 -15.726 2.062 1 22.85 833 VAL A N 1
ATOM 4567 C CA . VAL A 1 636 ? -33.839 -15.749 2.743 1 22.96 833 VAL A CA 1
ATOM 4568 C C . VAL A 1 636 ? -34.186 -14.342 3.2 1 22.58 833 VAL A C 1
ATOM 4569 O O . VAL A 1 636 ? -33.472 -13.764 4.018 1 23.25 833 VAL A O 1
ATOM 4573 N N . PHE A 1 637 ? -35.263 -13.781 2.652 1 21.31 834 PHE A N 1
ATOM 4574 C CA . PHE A 1 637 ? -35.739 -12.479 3.072 1 21.78 834 PHE A CA 1
ATOM 4575 C C . PHE A 1 637 ? -36.874 -12.692 4.066 1 22.97 834 PHE A C 1
ATOM 4576 O O . PHE A 1 637 ? -37.836 -13.406 3.774 1 23.66 834 PHE A O 1
ATOM 4584 N N . LYS A 1 638 ? -36.778 -12.06 5.246 1 22.36 835 LYS A N 1
ATOM 4585 C CA . LYS A 1 638 ? -37.788 -12.213 6.27 1 21.84 835 LYS A CA 1
ATOM 4586 C C . LYS A 1 638 ? -38.416 -10.894 6.624 1 21.59 835 LYS A C 1
ATOM 4587 O O . LYS A 1 638 ? -37.763 -9.858 6.537 1 21.13 835 LYS A O 1
ATOM 4593 N N . VAL A 1 639 ? -39.698 -10.944 7.013 1 21.22 836 VAL A N 1
ATOM 4594 C CA . VAL A 1 639 ? -40.437 -9.832 7.566 1 22.15 836 VAL A CA 1
ATOM 4595 C C . VAL A 1 639 ? -40.748 -10.311 8.987 1 23.7 836 VAL A C 1
ATOM 4596 O O . VAL A 1 639 ? -41.344 -11.368 9.17 1 24.25 836 VAL A O 1
ATOM 4600 N N . LEU A 1 640 ? -40.205 -9.626 9.983 1 23.87 837 LEU A N 1
ATOM 4601 C CA . LEU A 1 640 ? -40.391 -9.939 11.395 1 23.57 837 LEU A CA 1
ATOM 4602 C C . LEU A 1 640 ? -41.021 -8.742 12.095 1 24.46 837 LEU A C 1
ATOM 4603 O O . LEU A 1 640 ? -40.819 -7.614 11.649 1 24.1 837 LEU A O 1
ATOM 4608 N N . LYS A 1 641 ? -41.731 -8.957 13.229 1 25.49 838 LYS A N 1
ATOM 4609 C CA . LYS A 1 641 ? -42.238 -7.82 14.014 1 26.41 838 LYS A CA 1
ATOM 4610 C C . LYS A 1 641 ? -41.033 -7.067 14.673 1 27.58 838 LYS A C 1
ATOM 4611 O O . LYS A 1 641 ? -41.076 -5.857 14.847 1 27.99 838 LYS A O 1
ATOM 4613 N N . ASP A 1 642 ? -39.948 -7.773 14.954 1 28.24 839 ASP A N 1
ATOM 4614 C CA . ASP A 1 642 ? -38.743 -7.216 15.542 1 30.11 839 ASP A CA 1
ATOM 4615 C C . ASP A 1 642 ? -37.606 -8.096 15.044 1 31.24 839 ASP A C 1
ATOM 4616 O O . ASP A 1 642 ? -37.627 -9.293 15.303 1 31.05 839 ASP A O 1
ATOM 4621 N N . LYS A 1 643 ? -36.616 -7.511 14.372 1 32.45 840 LYS A N 1
ATOM 4622 C CA . LYS A 1 643 ? -35.462 -8.248 13.847 1 34.98 840 LYS A CA 1
ATOM 4623 C C . LYS A 1 643 ? -34.601 -8.921 14.933 1 36.5 840 LYS A C 1
ATOM 4624 O O . LYS A 1 643 ? -33.827 -9.844 14.63 1 36.95 840 LYS A O 1
ATOM 4630 N N . ASP A 1 644 ? -34.712 -8.45 16.179 1 36.58 841 ASP A N 1
ATOM 4631 C CA . ASP A 1 644 ? -33.936 -9.032 17.274 1 37.23 841 ASP A CA 1
ATOM 4632 C C . ASP A 1 644 ? -34.587 -10.289 17.863 1 36.23 841 ASP A C 1
ATOM 4633 O O . ASP A 1 644 ? -33.917 -11.035 18.573 1 37.18 841 ASP A O 1
ATOM 4638 N N . VAL A 1 645 ? -35.87 -10.547 17.562 1 34.08 842 VAL A N 1
ATOM 4639 C CA . VAL A 1 645 ? -36.573 -11.731 18.045 1 32.55 842 VAL A CA 1
ATOM 4640 C C . VAL A 1 645 ? -36.838 -12.592 16.812 1 31.56 842 VAL A C 1
ATOM 4641 O O . VAL A 1 645 ? -37.784 -12.312 16.087 1 31.73 842 VAL A O 1
ATOM 4645 N N . ILE A 1 646 ? -35.994 -13.611 16.547 1 30.65 843 ILE A N 1
ATOM 4646 C CA . ILE A 1 646 ? -36.113 -14.487 15.376 1 29.62 843 ILE A CA 1
ATOM 4647 C C . ILE A 1 646 ? -37.497 -15.169 15.303 1 27.89 843 ILE A C 1
ATOM 4648 O O . ILE A 1 646 ? -38.038 -15.349 14.211 1 27.7 843 ILE A O 1
ATOM 4653 N N . THR A 1 647 ? -38.115 -15.471 16.465 1 26.35 844 THR A N 1
ATOM 4654 C CA . THR A 1 647 ? -39.445 -16.09 16.48 1 25.22 844 THR A CA 1
ATOM 4655 C C . THR A 1 647 ? -40.572 -15.093 16.213 1 24.67 844 THR A C 1
ATOM 4656 O O . THR A 1 647 ? -41.732 -15.491 16.232 1 26.09 844 THR A O 1
ATOM 4660 N N . SER A 1 648 ? -40.27 -13.803 16.015 1 23.22 845 SER A N 1
ATOM 4661 C CA . SER A 1 648 ? -41.307 -12.818 15.685 1 22.57 845 SER A CA 1
ATOM 4662 C C . SER A 1 648 ? -41.554 -12.765 14.146 1 22.27 845 SER A C 1
ATOM 4663 O O . SER A 1 648 ? -42.212 -11.841 13.661 1 22.33 845 SER A O 1
ATOM 4666 N N . GLU A 1 649 ? -41.028 -13.744 13.386 1 21.72 846 GLU A N 1
ATOM 4667 C CA . GLU A 1 649 ? -41.183 -13.823 11.951 1 22.01 846 GLU A CA 1
ATOM 4668 C C . GLU A 1 649 ? -42.635 -13.937 11.564 1 22.46 846 GLU A C 1
ATOM 4669 O O . GLU A 1 649 ? -43.376 -14.749 12.132 1 23.77 846 GLU A O 1
ATOM 4675 N N . ILE A 1 650 ? -43.036 -13.095 10.615 1 21.5 847 ILE A N 1
ATOM 4676 C CA . ILE A 1 650 ? -44.373 -13 10.037 1 21.89 847 ILE A CA 1
ATOM 4677 C C . ILE A 1 650 ? -44.422 -13.792 8.731 1 21.59 847 ILE A C 1
ATOM 4678 O O . ILE A 1 650 ? -45.374 -14.511 8.495 1 22.39 847 ILE A O 1
ATOM 4683 N N . GLY A 1 651 ? -43.381 -13.685 7.92 1 20.41 848 GLY A N 1
ATOM 4684 C CA . GLY A 1 651 ? -43.282 -14.398 6.665 1 20.72 848 GLY A CA 1
ATOM 4685 C C . GLY A 1 651 ? -41.888 -14.342 6.074 1 21.16 848 GLY A C 1
ATOM 4686 O O . GLY A 1 651 ? -41.063 -13.524 6.486 1 22.52 848 GLY A O 1
ATOM 4687 N N . SER A 1 652 ? -41.608 -15.21 5.111 1 20.02 849 SER A N 1
ATOM 4688 C CA . SER A 1 652 ? -40.333 -15.179 4.417 1 20.75 849 SER A CA 1
ATOM 4689 C C . SER A 1 652 ? -40.488 -15.547 2.949 1 21.29 849 SER A C 1
ATOM 4690 O O . SER A 1 652 ? -41.45 -16.206 2.575 1 21.61 849 SER A O 1
ATOM 4693 N N . GLN A 1 653 ? -39.493 -15.206 2.143 1 21.42 850 GLN A N 1
ATOM 4694 C CA . GLN A 1 653 ? -39.438 -15.59 0.748 1 22.17 850 GLN A CA 1
ATOM 4695 C C . GLN A 1 653 ? -37.995 -15.859 0.428 1 22.72 850 GLN A C 1
ATOM 4696 O O . GLN A 1 653 ? -37.156 -14.976 0.639 1 23.08 850 GLN A O 1
ATOM 4702 N N . ALA A 1 654 ? -37.687 -17.054 -0.113 1 22.37 851 ALA A N 1
ATOM 4703 C CA . ALA A 1 654 ? -36.324 -17.339 -0.517 1 22.63 851 ALA A CA 1
ATOM 4704 C C . ALA A 1 654 ? -36.089 -17 -1.997 1 23.14 851 ALA A C 1
ATOM 4705 O O . ALA A 1 654 ? -37.026 -17.06 -2.786 1 23.67 851 ALA A O 1
ATOM 4707 N N . VAL A 1 655 ? -34.842 -16.654 -2.377 1 23.09 852 VAL A N 1
ATOM 4708 C CA . VAL A 1 655 ? -34.425 -16.422 -3.766 1 23.1 852 VAL A CA 1
ATOM 4709 C C . VAL A 1 655 ? -33.366 -17.441 -4.029 1 23.94 852 VAL A C 1
ATOM 4710 O O . VAL A 1 655 ? -32.367 -17.441 -3.339 1 24.83 852 VAL A O 1
ATOM 4714 N N . HIS A 1 656 ? -33.577 -18.332 -4.999 1 23.8 853 HIS A N 1
ATOM 4715 C CA . HIS A 1 656 ? -32.659 -19.42 -5.332 1 24.35 853 HIS A CA 1
ATOM 4716 C C . HIS A 1 656 ? -31.655 -18.978 -6.371 1 24.97 853 HIS A C 1
ATOM 4717 O O . HIS A 1 656 ? -32.028 -18.358 -7.355 1 26.16 853 HIS A O 1
ATOM 4724 N N . VAL A 1 657 ? -30.366 -19.159 -6.096 1 24.61 854 VAL A N 1
ATOM 4725 C CA . VAL A 1 657 ? -29.315 -18.701 -7.003 1 24.52 854 VAL A CA 1
ATOM 4726 C C . VAL A 1 657 ? -28.529 -19.891 -7.508 1 23.66 854 VAL A C 1
ATOM 4727 O O . VAL A 1 657 ? -28.016 -20.64 -6.714 1 23.09 854 VAL A O 1
ATOM 4731 N N . ASN A 1 658 ? -28.502 -20.105 -8.83 1 23.86 855 ASN A N 1
ATOM 4732 C CA . ASN A 1 658 ? -27.788 -21.216 -9.447 1 24.03 855 ASN A CA 1
ATOM 4733 C C . ASN A 1 658 ? -27.278 -20.788 -10.837 1 24.39 855 ASN A C 1
ATOM 4734 O O . ASN A 1 658 ? -27.913 -21.062 -11.861 1 23.43 855 ASN A O 1
ATOM 4739 N N . VAL A 1 659 ? -26.151 -20.068 -10.859 1 25.06 856 VAL A N 1
ATOM 4740 C CA . VAL A 1 659 ? -25.588 -19.571 -12.095 1 26.03 856 VAL A CA 1
ATOM 4741 C C . VAL A 1 659 ? -25.066 -20.758 -12.907 1 27.39 856 VAL A C 1
ATOM 4742 O O . VAL A 1 659 ? -24.286 -21.549 -12.391 1 28.48 856 VAL A O 1
ATOM 4746 N N . LEU A 1 660 ? -25.565 -20.927 -14.14 1 26.72 857 LEU A N 1
ATOM 4747 C CA . LEU A 1 660 ? -25.216 -22.072 -14.943 1 27.43 857 LEU A CA 1
ATOM 4748 C C . LEU A 1 660 ? -23.917 -21.875 -15.671 1 28.67 857 LEU A C 1
ATOM 4749 O O . LEU A 1 660 ? -23.723 -20.868 -16.361 1 28.43 857 LEU A O 1
ATOM 4754 N N . ASN A 1 661 ? -23.003 -22.816 -15.489 1 29.9 858 ASN A N 1
ATOM 4755 C CA . ASN A 1 661 ? -21.705 -22.763 -16.144 1 31.87 858 ASN A CA 1
ATOM 4756 C C . ASN A 1 661 ? -21.239 -24.184 -16.422 1 34.55 858 ASN A C 1
ATOM 4757 O O . ASN A 1 661 ? -20.386 -24.713 -15.726 1 34.86 858 ASN A O 1
ATOM 4762 N N . ASN A 1 662 ? -21.848 -24.809 -17.442 1 36.7 859 ASN A N 1
ATOM 4763 C CA . ASN A 1 662 ? -21.618 -26.183 -17.874 1 39.11 859 ASN A CA 1
ATOM 4764 C C . ASN A 1 662 ? -21.506 -26.284 -19.4 1 39.82 859 ASN A C 1
ATOM 4765 O O . ASN A 1 662 ? -22.27 -25.647 -20.108 1 39.56 859 ASN A O 1
ATOM 4770 N N . PRO A 1 663 ? -20.696 -27.219 -19.916 1 40.61 860 PRO A N 1
ATOM 4771 C CA . PRO A 1 663 ? -19.698 -28.017 -19.175 1 41.82 860 PRO A CA 1
ATOM 4772 C C . PRO A 1 663 ? -18.564 -27.115 -18.665 1 44.4 860 PRO A C 1
ATOM 4773 O O . PRO A 1 663 ? -18.431 -25.939 -19.069 1 45.03 860 PRO A O 1
ATOM 4777 N N . ASN A 1 664 ? -17.794 -27.628 -17.719 1 45.32 861 ASN A N 1
ATOM 4778 C CA . ASN A 1 664 ? -16.71 -26.856 -17.132 1 46.93 861 ASN A CA 1
ATOM 4779 C C . ASN A 1 664 ? -15.531 -27.786 -16.954 1 47.91 861 ASN A C 1
ATOM 4780 O O . ASN A 1 664 ? -15.284 -28.251 -15.846 1 47.86 861 ASN A O 1
ATOM 4785 N N . LEU A 1 665 ? -14.847 -28.115 -18.058 1 48.42 862 LEU A N 1
ATOM 4786 C CA . LEU A 1 665 ? -13.709 -29.022 -17.994 1 49.51 862 LEU A CA 1
ATOM 4787 C C . LEU A 1 665 ? -12.502 -28.336 -17.354 1 50.85 862 LEU A C 1
ATOM 4788 O O . LEU A 1 665 ? -11.751 -29.024 -16.613 1 51.52 862 LEU A O 1
ATOM 4794 N N . GLN B 2 1 ? -40.117 42.355 -2.019 1 65.51 1 GLN B N 1
ATOM 4795 C CA . GLN B 2 1 ? -40.111 43.763 -2.403 1 66 1 GLN B CA 1
ATOM 4796 C C . GLN B 2 1 ? -40.249 44.705 -1.185 1 65.56 1 GLN B C 1
ATOM 4797 O O . GLN B 2 1 ? -41.158 44.535 -0.367 1 65.64 1 GLN B O 1
ATOM 4803 N N . VAL B 2 2 ? -39.329 45.685 -1.065 1 64.86 2 VAL B N 1
ATOM 4804 C CA . VAL B 2 2 ? -39.308 46.673 0.023 1 64.74 2 VAL B CA 1
ATOM 4805 C C . VAL B 2 2 ? -40.54 47.588 0.015 1 64.58 2 VAL B C 1
ATOM 4806 O O . VAL B 2 2 ? -40.854 48.172 -1.016 1 64.73 2 VAL B O 1
ATOM 4810 N N . GLN B 2 3 ? -41.212 47.727 1.175 1 64.22 3 GLN B N 1
ATOM 4811 C CA . GLN B 2 3 ? -42.363 48.609 1.384 1 64.13 3 GLN B CA 1
ATOM 4812 C C . GLN B 2 3 ? -42.161 49.369 2.695 1 63.7 3 GLN B C 1
ATOM 4813 O O . GLN B 2 3 ? -41.837 48.757 3.715 1 63.79 3 GLN B O 1
ATOM 4819 N N . LEU B 2 4 ? -42.35 50.696 2.675 1 63.17 4 LEU B N 1
ATOM 4820 C CA . LEU B 2 4 ? -42.197 51.549 3.859 1 63.08 4 LEU B CA 1
ATOM 4821 C C . LEU B 2 4 ? -43.365 52.541 3.941 1 63.59 4 LEU B C 1
ATOM 4822 O O . LEU B 2 4 ? -43.393 53.502 3.177 1 64.01 4 LEU B O 1
ATOM 4827 N N . VAL B 2 5 ? -44.338 52.307 4.847 1 63.55 5 VAL B N 1
ATOM 4828 C CA . VAL B 2 5 ? -45.533 53.154 4.946 1 64.19 5 VAL B CA 1
ATOM 4829 C C . VAL B 2 5 ? -45.573 54.08 6.189 1 64.96 5 VAL B C 1
ATOM 4830 O O . VAL B 2 5 ? -45.975 53.653 7.269 1 64.86 5 VAL B O 1
ATOM 4834 N N . GLU B 2 6 ? -45.226 55.363 6.013 1 65.5 6 GLU B N 1
ATOM 4835 C CA . GLU B 2 6 ? -45.254 56.342 7.1 1 66.64 6 GLU B CA 1
ATOM 4836 C C . GLU B 2 6 ? -46.648 56.972 7.283 1 69.13 6 GLU B C 1
ATOM 4837 O O . GLU B 2 6 ? -47.436 57.056 6.341 1 69.19 6 GLU B O 1
ATOM 4843 N N . SER B 2 7 ? -46.921 57.441 8.501 1 70.78 7 SER B N 1
ATOM 4844 C CA . SER B 2 7 ? -48.166 58.083 8.907 1 72.89 7 SER B CA 1
ATOM 4845 C C . SER B 2 7 ? -47.953 58.786 10.269 1 75.53 7 SER B C 1
ATOM 4846 O O . SER B 2 7 ? -46.926 58.58 10.92 1 75.57 7 SER B O 1
ATOM 4849 N N . GLY B 2 8 ? -48.904 59.62 10.679 1 77.45 8 GLY B N 1
ATOM 4850 C CA . GLY B 2 8 ? -48.81 60.312 11.96 1 80.02 8 GLY B CA 1
ATOM 4851 C C . GLY B 2 8 ? -48.394 61.768 11.911 1 82.78 8 GLY B C 1
ATOM 4852 O O . GLY B 2 8 ? -48.344 62.433 12.95 1 82.83 8 GLY B O 1
ATOM 4853 N N . GLY B 2 9 ? -48.081 62.263 10.72 1 84.89 9 GLY B N 1
ATOM 4854 C CA . GLY B 2 9 ? -47.706 63.656 10.551 1 87.65 9 GLY B CA 1
ATOM 4855 C C . GLY B 2 9 ? -48.928 64.549 10.621 1 90.58 9 GLY B C 1
ATOM 4856 O O . GLY B 2 9 ? -50.022 64.141 10.217 1 90.63 9 GLY B O 1
ATOM 4857 N N . GLY B 2 10 ? -48.753 65.757 11.144 1 92.79 10 GLY B N 1
ATOM 4858 C CA . GLY B 2 10 ? -49.865 66.683 11.281 1 95.52 10 GLY B CA 1
ATOM 4859 C C . GLY B 2 10 ? -49.509 68.152 11.219 1 98.37 10 GLY B C 1
ATOM 4860 O O . GLY B 2 10 ? -48.334 68.521 11.166 1 98.54 10 GLY B O 1
ATOM 4861 N N . LEU B 2 11 ? -50.545 68.999 11.229 1 100.35 11 LEU B N 1
ATOM 4862 C CA . LEU B 2 11 ? -50.416 70.45 11.188 1 102.81 11 LEU B CA 1
ATOM 4863 C C . LEU B 2 11 ? -50.666 70.987 12.604 1 105.12 11 LEU B C 1
ATOM 4864 O O . LEU B 2 11 ? -51.496 71.878 12.815 1 105.95 11 LEU B O 1
ATOM 4869 N N . VAL B 2 12 ? -49.951 70.415 13.578 1 106.23 12 VAL B N 1
ATOM 4870 C CA . VAL B 2 12 ? -50.082 70.775 14.985 1 107.82 12 VAL B CA 1
ATOM 4871 C C . VAL B 2 12 ? -49.285 72.038 15.342 1 109.32 12 VAL B C 1
ATOM 4872 O O . VAL B 2 12 ? -48.196 72.264 14.812 1 109.53 12 VAL B O 1
ATOM 4876 N N . GLN B 2 13 ? -49.854 72.869 16.234 1 110.15 13 GLN B N 1
ATOM 4877 C CA . GLN B 2 13 ? -49.281 74.115 16.752 1 111.32 13 GLN B CA 1
ATOM 4878 C C . GLN B 2 13 ? -47.954 73.866 17.537 1 111.4 13 GLN B C 1
ATOM 4879 O O . GLN B 2 13 ? -47.633 72.708 17.83 1 111.72 13 GLN B O 1
ATOM 4885 N N . PRO B 2 14 ? -47.142 74.908 17.851 1 111.06 14 PRO B N 1
ATOM 4886 C CA . PRO B 2 14 ? -45.883 74.65 18.581 1 110.71 14 PRO B CA 1
ATOM 4887 C C . PRO B 2 14 ? -46.086 74.041 19.967 1 109.97 14 PRO B C 1
ATOM 4888 O O . PRO B 2 14 ? -47.061 74.359 20.646 1 110.58 14 PRO B O 1
ATOM 4892 N N . GLY B 2 15 ? -45.175 73.163 20.366 1 108.43 15 GLY B N 1
ATOM 4893 C CA . GLY B 2 15 ? -45.249 72.498 21.662 1 107.64 15 GLY B CA 1
ATOM 4894 C C . GLY B 2 15 ? -45.99 71.17 21.664 1 106.51 15 GLY B C 1
ATOM 4895 O O . GLY B 2 15 ? -45.859 70.389 22.61 1 106.64 15 GLY B O 1
ATOM 4896 N N . GLY B 2 16 ? -46.76 70.911 20.606 1 105.03 16 GLY B N 1
ATOM 4897 C CA . GLY B 2 16 ? -47.563 69.702 20.466 1 103.78 16 GLY B CA 1
ATOM 4898 C C . GLY B 2 16 ? -46.789 68.422 20.22 1 101.98 16 GLY B C 1
ATOM 4899 O O . GLY B 2 16 ? -45.577 68.449 19.998 1 102.04 16 GLY B O 1
ATOM 4900 N N . SER B 2 17 ? -47.496 67.286 20.262 1 100.16 17 SER B N 1
ATOM 4901 C CA . SER B 2 17 ? -46.9 65.973 20.051 1 98.85 17 SER B CA 1
ATOM 4902 C C . SER B 2 17 ? -47.523 65.253 18.858 1 96.69 17 SER B C 1
ATOM 4903 O O . SER B 2 17 ? -48.699 65.457 18.552 1 96.87 17 SER B O 1
ATOM 4906 N N . LEU B 2 18 ? -46.731 64.403 18.187 1 94.36 18 LEU B N 1
ATOM 4907 C CA . LEU B 2 18 ? -47.196 63.629 17.037 1 92.28 18 LEU B CA 1
ATOM 4908 C C . LEU B 2 18 ? -46.734 62.18 17.161 1 89.05 18 LEU B C 1
ATOM 4909 O O . LEU B 2 18 ? -45.553 61.929 17.404 1 89.24 18 LEU B O 1
ATOM 4914 N N . ARG B 2 19 ? -47.657 61.227 16.995 1 85.85 19 ARG B N 1
ATOM 4915 C CA . ARG B 2 19 ? -47.309 59.813 17.063 1 83.18 19 ARG B CA 1
ATOM 4916 C C . ARG B 2 19 ? -47.051 59.307 15.652 1 79.61 19 ARG B C 1
ATOM 4917 O O . ARG B 2 19 ? -47.994 59.025 14.909 1 79.46 19 ARG B O 1
ATOM 4919 N N . LEU B 2 20 ? -45.774 59.22 15.274 1 76.46 20 LEU B N 1
ATOM 4920 C CA . LEU B 2 20 ? -45.377 58.76 13.949 1 73.95 20 LEU B CA 1
ATOM 4921 C C . LEU B 2 20 ? -45.35 57.238 13.897 1 71.02 20 LEU B C 1
ATOM 4922 O O . LEU B 2 20 ? -44.809 56.609 14.796 1 70.79 20 LEU B O 1
ATOM 4927 N N . SER B 2 21 ? -45.952 56.65 12.861 1 68.53 21 SER B N 1
ATOM 4928 C CA . SER B 2 21 ? -45.999 55.203 12.675 1 66.68 21 SER B CA 1
ATOM 4929 C C . SER B 2 21 ? -45.398 54.823 11.335 1 64.79 21 SER B C 1
ATOM 4930 O O . SER B 2 21 ? -45.383 55.623 10.394 1 64.42 21 SER B O 1
ATOM 4933 N N . CYS B 2 22 ? -44.922 53.581 11.244 1 63.29 22 CYS B N 1
ATOM 4934 C CA . CYS B 2 22 ? -44.338 53.081 10.02 1 62.43 22 CYS B CA 1
ATOM 4935 C C . CYS B 2 22 ? -44.601 51.594 9.87 1 60.27 22 CYS B C 1
ATOM 4936 O O . CYS B 2 22 ? -44.109 50.831 10.671 1 60.11 22 CYS B O 1
ATOM 4939 N N . ALA B 2 23 ? -45.306 51.179 8.818 1 58.66 23 ALA B N 1
ATOM 4940 C CA . ALA B 2 23 ? -45.547 49.765 8.567 1 57.7 23 ALA B CA 1
ATOM 4941 C C . ALA B 2 23 ? -44.544 49.337 7.51 1 56.63 23 ALA B C 1
ATOM 4942 O O . ALA B 2 23 ? -44.636 49.778 6.365 1 56.84 23 ALA B O 1
ATOM 4944 N N . ALA B 2 24 ? -43.545 48.538 7.911 1 55.09 24 ALA B N 1
ATOM 4945 C CA . ALA B 2 24 ? -42.484 48.084 7.023 1 54.38 24 ALA B CA 1
ATOM 4946 C C . ALA B 2 24 ? -42.716 46.662 6.491 1 53.84 24 ALA B C 1
ATOM 4947 O O . ALA B 2 24 ? -43.46 45.886 7.082 1 53.93 24 ALA B O 1
ATOM 4949 N N . SER B 2 25 ? -42.076 46.332 5.361 1 53.21 25 SER B N 1
ATOM 4950 C CA . SER B 2 25 ? -42.16 45.032 4.695 1 52.57 25 SER B CA 1
ATOM 4951 C C . SER B 2 25 ? -40.956 44.873 3.75 1 51.45 25 SER B C 1
ATOM 4952 O O . SER B 2 25 ? -40.478 45.856 3.191 1 51.6 25 SER B O 1
ATOM 4955 N N . GLY B 2 26 ? -40.464 43.648 3.614 1 50.26 26 GLY B N 1
ATOM 4956 C CA . GLY B 2 26 ? -39.349 43.317 2.734 1 49.99 26 GLY B CA 1
ATOM 4957 C C . GLY B 2 26 ? -37.974 43.843 3.109 1 49.52 26 GLY B C 1
ATOM 4958 O O . GLY B 2 26 ? -37.071 43.851 2.266 1 49.82 26 GLY B O 1
ATOM 4959 N N . ILE B 2 27 ? -37.777 44.262 4.371 1 48.17 27 ILE B N 1
ATOM 4960 C CA . ILE B 2 27 ? -36.491 44.823 4.795 1 46.91 27 ILE B CA 1
ATOM 4961 C C . ILE B 2 27 ? -35.776 44.004 5.867 1 45.97 27 ILE B C 1
ATOM 4962 O O . ILE B 2 27 ? -34.922 44.549 6.576 1 45.95 27 ILE B O 1
ATOM 4967 N N . ALA B 2 28 ? -36.146 42.709 6.033 1 44.89 28 ALA B N 1
ATOM 4968 C CA . ALA B 2 28 ? -35.612 41.806 7.073 1 43.97 28 ALA B CA 1
ATOM 4969 C C . ALA B 2 28 ? -35.688 42.508 8.446 1 42.69 28 ALA B C 1
ATOM 4970 O O . ALA B 2 28 ? -34.681 42.642 9.134 1 42.94 28 ALA B O 1
ATOM 4972 N N . PHE B 2 29 ? -36.876 43.07 8.747 1 41.36 29 PHE B N 1
ATOM 4973 C CA . PHE B 2 29 ? -37.175 43.928 9.894 1 40.33 29 PHE B CA 1
ATOM 4974 C C . PHE B 2 29 ? -36.518 43.48 11.19 1 39.86 29 PHE B C 1
ATOM 4975 O O . PHE B 2 29 ? -35.774 44.263 11.775 1 39.88 29 PHE B O 1
ATOM 4983 N N . SER B 2 30 ? -36.776 42.242 11.632 1 39.45 30 SER B N 1
ATOM 4984 C CA . SER B 2 30 ? -36.238 41.742 12.888 1 40.1 30 SER B CA 1
ATOM 4985 C C . SER B 2 30 ? -34.716 41.537 12.872 1 40.52 30 SER B C 1
ATOM 4986 O O . SER B 2 30 ? -34.099 41.521 13.934 1 40.44 30 SER B O 1
ATOM 4989 N N . ARG B 2 31 ? -34.122 41.373 11.683 1 40.46 31 ARG B N 1
ATOM 4990 C CA . ARG B 2 31 ? -32.679 41.182 11.541 1 40.89 31 ARG B CA 1
ATOM 4991 C C . ARG B 2 31 ? -31.907 42.507 11.322 1 40.4 31 ARG B C 1
ATOM 4992 O O . ARG B 2 31 ? -30.682 42.505 11.218 1 39.96 31 ARG B O 1
ATOM 5000 N N . ASN B 2 32 ? -32.62 43.637 11.297 1 40.14 32 ASN B N 1
ATOM 5001 C CA . ASN B 2 32 ? -32.011 44.934 11.071 1 39.63 32 ASN B CA 1
ATOM 5002 C C . ASN B 2 32 ? -32.335 45.916 12.152 1 39.28 32 ASN B C 1
ATOM 5003 O O . ASN B 2 32 ? -33.378 45.837 12.793 1 38.74 32 ASN B O 1
ATOM 5008 N N . ALA B 2 33 ? -31.457 46.892 12.318 1 39.71 33 ALA B N 1
ATOM 5009 C CA . ALA B 2 33 ? -31.722 48.044 13.15 1 40.7 33 ALA B CA 1
ATOM 5010 C C . ALA B 2 33 ? -32.647 48.916 12.268 1 42.26 33 ALA B C 1
ATOM 5011 O O . ALA B 2 33 ? -32.508 48.919 11.038 1 41.89 33 ALA B O 1
ATOM 5013 N N . VAL B 2 34 ? -33.628 49.579 12.861 1 43.53 34 VAL B N 1
ATOM 5014 C CA . VAL B 2 34 ? -34.511 50.477 12.101 1 45.28 34 VAL B CA 1
ATOM 5015 C C . VAL B 2 34 ? -34.301 51.893 12.637 1 47.68 34 VAL B C 1
ATOM 5016 O O . VAL B 2 34 ? -33.646 52.073 13.661 1 47.42 34 VAL B O 1
ATOM 5020 N N . GLY B 2 35 ? -34.793 52.887 11.917 1 49.86 35 GLY B N 1
ATOM 5021 C CA . GLY B 2 35 ? -34.645 54.267 12.338 1 52.34 35 GLY B CA 1
ATOM 5022 C C . GLY B 2 35 ? -35.463 55.266 11.562 1 54.64 35 GLY B C 1
ATOM 5023 O O . GLY B 2 35 ? -35.905 55.003 10.44 1 54.37 35 GLY B O 1
ATOM 5024 N N . TRP B 2 36 ? -35.651 56.429 12.175 1 56.61 36 TRP B N 1
ATOM 5025 C CA . TRP B 2 36 ? -36.345 57.533 11.556 1 59.08 36 TRP B CA 1
ATOM 5026 C C . TRP B 2 36 ? -35.301 58.552 11.115 1 62.27 36 TRP B C 1
ATOM 5027 O O . TRP B 2 36 ? -34.362 58.848 11.849 1 62.35 36 TRP B O 1
ATOM 5038 N N . TYR B 2 37 ? -35.433 59.02 9.881 1 64.84 37 TYR B N 1
ATOM 5039 C CA . TYR B 2 37 ? -34.579 60.016 9.242 1 67.82 37 TYR B CA 1
ATOM 5040 C C . TYR B 2 37 ? -35.456 61.229 8.884 1 71.66 37 TYR B C 1
ATOM 5041 O O . TYR B 2 37 ? -36.671 61.084 8.727 1 71.64 37 TYR B O 1
ATOM 5050 N N . ARG B 2 38 ? -34.848 62.414 8.718 1 74.72 38 ARG B N 1
ATOM 5051 C CA . ARG B 2 38 ? -35.612 63.607 8.349 1 78.14 38 ARG B CA 1
ATOM 5052 C C . ARG B 2 38 ? -34.9 64.465 7.32 1 81.3 38 ARG B C 1
ATOM 5053 O O . ARG B 2 38 ? -33.669 64.517 7.284 1 81.25 38 ARG B O 1
ATOM 5061 N N . GLN B 2 39 ? -35.682 65.145 6.48 1 83.91 39 GLN B N 1
ATOM 5062 C CA . GLN B 2 39 ? -35.121 66.016 5.463 1 86.99 39 GLN B CA 1
ATOM 5063 C C . GLN B 2 39 ? -35.872 67.335 5.363 1 90.09 39 GLN B C 1
ATOM 5064 O O . GLN B 2 39 ? -37.024 67.371 4.928 1 90.16 39 GLN B O 1
ATOM 5070 N N . ALA B 2 40 ? -35.22 68.419 5.79 1 92.43 40 ALA B N 1
ATOM 5071 C CA . ALA B 2 40 ? -35.777 69.768 5.729 1 95.12 40 ALA B CA 1
ATOM 5072 C C . ALA B 2 40 ? -35.773 70.277 4.278 1 97.8 40 ALA B C 1
ATOM 5073 O O . ALA B 2 40 ? -34.98 69.795 3.462 1 98.07 40 ALA B O 1
ATOM 5075 N N . PRO B 2 41 ? -36.645 71.246 3.926 1 99.6 41 PRO B N 1
ATOM 5076 C CA . PRO B 2 41 ? -36.637 71.76 2.547 1 100.96 41 PRO B CA 1
ATOM 5077 C C . PRO B 2 41 ? -35.324 72.475 2.233 1 102.77 41 PRO B C 1
ATOM 5078 O O . PRO B 2 41 ? -34.966 73.45 2.896 1 103.47 41 PRO B O 1
ATOM 5082 N N . GLY B 2 42 ? -34.608 71.971 1.235 1 103.07 42 GLY B N 1
ATOM 5083 C CA . GLY B 2 42 ? -33.326 72.535 0.835 1 103.36 42 GLY B CA 1
ATOM 5084 C C . GLY B 2 42 ? -32.215 72.206 1.813 1 103.36 42 GLY B C 1
ATOM 5085 O O . GLY B 2 42 ? -31.261 72.975 1.941 1 104.35 42 GLY B O 1
ATOM 5086 N N . LYS B 2 43 ? -32.335 71.069 2.52 1 101.99 43 LYS B N 1
ATOM 5087 C CA . LYS B 2 43 ? -31.345 70.623 3.501 1 101.17 43 LYS B CA 1
ATOM 5088 C C . LYS B 2 43 ? -31.054 69.121 3.388 1 99.47 43 LYS B C 1
ATOM 5089 O O . LYS B 2 43 ? -31.87 68.365 2.867 1 99.73 43 LYS B O 1
ATOM 5095 N N . GLN B 2 44 ? -29.886 68.695 3.883 1 97.54 44 GLN B N 1
ATOM 5096 C CA . GLN B 2 44 ? -29.453 67.301 3.85 1 96.14 44 GLN B CA 1
ATOM 5097 C C . GLN B 2 44 ? -30.325 66.394 4.732 1 93.61 44 GLN B C 1
ATOM 5098 O O . GLN B 2 44 ? -31.031 66.875 5.621 1 93.75 44 GLN B O 1
ATOM 5104 N N . ARG B 2 45 ? -30.28 65.081 4.478 1 91.16 45 ARG B N 1
ATOM 5105 C CA . ARG B 2 45 ? -31.042 64.114 5.265 1 89.14 45 ARG B CA 1
ATOM 5106 C C . ARG B 2 45 ? -30.202 63.663 6.447 1 86.99 45 ARG B C 1
ATOM 5107 O O . ARG B 2 45 ? -29.026 63.355 6.279 1 87.23 45 ARG B O 1
ATOM 5115 N N . GLU B 2 46 ? -30.796 63.629 7.638 1 84.86 46 GLU B N 1
ATOM 5116 C CA . GLU B 2 46 ? -30.08 63.214 8.839 1 83.33 46 GLU B CA 1
ATOM 5117 C C . GLU B 2 46 ? -30.852 62.162 9.622 1 80.89 46 GLU B C 1
ATOM 5118 O O . GLU B 2 46 ? -32.081 62.132 9.583 1 80.99 46 GLU B O 1
ATOM 5124 N N . LEU B 2 47 ? -30.131 61.301 10.336 1 78.55 47 LEU B N 1
ATOM 5125 C CA . LEU B 2 47 ? -30.761 60.274 11.154 1 76.91 47 LEU B CA 1
ATOM 5126 C C . LEU B 2 47 ? -31.166 60.897 12.485 1 74.72 47 LEU B C 1
ATOM 5127 O O . LEU B 2 47 ? -30.308 61.323 13.258 1 74.92 47 LEU B O 1
ATOM 5132 N N . VAL B 2 48 ? -32.469 60.936 12.759 1 72.43 48 VAL B N 1
ATOM 5133 C CA . VAL B 2 48 ? -32.971 61.509 14.007 1 70.28 48 VAL B CA 1
ATOM 5134 C C . VAL B 2 48 ? -32.887 60.451 15.137 1 67.2 48 VAL B C 1
ATOM 5135 O O . VAL B 2 48 ? -32.373 60.751 16.214 1 67.28 48 VAL B O 1
ATOM 5139 N N . ALA B 2 49 ? -33.332 59.217 14.875 1 64.32 49 ALA B N 1
ATOM 5140 C CA . ALA B 2 49 ? -33.313 58.166 15.893 1 61.99 49 ALA B CA 1
ATOM 5141 C C . ALA B 2 49 ? -33.155 56.775 15.286 1 59.48 49 ALA B C 1
ATOM 5142 O O . ALA B 2 49 ? -33.496 56.569 14.125 1 59.75 49 ALA B O 1
ATOM 5144 N N . ARG B 2 50 ? -32.658 55.813 16.073 1 56.83 50 ARG B N 1
ATOM 5145 C CA . ARG B 2 50 ? -32.523 54.435 15.618 1 54.83 50 ARG B CA 1
ATOM 5146 C C . ARG B 2 50 ? -32.716 53.433 16.753 1 52.75 50 ARG B C 1
ATOM 5147 O O . ARG B 2 50 ? -32.477 53.747 17.908 1 52.61 50 ARG B O 1
ATOM 5155 N N . SER B 2 51 ? -33.205 52.247 16.42 1 50.99 51 SER B N 1
ATOM 5156 C CA . SER B 2 51 ? -33.48 51.185 17.368 1 49.77 51 SER B CA 1
ATOM 5157 C C . SER B 2 51 ? -32.94 49.876 16.779 1 48.61 51 SER B C 1
ATOM 5158 O O . SER B 2 51 ? -33.39 49.437 15.719 1 48.44 51 SER B O 1
ATOM 5161 N N . ASN B 2 52 ? -31.957 49.265 17.455 1 47.36 52 ASN B N 1
ATOM 5162 C CA . ASN B 2 52 ? -31.341 48.043 16.952 1 46.39 52 ASN B CA 1
ATOM 5163 C C . ASN B 2 52 ? -32.258 46.813 17.184 1 45.16 52 ASN B C 1
ATOM 5164 O O . ASN B 2 52 ? -33.329 46.948 17.774 1 45.31 52 ASN B O 1
ATOM 5169 N N . THR B 2 53 ? -31.849 45.631 16.724 1 44 53 THR B N 1
ATOM 5170 C CA . THR B 2 53 ? -32.643 44.413 16.819 1 43.83 53 THR B CA 1
ATOM 5171 C C . THR B 2 53 ? -33.132 44.03 18.24 1 44.14 53 THR B C 1
ATOM 5172 O O . THR B 2 53 ? -34.077 43.253 18.36 1 43.88 53 THR B O 1
ATOM 5176 N N . VAL B 2 54 ? -32.479 44.524 19.296 1 44.45 54 VAL B N 1
ATOM 5177 C CA . VAL B 2 54 ? -32.899 44.215 20.667 1 45.52 54 VAL B CA 1
ATOM 5178 C C . VAL B 2 54 ? -33.597 45.4 21.363 1 47.21 54 VAL B C 1
ATOM 5179 O O . VAL B 2 54 ? -33.962 45.284 22.529 1 47.82 54 VAL B O 1
ATOM 5183 N N . GLY B 2 55 ? -33.804 46.502 20.654 1 48.44 55 GLY B N 1
ATOM 5184 C CA . GLY B 2 55 ? -34.491 47.66 21.199 1 50.67 55 GLY B CA 1
ATOM 5185 C C . GLY B 2 55 ? -33.59 48.744 21.744 1 53.12 55 GLY B C 1
ATOM 5186 O O . GLY B 2 55 ? -34.091 49.735 22.276 1 53.16 55 GLY B O 1
ATOM 5187 N N . ALA B 2 56 ? -32.256 48.568 21.637 1 54.8 56 ALA B N 1
ATOM 5188 C CA . ALA B 2 56 ? -31.311 49.58 22.105 1 56.84 56 ALA B CA 1
ATOM 5189 C C . ALA B 2 56 ? -31.382 50.777 21.159 1 59.02 56 ALA B C 1
ATOM 5190 O O . ALA B 2 56 ? -31.278 50.613 19.943 1 58.77 56 ALA B O 1
ATOM 5192 N N . THR B 2 57 ? -31.608 51.971 21.713 1 61.09 57 THR B N 1
ATOM 5193 C CA . THR B 2 57 ? -31.782 53.177 20.908 1 63.46 57 THR B CA 1
ATOM 5194 C C . THR B 2 57 ? -30.602 54.166 20.892 1 65.58 57 THR B C 1
ATOM 5195 O O . THR B 2 57 ? -29.829 54.261 21.845 1 65.77 57 THR B O 1
ATOM 5199 N N . ASN B 2 58 ? -30.51 54.93 19.804 1 67.12 58 ASN B N 1
ATOM 5200 C CA . ASN B 2 58 ? -29.521 55.981 19.605 1 69.41 58 ASN B CA 1
ATOM 5201 C C . ASN B 2 58 ? -30.219 57.211 18.996 1 71.35 58 ASN B C 1
ATOM 5202 O O . ASN B 2 58 ? -31.136 57.057 18.192 1 71.06 58 ASN B O 1
ATOM 5207 N N . TYR B 2 59 ? -29.809 58.429 19.392 1 73.09 59 TYR B N 1
ATOM 5208 C CA . TYR B 2 59 ? -30.452 59.651 18.898 1 75.23 59 TYR B CA 1
ATOM 5209 C C . TYR B 2 59 ? -29.458 60.721 18.48 1 77.64 59 TYR B C 1
ATOM 5210 O O . TYR B 2 59 ? -28.362 60.802 19.042 1 78.12 59 TYR B O 1
ATOM 5219 N N . ALA B 2 60 ? -29.857 61.588 17.536 1 79.12 60 ALA B N 1
ATOM 5220 C CA . ALA B 2 60 ? -29.014 62.722 17.152 1 81.13 60 ALA B CA 1
ATOM 5221 C C . ALA B 2 60 ? -29.066 63.712 18.321 1 83.39 60 ALA B C 1
ATOM 5222 O O . ALA B 2 60 ? -30.136 63.901 18.9 1 83.7 60 ALA B O 1
ATOM 5224 N N . ASP B 2 61 ? -27.929 64.318 18.701 1 84.72 61 ASP B N 1
ATOM 5225 C CA . ASP B 2 61 ? -27.91 65.254 19.831 1 86.48 61 ASP B CA 1
ATOM 5226 C C . ASP B 2 61 ? -28.941 66.4 19.702 1 87.76 61 ASP B C 1
ATOM 5227 O O . ASP B 2 61 ? -29.351 66.97 20.713 1 88.27 61 ASP B O 1
ATOM 5232 N N . SER B 2 62 ? -29.403 66.68 18.469 1 88.03 62 SER B N 1
ATOM 5233 C CA . SER B 2 62 ? -30.41 67.696 18.173 1 88.75 62 SER B CA 1
ATOM 5234 C C . SER B 2 62 ? -31.798 67.326 18.715 1 88.87 62 SER B C 1
ATOM 5235 O O . SER B 2 62 ? -32.61 68.215 18.968 1 89.15 62 SER B O 1
ATOM 5238 N N . VAL B 2 63 ? -32.095 66.025 18.843 1 88.44 63 VAL B N 1
ATOM 5239 C CA . VAL B 2 63 ? -33.417 65.583 19.275 1 88.52 63 VAL B CA 1
ATOM 5240 C C . VAL B 2 63 ? -33.438 64.815 20.597 1 88.38 63 VAL B C 1
ATOM 5241 O O . VAL B 2 63 ? -34.493 64.294 20.958 1 88.52 63 VAL B O 1
ATOM 5245 N N . LYS B 2 64 ? -32.306 64.729 21.315 1 88 64 LYS B N 1
ATOM 5246 C CA . LYS B 2 64 ? -32.267 63.985 22.579 1 88.05 64 LYS B CA 1
ATOM 5247 C C . LYS B 2 64 ? -33.215 64.552 23.638 1 87.75 64 LYS B C 1
ATOM 5248 O O . LYS B 2 64 ? -33.403 65.767 23.726 1 87.87 64 LYS B O 1
ATOM 5254 N N . GLY B 2 65 ? -33.848 63.656 24.387 1 87.04 65 GLY B N 1
ATOM 5255 C CA . GLY B 2 65 ? -34.794 64.023 25.433 1 86.59 65 GLY B CA 1
ATOM 5256 C C . GLY B 2 65 ? -36.194 64.3 24.923 1 85.57 65 GLY B C 1
ATOM 5257 O O . GLY B 2 65 ? -37.176 64.032 25.618 1 86.1 65 GLY B O 1
ATOM 5258 N N . ARG B 2 66 ? -36.303 64.838 23.709 1 83.94 66 ARG B N 1
ATOM 5259 C CA . ARG B 2 66 ? -37.598 65.173 23.118 1 82.87 66 ARG B CA 1
ATOM 5260 C C . ARG B 2 66 ? -38.17 64.028 22.268 1 80.73 66 ARG B C 1
ATOM 5261 O O . ARG B 2 66 ? -39.385 63.928 22.108 1 80.93 66 ARG B O 1
ATOM 5269 N N . PHE B 2 67 ? -37.302 63.183 21.7 1 78.52 67 PHE B N 1
ATOM 5270 C CA . PHE B 2 67 ? -37.744 62.09 20.836 1 76.72 67 PHE B CA 1
ATOM 5271 C C . PHE B 2 67 ? -37.428 60.726 21.449 1 74.35 67 PHE B C 1
ATOM 5272 O O . PHE B 2 67 ? -36.377 60.549 22.069 1 74.54 67 PHE B O 1
ATOM 5280 N N . THR B 2 68 ? -38.347 59.762 21.279 1 71.95 68 THR B N 1
ATOM 5281 C CA . THR B 2 68 ? -38.184 58.381 21.744 1 69.79 68 THR B CA 1
ATOM 5282 C C . THR B 2 68 ? -38.667 57.444 20.637 1 66.29 68 THR B C 1
ATOM 5283 O O . THR B 2 68 ? -39.828 57.528 20.223 1 66.19 68 THR B O 1
ATOM 5287 N N . ILE B 2 69 ? -37.775 56.573 20.131 1 63.11 69 ILE B N 1
ATOM 5288 C CA . ILE B 2 69 ? -38.135 55.634 19.068 1 60.21 69 ILE B CA 1
ATOM 5289 C C . ILE B 2 69 ? -38.47 54.263 19.641 1 57.42 69 ILE B C 1
ATOM 5290 O O . ILE B 2 69 ? -37.846 53.835 20.611 1 57.69 69 ILE B O 1
ATOM 5295 N N . SER B 2 70 ? -39.489 53.596 19.081 1 54.83 70 SER B N 1
ATOM 5296 C CA . SER B 2 70 ? -39.833 52.23 19.476 1 52.89 70 SER B CA 1
ATOM 5297 C C . SER B 2 70 ? -40.089 51.36 18.242 1 49.89 70 SER B C 1
ATOM 5298 O O . SER B 2 70 ? -40.373 51.877 17.175 1 50.13 70 SER B O 1
ATOM 5301 N N . ARG B 2 71 ? -39.92 50.055 18.369 1 47.27 71 ARG B N 1
ATOM 5302 C CA . ARG B 2 71 ? -40.13 49.128 17.261 1 45.35 71 ARG B CA 1
ATOM 5303 C C . ARG B 2 71 ? -40.961 47.932 17.721 1 44.21 71 ARG B C 1
ATOM 5304 O O . ARG B 2 71 ? -40.997 47.616 18.906 1 43.81 71 ARG B O 1
ATOM 5312 N N . ASP B 2 72 ? -41.622 47.265 16.78 1 43.65 72 ASP B N 1
ATOM 5313 C CA . ASP B 2 72 ? -42.419 46.086 17.082 1 43.87 72 ASP B CA 1
ATOM 5314 C C . ASP B 2 72 ? -42.136 45.047 16.017 1 44.07 72 ASP B C 1
ATOM 5315 O O . ASP B 2 72 ? -42.561 45.226 14.883 1 44.19 72 ASP B O 1
ATOM 5320 N N . ASN B 2 73 ? -41.421 43.965 16.369 1 43.72 73 ASN B N 1
ATOM 5321 C CA . ASN B 2 73 ? -41.12 42.913 15.405 1 43.97 73 ASN B CA 1
ATOM 5322 C C . ASN B 2 73 ? -42.366 42.143 14.98 1 44.08 73 ASN B C 1
ATOM 5323 O O . ASN B 2 73 ? -42.436 41.682 13.849 1 44.22 73 ASN B O 1
ATOM 5328 N N . ASP B 2 74 ? -43.354 42.016 15.867 1 44.06 74 ASP B N 1
ATOM 5329 C CA . ASP B 2 74 ? -44.569 41.269 15.564 1 44.4 74 ASP B CA 1
ATOM 5330 C C . ASP B 2 74 ? -45.419 41.939 14.507 1 44.49 74 ASP B C 1
ATOM 5331 O O . ASP B 2 74 ? -46.048 41.249 13.709 1 45.19 74 ASP B O 1
ATOM 5336 N N . LYS B 2 75 ? -45.42 43.271 14.468 1 43.7 75 LYS B N 1
ATOM 5337 C CA . LYS B 2 75 ? -46.161 44.005 13.446 1 43.18 75 LYS B CA 1
ATOM 5338 C C . LYS B 2 75 ? -45.238 44.613 12.362 1 43.31 75 LYS B C 1
ATOM 5339 O O . LYS B 2 75 ? -45.749 45.206 11.418 1 43.15 75 LYS B O 1
ATOM 5345 N N . SER B 2 76 ? -43.888 44.481 12.5 1 43.6 76 SER B N 1
ATOM 5346 C CA . SER B 2 76 ? -42.851 45.051 11.614 1 44.13 76 SER B CA 1
ATOM 5347 C C . SER B 2 76 ? -43.121 46.544 11.46 1 44.62 76 SER B C 1
ATOM 5348 O O . SER B 2 76 ? -43.316 47.053 10.358 1 43.95 76 SER B O 1
ATOM 5351 N N . THR B 2 77 ? -43.213 47.221 12.603 1 45.29 77 THR B N 1
ATOM 5352 C CA . THR B 2 77 ? -43.595 48.62 12.634 1 46.55 77 THR B CA 1
ATOM 5353 C C . THR B 2 77 ? -42.689 49.453 13.529 1 47.25 77 THR B C 1
ATOM 5354 O O . THR B 2 77 ? -42.163 48.956 14.518 1 47.37 77 THR B O 1
ATOM 5358 N N . VAL B 2 78 ? -42.468 50.707 13.147 1 48.13 78 VAL B N 1
ATOM 5359 C CA . VAL B 2 78 ? -41.595 51.636 13.868 1 50 78 VAL B CA 1
ATOM 5360 C C . VAL B 2 78 ? -42.415 52.842 14.322 1 52.34 78 VAL B C 1
ATOM 5361 O O . VAL B 2 78 ? -43.199 53.381 13.556 1 52.31 78 VAL B O 1
ATOM 5365 N N . TYR B 2 79 ? -42.211 53.279 15.548 1 54.51 79 TYR B N 1
ATOM 5366 C CA . TYR B 2 79 ? -42.929 54.403 16.112 1 57.33 79 TYR B CA 1
ATOM 5367 C C . TYR B 2 79 ? -41.982 55.492 16.582 1 61.26 79 TYR B C 1
ATOM 5368 O O . TYR B 2 79 ? -40.871 55.201 17.031 1 61.53 79 TYR B O 1
ATOM 5377 N N . LEU B 2 80 ? -42.433 56.748 16.512 1 64.21 80 LEU B N 1
ATOM 5378 C CA . LEU B 2 80 ? -41.623 57.879 16.942 1 67.74 80 LEU B CA 1
ATOM 5379 C C . LEU B 2 80 ? -42.479 58.876 17.712 1 71.65 80 LEU B C 1
ATOM 5380 O O . LEU B 2 80 ? -43.265 59.609 17.108 1 71.81 80 LEU B O 1
ATOM 5385 N N . GLN B 2 81 ? -42.346 58.894 19.046 1 74.67 81 GLN B N 1
ATOM 5386 C CA . GLN B 2 81 ? -43.105 59.829 19.869 1 78.08 81 GLN B CA 1
ATOM 5387 C C . GLN B 2 81 ? -42.421 61.193 19.833 1 81.68 81 GLN B C 1
ATOM 5388 O O . GLN B 2 81 ? -41.325 61.352 20.375 1 82.07 81 GLN B O 1
ATOM 5394 N N . MET B 2 82 ? -43.055 62.164 19.166 1 84.11 82 MET B N 1
ATOM 5395 C CA . MET B 2 82 ? -42.503 63.505 18.982 1 87.13 82 MET B CA 1
ATOM 5396 C C . MET B 2 82 ? -42.933 64.515 20.06 1 89.93 82 MET B C 1
ATOM 5397 O O . MET B 2 82 ? -43.738 65.406 19.789 1 90.14 82 MET B O 1
ATOM 5402 N N . ASN B 2 83 ? -42.367 64.404 21.265 1 91.9 83 ASN B N 1
ATOM 5403 C CA . ASN B 2 83 ? -42.705 65.311 22.358 1 94.32 83 ASN B CA 1
ATOM 5404 C C . ASN B 2 83 ? -42.023 66.67 22.22 1 96.52 83 ASN B C 1
ATOM 5405 O O . ASN B 2 83 ? -40.893 66.744 21.739 1 96.68 83 ASN B O 1
ATOM 5410 N N . SER B 2 84 ? -42.714 67.739 22.666 1 97.97 84 SER B N 1
ATOM 5411 C CA . SER B 2 84 ? -42.247 69.131 22.631 1 99.87 84 SER B CA 1
ATOM 5412 C C . SER B 2 84 ? -41.637 69.522 21.281 1 101.53 84 SER B C 1
ATOM 5413 O O . SER B 2 84 ? -40.424 69.714 21.175 1 101.77 84 SER B O 1
ATOM 5416 N N . LEU B 2 85 ? -42.482 69.613 20.245 1 102.35 85 LEU B N 1
ATOM 5417 C CA . LEU B 2 85 ? -42.028 69.923 18.895 1 103.56 85 LEU B CA 1
ATOM 5418 C C . LEU B 2 85 ? -41.621 71.38 18.695 1 104.77 85 LEU B C 1
ATOM 5419 O O . LEU B 2 85 ? -42.438 72.296 18.831 1 105.12 85 LEU B O 1
ATOM 5424 N N . LYS B 2 86 ? -40.34 71.588 18.375 1 105.17 86 LYS B N 1
ATOM 5425 C CA . LYS B 2 86 ? -39.794 72.922 18.108 1 106 86 LYS B CA 1
ATOM 5426 C C . LYS B 2 86 ? -39.806 73.177 16.588 1 106.55 86 LYS B C 1
ATOM 5427 O O . LYS B 2 86 ? -39.728 72.22 15.813 1 106.72 86 LYS B O 1
ATOM 5433 N N . PRO B 2 87 ? -39.882 74.444 16.123 1 106.63 87 PRO B N 1
ATOM 5434 C CA . PRO B 2 87 ? -39.894 74.686 14.666 1 106.65 87 PRO B CA 1
ATOM 5435 C C . PRO B 2 87 ? -38.726 74.04 13.909 1 106.29 87 PRO B C 1
ATOM 5436 O O . PRO B 2 87 ? -38.908 73.582 12.78 1 106.51 87 PRO B O 1
ATOM 5440 N N . GLU B 2 88 ? -37.549 73.941 14.557 1 105.41 88 GLU B N 1
ATOM 5441 C CA . GLU B 2 88 ? -36.329 73.339 13.996 1 104.91 88 GLU B CA 1
ATOM 5442 C C . GLU B 2 88 ? -36.472 71.856 13.592 1 103.34 88 GLU B C 1
ATOM 5443 O O . GLU B 2 88 ? -35.54 71.283 13.03 1 103.42 88 GLU B O 1
ATOM 5449 N N . ASP B 2 89 ? -37.632 71.246 13.861 1 101.7 89 ASP B N 1
ATOM 5450 C CA . ASP B 2 89 ? -37.933 69.878 13.445 1 100.42 89 ASP B CA 1
ATOM 5451 C C . ASP B 2 89 ? -38.77 69.863 12.144 1 98.91 89 ASP B C 1
ATOM 5452 O O . ASP B 2 89 ? -39.419 68.86 11.859 1 98.87 89 ASP B O 1
ATOM 5457 N N . THR B 2 90 ? -38.767 70.977 11.373 1 97.58 90 THR B N 1
ATOM 5458 C CA . THR B 2 90 ? -39.486 71.141 10.113 1 96.58 90 THR B CA 1
ATOM 5459 C C . THR B 2 90 ? -38.867 70.233 9.079 1 94.95 90 THR B C 1
ATOM 5460 O O . THR B 2 90 ? -37.779 70.529 8.586 1 95.48 90 THR B O 1
ATOM 5464 N N . ALA B 2 91 ? -39.526 69.113 8.766 1 92.72 91 ALA B N 1
ATOM 5465 C CA . ALA B 2 91 ? -38.998 68.153 7.798 1 91.08 91 ALA B CA 1
ATOM 5466 C C . ALA B 2 91 ? -40.055 67.084 7.429 1 88.91 91 ALA B C 1
ATOM 5467 O O . ALA B 2 91 ? -41.072 66.947 8.111 1 89.13 91 ALA B O 1
ATOM 5469 N N . VAL B 2 92 ? -39.816 66.334 6.344 1 86.56 92 VAL B N 1
ATOM 5470 C CA . VAL B 2 92 ? -40.629 65.18 5.999 1 84.61 92 VAL B CA 1
ATOM 5471 C C . VAL B 2 92 ? -39.877 63.988 6.632 1 82 92 VAL B C 1
ATOM 5472 O O . VAL B 2 92 ? -38.683 63.796 6.38 1 81.85 92 VAL B O 1
ATOM 5476 N N . TYR B 2 93 ? -40.54 63.263 7.54 1 79.51 93 TYR B N 1
ATOM 5477 C CA . TYR B 2 93 ? -39.902 62.162 8.258 1 77.13 93 TYR B CA 1
ATOM 5478 C C . TYR B 2 93 ? -40.082 60.821 7.568 1 74.24 93 TYR B C 1
ATOM 5479 O O . TYR B 2 93 ? -41.198 60.463 7.209 1 74.09 93 TYR B O 1
ATOM 5488 N N . TYR B 2 94 ? -38.974 60.074 7.404 1 71.77 94 TYR B N 1
ATOM 5489 C CA . TYR B 2 94 ? -38.94 58.779 6.731 1 69.86 94 TYR B CA 1
ATOM 5490 C C . TYR B 2 94 ? -38.475 57.658 7.671 1 67.29 94 TYR B C 1
ATOM 5491 O O . TYR B 2 94 ? -37.62 57.889 8.512 1 67.44 94 TYR B O 1
ATOM 5500 N N . CYS B 2 95 ? -38.99 56.441 7.499 1 64.72 95 CYS B N 1
ATOM 5501 C CA . CYS B 2 95 ? -38.551 55.29 8.291 1 62.83 95 CYS B CA 1
ATOM 5502 C C . CYS B 2 95 ? -37.8 54.348 7.375 1 59.38 95 CYS B C 1
ATOM 5503 O O . CYS B 2 95 ? -38.222 54.119 6.242 1 59.12 95 CYS B O 1
ATOM 5506 N N . ASN B 2 96 ? -36.704 53.775 7.867 1 56.46 96 ASN B N 1
ATOM 5507 C CA . ASN B 2 96 ? -35.914 52.83 7.081 1 54.18 96 ASN B CA 1
ATOM 5508 C C . ASN B 2 96 ? -35.023 51.952 7.982 1 52.43 96 ASN B C 1
ATOM 5509 O O . ASN B 2 96 ? -34.952 52.182 9.187 1 51.93 96 ASN B O 1
ATOM 5514 N N . ILE B 2 97 ? -34.331 50.96 7.397 1 51.29 97 ILE B N 1
ATOM 5515 C CA . ILE B 2 97 ? -33.343 50.195 8.14 1 50.92 97 ILE B CA 1
ATOM 5516 C C . ILE B 2 97 ? -32.14 51.126 8.38 1 51.83 97 ILE B C 1
ATOM 5517 O O . ILE B 2 97 ? -31.968 52.152 7.71 1 51.9 97 ILE B O 1
ATOM 5522 N N . TYR B 2 98 ? -31.32 50.766 9.342 1 52.27 98 TYR B N 1
ATOM 5523 C CA . TYR B 2 98 ? -30.123 51.487 9.655 1 53.12 98 TYR B CA 1
ATOM 5524 C C . TYR B 2 98 ? -28.982 50.503 9.492 1 53.71 98 TYR B C 1
ATOM 5525 O O . TYR B 2 98 ? -29.014 49.412 10.063 1 53.69 98 TYR B O 1
ATOM 5534 N N . LEU B 2 99 ? -28.006 50.863 8.672 1 53.99 99 LEU B N 1
ATOM 5535 C CA . LEU B 2 99 ? -26.843 50.036 8.463 1 54.77 99 LEU B CA 1
ATOM 5536 C C . LEU B 2 99 ? -25.7 50.702 9.206 1 55.92 99 LEU B C 1
ATOM 5537 O O . LEU B 2 99 ? -25.493 51.908 9.032 1 56.26 99 LEU B O 1
ATOM 5542 N N . TYR B 2 100 ? -24.975 49.938 10.06 1 56.18 100 TYR B N 1
ATOM 5543 C CA . TYR B 2 100 ? -23.829 50.456 10.814 1 57.31 100 TYR B CA 1
ATOM 5544 C C . TYR B 2 100 ? -22.771 50.969 9.85 1 58.56 100 TYR B C 1
ATOM 5545 O O . TYR B 2 100 ? -22.483 50.31 8.86 1 58.05 100 TYR B O 1
ATOM 5554 N N . GLY B 2 101 ? -22.259 52.161 10.111 1 60.12 101 GLY B N 1
ATOM 5555 C CA . GLY B 2 101 ? -21.269 52.796 9.25 1 62.31 101 GLY B CA 1
ATOM 5556 C C . GLY B 2 101 ? -21.859 53.79 8.269 1 64.24 101 GLY B C 1
ATOM 5557 O O . GLY B 2 101 ? -21.143 54.669 7.775 1 64.83 101 GLY B O 1
ATOM 5558 N N . ASP B 2 102 ? -23.162 53.666 7.967 1 65.05 102 ASP B N 1
ATOM 5559 C CA . ASP B 2 102 ? -23.812 54.58 7.021 1 66.46 102 ASP B CA 1
ATOM 5560 C C . ASP B 2 102 ? -24.113 55.952 7.647 1 68.27 102 ASP B C 1
ATOM 5561 O O . ASP B 2 102 ? -23.559 56.943 7.188 1 69.51 102 ASP B O 1
ATOM 5566 N N . ARG B 2 103 ? -24.925 56.007 8.707 1 68.81 103 ARG B N 1
ATOM 5567 C CA . ARG B 2 103 ? -25.244 57.223 9.467 1 69.8 103 ARG B CA 1
ATOM 5568 C C . ARG B 2 103 ? -26.356 58.043 8.854 1 70.62 103 ARG B C 1
ATOM 5569 O O . ARG B 2 103 ? -27.305 58.366 9.561 1 71.09 103 ARG B O 1
ATOM 5571 N N . THR B 2 104 ? -26.259 58.39 7.562 1 70.56 104 THR B N 1
ATOM 5572 C CA . THR B 2 104 ? -27.302 59.188 6.916 1 71.03 104 THR B CA 1
ATOM 5573 C C . THR B 2 104 ? -28.272 58.367 6.043 1 70.23 104 THR B C 1
ATOM 5574 O O . THR B 2 104 ? -29.145 58.948 5.413 1 70 104 THR B O 1
ATOM 5578 N N . GLY B 2 105 ? -28.099 57.048 5.991 1 69.7 105 GLY B N 1
ATOM 5579 C CA . GLY B 2 105 ? -28.92 56.174 5.161 1 69.62 105 GLY B CA 1
ATOM 5580 C C . GLY B 2 105 ? -28.718 56.403 3.671 1 69.23 105 GLY B C 1
ATOM 5581 O O . GLY B 2 105 ? -29.604 56.09 2.874 1 69.04 105 GLY B O 1
ATOM 5582 N N . SER B 2 106 ? -27.542 56.939 3.283 1 68.97 106 SER B N 1
ATOM 5583 C CA . SER B 2 106 ? -27.2 57.269 1.896 1 69.72 106 SER B CA 1
ATOM 5584 C C . SER B 2 106 ? -27.006 56.061 0.99 1 69.67 106 SER B C 1
ATOM 5585 O O . SER B 2 106 ? -27.212 56.159 -0.226 1 70.03 106 SER B O 1
ATOM 5588 N N . THR B 2 107 ? -26.615 54.932 1.577 1 68.71 107 THR B N 1
ATOM 5589 C CA . THR B 2 107 ? -26.345 53.695 0.854 1 68.87 107 THR B CA 1
ATOM 5590 C C . THR B 2 107 ? -27.632 52.899 0.539 1 68.52 107 THR B C 1
ATOM 5591 O O . THR B 2 107 ? -27.589 51.992 -0.288 1 68.8 107 THR B O 1
ATOM 5595 N N . LEU B 2 108 ? -28.763 53.235 1.185 1 68.01 108 LEU B N 1
ATOM 5596 C CA . LEU B 2 108 ? -30.037 52.546 0.986 1 68.14 108 LEU B CA 1
ATOM 5597 C C . LEU B 2 108 ? -30.643 52.886 -0.382 1 68.9 108 LEU B C 1
ATOM 5598 O O . LEU B 2 108 ? -30.465 53.997 -0.875 1 68.67 108 LEU B O 1
ATOM 5603 N N . ASN B 2 109 ? -31.336 51.923 -1.003 1 69.57 109 ASN B N 1
ATOM 5604 C CA . ASN B 2 109 ? -31.905 52.111 -2.337 1 70.62 109 ASN B CA 1
ATOM 5605 C C . ASN B 2 109 ? -33.381 52.497 -2.341 1 70.81 109 ASN B C 1
ATOM 5606 O O . ASN B 2 109 ? -33.804 53.282 -3.191 1 70.97 109 ASN B O 1
ATOM 5611 N N . SER B 2 110 ? -34.172 51.937 -1.417 1 70.46 110 SER B N 1
ATOM 5612 C CA . SER B 2 110 ? -35.607 52.199 -1.402 1 70.49 110 SER B CA 1
ATOM 5613 C C . SER B 2 110 ? -36.087 52.992 -0.191 1 70.23 110 SER B C 1
ATOM 5614 O O . SER B 2 110 ? -35.815 52.626 0.95 1 70.52 110 SER B O 1
ATOM 5617 N N . TRP B 2 111 ? -36.834 54.065 -0.45 1 69.64 111 TRP B N 1
ATOM 5618 C CA . TRP B 2 111 ? -37.432 54.922 0.569 1 69.51 111 TRP B CA 1
ATOM 5619 C C . TRP B 2 111 ? -38.924 55.086 0.291 1 70.04 111 TRP B C 1
ATOM 5620 O O . TRP B 2 111 ? -39.368 55.017 -0.852 1 69.88 111 TRP B O 1
ATOM 5631 N N . GLY B 2 112 ? -39.677 55.338 1.342 1 70.29 112 GLY B N 1
ATOM 5632 C CA . GLY B 2 112 ? -41.089 55.642 1.234 1 71.07 112 GLY B CA 1
ATOM 5633 C C . GLY B 2 112 ? -41.293 57.117 0.935 1 71.74 112 GLY B C 1
ATOM 5634 O O . GLY B 2 112 ? -40.328 57.873 0.75 1 71.48 112 GLY B O 1
ATOM 5635 N N . GLN B 2 113 ? -42.55 57.545 0.888 1 72.43 113 GLN B N 1
ATOM 5636 C CA . GLN B 2 113 ? -42.865 58.944 0.589 1 73.73 113 GLN B CA 1
ATOM 5637 C C . GLN B 2 113 ? -42.733 59.898 1.792 1 74.85 113 GLN B C 1
ATOM 5638 O O . GLN B 2 113 ? -42.725 61.113 1.617 1 75.08 113 GLN B O 1
ATOM 5644 N N . GLY B 2 114 ? -42.613 59.348 2.985 1 75.56 114 GLY B N 1
ATOM 5645 C CA . GLY B 2 114 ? -42.478 60.13 4.2 1 76.95 114 GLY B CA 1
ATOM 5646 C C . GLY B 2 114 ? -43.784 60.673 4.735 1 78.41 114 GLY B C 1
ATOM 5647 O O . GLY B 2 114 ? -44.847 60.472 4.143 1 78.28 114 GLY B O 1
ATOM 5648 N N . THR B 2 115 ? -43.715 61.336 5.883 1 79.69 115 THR B N 1
ATOM 5649 C CA . THR B 2 115 ? -44.887 61.946 6.49 1 81.51 115 THR B CA 1
ATOM 5650 C C . THR B 2 115 ? -44.495 63.361 6.902 1 83.4 115 THR B C 1
ATOM 5651 O O . THR B 2 115 ? -43.484 63.554 7.579 1 83.46 115 THR B O 1
ATOM 5655 N N . GLN B 2 116 ? -45.223 64.36 6.385 1 84.72 116 GLN B N 1
ATOM 5656 C CA . GLN B 2 116 ? -44.896 65.753 6.647 1 86.55 116 GLN B CA 1
ATOM 5657 C C . GLN B 2 116 ? -45.244 66.176 8.063 1 88.88 116 GLN B C 1
ATOM 5658 O O . GLN B 2 116 ? -46.357 65.94 8.529 1 88.65 116 GLN B O 1
ATOM 5664 N N . VAL B 2 117 ? -44.276 66.796 8.749 1 91.05 117 VAL B N 1
ATOM 5665 C CA . VAL B 2 117 ? -44.446 67.311 10.101 1 93.74 117 VAL B CA 1
ATOM 5666 C C . VAL B 2 117 ? -44.271 68.824 10.061 1 96.84 117 VAL B C 1
ATOM 5667 O O . VAL B 2 117 ? -43.174 69.312 9.777 1 96.95 117 VAL B O 1
ATOM 5671 N N . THR B 2 118 ? -45.366 69.568 10.292 1 99.11 118 THR B N 1
ATOM 5672 C CA . THR B 2 118 ? -45.339 71.027 10.249 1 101.87 118 THR B CA 1
ATOM 5673 C C . THR B 2 118 ? -45.732 71.665 11.588 1 104.68 118 THR B C 1
ATOM 5674 O O . THR B 2 118 ? -46.892 71.605 11.997 1 105.12 118 THR B O 1
ATOM 5678 N N . VAL B 2 119 ? -44.753 72.284 12.256 1 106.33 119 VAL B N 1
ATOM 5679 C CA . VAL B 2 119 ? -44.899 72.977 13.538 1 108.42 119 VAL B CA 1
ATOM 5680 C C . VAL B 2 119 ? -44.667 74.491 13.36 1 110.45 119 VAL B C 1
ATOM 5681 O O . VAL B 2 119 ? -43.552 74.931 13.075 1 110.89 119 VAL B O 1
ATOM 5685 N N . SER B 2 120 ? -45.74 75.281 13.485 1 111.5 120 SER B N 1
ATOM 5686 C CA . SER B 2 120 ? -45.683 76.726 13.292 1 112.94 120 SER B CA 1
ATOM 5687 C C . SER B 2 120 ? -44.994 77.471 14.439 1 113.34 120 SER B C 1
ATOM 5688 O O . SER B 2 120 ? -45.09 78.701 14.528 1 113.42 120 SER B O 1
ATOM 5691 N N . GLN C 3 1 ? -29.308 15.042 -30.209 1 155.29 1 GLN C N 1
ATOM 5692 C CA . GLN C 3 1 ? -27.913 15.2 -29.807 1 155.5 1 GLN C CA 1
ATOM 5693 C C . GLN C 3 1 ? -27.151 16.157 -30.732 1 154.95 1 GLN C C 1
ATOM 5694 O O . GLN C 3 1 ? -27.527 16.343 -31.889 1 155.01 1 GLN C O 1
ATOM 5700 N N . VAL C 3 2 ? -26.092 16.784 -30.21 1 154.38 2 VAL C N 1
ATOM 5701 C CA . VAL C 3 2 ? -25.278 17.721 -30.982 1 154.3 2 VAL C CA 1
ATOM 5702 C C . VAL C 3 2 ? -23.886 17.121 -31.19 1 153.92 2 VAL C C 1
ATOM 5703 O O . VAL C 3 2 ? -23.306 16.597 -30.241 1 153.98 2 VAL C O 1
ATOM 5707 N N . GLN C 3 3 ? -23.356 17.174 -32.42 1 153.42 3 GLN C N 1
ATOM 5708 C CA . GLN C 3 3 ? -22.034 16.616 -32.698 1 153.47 3 GLN C CA 1
ATOM 5709 C C . GLN C 3 3 ? -20.956 17.69 -32.877 1 153.32 3 GLN C C 1
ATOM 5710 O O . GLN C 3 3 ? -21.235 18.767 -33.4 1 153.39 3 GLN C O 1
ATOM 5716 N N . LEU C 3 4 ? -19.727 17.401 -32.425 1 152.97 4 LEU C N 1
ATOM 5717 C CA . LEU C 3 4 ? -18.615 18.346 -32.516 1 153.16 4 LEU C CA 1
ATOM 5718 C C . LEU C 3 4 ? -17.516 17.858 -33.464 1 153.19 4 LEU C C 1
ATOM 5719 O O . LEU C 3 4 ? -16.821 16.892 -33.156 1 153.3 4 LEU C O 1
ATOM 5724 N N . VAL C 3 5 ? -17.346 18.538 -34.604 1 152.91 5 VAL C N 1
ATOM 5725 C CA . VAL C 3 5 ? -16.316 18.187 -35.579 1 153.13 5 VAL C CA 1
ATOM 5726 C C . VAL C 3 5 ? -15.196 19.222 -35.527 1 153.13 5 VAL C C 1
ATOM 5727 O O . VAL C 3 5 ? -15.389 20.352 -35.972 1 153.2 5 VAL C O 1
ATOM 5731 N N . GLU C 3 6 ? -14.031 18.847 -34.986 1 152.92 6 GLU C N 1
ATOM 5732 C CA . GLU C 3 6 ? -12.907 19.775 -34.885 1 153.24 6 GLU C CA 1
ATOM 5733 C C . GLU C 3 6 ? -11.889 19.607 -36.012 1 153.39 6 GLU C C 1
ATOM 5734 O O . GLU C 3 6 ? -11.616 18.489 -36.447 1 153.4 6 GLU C O 1
ATOM 5740 N N . SER C 3 7 ? -11.336 20.727 -36.491 1 153.32 7 SER C N 1
ATOM 5741 C CA . SER C 3 7 ? -10.371 20.715 -37.583 1 153.76 7 SER C CA 1
ATOM 5742 C C . SER C 3 7 ? -9.368 21.861 -37.461 1 154.09 7 SER C C 1
ATOM 5743 O O . SER C 3 7 ? -9.765 23.015 -37.321 1 154.14 7 SER C O 1
ATOM 5746 N N . GLY C 3 8 ? -8.083 21.537 -37.54 1 154.19 8 GLY C N 1
ATOM 5747 C CA . GLY C 3 8 ? -7.024 22.536 -37.456 1 154.75 8 GLY C CA 1
ATOM 5748 C C . GLY C 3 8 ? -5.756 22.078 -36.761 1 155.13 8 GLY C C 1
ATOM 5749 O O . GLY C 3 8 ? -4.935 22.904 -36.361 1 155.14 8 GLY C O 1
ATOM 5750 N N . GLY C 3 9 ? -5.584 20.77 -36.624 1 155.34 9 GLY C N 1
ATOM 5751 C CA . GLY C 3 9 ? -4.405 20.213 -35.976 1 156.11 9 GLY C CA 1
ATOM 5752 C C . GLY C 3 9 ? -3.421 19.606 -36.954 1 156.7 9 GLY C C 1
ATOM 5753 O O . GLY C 3 9 ? -3.803 18.815 -37.818 1 156.79 9 GLY C O 1
ATOM 5754 N N . GLY C 3 10 ? -2.154 19.966 -36.809 1 156.95 10 GLY C N 1
ATOM 5755 C CA . GLY C 3 10 ? -1.104 19.458 -37.68 1 157.71 10 GLY C CA 1
ATOM 5756 C C . GLY C 3 10 ? 0.229 19.278 -36.985 1 158.22 10 GLY C C 1
ATOM 5757 O O . GLY C 3 10 ? 0.276 18.936 -35.802 1 158.35 10 GLY C O 1
ATOM 5758 N N . LEU C 3 11 ? 1.326 19.506 -37.714 1 158.34 11 LEU C N 1
ATOM 5759 C CA . LEU C 3 11 ? 2.67 19.361 -37.162 1 158.9 11 LEU C CA 1
ATOM 5760 C C . LEU C 3 11 ? 3.41 20.7 -37.18 1 159.26 11 LEU C C 1
ATOM 5761 O O . LEU C 3 11 ? 4.02 21.05 -38.19 1 159.45 11 LEU C O 1
ATOM 5766 N N . VAL C 3 12 ? 3.362 21.448 -36.071 1 159.13 12 VAL C N 1
ATOM 5767 C CA . VAL C 3 12 ? 4.039 22.742 -35.99 1 159.51 12 VAL C CA 1
ATOM 5768 C C . VAL C 3 12 ? 5.411 22.65 -35.3 1 159.75 12 VAL C C 1
ATOM 5769 O O . VAL C 3 12 ? 5.685 21.682 -34.592 1 159.89 12 VAL C O 1
ATOM 5773 N N . GLN C 3 13 ? 6.278 23.652 -35.513 1 159.64 13 GLN C N 1
ATOM 5774 C CA . GLN C 3 13 ? 7.607 23.661 -34.901 1 159.97 13 GLN C CA 1
ATOM 5775 C C . GLN C 3 13 ? 7.634 24.391 -33.536 1 160.1 13 GLN C C 1
ATOM 5776 O O . GLN C 3 13 ? 6.647 25.024 -33.15 1 160.17 13 GLN C O 1
ATOM 5782 N N . ALA C 3 14 ? 8.751 24.267 -32.793 1 159.89 14 ALA C N 1
ATOM 5783 C CA . ALA C 3 14 ? 8.92 24.875 -31.473 1 160.04 14 ALA C CA 1
ATOM 5784 C C . ALA C 3 14 ? 8.952 26.402 -31.514 1 159.57 14 ALA C C 1
ATOM 5785 O O . ALA C 3 14 ? 9.978 26.995 -31.843 1 159.68 14 ALA C O 1
ATOM 5787 N N . GLY C 3 15 ? 7.834 27.02 -31.159 1 158.87 15 GLY C N 1
ATOM 5788 C CA . GLY C 3 15 ? 7.715 28.473 -31.138 1 158.58 15 GLY C CA 1
ATOM 5789 C C . GLY C 3 15 ? 6.835 29.066 -32.223 1 157.98 15 GLY C C 1
ATOM 5790 O O . GLY C 3 15 ? 6.862 30.277 -32.449 1 158.08 15 GLY C O 1
ATOM 5791 N N . GLY C 3 16 ? 6.046 28.227 -32.886 1 157.18 16 GLY C N 1
ATOM 5792 C CA . GLY C 3 16 ? 5.155 28.674 -33.949 1 156.86 16 GLY C CA 1
ATOM 5793 C C . GLY C 3 16 ? 3.732 28.913 -33.487 1 156.15 16 GLY C C 1
ATOM 5794 O O . GLY C 3 16 ? 3.479 29.07 -32.291 1 156.19 16 GLY C O 1
ATOM 5795 N N . SER C 3 17 ? 2.789 28.942 -34.432 1 155.3 17 SER C N 1
ATOM 5796 C CA . SER C 3 17 ? 1.386 29.168 -34.109 1 154.88 17 SER C CA 1
ATOM 5797 C C . SER C 3 17 ? 0.463 28.237 -34.89 1 154.12 17 SER C C 1
ATOM 5798 O O . SER C 3 17 ? 0.755 27.891 -36.032 1 154.2 17 SER C O 1
ATOM 5801 N N . LEU C 3 18 ? -0.654 27.833 -34.276 1 153.18 18 LEU C N 1
ATOM 5802 C CA . LEU C 3 18 ? -1.613 26.947 -34.928 1 152.75 18 LEU C CA 1
ATOM 5803 C C . LEU C 3 18 ? -3.031 27.304 -34.493 1 151.97 18 LEU C C 1
ATOM 5804 O O . LEU C 3 18 ? -3.268 27.542 -33.311 1 152.13 18 LEU C O 1
ATOM 5809 N N . ARG C 3 19 ? -3.971 27.359 -35.442 1 150.98 19 ARG C N 1
ATOM 5810 C CA . ARG C 3 19 ? -5.361 27.685 -35.126 1 150.41 19 ARG C CA 1
ATOM 5811 C C . ARG C 3 19 ? -6.274 26.5 -35.41 1 149.67 19 ARG C C 1
ATOM 5812 O O . ARG C 3 19 ? -6.248 25.952 -36.511 1 149.84 19 ARG C O 1
ATOM 5820 N N . LEU C 3 20 ? -7.081 26.102 -34.425 1 148.69 20 LEU C N 1
ATOM 5821 C CA . LEU C 3 20 ? -7.996 24.978 -34.597 1 148.32 20 LEU C CA 1
ATOM 5822 C C . LEU C 3 20 ? -9.45 25.383 -34.325 1 147.67 20 LEU C C 1
ATOM 5823 O O . LEU C 3 20 ? -9.723 26.179 -33.429 1 147.77 20 LEU C O 1
ATOM 5828 N N . SER C 3 21 ? -10.374 24.884 -35.15 1 146.88 21 SER C N 1
ATOM 5829 C CA . SER C 3 21 ? -11.788 25.232 -35.046 1 146.55 21 SER C CA 1
ATOM 5830 C C . SER C 3 21 ? -12.674 24.039 -34.652 1 145.87 21 SER C C 1
ATOM 5831 O O . SER C 3 21 ? -12.243 22.897 -34.753 1 145.86 21 SER C O 1
ATOM 5834 N N . CYS C 3 22 ? -13.91 24.308 -34.194 1 145.09 22 CYS C N 1
ATOM 5835 C CA . CYS C 3 22 ? -14.86 23.266 -33.802 1 144.76 22 CYS C CA 1
ATOM 5836 C C . CYS C 3 22 ? -16.28 23.612 -34.258 1 143.94 22 CYS C C 1
ATOM 5837 O O . CYS C 3 22 ? -16.926 24.464 -33.655 1 143.98 22 CYS C O 1
ATOM 5840 N N . VAL C 3 23 ? -16.779 22.924 -35.288 1 143.02 23 VAL C N 1
ATOM 5841 C CA . VAL C 3 23 ? -18.121 23.166 -35.808 1 142.57 23 VAL C CA 1
ATOM 5842 C C . VAL C 3 23 ? -19.155 22.238 -35.163 1 141.77 23 VAL C C 1
ATOM 5843 O O . VAL C 3 23 ? -18.999 21.02 -35.198 1 141.84 23 VAL C O 1
ATOM 5847 N N . ALA C 3 24 ? -20.21 22.815 -34.571 1 140.84 24 ALA C N 1
ATOM 5848 C CA . ALA C 3 24 ? -21.276 22.037 -33.942 1 140.33 24 ALA C CA 1
ATOM 5849 C C . ALA C 3 24 ? -22.551 22.04 -34.801 1 139.56 24 ALA C C 1
ATOM 5850 O O . ALA C 3 24 ? -22.733 22.928 -35.635 1 139.72 24 ALA C O 1
ATOM 5852 N N . SER C 3 25 ? -23.431 21.047 -34.605 1 138.56 25 SER C N 1
ATOM 5853 C CA . SER C 3 25 ? -24.685 20.976 -35.358 1 138.01 25 SER C CA 1
ATOM 5854 C C . SER C 3 25 ? -25.819 20.331 -34.558 1 136.92 25 SER C C 1
ATOM 5855 O O . SER C 3 25 ? -25.827 19.117 -34.355 1 137.01 25 SER C O 1
ATOM 5858 N N . GLY C 3 26 ? -26.763 21.154 -34.111 1 135.67 26 GLY C N 1
ATOM 5859 C CA . GLY C 3 26 ? -27.904 20.691 -33.332 1 134.94 26 GLY C CA 1
ATOM 5860 C C . GLY C 3 26 ? -28.91 21.775 -32.993 1 133.8 26 GLY C C 1
ATOM 5861 O O . GLY C 3 26 ? -29.898 21.956 -33.709 1 133.9 26 GLY C O 1
ATOM 5862 N N . GLY C 3 27 ? -28.67 22.486 -31.894 1 132.53 27 GLY C N 1
ATOM 5863 C CA . GLY C 3 27 ? -29.564 23.544 -31.435 1 131.75 27 GLY C CA 1
ATOM 5864 C C . GLY C 3 27 ? -28.932 24.92 -31.343 1 130.48 27 GLY C C 1
ATOM 5865 O O . GLY C 3 27 ? -28.1 25.284 -32.178 1 130.59 27 GLY C O 1
ATOM 5866 N N . THR C 3 28 ? -29.334 25.706 -30.329 1 129.07 28 THR C N 1
ATOM 5867 C CA . THR C 3 28 ? -28.816 27.063 -30.132 1 128.1 28 THR C CA 1
ATOM 5868 C C . THR C 3 28 ? -27.398 27.032 -29.552 1 126.6 28 THR C C 1
ATOM 5869 O O . THR C 3 28 ? -27.226 26.72 -28.38 1 126.74 28 THR C O 1
ATOM 5873 N N . PHE C 3 29 ? -26.391 27.365 -30.368 1 125.02 29 PHE C N 1
ATOM 5874 C CA . PHE C 3 29 ? -24.977 27.362 -29.979 1 123.96 29 PHE C CA 1
ATOM 5875 C C . PHE C 3 29 ? -24.623 28.455 -28.961 1 122.66 29 PHE C C 1
ATOM 5876 O O . PHE C 3 29 ? -23.741 28.256 -28.128 1 122.6 29 PHE C O 1
ATOM 5884 N N . SER C 3 30 ? -25.302 29.605 -29.035 1 121.45 30 SER C N 1
ATOM 5885 C CA . SER C 3 30 ? -25.034 30.763 -28.182 1 120.73 30 SER C CA 1
ATOM 5886 C C . SER C 3 30 ? -25.518 30.653 -26.728 1 119.81 30 SER C C 1
ATOM 5887 O O . SER C 3 30 ? -25.265 31.564 -25.944 1 119.72 30 SER C O 1
ATOM 5890 N N . ASN C 3 31 ? -26.206 29.564 -26.363 1 119.02 31 ASN C N 1
ATOM 5891 C CA . ASN C 3 31 ? -26.723 29.401 -25.003 1 118.86 31 ASN C CA 1
ATOM 5892 C C . ASN C 3 31 ? -25.899 28.479 -24.106 1 118.88 31 ASN C C 1
ATOM 5893 O O . ASN C 3 31 ? -26.231 28.331 -22.933 1 118.88 31 ASN C O 1
ATOM 5898 N N . TYR C 3 32 ? -24.857 27.835 -24.643 1 118.81 32 TYR C N 1
ATOM 5899 C CA . TYR C 3 32 ? -24.042 26.904 -23.865 1 119.16 32 TYR C CA 1
ATOM 5900 C C . TYR C 3 32 ? -22.555 27.276 -23.932 1 120.05 32 TYR C C 1
ATOM 5901 O O . TYR C 3 32 ? -22.103 27.86 -24.914 1 120.07 32 TYR C O 1
ATOM 5910 N N . GLY C 3 33 ? -21.813 26.956 -22.88 1 120.73 33 GLY C N 1
ATOM 5911 C CA . GLY C 3 33 ? -20.387 27.252 -22.824 1 122.01 33 GLY C CA 1
ATOM 5912 C C . GLY C 3 33 ? -19.539 26.257 -23.593 1 123.24 33 GLY C C 1
ATOM 5913 O O . GLY C 3 33 ? -19.928 25.099 -23.755 1 123.29 33 GLY C O 1
ATOM 5914 N N . MET C 3 34 ? -18.375 26.696 -24.086 1 124.05 34 MET C N 1
ATOM 5915 C CA . MET C 3 34 ? -17.481 25.82 -24.844 1 125.37 34 MET C CA 1
ATOM 5916 C C . MET C 3 34 ? -16.166 25.631 -24.107 1 126.95 34 MET C C 1
ATOM 5917 O O . MET C 3 34 ? -15.665 26.568 -23.495 1 126.95 34 MET C O 1
ATOM 5922 N N . GLY C 3 35 ? -15.609 24.431 -24.18 1 128.27 35 GLY C N 1
ATOM 5923 C CA . GLY C 3 35 ? -14.35 24.134 -23.512 1 130.06 35 GLY C CA 1
ATOM 5924 C C . GLY C 3 35 ? -13.397 23.266 -24.31 1 131.85 35 GLY C C 1
ATOM 5925 O O . GLY C 3 35 ? -13.806 22.263 -24.897 1 131.85 35 GLY C O 1
ATOM 5926 N N . TRP C 3 36 ? -12.111 23.643 -24.326 1 133.24 36 TRP C N 1
ATOM 5927 C CA . TRP C 3 36 ? -11.069 22.893 -25.023 1 135.08 36 TRP C CA 1
ATOM 5928 C C . TRP C 3 36 ? -10.296 22.042 -24.023 1 137.09 36 TRP C C 1
ATOM 5929 O O . TRP C 3 36 ? -9.755 22.567 -23.053 1 137.19 36 TRP C O 1
ATOM 5940 N N . PHE C 3 37 ? -10.257 20.73 -24.247 1 138.55 37 PHE C N 1
ATOM 5941 C CA . PHE C 3 37 ? -9.558 19.805 -23.354 1 140.58 37 PHE C CA 1
ATOM 5942 C C . PHE C 3 37 ? -8.497 18.992 -24.121 1 142.64 37 PHE C C 1
ATOM 5943 O O . PHE C 3 37 ? -8.605 18.837 -25.338 1 142.72 37 PHE C O 1
ATOM 5951 N N . ARG C 3 38 ? -7.477 18.472 -23.421 1 144.13 38 ARG C N 1
ATOM 5952 C CA . ARG C 3 38 ? -6.43 17.687 -24.078 1 146.11 38 ARG C CA 1
ATOM 5953 C C . ARG C 3 38 ? -5.973 16.484 -23.258 1 148.38 38 ARG C C 1
ATOM 5954 O O . ARG C 3 38 ? -6.09 16.487 -22.036 1 148.49 38 ARG C O 1
ATOM 5962 N N . GLN C 3 39 ? -5.457 15.45 -23.929 1 150.07 39 GLN C N 1
ATOM 5963 C CA . GLN C 3 39 ? -4.967 14.259 -23.242 1 152.26 39 GLN C CA 1
ATOM 5964 C C . GLN C 3 39 ? -3.701 13.74 -23.905 1 154.84 39 GLN C C 1
ATOM 5965 O O . GLN C 3 39 ? -3.757 13.227 -25.021 1 155.02 39 GLN C O 1
ATOM 5971 N N . ALA C 3 40 ? -2.558 13.885 -23.229 1 156.7 40 ALA C N 1
ATOM 5972 C CA . ALA C 3 40 ? -1.281 13.416 -23.756 1 159.06 40 ALA C CA 1
ATOM 5973 C C . ALA C 3 40 ? -1.244 11.886 -23.757 1 161.47 40 ALA C C 1
ATOM 5974 O O . ALA C 3 40 ? -1.825 11.26 -22.872 1 161.52 40 ALA C O 1
ATOM 5976 N N . PRO C 3 41 ? -0.594 11.263 -24.754 1 162.93 41 PRO C N 1
ATOM 5977 C CA . PRO C 3 41 ? -0.552 9.79 -24.795 1 164.03 41 PRO C CA 1
ATOM 5978 C C . PRO C 3 41 ? 0.102 9.153 -23.569 1 164.88 41 PRO C C 1
ATOM 5979 O O . PRO C 3 41 ? 1.325 9.143 -23.443 1 165.12 41 PRO C O 1
ATOM 5983 N N . GLY C 3 42 ? -0.731 8.62 -22.682 1 164.9 42 GLY C N 1
ATOM 5984 C CA . GLY C 3 42 ? -0.285 7.987 -21.447 1 165.12 42 GLY C CA 1
ATOM 5985 C C . GLY C 3 42 ? -0.695 8.717 -20.179 1 164.56 42 GLY C C 1
ATOM 5986 O O . GLY C 3 42 ? -0.538 8.179 -19.082 1 164.85 42 GLY C O 1
ATOM 5987 N N . LYS C 3 43 ? -1.221 9.946 -20.306 1 164.14 43 LYS C N 1
ATOM 5988 C CA . LYS C 3 43 ? -1.627 10.752 -19.149 1 163.49 43 LYS C CA 1
ATOM 5989 C C . LYS C 3 43 ? -3.169 10.925 -19.077 1 162.32 43 LYS C C 1
ATOM 5990 O O . LYS C 3 43 ? -3.881 10.441 -19.956 1 162.47 43 LYS C O 1
ATOM 5996 N N . GLU C 3 44 ? -3.684 11.598 -18.028 1 160.5 44 GLU C N 1
ATOM 5997 C CA . GLU C 3 44 ? -5.122 11.835 -17.86 1 158.31 44 GLU C CA 1
ATOM 5998 C C . GLU C 3 44 ? -5.606 13.103 -18.603 1 154.89 44 GLU C C 1
ATOM 5999 O O . GLU C 3 44 ? -4.787 13.873 -19.107 1 154.93 44 GLU C O 1
ATOM 6005 N N . ARG C 3 45 ? -6.936 13.312 -18.675 1 151.82 45 ARG C N 1
ATOM 6006 C CA . ARG C 3 45 ? -7.539 14.469 -19.34 1 149.33 45 ARG C CA 1
ATOM 6007 C C . ARG C 3 45 ? -7.269 15.764 -18.571 1 146.41 45 ARG C C 1
ATOM 6008 O O . ARG C 3 45 ? -7.431 15.809 -17.352 1 146.29 45 ARG C O 1
ATOM 6016 N N . GLU C 3 46 ? -6.848 16.814 -19.288 1 143.92 46 GLU C N 1
ATOM 6017 C CA . GLU C 3 46 ? -6.523 18.107 -18.694 1 141.91 46 GLU C CA 1
ATOM 6018 C C . GLU C 3 46 ? -7.181 19.272 -19.446 1 139.21 46 GLU C C 1
ATOM 6019 O O . GLU C 3 46 ? -7.162 19.318 -20.675 1 139.24 46 GLU C O 1
ATOM 6025 N N . PHE C 3 47 ? -7.759 20.21 -18.692 1 136.64 47 PHE C N 1
ATOM 6026 C CA . PHE C 3 47 ? -8.437 21.402 -19.198 1 134.55 47 PHE C CA 1
ATOM 6027 C C . PHE C 3 47 ? -7.423 22.41 -19.761 1 132.11 47 PHE C C 1
ATOM 6028 O O . PHE C 3 47 ? -6.338 22.554 -19.197 1 132.21 47 PHE C O 1
ATOM 6036 N N . VAL C 3 48 ? -7.765 23.11 -20.864 1 129.77 48 VAL C N 1
ATOM 6037 C CA . VAL C 3 48 ? -6.841 24.094 -21.442 1 127.96 48 VAL C CA 1
ATOM 6038 C C . VAL C 3 48 ? -7.479 25.511 -21.465 1 125.67 48 VAL C C 1
ATOM 6039 O O . VAL C 3 48 ? -6.83 26.466 -21.043 1 125.92 48 VAL C O 1
ATOM 6043 N N . ALA C 3 49 ? -8.736 25.648 -21.937 1 123.19 49 ALA C N 1
ATOM 6044 C CA . ALA C 3 49 ? -9.405 26.951 -22.013 1 121.24 49 ALA C CA 1
ATOM 6045 C C . ALA C 3 49 ? -10.925 26.812 -22.067 1 118.91 49 ALA C C 1
ATOM 6046 O O . ALA C 3 49 ? -11.439 25.787 -22.508 1 118.85 49 ALA C O 1
ATOM 6048 N N . ALA C 3 50 ? -11.647 27.845 -21.623 1 116.84 50 ALA C N 1
ATOM 6049 C CA . ALA C 3 50 ? -13.107 27.827 -21.644 1 115.2 50 ALA C CA 1
ATOM 6050 C C . ALA C 3 50 ? -13.671 29.193 -21.967 1 113.1 50 ALA C C 1
ATOM 6051 O O . ALA C 3 50 ? -13.16 30.204 -21.489 1 113.09 50 ALA C O 1
ATOM 6053 N N . VAL C 3 51 ? -14.74 29.226 -22.763 1 111.23 51 VAL C N 1
ATOM 6054 C CA . VAL C 3 51 ? -15.4 30.477 -23.101 1 109.82 51 VAL C CA 1
ATOM 6055 C C . VAL C 3 51 ? -16.829 30.451 -22.564 1 108.41 51 VAL C C 1
ATOM 6056 O O . VAL C 3 51 ? -17.527 29.442 -22.683 1 108.34 51 VAL C O 1
ATOM 6060 N N . ARG C 3 52 ? -17.229 31.533 -21.892 1 107.15 52 ARG C N 1
ATOM 6061 C CA . ARG C 3 52 ? -18.569 31.668 -21.328 1 106.39 52 ARG C CA 1
ATOM 6062 C C . ARG C 3 52 ? -19.598 31.689 -22.461 1 105.74 52 ARG C C 1
ATOM 6063 O O . ARG C 3 52 ? -19.302 32.193 -23.546 1 105.76 52 ARG C O 1
ATOM 6071 N N . TRP C 3 53 ? -20.812 31.173 -22.211 1 105.08 53 TRP C N 1
ATOM 6072 C CA . TRP C 3 53 ? -21.902 31.143 -23.196 1 105.02 53 TRP C CA 1
ATOM 6073 C C . TRP C 3 53 ? -22.152 32.513 -23.851 1 105.32 53 TRP C C 1
ATOM 6074 O O . TRP C 3 53 ? -22.538 32.58 -25.016 1 105.3 53 TRP C O 1
ATOM 6085 N N . SER C 3 54 ? -21.919 33.597 -23.092 1 105.54 54 SER C N 1
ATOM 6086 C CA . SER C 3 54 ? -22.153 34.977 -23.504 1 106.37 54 SER C CA 1
ATOM 6087 C C . SER C 3 54 ? -20.889 35.785 -23.795 1 107.3 54 SER C C 1
ATOM 6088 O O . SER C 3 54 ? -20.975 37.012 -23.854 1 107.39 54 SER C O 1
ATOM 6091 N N . GLY C 3 55 ? -19.738 35.123 -23.93 1 107.8 55 GLY C N 1
ATOM 6092 C CA . GLY C 3 55 ? -18.463 35.806 -24.125 1 108.64 55 GLY C CA 1
ATOM 6093 C C . GLY C 3 55 ? -18.119 36.654 -22.911 1 109.43 55 GLY C C 1
ATOM 6094 O O . GLY C 3 55 ? -18.524 36.315 -21.794 1 109.64 55 GLY C O 1
ATOM 6095 N N . ASP C 3 56 ? -17.41 37.783 -23.123 1 109.67 56 ASP C N 1
ATOM 6096 C CA . ASP C 3 56 ? -16.992 38.788 -22.123 1 110.31 56 ASP C CA 1
ATOM 6097 C C . ASP C 3 56 ? -16.241 38.224 -20.887 1 110.66 56 ASP C C 1
ATOM 6098 O O . ASP C 3 56 ? -15.925 38.987 -19.972 1 110.74 56 ASP C O 1
ATOM 6103 N N . SER C 3 57 ? -15.928 36.919 -20.883 1 110.63 57 SER C N 1
ATOM 6104 C CA . SER C 3 57 ? -15.226 36.241 -19.801 1 111.13 57 SER C CA 1
ATOM 6105 C C . SER C 3 57 ? -14.631 34.943 -20.315 1 111.47 57 SER C C 1
ATOM 6106 O O . SER C 3 57 ? -15.353 34.072 -20.794 1 111.42 57 SER C O 1
ATOM 6109 N N . THR C 3 58 ? -13.31 34.818 -20.233 1 111.72 58 THR C N 1
ATOM 6110 C CA . THR C 3 58 ? -12.618 33.618 -20.689 1 112.43 58 THR C CA 1
ATOM 6111 C C . THR C 3 58 ? -11.744 33.033 -19.577 1 112.87 58 THR C C 1
ATOM 6112 O O . THR C 3 58 ? -11.197 33.776 -18.762 1 112.89 58 THR C O 1
ATOM 6116 N N . TYR C 3 59 ? -11.625 31.703 -19.536 1 113.09 59 TYR C N 1
ATOM 6117 C CA . TYR C 3 59 ? -10.826 31.025 -18.52 1 113.89 59 TYR C CA 1
ATOM 6118 C C . TYR C 3 59 ? -9.634 30.316 -19.16 1 114.58 59 TYR C C 1
ATOM 6119 O O . TYR C 3 59 ? -9.786 29.714 -20.221 1 114.66 59 TYR C O 1
ATOM 6121 N N . TYR C 3 60 ? -8.451 30.382 -18.525 1 114.86 60 TYR C N 1
ATOM 6122 C CA . TYR C 3 60 ? -7.259 29.737 -19.077 1 115.72 60 TYR C CA 1
ATOM 6123 C C . TYR C 3 60 ? -6.538 28.851 -18.069 1 116.85 60 TYR C C 1
ATOM 6124 O O . TYR C 3 60 ? -6.424 29.208 -16.894 1 116.91 60 TYR C O 1
ATOM 6133 N N . SER C 3 61 ? -6.032 27.696 -18.544 1 117.58 61 SER C N 1
ATOM 6134 C CA . SER C 3 61 ? -5.271 26.74 -17.737 1 118.79 61 SER C CA 1
ATOM 6135 C C . SER C 3 61 ? -4.019 27.424 -17.21 1 119.75 61 SER C C 1
ATOM 6136 O O . SER C 3 61 ? -3.35 28.131 -17.962 1 119.8 61 SER C O 1
ATOM 6139 N N . ASP C 3 62 ? -3.706 27.219 -15.928 1 120.36 62 ASP C N 1
ATOM 6140 C CA . ASP C 3 62 ? -2.55 27.836 -15.279 1 121.42 62 ASP C CA 1
ATOM 6141 C C . ASP C 3 62 ? -1.222 27.553 -15.981 1 122.1 62 ASP C C 1
ATOM 6142 O O . ASP C 3 62 ? -0.295 28.349 -15.861 1 122.28 62 ASP C O 1
ATOM 6147 N N . SER C 3 63 ? -1.138 26.45 -16.737 1 122.39 63 SER C N 1
ATOM 6148 C CA . SER C 3 63 ? 0.081 26.093 -17.468 1 123.24 63 SER C CA 1
ATOM 6149 C C . SER C 3 63 ? 0.143 26.671 -18.89 1 123.45 63 SER C C 1
ATOM 6150 O O . SER C 3 63 ? 1.202 26.628 -19.508 1 123.4 63 SER C O 1
ATOM 6153 N N . VAL C 3 64 ? -0.981 27.188 -19.415 1 123.46 64 VAL C N 1
ATOM 6154 C CA . VAL C 3 64 ? -1.046 27.718 -20.777 1 123.93 64 VAL C CA 1
ATOM 6155 C C . VAL C 3 64 ? -1.481 29.213 -20.85 1 124.2 64 VAL C C 1
ATOM 6156 O O . VAL C 3 64 ? -1.629 29.759 -21.944 1 124.26 64 VAL C O 1
ATOM 6160 N N . LYS C 3 65 ? -1.64 29.874 -19.69 1 124.22 65 LYS C N 1
ATOM 6161 C CA . LYS C 3 65 ? -2.054 31.275 -19.595 1 124.72 65 LYS C CA 1
ATOM 6162 C C . LYS C 3 65 ? -1.029 32.247 -20.195 1 125.12 65 LYS C C 1
ATOM 6163 O O . LYS C 3 65 ? 0.143 32.235 -19.815 1 125.27 65 LYS C O 1
ATOM 6169 N N . GLY C 3 66 ? -1.486 33.074 -21.129 1 125.1 66 GLY C N 1
ATOM 6170 C CA . GLY C 3 66 ? -0.641 34.047 -21.811 1 125.57 66 GLY C CA 1
ATOM 6171 C C . GLY C 3 66 ? -0.327 33.666 -23.245 1 125.84 66 GLY C C 1
ATOM 6172 O O . GLY C 3 66 ? -0.138 34.538 -24.097 1 125.8 66 GLY C O 1
ATOM 6173 N N . ARG C 3 67 ? -0.275 32.354 -23.524 1 125.88 67 ARG C N 1
ATOM 6174 C CA . ARG C 3 67 ? 0.019 31.822 -24.852 1 126.36 67 ARG C CA 1
ATOM 6175 C C . ARG C 3 67 ? -1.24 31.647 -25.707 1 126.71 67 ARG C C 1
ATOM 6176 O O . ARG C 3 67 ? -1.272 32.09 -26.853 1 126.95 67 ARG C O 1
ATOM 6184 N N . PHE C 3 68 ? -2.267 30.979 -25.167 1 126.58 68 PHE C N 1
ATOM 6185 C CA . PHE C 3 68 ? -3.481 30.692 -25.925 1 126.91 68 PHE C CA 1
ATOM 6186 C C . PHE C 3 68 ? -4.57 31.749 -25.727 1 126.98 68 PHE C C 1
ATOM 6187 O O . PHE C 3 68 ? -4.557 32.487 -24.741 1 127.1 68 PHE C O 1
ATOM 6195 N N . THR C 3 69 ? -5.514 31.824 -26.676 1 126.68 69 THR C N 1
ATOM 6196 C CA . THR C 3 69 ? -6.625 32.765 -26.61 1 126.87 69 THR C CA 1
ATOM 6197 C C . THR C 3 69 ? -7.899 32.118 -27.155 1 126.86 69 THR C C 1
ATOM 6198 O O . THR C 3 69 ? -7.957 31.768 -28.333 1 126.95 69 THR C O 1
ATOM 6202 N N . ILE C 3 70 ? -8.91 31.935 -26.289 1 126.52 70 ILE C N 1
ATOM 6203 C CA . ILE C 3 70 ? -10.177 31.329 -26.687 1 126.55 70 ILE C CA 1
ATOM 6204 C C . ILE C 3 70 ? -11.188 32.402 -27.095 1 126.53 70 ILE C C 1
ATOM 6205 O O . ILE C 3 70 ? -11.299 33.442 -26.448 1 126.58 70 ILE C O 1
ATOM 6210 N N . SER C 3 71 ? -11.875 32.171 -28.213 1 126.34 71 SER C N 1
ATOM 6211 C CA . SER C 3 71 ? -12.876 33.084 -28.758 1 126.63 71 SER C CA 1
ATOM 6212 C C . SER C 3 71 ? -14.024 32.29 -29.41 1 126.6 71 SER C C 1
ATOM 6213 O O . SER C 3 71 ? -13.866 31.096 -29.69 1 126.79 71 SER C O 1
ATOM 6216 N N . ARG C 3 72 ? -15.176 32.94 -29.652 1 126.19 72 ARG C N 1
ATOM 6217 C CA . ARG C 3 72 ? -16.304 32.249 -30.27 1 126.34 72 ARG C CA 1
ATOM 6218 C C . ARG C 3 72 ? -17.035 33.086 -31.312 1 127.07 72 ARG C C 1
ATOM 6219 O O . ARG C 3 72 ? -17 34.314 -31.266 1 127.15 72 ARG C O 1
ATOM 6227 N N . ASP C 3 73 ? -17.683 32.408 -32.268 1 127.49 73 ASP C N 1
ATOM 6228 C CA . ASP C 3 73 ? -18.472 33.05 -33.313 1 128.38 73 ASP C CA 1
ATOM 6229 C C . ASP C 3 73 ? -19.821 32.345 -33.375 1 129.03 73 ASP C C 1
ATOM 6230 O O . ASP C 3 73 ? -19.931 31.281 -33.982 1 129.03 73 ASP C O 1
ATOM 6235 N N . ASN C 3 74 ? -20.839 32.924 -32.723 1 129.41 74 ASN C N 1
ATOM 6236 C CA . ASN C 3 74 ? -22.184 32.352 -32.681 1 130.27 74 ASN C CA 1
ATOM 6237 C C . ASN C 3 74 ? -22.876 32.358 -34.052 1 130.93 74 ASN C C 1
ATOM 6238 O O . ASN C 3 74 ? -23.731 31.51 -34.303 1 131.05 74 ASN C O 1
ATOM 6243 N N . ALA C 3 75 ? -22.493 33.296 -34.941 1 131.16 75 ALA C N 1
ATOM 6244 C CA . ALA C 3 75 ? -23.051 33.401 -36.291 1 131.8 75 ALA C CA 1
ATOM 6245 C C . ALA C 3 75 ? -22.663 32.194 -37.146 1 132.39 75 ALA C C 1
ATOM 6246 O O . ALA C 3 75 ? -23.46 31.741 -37.965 1 132.48 75 ALA C O 1
ATOM 6248 N N . LYS C 3 76 ? -21.443 31.673 -36.954 1 132.61 76 LYS C N 1
ATOM 6249 C CA . LYS C 3 76 ? -20.958 30.502 -37.685 1 133.27 76 LYS C CA 1
ATOM 6250 C C . LYS C 3 76 ? -20.775 29.277 -36.772 1 133.66 76 LYS C C 1
ATOM 6251 O O . LYS C 3 76 ? -20.013 28.377 -37.132 1 133.83 76 LYS C O 1
ATOM 6257 N N . ASN C 3 77 ? -21.473 29.245 -35.6 1 133.57 77 ASN C N 1
ATOM 6258 C CA . ASN C 3 77 ? -21.451 28.208 -34.552 1 133.89 77 ASN C CA 1
ATOM 6259 C C . ASN C 3 77 ? -20.124 27.437 -34.466 1 133.83 77 ASN C C 1
ATOM 6260 O O . ASN C 3 77 ? -20.108 26.208 -34.542 1 133.75 77 ASN C O 1
ATOM 6265 N N . THR C 3 78 ? -19.011 28.171 -34.317 1 133.7 78 THR C N 1
ATOM 6266 C CA . THR C 3 78 ? -17.682 27.569 -34.289 1 134.08 78 THR C CA 1
ATOM 6267 C C . THR C 3 78 ? -16.822 28.065 -33.117 1 134.26 78 THR C C 1
ATOM 6268 O O . THR C 3 78 ? -16.804 29.26 -32.824 1 134.28 78 THR C O 1
ATOM 6272 N N . VAL C 3 79 ? -16.102 27.139 -32.456 1 134.22 79 VAL C N 1
ATOM 6273 C CA . VAL C 3 79 ? -15.221 27.448 -31.325 1 134.64 79 VAL C CA 1
ATOM 6274 C C . VAL C 3 79 ? -13.804 27.662 -31.846 1 134.99 79 VAL C C 1
ATOM 6275 O O . VAL C 3 79 ? -13.309 26.83 -32.599 1 134.96 79 VAL C O 1
ATOM 6279 N N . TYR C 3 80 ? -13.142 28.749 -31.437 1 135.2 80 TYR C N 1
ATOM 6280 C CA . TYR C 3 80 ? -11.78 29.03 -31.891 1 135.86 80 TYR C CA 1
ATOM 6281 C C . TYR C 3 80 ? -10.764 29.072 -30.744 1 136.17 80 TYR C C 1
ATOM 6282 O O . TYR C 3 80 ? -11.126 29.374 -29.608 1 136.34 80 TYR C O 1
ATOM 6291 N N . LEU C 3 81 ? -9.491 28.775 -31.046 1 136.04 81 LEU C N 1
ATOM 6292 C CA . LEU C 3 81 ? -8.413 28.8 -30.057 1 136.45 81 LEU C CA 1
ATOM 6293 C C . LEU C 3 81 ? -7.068 29.153 -30.711 1 136.77 81 LEU C C 1
ATOM 6294 O O . LEU C 3 81 ? -6.451 28.314 -31.37 1 136.88 81 LEU C O 1
ATOM 6299 N N . GLN C 3 82 ? -6.626 30.405 -30.534 1 136.72 82 GLN C N 1
ATOM 6300 C CA . GLN C 3 82 ? -5.372 30.895 -31.1 1 137.09 82 GLN C CA 1
ATOM 6301 C C . GLN C 3 82 ? -4.181 30.481 -30.239 1 137.27 82 GLN C C 1
ATOM 6302 O O . GLN C 3 82 ? -3.959 31.053 -29.174 1 137.39 82 GLN C O 1
ATOM 6308 N N . MET C 3 83 ? -3.413 29.489 -30.699 1 137.13 83 MET C N 1
ATOM 6309 C CA . MET C 3 83 ? -2.245 29.016 -29.96 1 137.46 83 MET C CA 1
ATOM 6310 C C . MET C 3 83 ? -0.991 29.755 -30.424 1 137.72 83 MET C C 1
ATOM 6311 O O . MET C 3 83 ? -0.62 29.644 -31.588 1 137.8 83 MET C O 1
ATOM 6316 N N . ASN C 3 84 ? -0.346 30.516 -29.529 1 137.69 84 ASN C N 1
ATOM 6317 C CA . ASN C 3 84 ? 0.854 31.276 -29.88 1 138.13 84 ASN C CA 1
ATOM 6318 C C . ASN C 3 84 ? 2.077 30.788 -29.103 1 138.38 84 ASN C C 1
ATOM 6319 O O . ASN C 3 84 ? 1.999 30.61 -27.888 1 138.45 84 ASN C O 1
ATOM 6324 N N . GLY C 3 85 ? 3.191 30.591 -29.808 1 138.27 85 GLY C N 1
ATOM 6325 C CA . GLY C 3 85 ? 4.437 30.125 -29.211 1 138.68 85 GLY C CA 1
ATOM 6326 C C . GLY C 3 85 ? 4.349 28.699 -28.708 1 139.03 85 GLY C C 1
ATOM 6327 O O . GLY C 3 85 ? 4.755 28.413 -27.58 1 139.01 85 GLY C O 1
ATOM 6328 N N . LEU C 3 86 ? 3.804 27.797 -29.542 1 139.26 86 LEU C N 1
ATOM 6329 C CA . LEU C 3 86 ? 3.601 26.384 -29.212 1 139.99 86 LEU C CA 1
ATOM 6330 C C . LEU C 3 86 ? 4.873 25.622 -28.854 1 140.62 86 LEU C C 1
ATOM 6331 O O . LEU C 3 86 ? 5.816 25.582 -29.643 1 140.97 86 LEU C O 1
ATOM 6336 N N . LYS C 3 87 ? 4.891 25.008 -27.661 1 140.7 87 LYS C N 1
ATOM 6337 C CA . LYS C 3 87 ? 6.038 24.235 -27.17 1 141.31 87 LYS C CA 1
ATOM 6338 C C . LYS C 3 87 ? 5.792 22.709 -27.223 1 141.57 87 LYS C C 1
ATOM 6339 O O . LYS C 3 87 ? 4.636 22.28 -27.287 1 141.59 87 LYS C O 1
ATOM 6345 N N . PRO C 3 88 ? 6.852 21.868 -27.23 1 141.42 88 PRO C N 1
ATOM 6346 C CA . PRO C 3 88 ? 6.627 20.412 -27.312 1 141.46 88 PRO C CA 1
ATOM 6347 C C . PRO C 3 88 ? 5.957 19.779 -26.089 1 141.63 88 PRO C C 1
ATOM 6348 O O . PRO C 3 88 ? 5.329 18.729 -26.225 1 141.96 88 PRO C O 1
ATOM 6352 N N . GLU C 3 89 ? 6.066 20.41 -24.904 1 141.11 89 GLU C N 1
ATOM 6353 C CA . GLU C 3 89 ? 5.482 19.875 -23.666 1 141 89 GLU C CA 1
ATOM 6354 C C . GLU C 3 89 ? 3.955 19.817 -23.666 1 140.46 89 GLU C C 1
ATOM 6355 O O . GLU C 3 89 ? 3.38 19.098 -22.849 1 140.77 89 GLU C O 1
ATOM 6361 N N . ASP C 3 90 ? 3.294 20.559 -24.567 1 139.46 90 ASP C N 1
ATOM 6362 C CA . ASP C 3 90 ? 1.839 20.517 -24.657 1 138.83 90 ASP C CA 1
ATOM 6363 C C . ASP C 3 90 ? 1.36 19.681 -25.855 1 137.99 90 ASP C C 1
ATOM 6364 O O . ASP C 3 90 ? 0.324 19.98 -26.445 1 138.13 90 ASP C O 1
ATOM 6369 N N . THR C 3 91 ? 2.116 18.626 -26.205 1 136.94 91 THR C N 1
ATOM 6370 C CA . THR C 3 91 ? 1.757 17.728 -27.301 1 136.2 91 THR C CA 1
ATOM 6371 C C . THR C 3 91 ? 0.682 16.767 -26.806 1 135.34 91 THR C C 1
ATOM 6372 O O . THR C 3 91 ? 0.963 15.891 -25.987 1 135.77 91 THR C O 1
ATOM 6376 N N . ALA C 3 92 ? -0.555 16.945 -27.279 1 133.94 92 ALA C N 1
ATOM 6377 C CA . ALA C 3 92 ? -1.681 16.121 -26.846 1 133.14 92 ALA C CA 1
ATOM 6378 C C . ALA C 3 92 ? -2.82 16.11 -27.901 1 131.88 92 ALA C C 1
ATOM 6379 O O . ALA C 3 92 ? -2.803 16.914 -28.834 1 132.04 92 ALA C O 1
ATOM 6381 N N . VAL C 3 93 ? -3.795 15.188 -27.768 1 130.35 93 VAL C N 1
ATOM 6382 C CA . VAL C 3 93 ? -4.953 15.149 -28.654 1 129.13 93 VAL C CA 1
ATOM 6383 C C . VAL C 3 93 ? -5.907 16.222 -28.128 1 127.32 93 VAL C C 1
ATOM 6384 O O . VAL C 3 93 ? -6.327 16.139 -26.975 1 127.41 93 VAL C O 1
ATOM 6388 N N . TYR C 3 94 ? -6.216 17.243 -28.937 1 125.52 94 TYR C N 1
ATOM 6389 C CA . TYR C 3 94 ? -7.095 18.323 -28.491 1 124.14 94 TYR C CA 1
ATOM 6390 C C . TYR C 3 94 ? -8.574 18.073 -28.792 1 122.13 94 TYR C C 1
ATOM 6391 O O . TYR C 3 94 ? -9.048 18.408 -29.876 1 122.34 94 TYR C O 1
ATOM 6400 N N . TYR C 3 95 ? -9.307 17.511 -27.813 1 119.97 95 TYR C N 1
ATOM 6401 C CA . TYR C 3 95 ? -10.747 17.248 -27.914 1 118.03 95 TYR C CA 1
ATOM 6402 C C . TYR C 3 95 ? -11.526 18.534 -27.6 1 115.47 95 TYR C C 1
ATOM 6403 O O . TYR C 3 95 ? -11.023 19.411 -26.893 1 115.78 95 TYR C O 1
ATOM 6412 N N . CYS C 3 96 ? -12.771 18.63 -28.079 1 112.74 96 CYS C N 1
ATOM 6413 C CA . CYS C 3 96 ? -13.607 19.794 -27.791 1 110.41 96 CYS C CA 1
ATOM 6414 C C . CYS C 3 96 ? -14.895 19.394 -27.061 1 107.32 96 CYS C C 1
ATOM 6415 O O . CYS C 3 96 ? -15.354 18.262 -27.212 1 107.25 96 CYS C O 1
ATOM 6418 N N . ALA C 3 97 ? -15.472 20.31 -26.26 1 104.62 97 ALA C N 1
ATOM 6419 C CA . ALA C 3 97 ? -16.677 19.981 -25.502 1 102.38 97 ALA C CA 1
ATOM 6420 C C . ALA C 3 97 ? -17.706 21.117 -25.357 1 99.84 97 ALA C C 1
ATOM 6421 O O . ALA C 3 97 ? -17.342 22.275 -25.147 1 99.97 97 ALA C O 1
ATOM 6423 N N . ARG C 3 98 ? -19.002 20.767 -25.443 1 97.24 98 ARG C N 1
ATOM 6424 C CA . ARG C 3 98 ? -20.096 21.724 -25.265 1 95.07 98 ARG C CA 1
ATOM 6425 C C . ARG C 3 98 ? -20.814 21.409 -23.952 1 92.27 98 ARG C C 1
ATOM 6426 O O . ARG C 3 98 ? -21.059 20.238 -23.65 1 92.19 98 ARG C O 1
ATOM 6434 N N . ARG C 3 99 ? -21.156 22.449 -23.176 1 89.7 99 ARG C N 1
ATOM 6435 C CA . ARG C 3 99 ? -21.835 22.278 -21.896 1 87.59 99 ARG C CA 1
ATOM 6436 C C . ARG C 3 99 ? -23.259 21.754 -22.041 1 85.96 99 ARG C C 1
ATOM 6437 O O . ARG C 3 99 ? -23.946 22.071 -23.01 1 86.09 99 ARG C O 1
ATOM 6445 N N . LEU C 3 100 ? -23.691 20.933 -21.084 1 84.21 100 LEU C N 1
ATOM 6446 C CA . LEU C 3 100 ? -25.041 20.386 -21.072 1 83.18 100 LEU C CA 1
ATOM 6447 C C . LEU C 3 100 ? -26.042 21.481 -20.657 1 82.28 100 LEU C C 1
ATOM 6448 O O . LEU C 3 100 ? -27.14 21.562 -21.21 1 82.42 100 LEU C O 1
ATOM 6453 N N . ASN C 3 101 ? -25.655 22.303 -19.668 1 80.99 101 ASN C N 1
ATOM 6454 C CA . ASN C 3 101 ? -26.504 23.299 -19.042 1 80.09 101 ASN C CA 1
ATOM 6455 C C . ASN C 3 101 ? -26.628 24.658 -19.74 1 78.87 101 ASN C C 1
ATOM 6456 O O . ASN C 3 101 ? -25.638 25.32 -20.044 1 79 101 ASN C O 1
ATOM 6461 N N . TRP C 3 102 ? -27.885 25.086 -19.917 1 77.64 102 TRP C N 1
ATOM 6462 C CA . TRP C 3 102 ? -28.306 26.34 -20.54 1 76.89 102 TRP C CA 1
ATOM 6463 C C . TRP C 3 102 ? -27.952 27.527 -19.665 1 75.94 102 TRP C C 1
ATOM 6464 O O . TRP C 3 102 ? -28.502 27.662 -18.574 1 76.13 102 TRP C O 1
ATOM 6475 N N . ARG C 3 103 ? -27.029 28.375 -20.143 1 74.81 103 ARG C N 1
ATOM 6476 C CA . ARG C 3 103 ? -26.569 29.62 -19.513 1 74.39 103 ARG C CA 1
ATOM 6477 C C . ARG C 3 103 ? -25.913 29.447 -18.149 1 73.98 103 ARG C C 1
ATOM 6478 O O . ARG C 3 103 ? -25.942 30.368 -17.336 1 74.07 103 ARG C O 1
ATOM 6486 N N . PHE C 3 104 ? -25.277 28.301 -17.921 1 73.55 104 PHE C N 1
ATOM 6487 C CA . PHE C 3 104 ? -24.546 28.063 -16.681 1 73.56 104 PHE C CA 1
ATOM 6488 C C . PHE C 3 104 ? -23.081 28.461 -16.905 1 74.26 104 PHE C C 1
ATOM 6489 O O . PHE C 3 104 ? -22.531 28.24 -17.989 1 74.15 104 PHE C O 1
ATOM 6497 N N . ILE C 3 105 ? -22.462 29.083 -15.895 1 74.79 105 ILE C N 1
ATOM 6498 C CA . ILE C 3 105 ? -21.084 29.549 -15.983 1 75.78 105 ILE C CA 1
ATOM 6499 C C . ILE C 3 105 ? -20.126 28.839 -15.008 1 77.36 105 ILE C C 1
ATOM 6500 O O . ILE C 3 105 ? -18.927 28.777 -15.285 1 77.45 105 ILE C O 1
ATOM 6505 N N . SER C 3 106 ? -20.647 28.302 -13.885 1 78.4 106 SER C N 1
ATOM 6506 C CA . SER C 3 106 ? -19.848 27.644 -12.844 1 79.91 106 SER C CA 1
ATOM 6507 C C . SER C 3 106 ? -19.166 26.358 -13.293 1 81.25 106 SER C C 1
ATOM 6508 O O . SER C 3 106 ? -19.664 25.685 -14.187 1 81.11 106 SER C O 1
ATOM 6511 N N . ASN C 3 107 ? -18.033 26.014 -12.646 1 82.54 107 ASN C N 1
ATOM 6512 C CA . ASN C 3 107 ? -17.226 24.816 -12.918 1 84.15 107 ASN C CA 1
ATOM 6513 C C . ASN C 3 107 ? -16.88 24.652 -14.404 1 85.54 107 ASN C C 1
ATOM 6514 O O . ASN C 3 107 ? -17.175 23.615 -15 1 85.64 107 ASN C O 1
ATOM 6519 N N . TRP C 3 108 ? -16.267 25.687 -15.003 1 86.48 108 TRP C N 1
ATOM 6520 C CA . TRP C 3 108 ? -15.873 25.672 -16.413 1 88.04 108 TRP C CA 1
ATOM 6521 C C . TRP C 3 108 ? -14.774 24.645 -16.745 1 89.13 108 TRP C C 1
ATOM 6522 O O . TRP C 3 108 ? -14.617 24.266 -17.902 1 89.27 108 TRP C O 1
ATOM 6533 N N . ASP C 3 109 ? -14.014 24.214 -15.734 1 89.71 109 ASP C N 1
ATOM 6534 C CA . ASP C 3 109 ? -12.916 23.27 -15.89 1 90.88 109 ASP C CA 1
ATOM 6535 C C . ASP C 3 109 ? -13.271 21.819 -15.548 1 92.09 109 ASP C C 1
ATOM 6536 O O . ASP C 3 109 ? -12.455 20.929 -15.787 1 92.44 109 ASP C O 1
ATOM 6541 N N . LYS C 3 110 ? -14.46 21.573 -14.977 1 92.64 110 LYS C N 1
ATOM 6542 C CA . LYS C 3 110 ? -14.862 20.219 -14.608 1 93.78 110 LYS C CA 1
ATOM 6543 C C . LYS C 3 110 ? -15.527 19.469 -15.767 1 95.17 110 LYS C C 1
ATOM 6544 O O . LYS C 3 110 ? -16.403 20.017 -16.438 1 95.22 110 LYS C O 1
ATOM 6550 N N . GLU C 3 111 ? -15.094 18.21 -16 1 96.11 111 GLU C N 1
ATOM 6551 C CA . GLU C 3 111 ? -15.587 17.321 -17.059 1 97.26 111 GLU C CA 1
ATOM 6552 C C . GLU C 3 111 ? -17.102 17.028 -16.94 1 98.2 111 GLU C C 1
ATOM 6553 O O . GLU C 3 111 ? -17.773 16.832 -17.957 1 98.32 111 GLU C O 1
ATOM 6559 N N . SER C 3 112 ? -17.636 17.039 -15.703 1 98.52 112 SER C N 1
ATOM 6560 C CA . SER C 3 112 ? -19.052 16.794 -15.418 1 99.38 112 SER C CA 1
ATOM 6561 C C . SER C 3 112 ? -19.983 17.827 -16.051 1 99.99 112 SER C C 1
ATOM 6562 O O . SER C 3 112 ? -21.14 17.513 -16.33 1 100.11 112 SER C O 1
ATOM 6565 N N . GLU C 3 113 ? -19.487 19.054 -16.28 1 100.21 113 GLU C N 1
ATOM 6566 C CA . GLU C 3 113 ? -20.292 20.132 -16.856 1 100.81 113 GLU C CA 1
ATOM 6567 C C . GLU C 3 113 ? -20.372 20.128 -18.385 1 101.4 113 GLU C C 1
ATOM 6568 O O . GLU C 3 113 ? -20.852 21.101 -18.964 1 101.38 113 GLU C O 1
ATOM 6574 N N . TYR C 3 114 ? -19.914 19.054 -19.041 1 101.67 114 TYR C N 1
ATOM 6575 C CA . TYR C 3 114 ? -19.947 18.974 -20.496 1 102.66 114 TYR C CA 1
ATOM 6576 C C . TYR C 3 114 ? -20.536 17.634 -20.922 1 104.81 114 TYR C C 1
ATOM 6577 O O . TYR C 3 114 ? -19.966 16.592 -20.605 1 105.11 114 TYR C O 1
ATOM 6586 N N . ALA C 3 115 ? -21.67 17.649 -21.634 1 106.26 115 ALA C N 1
ATOM 6587 C CA . ALA C 3 115 ? -22.31 16.408 -22.073 1 108.27 115 ALA C CA 1
ATOM 6588 C C . ALA C 3 115 ? -21.886 15.967 -23.473 1 110.41 115 ALA C C 1
ATOM 6589 O O . ALA C 3 115 ? -21.945 14.777 -23.782 1 110.49 115 ALA C O 1
ATOM 6591 N N . TYR C 3 116 ? -21.49 16.918 -24.328 1 111.96 116 TYR C N 1
ATOM 6592 C CA . TYR C 3 116 ? -21.09 16.593 -25.693 1 113.96 116 TYR C CA 1
ATOM 6593 C C . TYR C 3 116 ? -19.58 16.717 -25.896 1 115.78 116 TYR C C 1
ATOM 6594 O O . TYR C 3 116 ? -18.981 17.7 -25.474 1 115.58 116 TYR C O 1
ATOM 6603 N N . TRP C 3 117 ? -18.961 15.693 -26.508 1 117.36 117 TRP C N 1
ATOM 6604 C CA . TRP C 3 117 ? -17.514 15.652 -26.722 1 119.38 117 TRP C CA 1
ATOM 6605 C C . TRP C 3 117 ? -17.114 15.298 -28.159 1 121.24 117 TRP C C 1
ATOM 6606 O O . TRP C 3 117 ? -17.82 14.561 -28.847 1 121.43 117 TRP C O 1
ATOM 6617 N N . GLY C 3 118 ? -15.96 15.8 -28.577 1 122.41 118 GLY C N 1
ATOM 6618 C CA . GLY C 3 118 ? -15.42 15.532 -29.901 1 124.18 118 GLY C CA 1
ATOM 6619 C C . GLY C 3 118 ? -14.348 14.458 -29.884 1 125.94 118 GLY C C 1
ATOM 6620 O O . GLY C 3 118 ? -13.827 14.105 -28.823 1 126.04 118 GLY C O 1
ATOM 6621 N N . GLN C 3 119 ? -13.992 13.94 -31.065 1 127.18 119 GLN C N 1
ATOM 6622 C CA . GLN C 3 119 ? -12.973 12.893 -31.173 1 128.87 119 GLN C CA 1
ATOM 6623 C C . GLN C 3 119 ? -11.52 13.387 -31.015 1 130.41 119 GLN C C 1
ATOM 6624 O O . GLN C 3 119 ? -10.603 12.57 -30.928 1 130.57 119 GLN C O 1
ATOM 6630 N N . GLY C 3 120 ? -11.325 14.702 -30.989 1 131.34 120 GLY C N 1
ATOM 6631 C CA . GLY C 3 120 ? -10.021 15.325 -30.809 1 132.7 120 GLY C CA 1
ATOM 6632 C C . GLY C 3 120 ? -9.107 15.326 -32.015 1 133.93 120 GLY C C 1
ATOM 6633 O O . GLY C 3 120 ? -8.947 14.304 -32.685 1 134.13 120 GLY C O 1
ATOM 6634 N N . THR C 3 121 ? -8.477 16.479 -32.282 1 134.66 121 THR C N 1
ATOM 6635 C CA . THR C 3 121 ? -7.529 16.609 -33.384 1 135.84 121 THR C CA 1
ATOM 6636 C C . THR C 3 121 ? -6.097 16.546 -32.837 1 136.86 121 THR C C 1
ATOM 6637 O O . THR C 3 121 ? -5.799 17.159 -31.811 1 136.97 121 THR C O 1
ATOM 6641 N N . GLN C 3 122 ? -5.227 15.766 -33.488 1 137.43 122 GLN C N 1
ATOM 6642 C CA . GLN C 3 122 ? -3.851 15.603 -33.026 1 138.52 122 GLN C CA 1
ATOM 6643 C C . GLN C 3 122 ? -2.973 16.812 -33.344 1 139.57 122 GLN C C 1
ATOM 6644 O O . GLN C 3 122 ? -2.854 17.202 -34.503 1 139.78 122 GLN C O 1
ATOM 6650 N N . VAL C 3 123 ? -2.351 17.4 -32.312 1 140.08 123 VAL C N 1
ATOM 6651 C CA . VAL C 3 123 ? -1.431 18.522 -32.48 1 141.04 123 VAL C CA 1
ATOM 6652 C C . VAL C 3 123 ? -0.055 18.1 -31.956 1 141.94 123 VAL C C 1
ATOM 6653 O O . VAL C 3 123 ? 0.146 18.022 -30.743 1 142.04 123 VAL C O 1
ATOM 6657 N N . THR C 3 124 ? 0.879 17.785 -32.863 1 142.44 124 THR C N 1
ATOM 6658 C CA . THR C 3 124 ? 2.22 17.359 -32.463 1 143.37 124 THR C CA 1
ATOM 6659 C C . THR C 3 124 ? 3.262 18.442 -32.725 1 144.12 124 THR C C 1
ATOM 6660 O O . THR C 3 124 ? 3.554 18.747 -33.881 1 144.41 124 THR C O 1
ATOM 6664 N N . VAL C 3 125 ? 3.84 19.01 -31.659 1 144.26 125 VAL C N 1
ATOM 6665 C CA . VAL C 3 125 ? 4.873 20.034 -31.806 1 144.77 125 VAL C CA 1
ATOM 6666 C C . VAL C 3 125 ? 6.267 19.408 -31.899 1 145.11 125 VAL C C 1
ATOM 6667 O O . VAL C 3 125 ? 6.495 18.303 -31.407 1 145.23 125 VAL C O 1
#

Solvent-accessible surface area: 43189 Å² total; per-residue (Å²): 129,108,152,10,112,2,89,71,15,124,7,50,31,13,31,39,0,40,0,62,6,78,22,1,74,110,10,56,20,91,45,0,38,2,48,56,9,111,7,52,49,41,126,35,41,150,104,0,63,41,2,57,0,39,10,1,2,17,0,0,22,70,70,91,0,56,0,103,0,94,112,42,68,46,105,20,114,3,121,17,67,17,74,97,9,54,14,41,175,66,62,12,0,32,84,61,77,87,23,48,8,16,2,64,0,41,123,23,166,35,83,20,47,24,56,6,2,42,14,5,66,4,59,6,69,0,0,0,0,48,96,102,0,37,57,4,101,3,1,110,65,46,88,10,42,15,97,65,0,84,8,15,92,54,9,181,96,35,60,9,30,0,0,0,13,1,42,84,104,95,41,144,40,22,27,53,40,8,64,1,42,4,119,84,81,40,21,99,19,85,33,21,95,73,26,25,9,0,7,5,38,46,71,54,22,47,21,40,49,54,48,156,19,44,33,136,2,17,34,15,113,25,90,28,0,11,62,52,36,51,0,18,6,21,76,0,24,0,20,36,31,47,76,82,44,78,4,93,65,50,20,14,44,11,148,11,73,73,132,53,32,0,28,38,108,145,28,48,0,34,3,84,41,50,30,130,4,42,0,46,0,91,0,14,99,32,72,78,99,10,68,4,66,4,25,108,63,71,34,107,20,68,19,0,134,12,112,57,83,144,8,92,0,2,68,111,59,79,24,81,0,39,0,65,0,26,1,64,40,33,0,22,47,31,0,84,87,66,26,1,83,36,66,46,23,209,79,15,0,5,41,102,85,35,9,58,0,39,0,60,56,73,38,47,22,1,51,73,78,31,37,0,62,1,48,71,65,28,104,12,43,0,74,0,47,39,68,148,41,51,87,15,16,48,0,69,0,39,2,20,131,48,81,75,51,58,89,42,14,3,5,36,100,72,64,29,88,86,63,85,57,28,79,35,71,10,52,17,94,124,45,80,57,22,64,0,8,1,0,30,1,3,58,120,128,10,25,3,26,54,23,83,5,133,53,31,98,25,90,8,119,68,120,68,15,0,56,18,122,54,76,55,60,78,0,17,0,46,9,96,62,77,29,140,1,61,0,33,0,31,89,132,70,61,83,31,7,121,4,45,0,69,1,49,75,142,84,30,43,18,139,46,24,91,42,78,131,41,85,68,16,43,149,42,106,113,67,6,35,0,18,38,0,0,95,37,77,140,33,108,97,15,0,26,7,76,24,15,44,25,78,54,109,55,118,26,98,10,25,0,15,44,83,63,102,86,44,0,16,0,0,5,2,96,82,52,61,9,65,75,54,97,41,17,32,83,11,0,2,4,38,12,53,71,43,128,121,27,59,7,116,83,38,104,72,44,4,50,71,0,4,46,0,88,148,90,3,127,11,26,0,31,0,41,0,5,53,51,85,123,72,125,125,27,81,56,16,52,47,25,3,89,3,48,3,100,50,125,124,101,234,155,26,90,16,87,22,55,33,32,23,139,57,122,83,53,20,58,16,68,1,37,0,56,10,53,44,13,20,12,49,141,3,1,0,0,0,0,12,67,28,110,78,145,158,61,71,27,0,0,20,2,2,32,102,37,46,55,38,40,26,136,76,0,120,78,31,2,76,10,57,37,33,70,91,70,31,10,2,70,1,74,0,65,57,5,81,72,122,2,55,0,33,0,34,0,5,9,6,1,2,12,15,47,59,1,73,36,15,103,44,69,14,171,18,15,102,0,48,11,102,200,21,103,12,82,24,68,30,31,33,151,26,147,79,57,22,67,34,137,2,22,0,70,8,58,64,60,78,15,38,20,28,2,0,0,0,6,29,64,28,102,79,130,152,88,104,30,0,0,4,7,48,38,52,16,130,34,60,8,56,12,139,61,1,138,78,75,4,69,5,57,42,56,71,98,137,59,3,0,65,0,55,0,66,31,0,62,71,145,9,36,2,31,0,36,0,0,17,5,49,2,26,68,2,11,7,69,100,61,114,90,104,17,10,51,60,64,7,159,19,20,81,0,48,33

Radius of gyration: 38.0 Å; Cα contacts (8 Å, |Δi|>4): 2350; chains: 3; bounding box: 89×106×97 Å

Organism: Bacillus anthracis (NCBI:txid1392)

Sequence (896 aa):
GQMAYVTDVKVSEPTKLTLTGTGLDKLSADDVTLEGDKAVAIEASTDGTSAVVTLGGKVAPNKDLTVKVKNQSFVTKFVYEVKKLAVEKLTFDDDRAGQAIAFKLNDEKGNADVEYLNLANHDVKFVANNLDGSPANIFEGGEATSTTGKLAVGIKQGDYKVEVQVTKRGGLTVSNTGIITVKNLDTPASAIKNVVFALDADNDGVVNYGSKLSGKDFALNSQNLVVGEKASLNKLVATIAGEDKVVDPGSISIKSSNHGIISVVNNYITAEAAGEATLTIKVGDVTKDVKFKVTTDSRKLVSVKANPDKLQVVQNKTLPVTFVTTDQYGDPFGANTAAIKEVLPKTGVVAEGGLDVVTTDSGSIGTKTIGVTGNDVGEGTVHFQNGNGATLGSLYVNVTEGNVAFKNFELVSKVGQYGQSPDTKLDLNVSTTVEYQLSKYTSDRVYSDPENLEGYEVESKNLAVADAKIVGNKVVVTGKTPGKVDIHLTKNGATAGKATVEIVQETIAIKSVNFKPVQTENFVEKKINIGTVLELEKSNLDDIVKGINLTKETQHKVRVVKSGAEQGKLYLDRNGDAVFNAGDVKLGDVTVSQTSDSALPNFKADLYDTLTTKYLDKGTLVFKVLKDKDVITSEIGSQAVHVNVLNNPNLQVQLVESGGGLVQPGGSLRLSCAASGIAFSRNAVGWYRQAPGKQRELVARSNTVGATNYADSVKGRFTISRDNDKSTVYLQMNSLKPEDTAVYYCNIYLYGDRTGSTLNSWGQGTQVTVSQVQLVESGGGLVQAGGSLRLSCVASGGTFSNYGMGWFRQAPGKEREFVAAVRWSGDSTYYSDSVKGRFTISRDNAKNTVYLQMNGLKPEDTAVYYCARRLNWRFISNWDKESEYAYWGQGTQVTV

InterPro domains:
  IPR001119 S-layer homology domain [PF00395] (33-76)
  IPR001119 S-layer homology domain [PF00395] (94-136)
  IPR001119 S-layer homology domain [PS51272] (30-93)
  IPR001119 S-layer homology domain [PS51272] (94-151)
  IPR001119 S-layer homology domain [PS51272] (152-214)
  IPR051465 Cell Envelope Structural Component [PTHR43308] (6-213)

GO terms:
  GO:0005198 structural molecule activity (F, IDA)
  GO:0030115 S-layer (C, IDA)
  GO:0045229 external encapsulating structure organization (P, IDA)
  GO:0141018 adhesion of symbiont to host via host extracellular matrix (P, EXP)

Foldseek 3Di:
DDDQDFPDWAAQFQFKIKTFTAPLVPFAQQQKDKPHRGFDGWAADPRRGMIITGHPGGDQAPDWIWMGGHPDIDTYGHDDDFDAKAWDQEEAEQAAFDDFGFMDTDPDDDTDQLVVLVSNQKWKKKAKADPVRHFAQFADPSHRMDRHRGGHGHGDFDKIKMKMWIARHVGDIYMDIYIYGHDHPFQQFPFWDDWWKKWPVVPPPDAAAPDFGFAQIFIWPFQEAEAFTKMATNFIWTQGQNRTDTDDLSQKDKDKPDCCQWNDDSRIIHGNDFDKIWIWIDGRHDIDTDIHTYHNDDWAWQAKDWVVQEAEAEAQFKDKIKIFIATPRRTFAFAAQQFKDWAWDPQCQFPVVQDGDGQRDGSGGRIDIHITHGHHAAKDKTFIAGPVRDTRDIGIYGYHYDDFDAWAKAWPVCQLVPPDARAEEAEVVVHQKTKIFTWTAGPVSGTYGTDFCVQKFKAKPDVQQWGWGDDGRMIIIGGHDFDKIKMFIGGPPHTRYIYIYGYDYDDKEFPAFDWDDADEAQAAQAFDFLVRTWPWDDDPFWIFTPRRHIPDDGSFTWTAHQDDPRGFFIWGPPPNPNDPDDPIGGHWGKWKDWDPPWDAPPADRRRRGGHGGDPAGFTKMKIFTASYPVDPVRTRDIDIHGYGHDDPDDD/DWDKDWDFADQDEAQDKTKIKIQIDDAVLLQFKKFKWWDAVVGAIFTAKIAGNVGDIDGDPVCPPQWDKGADPVRSMIIIIGGRDDQVRFTFMWMGTDDPPPGRCPPPDDTDPGHGHGYD/DKAKDKDWADEDDQFAKTKIKIAIDDDQLLFWKKFKWWDAVPGDIFGAKIAASNGPDIDGDPVQPPFKDWDADSVRSMTMIIGGRDHQVRFTFIKMFIFPDGRDDPPRGDPVRTDYIHPGHGHGD

Nearest PDB structures (foldseek):
  8opr-assembly1_B  TM=1.008E+00  e=6.989E-24  Lama glama
  8cyd-assembly1_E  TM=9.080E-01  e=4.677E-17  Lama glama
  7kfv-assembly2_C  TM=9.172E-01  e=1.943E-15  Homo sapiens
  7ubx-assembly2_C  TM=9.107E-01  e=2.284E-15  Camelidae
  5fuz-assembly1_H  TM=8.836E-01  e=1.981E-14  Homo sapiens